Protein AF-A0A6P5SYA6-F1 (afdb_monomer_lite)

pLDDT: mean 75.01, std 18.64, range [24.44, 96.31]

Secondary structure (DSSP, 8-state):
-HHHHHHHHHHHSTTSS-HHHHHHHHHHHHHHHHHHHHHHHHHHHHTT-----TTSHHHHHHHHHHHHHHHHHHHHHHHHHHHHHHHHHHHHT--------------------------------------------S-TTSHHHHHHHHHHHHHHHHHHHHHHHHHHHHHHHHHHHHHHHHHHHHHHHHHHHHHHHHHHHHHHHHHHHHHHHHHHHHHHHHHHHHHHHHHHHHHHHHHHHHHHHHHHHHHHHHHHHHHHHHHHHHHHHHHHHHHHHHHHHHHHHHHHHHHHHHHHHHHHHHHHHHHHHHHHHHHTTGGGGGGTTGGGTHHHHHHHHHHHHHHHHHHHHHHHHHHHHHHHHHHHHHHHHHHHHHHHHHHHHHHHHHHHHHHHHHHHHHHHHHHHHHHHHHHHHHHHHHHHHHHHHHHHHHHHHHHHHHHHHHHHHHHHHHHHHHHHHHHHHHHHHHHHHHHHHHHHHHHHHHHHHHHHHHHHHHHHHHHHHHHHHHHHHHHHHHHHHHHHHHHHHHHHHHHHHHHHHHHHHHHHHHHHHHHHHHHHTTS-GGGGGSTTS-SSTT-------------------SSTTHHHHHHHHHHHHHHHHHHHHHHHHHHHHHHHHHHHHHHHHHHHHHHHHHHHHHHHHHHHHHHHHHHHHHHHHHHHHHHHHHHHHHHHHHHHHHHHHHHHHHHHHHHHHHHHHHHHHHHHHHHHHHHHHHHHHHHHHHHHHHHHHHHHHHHHHHHHHHHHHHHHHHHHHHHHHHHHHHHHHHHHHHHHHHHHHHHHHHHHHHHHHHHHHHHHHHHHHHHHHHHHHHTTSSS-------

Radius of gyration: 102.21 Å; chains: 1; bounding box: 250×135×345 Å

Organism: Prunus avium (NCBI:txid42229)

Structure (mmCIF, N/CA/C/O backbone):
data_AF-A0A6P5SYA6-F1
#
_entry.id   AF-A0A6P5SYA6-F1
#
loop_
_atom_site.group_PDB
_atom_site.id
_atom_site.type_symbol
_atom_site.label_atom_id
_atom_site.label_alt_id
_atom_site.label_comp_id
_atom_site.label_asym_id
_atom_site.label_entity_id
_atom_site.label_seq_id
_atom_site.pdbx_PDB_ins_code
_atom_site.Cartn_x
_atom_site.Cartn_y
_atom_site.Cartn_z
_atom_site.occupancy
_atom_site.B_iso_or_equiv
_atom_site.auth_seq_id
_atom_site.auth_comp_id
_atom_site.auth_asym_id
_atom_site.auth_atom_id
_atom_site.pdbx_PDB_model_num
ATOM 1 N N . MET A 1 1 ? -5.395 -45.776 7.027 1.00 46.47 1 MET A N 1
ATOM 2 C CA . MET A 1 1 ? -6.735 -45.411 7.553 1.00 46.47 1 MET A CA 1
ATOM 3 C C . MET A 1 1 ? -7.830 -45.205 6.495 1.00 46.47 1 MET A C 1
ATOM 5 O O . MET A 1 1 ? -8.948 -45.638 6.736 1.00 46.47 1 MET A O 1
ATOM 9 N N . ILE A 1 2 ? -7.568 -44.587 5.332 1.00 35.56 2 ILE A N 1
ATOM 10 C CA . ILE A 1 2 ? -8.625 -44.066 4.425 1.00 35.56 2 ILE A CA 1
ATOM 11 C C . ILE A 1 2 ? -9.674 -45.109 3.953 1.00 35.56 2 ILE A C 1
ATOM 13 O O . ILE A 1 2 ? -10.854 -44.779 3.867 1.00 35.56 2 ILE A O 1
ATOM 17 N N . LYS A 1 3 ? -9.296 -46.378 3.718 1.00 37.41 3 LYS A N 1
ATOM 18 C CA . LYS A 1 3 ? -10.208 -47.439 3.218 1.00 37.41 3 LYS A CA 1
ATOM 19 C C . LYS A 1 3 ? -11.358 -47.852 4.167 1.00 37.41 3 LYS A C 1
ATOM 21 O O . LYS A 1 3 ? -12.203 -48.639 3.741 1.00 37.41 3 LYS A O 1
ATOM 26 N N . HIS A 1 4 ? -11.405 -47.366 5.414 1.00 40.25 4 HIS A N 1
ATOM 27 C CA . HIS A 1 4 ? -12.515 -47.643 6.344 1.00 40.25 4 HIS A CA 1
ATOM 28 C C . HIS A 1 4 ? -13.635 -46.594 6.289 1.00 40.25 4 HIS A C 1
ATOM 30 O O . HIS A 1 4 ? -14.775 -46.973 6.040 1.00 40.25 4 HIS A O 1
ATOM 36 N N . ARG A 1 5 ? -13.328 -45.289 6.399 1.00 40.69 5 ARG A N 1
ATOM 37 C CA . ARG A 1 5 ? -14.351 -44.215 6.405 1.00 40.69 5 ARG A CA 1
ATOM 38 C C . ARG A 1 5 ? -15.279 -44.249 5.180 1.00 40.69 5 ARG A C 1
ATOM 40 O O . ARG A 1 5 ? -16.491 -44.117 5.318 1.00 40.69 5 ARG A O 1
ATOM 47 N N . TRP A 1 6 ? -14.736 -44.514 3.989 1.00 38.16 6 TRP A N 1
ATOM 48 C CA . TRP A 1 6 ? -15.538 -44.677 2.764 1.00 38.16 6 TRP A CA 1
ATOM 49 C C . TRP A 1 6 ? -16.498 -45.880 2.809 1.00 38.16 6 TRP A C 1
ATOM 51 O O . TRP A 1 6 ? -17.557 -45.842 2.191 1.00 38.16 6 TRP A O 1
ATOM 61 N N . ARG A 1 7 ? -16.161 -46.938 3.558 1.00 41.78 7 ARG A N 1
ATOM 62 C CA . ARG A 1 7 ? -16.991 -48.145 3.719 1.00 41.78 7 ARG A CA 1
ATOM 63 C C . ARG A 1 7 ? -18.123 -47.952 4.737 1.00 41.78 7 ARG A C 1
ATOM 65 O O . ARG A 1 7 ? -19.085 -48.713 4.717 1.00 41.78 7 ARG A O 1
ATOM 72 N N . GLU A 1 8 ? -18.016 -46.955 5.610 1.00 42.97 8 GLU A N 1
ATOM 73 C CA . GLU A 1 8 ? -19.062 -46.574 6.567 1.00 42.97 8 GLU A CA 1
ATOM 74 C C . GLU A 1 8 ? -20.035 -45.566 5.944 1.00 42.97 8 GLU A C 1
ATOM 76 O O . GLU A 1 8 ? -21.242 -45.789 5.994 1.00 42.97 8 GLU A O 1
ATOM 81 N N . LEU A 1 9 ? -19.532 -44.552 5.227 1.00 42.97 9 LEU A N 1
ATOM 82 C CA . LEU A 1 9 ? -20.373 -43.649 4.424 1.00 42.97 9 LEU A CA 1
ATOM 83 C C . LEU A 1 9 ? -21.197 -44.406 3.367 1.00 42.97 9 LEU A C 1
ATOM 85 O O . LEU A 1 9 ? -22.382 -44.136 3.196 1.00 42.97 9 LEU A O 1
ATOM 89 N N . ALA A 1 10 ? -20.619 -45.419 2.714 1.00 45.16 10 ALA A N 1
ATOM 90 C CA . ALA A 1 10 ? -21.357 -46.266 1.772 1.00 45.16 10 ALA A CA 1
ATOM 91 C C . ALA A 1 10 ? -22.511 -47.070 2.416 1.00 45.16 10 ALA A C 1
ATOM 93 O O . ALA A 1 10 ? -23.393 -47.532 1.696 1.00 45.16 10 ALA A O 1
ATOM 94 N N . LYS A 1 11 ? -22.533 -47.242 3.748 1.00 49.28 11 LYS A N 1
ATOM 95 C CA . LYS A 1 11 ? -23.630 -47.921 4.458 1.00 49.28 11 LYS A CA 1
ATOM 96 C C . LYS A 1 11 ? -24.780 -46.982 4.820 1.00 49.28 11 LYS A C 1
ATOM 98 O O . LYS A 1 11 ? -25.923 -47.416 4.762 1.00 49.28 11 LYS A O 1
ATOM 103 N N . SER A 1 12 ? -24.517 -45.718 5.162 1.00 46.47 12 SER A N 1
ATOM 104 C CA . SER A 1 12 ? -25.584 -44.784 5.564 1.00 46.47 12 SER A CA 1
ATOM 105 C C . SER A 1 12 ? -26.480 -44.352 4.398 1.00 46.47 12 SER A C 1
ATOM 107 O O . SER A 1 12 ? -27.665 -44.116 4.601 1.00 46.47 12 SER A O 1
ATOM 109 N N . PHE A 1 13 ? -25.949 -44.300 3.171 1.00 42.41 13 PHE A N 1
ATOM 110 C CA . PHE A 1 13 ? -26.742 -44.006 1.968 1.00 42.41 13 PHE A CA 1
ATOM 111 C C . PHE A 1 13 ? -27.493 -45.223 1.394 1.00 42.41 13 PHE A C 1
ATOM 113 O O . PHE A 1 13 ? -28.396 -45.049 0.580 1.00 42.41 13 PHE A O 1
ATOM 120 N N . GLY A 1 14 ? -27.167 -46.450 1.820 1.00 40.97 14 GLY A N 1
ATOM 121 C CA . GLY A 1 14 ? -27.685 -47.684 1.209 1.00 40.97 14 GLY A CA 1
ATOM 122 C C . GLY A 1 14 ? -29.197 -47.915 1.346 1.00 40.97 14 GLY A C 1
ATOM 123 O O . GLY A 1 14 ? -29.754 -48.689 0.576 1.00 40.97 14 GLY A O 1
ATOM 124 N N . ASN A 1 15 ? -29.866 -47.235 2.283 1.00 47.44 15 ASN A N 1
ATOM 125 C CA . ASN A 1 15 ? -31.276 -47.481 2.616 1.00 47.44 15 ASN A CA 1
ATOM 126 C C . ASN A 1 15 ? -32.270 -46.532 1.914 1.00 47.44 15 ASN A C 1
ATOM 128 O O . ASN A 1 15 ? -33.479 -46.675 2.097 1.00 47.44 15 ASN A O 1
ATOM 132 N N . HIS A 1 16 ? -31.787 -45.548 1.145 1.00 52.16 16 HIS A N 1
ATOM 133 C CA . HIS A 1 16 ? -32.624 -44.510 0.518 1.00 52.16 16 HIS A CA 1
ATOM 134 C C . HIS A 1 16 ? -32.343 -44.288 -0.975 1.00 52.16 16 HIS A C 1
ATOM 136 O O . HIS A 1 16 ? -32.843 -43.324 -1.552 1.00 52.16 16 HIS A O 1
ATOM 142 N N . VAL A 1 17 ? -31.585 -45.179 -1.621 1.00 52.25 17 VAL A N 1
ATOM 143 C CA . VAL A 1 17 ? -31.456 -45.187 -3.082 1.00 52.25 17 VAL A CA 1
ATOM 144 C C . VAL A 1 17 ? -32.225 -46.374 -3.647 1.00 52.25 17 VAL A C 1
ATOM 146 O O . VAL A 1 17 ? -32.058 -47.509 -3.211 1.00 52.25 17 VAL A O 1
ATOM 149 N N . ASP A 1 18 ? -33.066 -46.077 -4.629 1.00 57.78 18 ASP A N 1
ATOM 150 C CA . ASP A 1 18 ? -33.843 -47.035 -5.407 1.00 57.78 18 ASP A CA 1
ATOM 151 C C . ASP A 1 18 ? -32.939 -48.162 -5.981 1.00 57.78 18 ASP A C 1
ATOM 153 O O . ASP A 1 18 ? -31.927 -47.864 -6.641 1.00 57.78 18 ASP A O 1
ATOM 157 N N . PRO A 1 19 ? -33.255 -49.451 -5.724 1.00 60.22 19 PRO A N 1
ATOM 158 C CA . PRO A 1 19 ? -32.458 -50.581 -6.202 1.00 60.22 19 PRO A CA 1
ATOM 159 C C . PRO A 1 19 ? -32.419 -50.674 -7.735 1.00 60.22 19 PRO A C 1
ATOM 161 O O . PRO A 1 19 ? -31.420 -51.121 -8.298 1.00 60.22 19 PRO A O 1
ATOM 164 N N . GLU A 1 20 ? -33.460 -50.211 -8.432 1.00 61.94 20 GLU A N 1
ATOM 165 C CA . GLU A 1 20 ? -33.497 -50.222 -9.894 1.00 61.94 20 GLU A CA 1
ATOM 166 C C . GLU A 1 20 ? -32.592 -49.124 -10.472 1.00 61.94 20 GLU A C 1
ATOM 168 O O . GLU A 1 20 ? -31.774 -49.395 -11.358 1.00 61.94 20 GLU A O 1
ATOM 173 N N . LYS A 1 21 ? -32.618 -47.913 -9.894 1.00 64.19 21 LYS A N 1
ATOM 174 C CA . LYS A 1 21 ? -31.685 -46.829 -10.266 1.00 64.19 21 LYS A CA 1
ATOM 175 C C . LYS A 1 21 ? -30.225 -47.184 -9.974 1.00 64.19 21 LYS A C 1
ATOM 177 O O . LYS A 1 21 ? -29.345 -46.805 -10.745 1.00 64.19 21 LYS A O 1
ATOM 182 N N . THR A 1 22 ? -29.935 -47.922 -8.898 1.00 64.00 22 THR A N 1
ATOM 183 C CA . THR A 1 22 ? -28.553 -48.353 -8.601 1.00 64.00 22 THR A CA 1
ATOM 184 C C . THR A 1 22 ? -28.042 -49.447 -9.536 1.00 64.00 22 THR A C 1
ATOM 186 O O . THR A 1 22 ? -26.858 -49.430 -9.869 1.00 64.00 22 THR A O 1
ATOM 189 N N . GLU A 1 23 ? -28.894 -50.348 -10.033 1.00 67.50 23 GLU A N 1
ATOM 190 C CA . GLU A 1 23 ? -28.511 -51.271 -11.112 1.00 67.50 23 GLU A CA 1
ATOM 191 C C . GLU A 1 23 ? -28.353 -50.561 -12.466 1.00 67.50 23 GLU A C 1
ATOM 193 O O . GLU A 1 23 ? -27.401 -50.849 -13.193 1.00 67.50 23 GLU A O 1
ATOM 198 N N . GLN A 1 24 ? -29.200 -49.576 -12.791 1.00 64.25 24 GLN A N 1
ATOM 199 C CA . GLN A 1 24 ? -29.000 -48.727 -13.975 1.00 64.25 24 GLN A CA 1
ATOM 200 C C . GLN A 1 24 ? -27.646 -47.993 -13.920 1.00 64.25 24 GLN A C 1
ATOM 202 O O . GLN A 1 24 ? -26.887 -48.046 -14.885 1.00 64.25 24 GLN A O 1
ATOM 207 N N . LEU A 1 25 ? -27.292 -47.406 -12.769 1.00 66.44 25 LEU A N 1
ATOM 208 C CA . LEU A 1 25 ? -25.993 -46.759 -12.525 1.00 66.44 25 LEU A CA 1
ATOM 209 C C . LEU A 1 25 ? -24.789 -47.710 -12.644 1.00 66.44 25 LEU A C 1
ATOM 211 O O . LEU A 1 25 ? -23.719 -47.280 -13.071 1.00 66.44 25 LEU A O 1
ATOM 215 N N . LYS A 1 26 ? -24.930 -48.998 -12.296 1.00 69.06 26 LYS A N 1
ATOM 216 C CA . LYS A 1 26 ? -23.874 -49.998 -12.545 1.00 69.06 26 LYS A CA 1
ATOM 217 C C . LYS A 1 26 ? -23.719 -50.292 -14.035 1.00 69.06 26 LYS A C 1
ATOM 219 O O . LYS A 1 26 ? -22.591 -50.356 -14.516 1.00 69.06 26 LYS A O 1
ATOM 224 N N . ARG A 1 27 ? -24.832 -50.457 -14.761 1.00 70.94 27 ARG A N 1
ATOM 225 C CA . ARG A 1 27 ? -24.825 -50.761 -16.202 1.00 70.94 27 ARG A CA 1
ATOM 226 C C . ARG A 1 27 ? -24.194 -49.626 -17.003 1.00 70.94 27 ARG A C 1
ATOM 228 O O . ARG A 1 27 ? -23.216 -49.876 -17.701 1.00 70.94 27 ARG A O 1
ATOM 235 N N . THR A 1 28 ? -24.654 -48.388 -16.814 1.00 68.81 28 THR A N 1
ATOM 236 C CA . THR A 1 28 ? -24.072 -47.219 -17.496 1.00 68.81 28 THR A CA 1
ATOM 237 C C . THR A 1 28 ? -22.609 -47.015 -17.119 1.00 68.81 28 THR A C 1
ATOM 239 O O . THR A 1 28 ? -21.789 -46.747 -17.992 1.00 68.81 28 THR A O 1
ATOM 242 N N . LYS A 1 29 ? -22.227 -47.233 -15.851 1.00 74.56 29 LYS A N 1
ATOM 243 C CA . LYS A 1 29 ? -20.815 -47.211 -15.449 1.00 74.56 29 LYS A CA 1
ATOM 244 C C . LYS A 1 29 ? -19.976 -48.241 -16.222 1.00 74.56 29 LYS A C 1
ATOM 246 O O . LYS A 1 29 ? -18.910 -47.887 -16.718 1.00 74.56 29 LYS A O 1
ATOM 251 N N . SER A 1 30 ? -20.423 -49.493 -16.330 1.00 73.25 30 SER A N 1
ATOM 252 C CA . SER A 1 30 ? -19.673 -50.526 -17.058 1.00 73.25 30 SER A CA 1
ATOM 253 C C . SER A 1 30 ? -19.674 -50.316 -18.576 1.00 73.25 30 SER A C 1
ATOM 255 O O . SER A 1 30 ? -18.701 -50.685 -19.231 1.00 73.25 30 SER A O 1
ATOM 257 N N . GLU A 1 31 ? -20.700 -49.690 -19.154 1.00 71.69 31 GLU A N 1
ATOM 258 C CA . GLU A 1 31 ? -20.668 -49.227 -20.550 1.00 71.69 31 GLU A CA 1
ATOM 259 C C . GLU A 1 31 ? -19.629 -48.114 -20.743 1.00 71.69 31 GLU A C 1
ATOM 261 O O . GLU A 1 31 ? -18.792 -48.216 -21.638 1.00 71.69 31 GLU A O 1
ATOM 266 N N . ILE A 1 32 ? -19.598 -47.116 -19.853 1.00 71.06 32 ILE A N 1
ATOM 267 C CA . ILE A 1 32 ? -18.603 -46.033 -19.858 1.00 71.06 32 ILE A CA 1
ATOM 268 C C . ILE A 1 32 ? -17.176 -46.591 -19.716 1.00 71.06 32 ILE A C 1
ATOM 270 O O . ILE A 1 32 ? -16.298 -46.225 -20.495 1.00 71.06 32 ILE A O 1
ATOM 274 N N . GLU A 1 33 ? -16.924 -47.508 -18.775 1.00 70.31 33 GLU A N 1
ATOM 275 C CA . GLU A 1 33 ? -15.601 -48.130 -18.583 1.00 70.31 33 GLU A CA 1
ATOM 276 C C . GLU A 1 33 ? -15.160 -48.946 -19.819 1.00 70.31 33 GLU A C 1
ATOM 278 O O . GLU A 1 33 ? -13.987 -48.897 -20.210 1.00 70.31 33 GLU A O 1
ATOM 283 N N . ASN A 1 34 ? -16.088 -49.627 -20.504 1.00 73.88 34 ASN A N 1
ATOM 284 C CA . ASN A 1 34 ? -15.812 -50.308 -21.774 1.00 73.88 34 ASN A CA 1
ATOM 285 C C . ASN A 1 34 ? -15.555 -49.324 -22.931 1.00 73.88 34 ASN A C 1
ATOM 287 O O . ASN A 1 34 ? -14.602 -49.517 -23.690 1.00 73.88 34 ASN A O 1
ATOM 291 N N . ASN A 1 35 ? -16.345 -48.253 -23.049 1.00 72.81 35 ASN A N 1
ATOM 292 C CA . ASN A 1 35 ? -16.186 -47.225 -24.082 1.00 72.81 35 ASN A CA 1
ATOM 293 C C . ASN A 1 35 ? -14.859 -46.470 -23.922 1.00 72.81 35 ASN A C 1
ATOM 295 O O . ASN A 1 35 ? -14.110 -46.349 -24.889 1.00 72.81 35 ASN A O 1
ATOM 299 N N . VAL A 1 36 ? -14.490 -46.072 -22.700 1.00 69.75 36 VAL A N 1
ATOM 300 C CA . VAL A 1 36 ? -13.175 -45.478 -22.394 1.00 69.75 36 VAL A CA 1
ATOM 301 C C . VAL A 1 36 ? -12.040 -46.455 -22.719 1.00 69.75 36 VAL A C 1
ATOM 303 O O . VAL A 1 36 ? -11.028 -46.052 -23.291 1.00 69.75 36 VAL A O 1
ATOM 306 N N . THR A 1 37 ? -12.212 -47.753 -22.449 1.00 68.69 37 THR A N 1
ATOM 307 C CA . THR A 1 37 ? -11.227 -48.785 -22.829 1.00 68.69 37 THR A CA 1
ATOM 308 C C . THR A 1 37 ? -11.109 -48.956 -24.353 1.00 68.69 37 THR A C 1
ATOM 310 O O . THR A 1 37 ? -10.025 -49.260 -24.855 1.00 68.69 37 THR A O 1
ATOM 313 N N . ARG A 1 38 ? -12.194 -48.746 -25.112 1.00 71.44 38 ARG A N 1
ATOM 314 C CA . ARG A 1 38 ? -12.200 -48.759 -26.588 1.00 71.44 38 ARG A CA 1
ATOM 315 C C . ARG A 1 38 ? -11.524 -47.511 -27.164 1.00 71.44 38 ARG A C 1
ATOM 317 O O . ARG A 1 38 ? -10.657 -47.655 -28.020 1.00 71.44 38 ARG A O 1
ATOM 324 N N . ILE A 1 39 ? -11.827 -46.330 -26.622 1.00 72.44 39 ILE A N 1
ATOM 325 C CA . ILE A 1 39 ? -11.164 -45.051 -26.932 1.00 72.44 39 ILE A CA 1
ATOM 326 C C . ILE A 1 39 ? -9.647 -45.160 -26.701 1.00 72.44 39 ILE A C 1
ATOM 328 O O . ILE A 1 39 ? -8.866 -44.896 -27.613 1.00 72.44 39 ILE A O 1
ATOM 332 N N . PHE A 1 40 ? -9.214 -45.656 -25.534 1.00 63.84 40 PHE A N 1
ATOM 333 C CA . PHE A 1 40 ? -7.789 -45.860 -25.235 1.00 63.84 40 PHE A CA 1
ATOM 334 C C . PHE A 1 40 ? -7.095 -46.841 -26.190 1.00 63.84 40 PHE A C 1
ATOM 336 O O . PHE A 1 40 ? -5.902 -46.692 -26.444 1.00 63.84 40 PHE A O 1
ATOM 343 N N . LYS A 1 41 ? -7.807 -47.842 -26.726 1.00 69.38 41 LYS A N 1
ATOM 344 C CA . LYS A 1 41 ? -7.256 -48.756 -27.740 1.00 69.38 41 LYS A CA 1
ATOM 345 C C . LYS A 1 41 ? -7.128 -48.098 -29.113 1.00 69.38 41 LYS A C 1
ATOM 347 O O . LYS A 1 41 ? -6.145 -48.370 -29.789 1.00 69.38 41 LYS A O 1
ATOM 352 N N . LEU A 1 42 ? -8.077 -47.251 -29.516 1.00 69.69 42 LEU A N 1
ATOM 353 C CA . LEU A 1 42 ? -8.000 -46.515 -30.782 1.00 69.69 42 LEU A CA 1
ATOM 354 C C . LEU A 1 42 ? -6.802 -45.553 -30.772 1.00 69.69 42 LEU A C 1
ATOM 356 O O . LEU A 1 42 ? -5.896 -45.720 -31.584 1.00 69.69 42 LEU A O 1
ATOM 360 N N . ILE A 1 43 ? -6.727 -44.668 -29.771 1.00 65.69 43 ILE A N 1
ATOM 361 C CA . ILE A 1 43 ? -5.629 -43.694 -29.607 1.00 65.69 43 ILE A CA 1
ATOM 362 C C . ILE A 1 43 ? -4.262 -44.402 -29.535 1.00 65.69 43 ILE A C 1
ATOM 364 O O . ILE A 1 43 ? -3.302 -44.007 -30.188 1.00 65.69 43 ILE A O 1
ATOM 368 N N . LYS A 1 44 ? -4.157 -45.509 -28.787 1.00 58.94 44 LYS A N 1
ATOM 369 C CA . LYS A 1 44 ? -2.883 -46.230 -28.629 1.00 58.94 44 LYS A CA 1
ATOM 370 C C . LYS A 1 44 ? -2.442 -47.019 -29.872 1.00 58.94 44 LYS A C 1
ATOM 372 O O . LYS A 1 44 ? -1.261 -47.335 -29.997 1.00 58.94 44 LYS A O 1
ATOM 377 N N . ASN A 1 45 ? -3.361 -47.340 -30.784 1.00 61.34 45 ASN A N 1
ATOM 378 C CA . ASN A 1 45 ? -3.014 -47.918 -32.085 1.00 61.34 45 ASN A CA 1
ATOM 379 C C . ASN A 1 45 ? -2.505 -46.840 -33.061 1.00 61.34 45 ASN A C 1
ATOM 381 O O . ASN A 1 45 ? -1.660 -47.130 -33.906 1.00 61.34 45 ASN A O 1
ATOM 385 N N . GLU A 1 46 ? -2.995 -45.607 -32.923 1.00 59.91 46 GLU A N 1
ATOM 386 C CA . GLU A 1 46 ? -2.620 -44.440 -33.729 1.00 59.91 46 GLU A CA 1
ATOM 387 C C . GLU A 1 46 ? -1.144 -44.049 -33.511 1.00 59.91 46 GLU A C 1
ATOM 389 O O . GLU A 1 46 ? -0.400 -43.850 -34.470 1.00 59.91 46 GLU A O 1
ATOM 394 N N . GLU A 1 47 ? -0.665 -44.088 -32.260 1.00 53.28 47 GLU A N 1
ATOM 395 C CA . GLU A 1 47 ? 0.732 -43.784 -31.893 1.00 53.28 47 GLU A CA 1
ATOM 396 C C . GLU A 1 47 ? 1.795 -44.756 -32.464 1.00 53.28 47 GLU A C 1
ATOM 398 O O . GLU A 1 47 ? 2.993 -44.481 -32.353 1.00 53.28 47 GLU A O 1
ATOM 403 N N . GLN A 1 48 ? 1.411 -45.896 -33.059 1.00 49.12 48 GLN A N 1
ATOM 404 C CA . GLN A 1 48 ? 2.358 -46.926 -33.533 1.00 49.12 48 GLN A CA 1
ATOM 405 C C . GLN A 1 48 ? 2.401 -47.128 -35.063 1.00 49.12 48 GLN A C 1
ATOM 407 O O . GLN A 1 48 ? 3.207 -47.926 -35.548 1.00 49.12 48 GLN A O 1
ATOM 412 N N . GLY A 1 49 ? 1.601 -46.396 -35.846 1.00 48.53 49 GLY A N 1
ATOM 413 C CA . GLY A 1 49 ? 1.535 -46.541 -37.308 1.00 48.53 49 GLY A CA 1
ATOM 414 C C . GLY A 1 49 ? 2.502 -45.639 -38.091 1.00 48.53 49 GLY A C 1
ATOM 415 O O . GLY A 1 49 ? 2.218 -44.465 -38.311 1.00 48.53 49 GLY A O 1
ATOM 416 N N . LYS A 1 50 ? 3.615 -46.179 -38.613 1.00 48.97 50 LYS A N 1
ATOM 417 C CA . LYS A 1 50 ? 4.449 -45.490 -39.627 1.00 48.97 50 LYS A CA 1
ATOM 418 C C . LYS A 1 50 ? 4.202 -46.052 -41.032 1.00 48.97 50 LYS A C 1
ATOM 420 O O . LYS A 1 50 ? 4.839 -47.037 -41.399 1.00 48.97 50 LYS A O 1
ATOM 425 N N . LYS A 1 51 ? 3.401 -45.321 -41.829 1.00 48.00 51 LYS A N 1
ATOM 426 C CA . LYS A 1 51 ? 2.907 -45.672 -43.187 1.00 48.00 51 LYS A CA 1
ATOM 427 C C . LYS A 1 51 ? 1.887 -46.837 -43.126 1.00 48.00 51 LYS A C 1
ATOM 429 O O . LYS A 1 51 ? 2.030 -47.715 -42.288 1.00 48.00 51 LYS A O 1
ATOM 434 N N . GLU A 1 52 ? 0.818 -46.896 -43.922 1.00 38.09 52 GLU A N 1
ATOM 435 C CA . GLU A 1 52 ? 0.590 -46.367 -45.277 1.00 38.09 52 GLU A CA 1
ATOM 436 C C . GLU A 1 52 ? -0.928 -46.255 -45.604 1.00 38.09 52 GLU A C 1
ATOM 438 O O . GLU A 1 52 ? -1.741 -46.907 -44.955 1.00 38.09 52 GLU A O 1
ATOM 443 N N . ASP A 1 53 ? -1.265 -45.494 -46.656 1.00 40.38 53 ASP A N 1
ATOM 444 C CA . ASP A 1 53 ? -2.565 -45.381 -47.365 1.00 40.38 53 ASP A CA 1
ATOM 445 C C . ASP A 1 53 ? -3.771 -44.692 -46.661 1.00 40.38 53 ASP A C 1
ATOM 447 O O . ASP A 1 53 ? -4.495 -45.258 -45.839 1.00 40.38 53 ASP A O 1
ATOM 451 N N . SER A 1 54 ? -4.051 -43.452 -47.088 1.00 53.53 54 SER A N 1
ATOM 452 C CA . SER A 1 54 ? -4.908 -42.434 -46.446 1.00 53.53 54 SER A CA 1
ATOM 453 C C . SER A 1 54 ? -6.427 -42.626 -46.612 1.00 53.53 54 SER A C 1
ATOM 455 O O . SER A 1 54 ? -7.185 -41.663 -46.767 1.00 53.53 54 SER A O 1
ATOM 457 N N . ARG A 1 55 ? -6.902 -43.877 -46.605 1.00 53.69 55 ARG A N 1
ATOM 458 C CA . ARG A 1 55 ? -8.325 -44.216 -46.819 1.00 53.69 55 ARG A CA 1
ATOM 459 C C . ARG A 1 55 ? -8.963 -45.074 -45.724 1.00 53.69 55 ARG A C 1
ATOM 461 O O . ARG A 1 55 ? -10.133 -45.438 -45.847 1.00 53.69 55 ARG A O 1
ATOM 468 N N . LYS A 1 56 ? -8.219 -45.388 -44.658 1.00 51.16 56 LYS A N 1
ATOM 469 C CA . LYS A 1 56 ? -8.729 -46.067 -43.450 1.00 51.16 56 LYS A CA 1
ATOM 470 C C . LYS A 1 56 ? -8.964 -45.119 -42.277 1.00 51.16 56 LYS A C 1
ATOM 472 O O . LYS A 1 56 ? -9.897 -45.344 -41.507 1.00 51.16 56 LYS A O 1
ATOM 477 N N . ASP A 1 57 ? -8.140 -44.085 -42.156 1.00 55.91 57 ASP A N 1
ATOM 478 C CA . ASP A 1 57 ? -7.996 -43.314 -40.917 1.00 55.91 57 ASP A CA 1
ATOM 479 C C . ASP A 1 57 ? -9.277 -42.560 -40.559 1.00 55.91 57 ASP A C 1
ATOM 481 O O . ASP A 1 57 ? -9.779 -42.711 -39.449 1.00 55.91 57 ASP A O 1
ATOM 485 N N . SER A 1 58 ? -9.910 -41.905 -41.538 1.00 58.38 58 SER A N 1
ATOM 486 C CA . SER A 1 58 ? -11.175 -41.178 -41.349 1.00 58.38 58 SER A CA 1
ATOM 487 C C . SER A 1 58 ? -12.325 -42.041 -40.816 1.00 58.38 58 SER A C 1
ATOM 489 O O . SER A 1 58 ? -13.253 -41.519 -40.199 1.00 58.38 58 SER A O 1
ATOM 491 N N . LYS A 1 59 ? -12.281 -43.370 -41.002 1.00 62.16 59 LYS A N 1
ATOM 492 C CA . LYS A 1 59 ? -13.269 -44.273 -40.400 1.00 62.16 59 LYS A CA 1
ATOM 493 C C . LYS A 1 59 ? -12.985 -44.504 -38.915 1.00 62.16 59 LYS A C 1
ATOM 495 O O . LYS A 1 59 ? -13.919 -44.427 -38.120 1.00 62.16 59 LYS A O 1
ATOM 500 N N . ASN A 1 60 ? -11.726 -44.738 -38.544 1.00 63.06 60 ASN A N 1
ATOM 501 C CA . ASN A 1 60 ? -11.317 -44.870 -37.142 1.00 63.06 60 ASN A CA 1
ATOM 502 C C . ASN A 1 60 ? -11.542 -43.556 -36.381 1.00 63.06 60 ASN A C 1
ATOM 504 O O . ASN A 1 60 ? -12.072 -43.577 -35.276 1.00 63.06 60 ASN A O 1
ATOM 508 N N . GLU A 1 61 ? -11.214 -42.426 -37.008 1.00 62.31 61 GLU A N 1
ATOM 509 C CA . GLU A 1 61 ? -11.446 -41.073 -36.500 1.00 62.31 61 GLU A CA 1
ATOM 510 C C . GLU A 1 61 ? -12.949 -40.811 -36.293 1.00 62.31 61 GLU A C 1
ATOM 512 O O . GLU A 1 61 ? -13.352 -40.360 -35.224 1.00 62.31 61 GLU A O 1
ATOM 517 N N . SER A 1 62 ? -13.813 -41.208 -37.241 1.00 65.88 62 SER A N 1
ATOM 518 C CA . SER A 1 62 ? -15.272 -41.113 -37.063 1.00 65.88 62 SER A CA 1
ATOM 519 C C . SER A 1 62 ? -15.821 -42.020 -35.949 1.00 65.88 62 SER A C 1
ATOM 521 O O . SER A 1 62 ? -16.741 -41.623 -35.235 1.00 65.88 62 SER A O 1
ATOM 523 N N . GLU A 1 63 ? -15.249 -43.216 -35.749 1.00 69.50 63 GLU A N 1
ATOM 524 C CA . GLU A 1 63 ? -15.632 -44.109 -34.645 1.00 69.50 63 GLU A CA 1
ATOM 525 C C . GLU A 1 63 ? -15.149 -43.554 -33.293 1.00 69.50 63 GLU A C 1
ATOM 527 O O . GLU A 1 63 ? -15.874 -43.626 -32.302 1.00 69.50 63 GLU A O 1
ATOM 532 N N . LEU A 1 64 ? -13.966 -42.932 -33.258 1.00 73.94 64 LEU A N 1
ATOM 533 C CA . LEU A 1 64 ? -13.412 -42.257 -32.085 1.00 73.94 64 LEU A CA 1
ATOM 534 C C . LEU A 1 64 ? -14.246 -41.027 -31.691 1.00 73.94 64 LEU A C 1
ATOM 536 O O . LEU A 1 64 ? -14.633 -40.911 -30.529 1.00 73.94 64 LEU A O 1
ATOM 540 N N . VAL A 1 65 ? -14.583 -40.153 -32.646 1.00 71.69 65 VAL A N 1
ATOM 541 C CA . VAL A 1 65 ? -15.457 -38.987 -32.419 1.00 71.69 65 VAL A CA 1
ATOM 542 C C . VAL A 1 65 ? -16.840 -39.435 -31.944 1.00 71.69 65 VAL A C 1
ATOM 544 O O . VAL A 1 65 ? -17.309 -38.941 -30.922 1.00 71.69 65 VAL A O 1
ATOM 547 N N . GLY A 1 66 ? -17.453 -40.432 -32.591 1.00 72.75 66 GLY A N 1
ATOM 548 C CA . GLY A 1 66 ? -18.751 -40.969 -32.168 1.00 72.75 66 GLY A CA 1
ATOM 549 C C . GLY A 1 66 ? -18.737 -41.581 -30.759 1.00 72.75 66 GLY A C 1
ATOM 550 O O . GLY A 1 66 ? -19.699 -41.424 -30.007 1.00 72.75 66 GLY A O 1
ATOM 551 N N . LEU A 1 67 ? -17.637 -42.230 -30.354 1.00 76.50 67 LEU A N 1
ATOM 552 C CA . LEU A 1 67 ? -17.454 -42.723 -28.981 1.00 76.50 67 LEU A CA 1
ATOM 553 C C . LEU A 1 67 ? -17.257 -41.584 -27.966 1.00 76.50 67 LEU A C 1
ATOM 555 O O . LEU A 1 67 ? -17.735 -41.695 -26.836 1.00 76.50 67 LEU A O 1
ATOM 559 N N . ILE A 1 68 ? -16.598 -40.487 -28.352 1.00 74.25 68 ILE A N 1
ATOM 560 C CA . ILE A 1 68 ? -16.419 -39.292 -27.511 1.00 74.25 68 ILE A CA 1
ATOM 561 C C . ILE A 1 68 ? -17.746 -38.536 -27.340 1.00 74.25 68 ILE A C 1
ATOM 563 O O . ILE A 1 68 ? -18.091 -38.167 -26.217 1.00 74.25 68 ILE A O 1
ATOM 567 N N . GLU A 1 69 ? -18.533 -38.361 -28.405 1.00 73.88 69 GLU A N 1
ATOM 568 C CA . GLU A 1 69 ? -19.876 -37.769 -28.323 1.00 73.88 69 GLU A CA 1
ATOM 569 C C . GLU A 1 69 ? -20.826 -38.637 -27.488 1.00 73.88 69 GLU A C 1
ATOM 571 O O . GLU A 1 69 ? -21.549 -38.113 -26.639 1.00 73.88 69 GLU A O 1
ATOM 576 N N . ASN A 1 70 ? -20.781 -39.965 -27.649 1.00 76.62 70 ASN A N 1
ATOM 577 C CA . ASN A 1 70 ? -21.559 -40.892 -26.827 1.00 76.62 70 ASN A CA 1
ATOM 578 C C . ASN A 1 70 ? -21.176 -40.795 -25.339 1.00 76.62 70 ASN A C 1
ATOM 580 O O . ASN A 1 70 ? -22.056 -40.656 -24.489 1.00 76.62 70 ASN A O 1
ATOM 584 N N . PHE A 1 71 ? -19.876 -40.775 -25.024 1.00 77.62 71 PHE A N 1
ATOM 585 C CA . PHE A 1 71 ? -19.378 -40.549 -23.664 1.00 77.62 71 PHE A CA 1
ATOM 586 C C . PHE A 1 71 ? -19.848 -39.198 -23.100 1.00 77.62 71 PHE A C 1
ATOM 588 O O . PHE A 1 71 ? -20.262 -39.128 -21.944 1.00 77.62 71 PHE A O 1
ATOM 595 N N . TYR A 1 72 ? -19.848 -38.131 -23.906 1.00 70.31 72 TYR A N 1
ATOM 596 C CA . TYR A 1 72 ? -20.300 -36.805 -23.479 1.00 70.31 72 TYR A CA 1
ATOM 597 C C . TYR A 1 72 ? -21.818 -36.748 -23.222 1.00 70.31 72 TYR A C 1
ATOM 599 O O . TYR A 1 72 ? -22.252 -36.178 -22.220 1.00 70.31 72 TYR A O 1
ATOM 607 N N . GLN A 1 73 ? -22.630 -37.404 -24.058 1.00 75.19 73 GLN A N 1
ATOM 608 C CA . GLN A 1 73 ? -24.078 -37.542 -23.846 1.00 75.19 73 GLN A CA 1
ATOM 609 C C . GLN A 1 73 ? -24.400 -38.389 -22.603 1.00 75.19 73 GLN A C 1
ATOM 611 O O . GLN A 1 73 ? -25.269 -38.016 -21.809 1.00 75.19 73 GLN A O 1
ATOM 616 N N . GLN A 1 74 ? -23.673 -39.491 -22.381 1.00 71.12 74 GLN A N 1
ATOM 617 C CA . GLN A 1 74 ? -23.792 -40.296 -21.160 1.00 71.12 74 GLN A CA 1
ATOM 618 C C . GLN A 1 74 ? -23.364 -39.497 -19.916 1.00 71.12 74 GLN A C 1
ATOM 620 O O . GLN A 1 74 ? -24.048 -39.551 -18.894 1.00 71.12 74 GLN A O 1
ATOM 625 N N . TYR A 1 75 ? -22.298 -38.694 -20.009 1.00 72.06 75 TYR A N 1
ATOM 626 C CA . TYR A 1 75 ? -21.846 -37.807 -18.935 1.00 72.06 75 TYR A CA 1
ATOM 627 C C . TYR A 1 75 ? -22.884 -36.728 -18.590 1.00 72.06 75 TYR A C 1
ATOM 629 O O . TYR A 1 75 ? -23.214 -36.571 -17.416 1.00 72.06 75 TYR A O 1
ATOM 637 N N . GLN A 1 76 ? -23.459 -36.029 -19.579 1.00 72.56 76 GLN A N 1
ATOM 638 C CA . GLN A 1 76 ? -24.524 -35.052 -19.315 1.00 72.56 76 GLN A CA 1
ATOM 639 C C . GLN A 1 76 ? -25.784 -35.709 -18.730 1.00 72.56 76 GLN A C 1
ATOM 641 O O . GLN A 1 76 ? -26.381 -35.164 -17.803 1.00 72.56 76 GLN A O 1
ATOM 646 N N . SER A 1 77 ? -26.152 -36.906 -19.197 1.00 74.38 77 SER A N 1
ATOM 647 C CA . SER A 1 77 ? -27.285 -37.666 -18.645 1.00 74.38 77 SER A CA 1
ATOM 648 C C . SER A 1 77 ? -27.055 -38.050 -17.176 1.00 74.38 77 SER A C 1
ATOM 650 O O . SER A 1 77 ? -27.960 -37.943 -16.347 1.00 74.38 77 SER A O 1
ATOM 652 N N . LEU A 1 78 ? -25.826 -38.450 -16.831 1.00 73.62 78 LEU A N 1
ATOM 653 C CA . LEU A 1 78 ? -25.414 -38.752 -15.459 1.00 73.62 78 LEU A CA 1
ATOM 654 C C . LEU A 1 78 ? -25.392 -37.493 -14.573 1.00 73.62 78 LEU A C 1
ATOM 656 O O . LEU A 1 78 ? -25.787 -37.560 -13.410 1.00 73.62 78 LEU A O 1
ATOM 660 N N . TYR A 1 79 ? -24.981 -36.348 -15.124 1.00 68.12 79 TYR A N 1
ATOM 661 C CA . TYR A 1 79 ? -24.988 -35.058 -14.429 1.00 68.12 79 TYR A CA 1
ATOM 662 C C . TYR A 1 79 ? -26.421 -34.582 -14.133 1.00 68.12 79 TYR A C 1
ATOM 664 O O . TYR A 1 79 ? -26.724 -34.207 -13.005 1.00 68.12 79 TYR A O 1
ATOM 672 N N . ALA A 1 80 ? -27.340 -34.703 -15.096 1.00 70.62 80 ALA A N 1
ATOM 673 C CA . ALA A 1 80 ? -28.758 -34.397 -14.890 1.00 70.62 80 ALA A CA 1
ATOM 674 C C . ALA A 1 80 ? -29.415 -35.312 -13.833 1.00 70.62 80 ALA A C 1
ATOM 676 O O . ALA A 1 80 ? -30.242 -34.858 -13.040 1.00 70.62 80 ALA A O 1
ATOM 677 N N . LEU A 1 81 ? -29.021 -36.592 -13.772 1.00 68.44 81 LEU A N 1
ATOM 678 C CA . LEU A 1 81 ? -29.459 -37.514 -12.716 1.00 68.44 81 LEU A CA 1
ATOM 679 C C . LEU A 1 81 ? -28.914 -37.102 -11.335 1.00 68.44 81 LEU A C 1
ATOM 681 O O . LEU A 1 81 ? -29.630 -37.195 -10.336 1.00 68.44 81 LEU A O 1
ATOM 685 N N . TYR A 1 82 ? -27.664 -36.630 -11.276 1.00 66.19 82 TYR A N 1
ATOM 686 C CA . TYR A 1 82 ? -27.044 -36.109 -10.057 1.00 66.19 82 TYR A CA 1
ATOM 687 C C . TYR A 1 82 ? -27.758 -34.844 -9.558 1.00 66.19 82 TYR A C 1
ATOM 689 O O . TYR A 1 82 ? -28.151 -34.803 -8.393 1.00 66.19 82 TYR A O 1
ATOM 697 N N . ASP A 1 83 ? -28.032 -33.874 -10.434 1.00 68.50 83 ASP A N 1
ATOM 698 C CA . ASP A 1 83 ? -28.794 -32.666 -10.089 1.00 68.50 83 ASP A CA 1
ATOM 699 C C . ASP A 1 83 ? -30.221 -32.994 -9.611 1.00 68.50 83 ASP A C 1
ATOM 701 O O . ASP A 1 83 ? -30.717 -32.364 -8.672 1.00 68.50 83 ASP A O 1
ATOM 705 N N . HIS A 1 84 ? -30.873 -34.024 -10.169 1.00 62.06 84 HIS A N 1
ATOM 706 C CA . HIS A 1 84 ? -32.172 -34.497 -9.670 1.00 62.06 84 HIS A CA 1
ATOM 707 C C . HIS A 1 84 ? -32.074 -35.071 -8.247 1.00 62.06 84 HIS A C 1
ATOM 709 O O . HIS A 1 84 ? -32.893 -34.734 -7.392 1.00 62.06 84 HIS A O 1
ATOM 715 N N . LEU A 1 85 ? -31.058 -35.894 -7.965 1.00 60.12 85 LEU A N 1
ATOM 716 C CA . LEU A 1 85 ? -30.798 -36.462 -6.634 1.00 60.12 85 LEU A CA 1
ATOM 717 C C . LEU A 1 85 ? -30.436 -35.384 -5.599 1.00 60.12 85 LEU A C 1
ATOM 719 O O . LEU A 1 85 ? -30.935 -35.416 -4.471 1.00 60.12 85 LEU A O 1
ATOM 723 N N . VAL A 1 86 ? -29.628 -34.393 -5.983 1.00 60.78 86 VAL A N 1
ATOM 724 C CA . VAL A 1 86 ? -29.322 -33.221 -5.149 1.00 60.78 86 VAL A CA 1
ATOM 725 C C . VAL A 1 86 ? -30.603 -32.419 -4.884 1.00 60.78 86 VAL A C 1
ATOM 727 O O . VAL A 1 86 ? -30.909 -32.125 -3.725 1.00 60.78 86 VAL A O 1
ATOM 730 N N . GLY A 1 87 ? -31.412 -32.158 -5.914 1.00 57.34 87 GLY A N 1
ATOM 731 C CA . GLY A 1 87 ? -32.702 -31.473 -5.798 1.00 57.34 87 GLY A CA 1
ATOM 732 C C . GLY A 1 87 ? -33.728 -32.211 -4.927 1.00 57.34 87 GLY A C 1
ATOM 733 O O . GLY A 1 87 ? -34.455 -31.577 -4.161 1.00 57.34 87 GLY A O 1
ATOM 734 N N . GLU A 1 88 ? -33.768 -33.544 -4.977 1.00 53.19 88 GLU A N 1
ATOM 735 C CA . GLU A 1 88 ? -34.608 -34.370 -4.102 1.00 53.19 88 GLU A CA 1
ATOM 736 C C . GLU A 1 88 ? -34.133 -34.341 -2.648 1.00 53.19 88 GLU A C 1
ATOM 738 O O . GLU A 1 88 ? -34.950 -34.120 -1.751 1.00 53.19 88 GLU A O 1
ATOM 743 N N . SER A 1 89 ? -32.823 -34.453 -2.403 1.00 45.50 89 SER A N 1
ATOM 744 C CA . SER A 1 89 ? -32.266 -34.341 -1.047 1.00 45.50 89 SER A CA 1
ATOM 745 C C . SER A 1 89 ? -32.557 -32.970 -0.411 1.00 45.50 89 SER A C 1
ATOM 747 O O . SER A 1 89 ? -32.899 -32.889 0.771 1.00 45.50 89 SER A O 1
ATOM 749 N N . GLY A 1 90 ? -32.550 -31.897 -1.212 1.00 49.16 90 GLY A N 1
ATOM 750 C CA . GLY A 1 90 ? -32.910 -30.547 -0.777 1.00 49.16 90 GLY A CA 1
ATOM 751 C C . GLY A 1 90 ? -34.378 -30.384 -0.357 1.00 49.16 90 GLY A C 1
ATOM 752 O O . GLY A 1 90 ? -34.675 -29.539 0.491 1.00 49.16 90 GLY A O 1
ATOM 753 N N . ARG A 1 91 ? -35.303 -31.205 -0.882 1.00 51.31 91 ARG A N 1
ATOM 754 C CA . ARG A 1 91 ? -36.731 -31.158 -0.508 1.00 51.31 91 ARG A CA 1
ATOM 755 C C . ARG A 1 91 ? -37.009 -31.740 0.882 1.00 51.31 91 ARG A C 1
ATOM 757 O O . ARG A 1 91 ? -37.936 -31.284 1.544 1.00 51.31 91 ARG A O 1
ATOM 764 N N . ILE A 1 92 ? -36.190 -32.677 1.363 1.00 48.25 92 ILE A N 1
ATOM 765 C CA . ILE A 1 92 ? -36.368 -33.313 2.683 1.00 48.25 92 ILE A CA 1
ATOM 766 C C . ILE A 1 92 ? -36.017 -32.346 3.836 1.00 48.25 92 ILE A C 1
ATOM 768 O O . ILE A 1 92 ? -36.551 -32.465 4.936 1.00 48.25 92 ILE A O 1
ATOM 772 N N . VAL A 1 93 ? -35.177 -31.333 3.584 1.00 41.38 93 VAL A N 1
ATOM 773 C CA . VAL A 1 93 ? -34.641 -30.417 4.614 1.00 41.38 93 VAL A CA 1
ATOM 774 C C . VAL A 1 93 ? -35.476 -29.126 4.787 1.00 41.38 93 VAL A C 1
ATOM 776 O O . VAL A 1 93 ? -35.206 -28.323 5.679 1.00 41.38 93 VAL A O 1
ATOM 779 N N . ARG A 1 94 ? -36.539 -28.905 3.995 1.00 38.06 94 ARG A N 1
ATOM 780 C CA . ARG A 1 94 ? -37.434 -27.729 4.127 1.00 38.06 94 ARG A CA 1
ATOM 781 C C . ARG A 1 94 ? -38.909 -28.119 4.241 1.00 38.06 94 ARG A C 1
ATOM 783 O O . ARG A 1 94 ? -39.657 -28.039 3.274 1.00 38.06 94 ARG A O 1
ATOM 790 N N . GLY A 1 95 ? -39.336 -28.478 5.456 1.00 32.78 95 GLY A N 1
ATOM 791 C CA . GLY A 1 95 ? -40.671 -29.037 5.698 1.00 32.78 95 GLY A CA 1
ATOM 792 C C . GLY A 1 95 ? -41.386 -28.620 6.989 1.00 32.78 95 GLY A C 1
ATOM 793 O O . GLY A 1 95 ? -41.902 -29.511 7.655 1.00 32.78 95 GLY A O 1
ATOM 794 N N . LYS A 1 96 ? -41.427 -27.316 7.346 1.00 40.62 96 LYS A N 1
ATOM 795 C CA . LYS A 1 96 ? -42.526 -26.653 8.117 1.00 40.62 96 LYS A CA 1
ATOM 796 C C . LYS A 1 96 ? -42.216 -25.197 8.526 1.00 40.62 96 LYS A C 1
ATOM 798 O O . LYS A 1 96 ? -41.585 -24.961 9.553 1.00 40.62 96 LYS A O 1
ATOM 803 N N . LYS A 1 97 ? -42.780 -24.218 7.807 1.00 33.25 97 LYS A N 1
ATOM 804 C CA . LYS A 1 97 ? -43.302 -22.962 8.390 1.00 33.25 97 LYS A CA 1
ATOM 805 C C . LYS A 1 97 ? -44.262 -22.286 7.401 1.00 33.25 97 LYS A C 1
ATOM 807 O O . LYS A 1 97 ? -43.980 -22.303 6.213 1.00 33.25 97 LYS A O 1
ATOM 812 N N . GLU A 1 98 ? -45.319 -21.664 7.936 1.00 30.34 98 GLU A N 1
ATOM 813 C CA . GLU A 1 98 ? -46.302 -20.804 7.235 1.00 30.34 98 GLU A CA 1
ATOM 814 C C . GLU A 1 98 ? -47.287 -21.508 6.256 1.00 30.34 98 GLU A C 1
ATOM 816 O O . GLU A 1 98 ? -46.889 -22.388 5.507 1.00 30.34 98 GLU A O 1
ATOM 821 N N . ARG A 1 99 ? -48.596 -21.175 6.197 1.00 31.16 99 ARG A N 1
ATOM 822 C CA . ARG A 1 99 ? -49.490 -20.489 7.171 1.00 31.16 99 ARG A CA 1
ATOM 823 C C . ARG A 1 99 ? -50.979 -20.628 6.773 1.00 31.16 99 ARG A C 1
ATOM 825 O O . ARG A 1 99 ? -51.279 -20.507 5.594 1.00 31.16 99 ARG A O 1
ATOM 832 N N . LYS A 1 100 ? -51.879 -20.657 7.778 1.00 30.31 100 LYS A N 1
ATOM 833 C CA . LYS A 1 100 ? -53.367 -20.553 7.695 1.00 30.31 100 LYS A CA 1
ATOM 834 C C . LYS A 1 100 ? -54.071 -21.704 6.937 1.00 30.31 100 LYS A C 1
ATOM 836 O O . LYS A 1 100 ? -53.519 -22.260 6.004 1.00 30.31 100 LYS A O 1
ATOM 841 N N . GLY A 1 101 ? -55.297 -22.099 7.281 1.00 26.78 101 GLY A N 1
ATOM 842 C CA . GLY A 1 101 ? -56.185 -21.696 8.388 1.00 26.78 101 GLY A CA 1
ATOM 843 C C . GLY A 1 101 ? -57.636 -22.110 8.075 1.00 26.78 101 GLY A C 1
ATOM 844 O O . GLY A 1 101 ? -57.959 -22.314 6.912 1.00 26.78 101 GLY A O 1
ATOM 845 N N . PHE A 1 102 ? -58.563 -22.247 9.024 1.00 28.08 102 PHE A N 1
ATOM 846 C CA . PHE A 1 102 ? -58.511 -22.003 10.480 1.00 28.08 102 PHE A CA 1
ATOM 847 C C . PHE A 1 102 ? -58.475 -23.370 11.226 1.00 28.08 102 PHE A C 1
ATOM 849 O O . PHE A 1 102 ? -57.810 -24.255 10.698 1.00 28.08 102 PHE A O 1
ATOM 856 N N . ALA A 1 103 ? -59.027 -23.682 12.409 1.00 26.67 103 ALA A N 1
ATOM 857 C CA . ALA A 1 103 ? -59.822 -23.014 13.460 1.00 26.67 103 ALA A CA 1
ATOM 858 C C . ALA A 1 103 ? -59.587 -23.780 14.799 1.00 26.67 103 ALA A C 1
ATOM 860 O O . ALA A 1 103 ? -59.003 -24.859 14.758 1.00 26.67 103 ALA A O 1
ATOM 861 N N . LEU A 1 104 ? -59.987 -23.348 16.005 1.00 29.20 104 LEU A N 1
ATOM 862 C CA . LEU A 1 104 ? -60.686 -22.137 16.483 1.00 29.20 104 LEU A CA 1
ATOM 863 C C . LEU A 1 104 ? -60.024 -21.678 17.821 1.00 29.20 104 LEU A C 1
ATOM 865 O O . LEU A 1 104 ? -58.874 -22.032 18.078 1.00 29.20 104 LEU A O 1
ATOM 869 N N . SER A 1 105 ? -60.671 -20.845 18.646 1.00 24.44 105 SER A N 1
ATOM 870 C CA . SER A 1 105 ? -60.131 -20.213 19.884 1.00 24.44 105 SER A CA 1
ATOM 871 C C . SER A 1 105 ? -61.285 -19.625 20.741 1.00 24.44 105 SER A C 1
ATOM 873 O O . SER A 1 105 ? -62.411 -19.670 20.238 1.00 24.44 105 SER A O 1
ATOM 875 N N . PRO A 1 106 ? -61.085 -18.995 21.933 1.00 42.12 106 PRO A N 1
ATOM 876 C CA . PRO A 1 106 ? -59.889 -18.786 22.784 1.00 42.12 106 PRO A CA 1
ATOM 877 C C . PRO A 1 106 ? -60.064 -19.537 24.152 1.00 42.12 106 PRO A C 1
ATOM 879 O O . PRO A 1 106 ? -60.548 -20.659 24.080 1.00 42.12 106 PRO A O 1
ATOM 882 N N . SER A 1 107 ? -59.712 -19.126 25.393 1.00 26.91 107 SER A N 1
ATOM 883 C CA . SER A 1 107 ? -59.123 -17.904 26.003 1.00 26.91 107 SER A CA 1
ATOM 884 C C . SER A 1 107 ? -58.567 -18.158 27.432 1.00 26.91 107 SER A C 1
ATOM 886 O O . SER A 1 107 ? -58.809 -19.232 27.960 1.00 26.91 107 SER A O 1
ATOM 888 N N . SER A 1 108 ? -57.897 -17.140 28.015 1.00 33.44 108 SER A N 1
ATOM 889 C CA . SER A 1 108 ? -57.675 -16.755 29.449 1.00 33.44 108 SER A CA 1
ATOM 890 C C . SER A 1 108 ? -57.471 -17.830 30.550 1.00 33.44 108 SER A C 1
ATOM 892 O O . SER A 1 108 ? -58.259 -18.761 30.631 1.00 33.44 108 SER A O 1
ATOM 894 N N . SER A 1 109 ? -56.484 -17.814 31.466 1.00 33.25 109 SER A N 1
ATOM 895 C CA . SER A 1 109 ? -55.714 -16.781 32.224 1.00 33.25 109 SER A CA 1
ATOM 896 C C . SER A 1 109 ? -56.368 -16.276 33.535 1.00 33.25 109 SER A C 1
ATOM 898 O O . SER A 1 109 ? -57.366 -15.563 33.474 1.00 33.25 109 SER A O 1
ATOM 900 N N . ASP A 1 110 ? -55.712 -16.649 34.649 1.00 33.84 110 ASP A N 1
ATOM 901 C CA . ASP A 1 110 ? -55.506 -16.058 36.000 1.00 33.84 110 ASP A CA 1
ATOM 902 C C . ASP A 1 110 ? -56.604 -15.717 37.053 1.00 33.84 110 ASP A C 1
ATOM 904 O O . ASP A 1 110 ? -57.654 -15.148 36.780 1.00 33.84 110 ASP A O 1
ATOM 908 N N . SER A 1 111 ? -56.193 -15.988 38.312 1.00 35.22 111 SER A N 1
ATOM 909 C CA . SER A 1 111 ? -56.467 -15.348 39.630 1.00 35.22 111 SER A CA 1
ATOM 910 C C . SER A 1 111 ? -57.841 -15.381 40.354 1.00 35.22 111 SER A C 1
ATOM 912 O O . SER A 1 111 ? -58.769 -14.670 39.999 1.00 35.22 111 SER A O 1
ATOM 914 N N . GLU A 1 112 ? -57.834 -16.102 41.492 1.00 33.44 112 GLU A N 1
ATOM 915 C CA . GLU A 1 112 ? -58.253 -15.738 42.877 1.00 33.44 112 GLU A CA 1
ATOM 916 C C . GLU A 1 112 ? -59.693 -15.289 43.306 1.00 33.44 112 GLU A C 1
ATOM 918 O O . GLU A 1 112 ? -60.193 -14.236 42.932 1.00 33.44 112 GLU A O 1
ATOM 923 N N . TYR A 1 113 ? -60.191 -16.008 44.341 1.00 28.31 113 TYR A N 1
ATOM 924 C CA . TYR A 1 113 ? -60.795 -15.540 45.626 1.00 28.31 113 TYR A CA 1
ATOM 925 C C . TYR A 1 113 ? -62.329 -15.568 45.939 1.00 28.31 113 TYR A C 1
ATOM 927 O O . TYR A 1 113 ? -63.169 -15.104 45.182 1.00 28.31 113 TYR A O 1
ATOM 935 N N . TYR A 1 114 ? -62.602 -16.038 47.177 1.00 29.61 114 TYR A N 1
ATOM 936 C CA . TYR A 1 114 ? -63.793 -16.014 48.074 1.00 29.61 114 TYR A CA 1
ATOM 937 C C . TYR A 1 114 ? -65.128 -16.784 47.835 1.00 29.61 114 TYR A C 1
ATOM 939 O O . TYR A 1 114 ? -65.609 -16.990 46.728 1.00 29.61 114 TYR A O 1
ATOM 947 N N . SER A 1 115 ? -65.686 -17.196 48.992 1.00 30.67 115 SER A N 1
ATOM 948 C CA . SER A 1 115 ? -67.009 -17.792 49.339 1.00 30.67 115 SER A CA 1
ATOM 949 C C . SER A 1 115 ? -68.180 -16.774 49.202 1.00 30.67 115 SER A C 1
ATOM 951 O O . SER A 1 115 ? -67.903 -15.608 48.936 1.00 30.67 115 SER A O 1
ATOM 953 N N . SER A 1 116 ? -69.481 -17.064 49.411 1.00 31.23 116 SER A N 1
ATOM 954 C CA . SER A 1 116 ? -70.180 -18.178 50.101 1.00 31.23 116 SER A CA 1
ATOM 955 C C . SER A 1 116 ? -71.684 -18.275 49.713 1.00 31.23 116 SER A C 1
ATOM 957 O O . SER A 1 116 ? -72.168 -17.385 49.020 1.00 31.23 116 SER A O 1
ATOM 959 N N . GLU A 1 117 ? -72.399 -19.282 50.258 1.00 28.30 117 GLU A N 1
ATOM 960 C CA . GLU A 1 117 ? -73.885 -19.444 50.324 1.00 28.30 117 GLU A CA 1
ATOM 961 C C . GLU A 1 117 ? -74.677 -19.597 48.981 1.00 28.30 117 GLU A C 1
ATOM 963 O O . GLU A 1 117 ? -74.169 -19.274 47.912 1.00 28.30 117 GLU A O 1
ATOM 968 N N . ASP A 1 118 ? -75.885 -20.199 48.893 1.00 27.33 118 ASP A N 1
ATOM 969 C CA . ASP A 1 118 ? -76.938 -20.528 49.888 1.00 27.33 118 ASP A CA 1
ATOM 970 C C . ASP A 1 118 ? -77.567 -21.958 49.772 1.00 27.33 118 ASP A C 1
ATOM 972 O O . ASP A 1 118 ? -77.745 -22.504 48.685 1.00 27.33 118 ASP A O 1
ATOM 976 N N . VAL A 1 119 ? -77.925 -22.519 50.942 1.00 30.89 119 VAL A N 1
ATOM 977 C CA . VAL A 1 119 ? -79.154 -23.257 51.382 1.00 30.89 119 VAL A CA 1
ATOM 978 C C . VAL A 1 119 ? -80.077 -24.001 50.366 1.00 30.89 119 VAL A C 1
ATOM 980 O O . VAL A 1 119 ? -80.641 -23.382 49.475 1.00 30.89 119 VAL A O 1
ATOM 983 N N . GLU A 1 120 ? -80.388 -25.303 50.594 1.00 29.31 120 GLU A N 1
ATOM 984 C CA . GLU A 1 120 ? -81.649 -25.792 51.250 1.00 29.31 120 GLU A CA 1
ATOM 985 C C . GLU A 1 120 ? -81.874 -27.341 51.223 1.00 29.31 120 GLU A C 1
ATOM 987 O O . GLU A 1 120 ? -81.478 -28.024 50.282 1.00 29.31 120 GLU A O 1
ATOM 992 N N . GLY A 1 121 ? -82.614 -27.891 52.212 1.00 27.84 121 GLY A N 1
ATOM 993 C CA . GLY A 1 121 ? -83.631 -28.937 51.944 1.00 27.84 121 GLY A CA 1
ATOM 994 C C . GLY A 1 121 ? -83.508 -30.355 52.552 1.00 27.84 121 GLY A C 1
ATOM 995 O O . GLY A 1 121 ? -83.014 -31.261 51.881 1.00 27.84 121 GLY A O 1
ATOM 996 N N . ASN A 1 122 ? -84.126 -30.587 53.731 1.00 30.00 122 ASN A N 1
ATOM 997 C CA . ASN A 1 122 ? -85.176 -31.612 54.034 1.00 30.00 122 ASN A CA 1
ATOM 998 C C . ASN A 1 122 ? -85.178 -32.145 55.494 1.00 30.00 122 ASN A C 1
ATOM 1000 O O . ASN A 1 122 ? -84.153 -32.164 56.166 1.00 30.00 122 ASN A O 1
ATOM 1004 N N . ASN A 1 123 ? -86.356 -32.560 55.998 1.00 28.70 123 ASN A N 1
ATOM 1005 C CA . ASN A 1 123 ? -86.628 -32.870 57.419 1.00 28.70 123 ASN A CA 1
ATOM 1006 C C . ASN A 1 123 ? -87.862 -33.802 57.591 1.00 28.70 123 ASN A C 1
ATOM 1008 O O . ASN A 1 123 ? -88.787 -33.699 56.785 1.00 28.70 123 ASN A O 1
ATOM 1012 N N . ALA A 1 124 ? -87.933 -34.653 58.637 1.00 28.77 124 ALA A N 1
ATOM 1013 C CA . ALA A 1 124 ? -89.161 -35.381 59.022 1.00 28.77 124 ALA A CA 1
ATOM 1014 C C . ALA A 1 124 ? -89.199 -35.993 60.459 1.00 28.77 124 ALA A C 1
ATOM 1016 O O . ALA A 1 124 ? -88.561 -37.014 60.692 1.00 28.77 124 ALA A O 1
ATOM 1017 N N . LYS A 1 125 ? -90.138 -35.499 61.301 1.00 31.64 125 LYS A N 1
ATOM 1018 C CA . LYS A 1 125 ? -90.931 -36.227 62.349 1.00 31.64 125 LYS A CA 1
ATOM 1019 C C . LYS A 1 125 ? -90.218 -36.758 63.631 1.00 31.64 125 LYS A C 1
ATOM 1021 O O . LYS A 1 125 ? -89.051 -37.106 63.575 1.00 31.64 125 LYS A O 1
ATOM 1026 N N . LEU A 1 126 ? -90.854 -36.886 64.818 1.00 30.17 126 LEU A N 1
ATOM 1027 C CA . LEU A 1 126 ? -92.246 -36.653 65.310 1.00 30.17 126 LEU A CA 1
ATOM 1028 C C . LEU A 1 126 ? -92.274 -36.481 66.869 1.00 30.17 126 LEU A C 1
ATOM 1030 O O . LEU A 1 126 ? -91.499 -37.171 67.511 1.00 30.17 126 LEU A O 1
ATOM 1034 N N . GLU A 1 127 ? -93.187 -35.643 67.416 1.00 28.39 127 GLU A N 1
ATOM 1035 C CA . GLU A 1 127 ? -93.994 -35.733 68.692 1.00 28.39 127 GLU A CA 1
ATOM 1036 C C . GLU A 1 127 ? -93.421 -36.313 70.034 1.00 28.39 127 GLU A C 1
ATOM 1038 O O . GLU A 1 127 ? -92.594 -37.210 70.026 1.00 28.39 127 GLU A O 1
ATOM 1043 N N . ASN A 1 128 ? -93.847 -35.942 71.267 1.00 30.91 128 ASN A N 1
ATOM 1044 C CA . ASN A 1 128 ? -94.896 -35.037 71.811 1.00 30.91 128 ASN A CA 1
ATOM 1045 C C . ASN A 1 128 ? -94.581 -34.623 73.293 1.00 30.91 128 ASN A C 1
ATOM 1047 O O . ASN A 1 128 ? -93.684 -35.203 73.900 1.00 30.91 128 ASN A O 1
ATOM 1051 N N . GLU A 1 129 ? -95.352 -33.716 73.922 1.00 35.31 129 GLU A N 1
ATOM 1052 C CA . GLU A 1 129 ? -95.243 -33.317 75.358 1.00 35.31 129 GLU A CA 1
ATOM 1053 C C . GLU A 1 129 ? -96.541 -33.564 76.174 1.00 35.31 129 GLU A C 1
ATOM 1055 O O . GLU A 1 129 ? -97.609 -33.555 75.574 1.00 35.31 129 GLU A O 1
ATOM 1060 N N . HIS A 1 130 ? -96.480 -33.678 77.528 1.00 29.16 130 HIS A N 1
ATOM 1061 C CA . HIS A 1 130 ? -97.512 -33.162 78.483 1.00 29.16 130 HIS A CA 1
ATOM 1062 C C . HIS A 1 130 ? -97.205 -33.328 80.015 1.00 29.16 130 HIS A C 1
ATOM 1064 O O . HIS A 1 130 ? -97.540 -34.327 80.640 1.00 29.16 130 HIS A O 1
ATOM 1070 N N . GLN A 1 131 ? -96.665 -32.272 80.643 1.00 33.50 131 GLN A N 1
ATOM 1071 C CA . GLN A 1 131 ? -97.298 -31.451 81.713 1.00 33.50 131 GLN A CA 1
ATOM 1072 C C . GLN A 1 131 ? -97.801 -32.023 83.096 1.00 33.50 131 GLN A C 1
ATOM 1074 O O . GLN A 1 131 ? -98.933 -32.479 83.213 1.00 33.50 131 GLN A O 1
ATOM 1079 N N . LYS A 1 132 ? -97.055 -31.664 84.175 1.00 38.72 132 LYS A N 1
ATOM 1080 C CA . LYS A 1 132 ? -97.462 -31.154 85.539 1.00 38.72 132 LYS A CA 1
ATOM 1081 C C . LYS A 1 132 ? -97.741 -32.006 86.822 1.00 38.72 132 LYS A C 1
ATOM 1083 O O . LYS A 1 132 ? -98.768 -32.657 86.952 1.00 38.72 132 LYS A O 1
ATOM 1088 N N . LEU A 1 133 ? -96.990 -31.594 87.869 1.00 26.52 133 LEU A N 1
ATOM 1089 C CA . LEU A 1 133 ? -97.375 -31.193 89.258 1.00 26.52 133 LEU A CA 1
ATOM 1090 C C . LEU A 1 133 ? -97.131 -32.145 90.467 1.00 26.52 133 LEU A C 1
ATOM 1092 O O . LEU A 1 133 ? -97.115 -33.362 90.352 1.00 26.52 133 LEU A O 1
ATOM 1096 N N . ALA A 1 134 ? -96.884 -31.493 91.616 1.00 32.34 134 ALA A N 1
ATOM 1097 C CA . ALA A 1 134 ? -96.398 -31.936 92.936 1.00 32.34 134 ALA A CA 1
ATOM 1098 C C . ALA A 1 134 ? -97.407 -32.807 93.758 1.00 32.34 134 ALA A C 1
ATOM 1100 O O . ALA A 1 134 ? -98.539 -32.991 93.322 1.00 32.34 134 ALA A O 1
ATOM 1101 N N . ASP A 1 135 ? -97.104 -33.359 94.951 1.00 36.56 135 ASP A N 1
ATOM 1102 C CA . ASP A 1 135 ? -96.178 -32.857 95.989 1.00 36.56 135 ASP A CA 1
ATOM 1103 C C . ASP A 1 135 ? -95.685 -33.902 97.036 1.00 36.56 135 ASP A C 1
ATOM 1105 O O . ASP A 1 135 ? -96.310 -34.934 97.262 1.00 36.56 135 ASP A O 1
ATOM 1109 N N . SER A 1 136 ? -94.591 -33.544 97.724 1.00 35.25 136 SER A N 1
ATOM 1110 C CA . SER A 1 136 ? -94.178 -33.906 99.097 1.00 35.25 136 SER A CA 1
ATOM 1111 C C . SER A 1 136 ? -93.945 -35.372 99.536 1.00 35.25 136 SER A C 1
ATOM 1113 O O . SER A 1 136 ? -94.798 -36.038 100.114 1.00 35.25 136 SER A O 1
ATOM 1115 N N . ILE A 1 137 ? -92.668 -35.772 99.441 1.00 43.59 137 ILE A N 1
ATOM 1116 C CA . ILE A 1 137 ? -91.822 -36.292 100.546 1.00 43.59 137 ILE A CA 1
ATOM 1117 C C . ILE A 1 137 ? -92.453 -37.334 101.500 1.00 43.59 137 ILE A C 1
ATOM 1119 O O . ILE A 1 137 ? -93.020 -36.983 102.535 1.00 43.59 137 ILE A O 1
ATOM 1123 N N . LYS A 1 138 ? -92.164 -38.630 101.264 1.00 38.88 138 LYS A N 1
ATOM 1124 C CA . LYS A 1 138 ? -91.961 -39.616 102.353 1.00 38.88 138 LYS A CA 1
ATOM 1125 C C . LYS A 1 138 ? -91.153 -40.871 101.957 1.00 38.88 138 LYS A C 1
ATOM 1127 O O . LYS A 1 138 ? -91.698 -41.969 101.938 1.00 38.88 138 LYS A O 1
ATOM 1132 N N . HIS A 1 139 ? -89.850 -40.727 101.700 1.00 36.84 139 HIS A N 1
ATOM 1133 C CA . HIS A 1 139 ? -88.810 -41.473 102.441 1.00 36.84 139 HIS A CA 1
ATOM 1134 C C . HIS A 1 139 ? -87.392 -41.031 102.036 1.00 36.84 139 HIS A C 1
ATOM 1136 O O . HIS A 1 139 ? -86.777 -41.519 101.089 1.00 36.84 139 HIS A O 1
ATOM 1142 N N . GLU A 1 140 ? -86.894 -40.093 102.834 1.00 42.78 140 GLU A N 1
ATOM 1143 C CA . GLU A 1 140 ? -85.568 -39.472 102.847 1.00 42.78 140 GLU A CA 1
ATOM 1144 C C . GLU A 1 140 ? -84.486 -40.488 103.273 1.00 42.78 140 GLU A C 1
ATOM 1146 O O . GLU A 1 140 ? -83.974 -40.469 104.387 1.00 42.78 140 GLU A O 1
ATOM 1151 N N . ALA A 1 141 ? -84.245 -41.471 102.401 1.00 42.28 141 ALA A N 1
ATOM 1152 C CA . ALA A 1 141 ? -83.265 -42.556 102.569 1.00 42.28 141 ALA A CA 1
ATOM 1153 C C . ALA A 1 141 ? -82.855 -43.205 101.229 1.00 42.28 141 ALA A C 1
ATOM 1155 O O . ALA A 1 141 ? -81.770 -43.771 101.112 1.00 42.28 141 ALA A O 1
ATOM 1156 N N . ASN A 1 142 ? -83.712 -43.122 100.203 1.00 43.69 142 ASN A N 1
ATOM 1157 C CA . ASN A 1 142 ? -83.407 -43.643 98.866 1.00 43.69 142 ASN A CA 1
ATOM 1158 C C . ASN A 1 142 ? -82.732 -42.602 97.954 1.00 43.69 142 ASN A C 1
ATOM 1160 O O . ASN A 1 142 ? -82.078 -42.992 96.991 1.00 43.69 142 ASN A O 1
ATOM 1164 N N . THR A 1 143 ? -82.851 -41.305 98.265 1.00 46.41 143 THR A N 1
ATOM 1165 C CA . THR A 1 143 ? -82.354 -40.191 97.438 1.00 46.41 143 THR A CA 1
ATOM 1166 C C . THR A 1 143 ? -80.839 -40.244 97.239 1.00 46.41 143 THR A C 1
ATOM 1168 O O . THR A 1 143 ? -80.367 -40.200 96.106 1.00 46.41 143 THR A O 1
ATOM 1171 N N . GLU A 1 144 ? -80.078 -40.441 98.320 1.00 49.22 144 GLU A N 1
ATOM 1172 C CA . GLU A 1 144 ? -78.612 -40.545 98.263 1.00 49.22 144 GLU A CA 1
ATOM 1173 C C . GLU A 1 144 ? -78.159 -41.768 97.447 1.00 49.22 144 GLU A C 1
ATOM 1175 O O . GLU A 1 144 ? -77.194 -41.686 96.694 1.00 49.22 144 GLU A O 1
ATOM 1180 N N . ASN A 1 145 ? -78.887 -42.890 97.520 1.00 49.84 145 ASN A N 1
ATOM 1181 C CA . ASN A 1 145 ? -78.593 -44.068 96.699 1.00 49.84 145 ASN A CA 1
ATOM 1182 C C . ASN A 1 145 ? -78.920 -43.849 95.213 1.00 49.84 145 ASN A C 1
ATOM 1184 O O . ASN A 1 145 ? -78.191 -44.368 94.368 1.00 49.84 145 ASN A O 1
ATOM 1188 N N . SER A 1 146 ? -79.958 -43.072 94.874 1.00 58.78 146 SER A N 1
ATOM 1189 C CA . SER A 1 146 ? -80.196 -42.677 93.479 1.00 58.78 146 SER A CA 1
ATOM 1190 C C . SER A 1 146 ? -79.146 -41.690 92.972 1.00 58.78 146 SER A C 1
ATOM 1192 O O . SER A 1 146 ? -78.620 -41.909 91.892 1.00 58.78 146 SER A O 1
ATOM 1194 N N . GLU A 1 147 ? -78.755 -40.672 93.744 1.00 57.59 147 GLU A N 1
ATOM 1195 C CA . GLU A 1 147 ? -77.724 -39.710 93.317 1.00 57.59 147 GLU A CA 1
ATOM 1196 C C . GLU A 1 147 ? -76.337 -40.359 93.192 1.00 57.59 147 GLU A C 1
ATOM 1198 O O . GLU A 1 147 ? -75.602 -40.077 92.246 1.00 57.59 147 GLU A O 1
ATOM 1203 N N . VAL A 1 148 ? -75.991 -41.295 94.083 1.00 59.47 148 VAL A N 1
ATOM 1204 C CA . VAL A 1 148 ? -74.770 -42.106 93.956 1.00 59.47 148 VAL A CA 1
ATOM 1205 C C . VAL A 1 148 ? -74.844 -43.050 92.753 1.00 59.47 148 VAL A C 1
ATOM 1207 O O . VAL A 1 148 ? -73.816 -43.259 92.112 1.00 59.47 148 VAL A O 1
ATOM 1210 N N . ALA A 1 149 ? -76.012 -43.597 92.399 1.00 65.25 149 ALA A N 1
ATOM 1211 C CA . ALA A 1 149 ? -76.171 -44.369 91.164 1.00 65.25 149 ALA A CA 1
ATOM 1212 C C . ALA A 1 149 ? -75.984 -43.482 89.921 1.00 65.25 149 ALA A C 1
ATOM 1214 O O . ALA A 1 149 ? -75.171 -43.809 89.062 1.00 65.25 149 ALA A O 1
ATOM 1215 N N . ASP A 1 150 ? -76.635 -42.321 89.887 1.00 69.69 150 ASP A N 1
ATOM 1216 C CA . ASP A 1 150 ? -76.602 -41.343 88.794 1.00 69.69 150 ASP A CA 1
ATOM 1217 C C . ASP A 1 150 ? -75.176 -40.800 88.549 1.00 69.69 150 ASP A C 1
ATOM 1219 O O . ASP A 1 150 ? -74.696 -40.723 87.417 1.00 69.69 150 ASP A O 1
ATOM 1223 N N . LEU A 1 151 ? -74.436 -40.498 89.625 1.00 74.81 151 LEU A N 1
ATOM 1224 C CA . LEU A 1 151 ? -73.022 -40.105 89.569 1.00 74.81 151 LEU A CA 1
ATOM 1225 C C . LEU A 1 151 ? -72.091 -41.261 89.176 1.00 74.81 151 LEU A C 1
ATOM 1227 O O . LEU A 1 151 ? -71.034 -41.021 88.591 1.00 74.81 151 LEU A O 1
ATOM 1231 N N . LYS A 1 152 ? -72.462 -42.508 89.483 1.00 75.62 152 LYS A N 1
ATOM 1232 C CA . LYS A 1 152 ? -71.700 -43.710 89.122 1.00 75.62 152 LYS A CA 1
ATOM 1233 C C . LYS A 1 152 ? -71.915 -44.098 87.660 1.00 75.62 152 LYS A C 1
ATOM 1235 O O . LYS A 1 152 ? -70.950 -44.473 87.006 1.00 75.62 152 LYS A O 1
ATOM 1240 N N . GLU A 1 153 ? -73.124 -43.927 87.135 1.00 77.38 153 GLU A N 1
ATOM 1241 C CA . GLU A 1 153 ? -73.443 -44.051 85.710 1.00 77.38 153 GLU A CA 1
ATOM 1242 C C . GLU A 1 153 ? -72.720 -42.964 84.903 1.00 77.38 153 GLU A C 1
ATOM 1244 O O . GLU A 1 153 ? -71.960 -43.281 83.993 1.00 77.38 153 GLU A O 1
ATOM 1249 N N . LYS A 1 154 ? -72.777 -41.699 85.347 1.00 79.56 154 LYS A N 1
ATOM 1250 C CA . LYS A 1 154 ? -71.973 -40.600 84.774 1.00 79.56 154 LYS A CA 1
ATOM 1251 C C . LYS A 1 154 ? -70.460 -40.843 84.859 1.00 79.56 154 LYS A C 1
ATOM 1253 O O . LYS A 1 154 ? -69.727 -40.386 83.986 1.00 79.56 154 LYS A O 1
ATOM 1258 N N . LEU A 1 155 ? -69.969 -41.560 85.874 1.00 76.94 155 LEU A N 1
ATOM 1259 C CA . LEU A 1 155 ? -68.565 -41.990 85.957 1.00 76.94 155 LEU A CA 1
ATOM 1260 C C . LEU A 1 155 ? -68.224 -43.118 84.976 1.00 76.94 155 LEU A C 1
ATOM 1262 O O . LEU A 1 155 ? -67.115 -43.115 84.446 1.00 76.94 155 LEU A O 1
ATOM 1266 N N . VAL A 1 156 ? -69.148 -44.053 84.730 1.00 80.25 156 VAL A N 1
ATOM 1267 C CA . VAL A 1 156 ? -68.995 -45.105 83.715 1.00 80.25 156 VAL A CA 1
ATOM 1268 C C . VAL A 1 156 ? -68.979 -44.478 82.325 1.00 80.25 156 VAL A C 1
ATOM 1270 O O . VAL A 1 156 ? -67.960 -44.601 81.654 1.00 80.25 156 VAL A O 1
ATOM 1273 N N . SER A 1 157 ? -69.993 -43.693 81.947 1.00 78.56 157 SER A N 1
ATOM 1274 C CA . SER A 1 157 ? -70.033 -43.032 80.634 1.00 78.56 157 SER A CA 1
ATOM 1275 C C . SER A 1 157 ? -68.842 -42.099 80.417 1.00 78.56 157 SER A C 1
ATOM 1277 O O . SER A 1 157 ? -68.224 -42.138 79.361 1.00 78.56 157 SER A O 1
ATOM 1279 N N . ARG A 1 158 ? -68.410 -41.336 81.432 1.00 82.75 158 ARG A N 1
ATOM 1280 C CA . ARG A 1 158 ? -67.191 -40.513 81.332 1.00 82.75 158 ARG A CA 1
ATOM 1281 C C . ARG A 1 158 ? -65.907 -41.345 81.208 1.00 82.75 158 ARG A C 1
ATOM 1283 O O . ARG A 1 158 ? -64.913 -40.859 80.667 1.00 82.75 158 ARG A O 1
ATOM 1290 N N . ASN A 1 159 ? -65.877 -42.574 81.725 1.00 80.56 159 ASN A N 1
ATOM 1291 C CA . ASN A 1 159 ? -64.749 -43.479 81.515 1.00 80.56 159 ASN A CA 1
ATOM 1292 C C . ASN A 1 159 ? -64.803 -44.140 80.128 1.00 80.56 159 ASN A C 1
ATOM 1294 O O . ASN A 1 159 ? -63.761 -44.262 79.495 1.00 80.56 159 ASN A O 1
ATOM 1298 N N . GLU A 1 160 ? -65.989 -44.479 79.624 1.00 84.25 160 GLU A N 1
ATOM 1299 C CA . GLU A 1 160 ? -66.214 -44.970 78.258 1.00 84.25 160 GLU A CA 1
ATOM 1300 C C . GLU A 1 160 ? -65.852 -43.898 77.213 1.00 84.25 160 GLU A C 1
ATOM 1302 O O . GLU A 1 160 ? -65.082 -44.178 76.298 1.00 84.25 160 GLU A O 1
ATOM 1307 N N . GLU A 1 161 ? -66.282 -42.645 77.404 1.00 81.50 161 GLU A N 1
ATOM 1308 C CA . GLU A 1 161 ? -65.839 -41.474 76.628 1.00 81.50 161 GLU A CA 1
ATOM 1309 C C . GLU A 1 161 ? -64.313 -41.327 76.659 1.00 81.50 161 GLU A C 1
ATOM 1311 O O . GLU A 1 161 ? -63.673 -41.153 75.626 1.00 81.50 161 GLU A O 1
ATOM 1316 N N . LYS A 1 162 ? -63.700 -41.423 77.844 1.00 83.19 162 LYS A N 1
ATOM 1317 C CA . LYS A 1 162 ? -62.244 -41.328 78.011 1.00 83.19 162 LYS A CA 1
ATOM 1318 C C . LYS A 1 162 ? -61.506 -42.483 77.324 1.00 83.19 162 LYS A C 1
ATOM 1320 O O . LYS A 1 162 ? -60.415 -42.264 76.800 1.00 83.19 162 LYS A O 1
ATOM 1325 N N . GLU A 1 163 ? -62.057 -43.693 77.321 1.00 83.69 163 GLU A 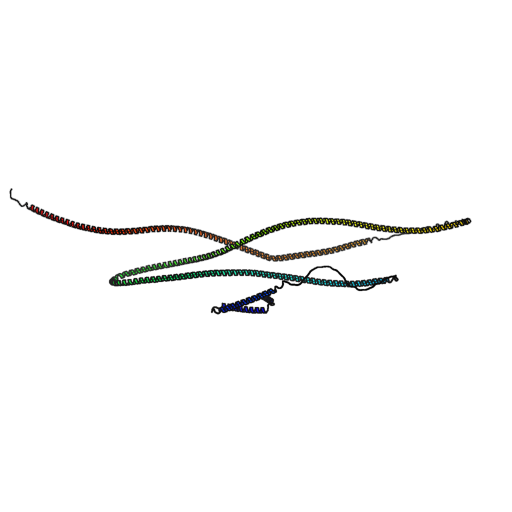N 1
ATOM 1326 C CA . GLU A 1 163 ? -61.479 -44.852 76.633 1.00 83.69 163 GLU A CA 1
ATOM 1327 C C . GLU A 1 163 ? -61.661 -44.761 75.111 1.00 83.69 163 GLU A C 1
ATOM 1329 O O . GLU A 1 163 ? -60.713 -45.058 74.380 1.00 83.69 163 GLU A O 1
ATOM 1334 N N . ALA A 1 164 ? -62.794 -44.238 74.632 1.00 86.12 164 ALA A N 1
ATOM 1335 C CA . ALA A 1 164 ? -63.011 -43.892 73.228 1.00 86.12 164 ALA A CA 1
ATOM 1336 C C . ALA A 1 164 ? -62.020 -42.812 72.759 1.00 86.12 164 ALA A C 1
ATOM 1338 O O . ALA A 1 164 ? -61.262 -43.051 71.820 1.00 86.12 164 ALA A O 1
ATOM 1339 N N . ILE A 1 165 ? -61.917 -41.688 73.479 1.00 87.50 165 ILE A N 1
ATOM 1340 C CA . ILE A 1 165 ? -60.950 -40.607 73.216 1.00 87.50 165 ILE A CA 1
ATOM 1341 C C . ILE A 1 165 ? -59.507 -41.132 73.259 1.00 87.50 165 ILE A C 1
ATOM 1343 O O . ILE A 1 165 ? -58.679 -40.735 72.444 1.00 87.50 165 ILE A O 1
ATOM 1347 N N . ASN A 1 166 ? -59.177 -42.051 74.172 1.00 88.62 166 ASN A N 1
ATOM 1348 C CA . ASN A 1 166 ? -57.853 -42.676 74.222 1.00 88.62 166 ASN A CA 1
ATOM 1349 C C . ASN A 1 166 ? -57.601 -43.615 73.024 1.00 88.62 166 ASN A C 1
ATOM 1351 O O . ASN A 1 166 ? -56.478 -43.679 72.523 1.00 88.62 166 ASN A O 1
ATOM 1355 N N . SER A 1 167 ? -58.628 -44.312 72.530 1.00 89.44 167 SER A N 1
ATOM 1356 C CA . SER A 1 167 ? -58.556 -45.115 71.304 1.00 89.44 167 SER A CA 1
ATOM 1357 C C . SER A 1 167 ? -58.341 -44.231 70.067 1.00 89.44 167 SER A C 1
ATOM 1359 O O . SER A 1 167 ? -57.404 -44.463 69.300 1.00 89.44 167 SER A O 1
ATOM 1361 N N . GLU A 1 168 ? -59.124 -43.157 69.929 1.00 90.25 168 GLU A N 1
ATOM 1362 C CA . GLU A 1 168 ? -58.985 -42.150 68.870 1.00 90.25 168 GLU A CA 1
ATOM 1363 C C . GLU A 1 168 ? -57.618 -41.457 68.912 1.00 90.25 168 GLU A C 1
ATOM 1365 O O . GLU A 1 168 ? -56.960 -41.330 67.882 1.00 90.25 168 GLU A O 1
ATOM 1370 N N . TYR A 1 169 ? -57.135 -41.081 70.099 1.00 86.94 169 TYR A N 1
ATOM 1371 C CA . TYR A 1 169 ? -55.799 -40.517 70.308 1.00 86.94 169 TYR A CA 1
ATOM 1372 C C . TYR A 1 169 ? -54.694 -41.484 69.863 1.00 86.94 169 TYR A C 1
ATOM 1374 O O . TYR A 1 169 ? -53.771 -41.097 69.142 1.00 86.94 169 TYR A O 1
ATOM 1382 N N . MET A 1 170 ? -54.803 -42.765 70.225 1.00 90.00 170 MET A N 1
ATOM 1383 C CA . MET A 1 170 ? -53.853 -43.795 69.799 1.00 90.00 170 MET A CA 1
ATOM 1384 C C . MET A 1 170 ? -53.934 -44.086 68.293 1.00 90.00 170 MET A C 1
ATOM 1386 O O . MET A 1 170 ? -52.915 -44.421 67.685 1.00 90.00 170 MET A O 1
ATOM 1390 N N . GLU A 1 171 ? -55.098 -43.927 67.660 1.00 91.19 171 GLU A N 1
ATOM 1391 C CA . GLU A 1 171 ? -55.231 -44.006 66.205 1.00 91.19 171 GLU A CA 1
ATOM 1392 C C . GLU A 1 171 ? -54.678 -42.759 65.497 1.00 91.19 171 GLU A C 1
ATOM 1394 O O . GLU A 1 171 ? -53.976 -42.894 64.494 1.00 91.19 171 GLU A O 1
ATOM 1399 N N . ALA A 1 172 ? -54.900 -41.562 66.040 1.00 88.00 172 ALA A N 1
ATOM 1400 C CA . ALA A 1 172 ? -54.316 -40.316 65.553 1.00 88.00 172 ALA A CA 1
ATOM 1401 C C . ALA A 1 172 ? -52.782 -40.364 65.620 1.00 88.00 172 ALA A C 1
ATOM 1403 O O . ALA A 1 172 ? -52.119 -40.078 64.626 1.00 88.00 172 ALA A O 1
ATOM 1404 N N . LEU A 1 173 ? -52.200 -40.841 66.728 1.00 86.88 173 LEU A N 1
ATOM 1405 C CA . LEU A 1 173 ? -50.759 -41.107 66.835 1.00 86.88 173 LEU A CA 1
ATOM 1406 C C . LEU A 1 173 ? -50.269 -42.131 65.797 1.00 86.88 173 LEU A C 1
ATOM 1408 O O . LEU A 1 173 ? -49.170 -41.983 65.254 1.00 86.88 173 LEU A O 1
ATOM 1412 N N . ARG A 1 174 ? -51.071 -43.161 65.496 1.00 91.31 174 ARG A N 1
ATOM 1413 C CA . ARG A 1 174 ? -50.752 -44.169 64.472 1.00 91.31 174 ARG A CA 1
ATOM 1414 C C . ARG A 1 174 ? -50.742 -43.545 63.069 1.00 91.31 174 ARG A C 1
ATOM 1416 O O . ARG A 1 174 ? -49.786 -43.766 62.328 1.00 91.31 174 ARG A O 1
ATOM 1423 N N . LYS A 1 175 ? -51.731 -42.701 62.752 1.00 92.06 175 LYS A N 1
ATOM 1424 C CA . LYS A 1 175 ? -51.833 -41.922 61.504 1.00 92.06 175 LYS A CA 1
ATOM 1425 C C . LYS A 1 175 ? -50.698 -40.900 61.361 1.00 92.06 175 LYS A C 1
ATOM 1427 O O . LYS A 1 175 ? -50.070 -40.854 60.310 1.00 92.06 175 LYS A O 1
ATOM 1432 N N . ILE A 1 176 ? -50.357 -40.159 62.420 1.00 86.69 176 ILE A N 1
ATOM 1433 C CA . ILE A 1 176 ? -49.229 -39.207 62.442 1.00 86.69 176 ILE A CA 1
ATOM 1434 C C . ILE A 1 176 ? -47.896 -39.931 62.204 1.00 86.69 176 ILE A C 1
ATOM 1436 O O . ILE A 1 176 ? -47.093 -39.485 61.387 1.00 86.69 176 ILE A O 1
ATOM 1440 N N . ARG A 1 177 ? -47.665 -41.085 62.849 1.00 90.44 177 ARG A N 1
ATOM 1441 C CA . ARG A 1 177 ? -46.472 -41.912 62.591 1.00 90.44 177 ARG A CA 1
ATOM 1442 C C . ARG A 1 177 ? -46.422 -42.406 61.142 1.00 90.44 177 ARG A C 1
ATOM 1444 O O . ARG A 1 177 ? -45.351 -42.429 60.546 1.00 90.44 177 ARG A O 1
ATOM 1451 N N . GLN A 1 178 ? -47.561 -42.805 60.581 1.00 88.00 178 GLN A N 1
ATOM 1452 C CA . GLN A 1 178 ? -47.645 -43.287 59.204 1.00 88.00 178 GLN A CA 1
ATOM 1453 C C . GLN A 1 178 ? -47.388 -42.161 58.189 1.00 88.00 178 GLN A C 1
ATOM 1455 O O . GLN A 1 178 ? -46.624 -42.367 57.250 1.00 88.00 178 GLN A O 1
ATOM 1460 N N . ALA A 1 179 ? -47.927 -40.962 58.426 1.00 84.50 179 ALA A N 1
ATOM 1461 C CA . ALA A 1 179 ? -47.622 -39.765 57.646 1.00 84.50 179 ALA A CA 1
ATOM 1462 C C . ALA A 1 179 ? -46.131 -39.394 57.725 1.00 84.50 179 ALA A C 1
ATOM 1464 O O . ALA A 1 179 ? -45.511 -39.180 56.692 1.00 84.50 179 ALA A O 1
ATOM 1465 N N . GLY A 1 180 ? -45.524 -39.412 58.918 1.00 86.94 180 GLY A N 1
ATOM 1466 C CA . GLY A 1 180 ? -44.091 -39.136 59.094 1.00 86.94 180 GLY A CA 1
ATOM 1467 C C . GLY A 1 180 ? -43.157 -40.157 58.426 1.00 86.94 180 GLY A C 1
ATOM 1468 O O . GLY A 1 180 ? -42.039 -39.808 58.054 1.00 86.94 180 GLY A O 1
ATOM 1469 N N . ASN A 1 181 ? -43.606 -41.402 58.223 1.00 88.12 181 ASN A N 1
ATOM 1470 C CA . ASN A 1 181 ? -42.883 -42.368 57.391 1.00 88.12 181 ASN A CA 1
ATOM 1471 C C . ASN A 1 181 ? -42.999 -42.015 55.898 1.00 88.12 181 ASN A C 1
ATOM 1473 O O . ASN A 1 181 ? -41.984 -41.978 55.214 1.00 88.12 181 ASN A O 1
ATOM 1477 N N . ILE A 1 182 ? -44.207 -41.704 55.411 1.00 91.56 182 ILE A N 1
ATOM 1478 C CA . ILE A 1 182 ? -44.440 -41.309 54.009 1.00 91.56 182 ILE A CA 1
ATOM 1479 C C . ILE A 1 182 ? -43.649 -40.040 53.662 1.00 91.56 182 ILE A C 1
ATOM 1481 O O . ILE A 1 182 ? -42.999 -39.992 52.625 1.00 91.56 182 ILE A O 1
ATOM 1485 N N . ASP A 1 183 ? -43.648 -39.042 54.546 1.00 87.44 183 ASP A N 1
ATOM 1486 C CA . ASP A 1 183 ? -42.906 -37.789 54.375 1.00 87.44 183 ASP A CA 1
ATOM 1487 C C . ASP A 1 183 ? -41.387 -38.035 54.309 1.00 87.44 183 ASP A C 1
ATOM 1489 O O . ASP A 1 183 ? -40.689 -37.471 53.467 1.00 87.44 183 ASP A O 1
ATOM 1493 N N . LYS A 1 184 ? -40.873 -38.977 55.115 1.00 89.50 184 LYS A N 1
ATOM 1494 C CA . LYS A 1 184 ? -39.480 -39.438 55.042 1.00 89.50 184 LYS A CA 1
ATOM 1495 C C . LYS A 1 184 ? -39.170 -40.177 53.734 1.00 89.50 184 LYS A C 1
ATOM 1497 O O . LYS A 1 184 ? -38.085 -39.996 53.187 1.00 89.50 184 LYS A O 1
ATOM 1502 N N . ASP A 1 185 ? -40.076 -41.006 53.230 1.00 90.25 185 ASP A N 1
ATOM 1503 C CA . ASP A 1 185 ? -39.848 -41.754 51.990 1.00 90.25 185 ASP A CA 1
ATOM 1504 C C . ASP A 1 185 ? -39.919 -40.833 50.757 1.00 90.25 185 ASP A C 1
ATOM 1506 O O . ASP A 1 185 ? -39.045 -40.906 49.893 1.00 90.25 185 ASP A O 1
ATOM 1510 N N . LEU A 1 186 ? -40.850 -39.871 50.739 1.00 90.75 186 LEU A N 1
ATOM 1511 C CA . LEU A 1 186 ? -40.890 -38.776 49.760 1.00 90.75 186 LEU A CA 1
ATOM 1512 C C . LEU A 1 186 ? -39.639 -37.890 49.836 1.00 90.75 186 LEU A C 1
ATOM 1514 O O . LEU A 1 186 ? -39.113 -37.476 48.803 1.00 90.75 186 LEU A O 1
ATOM 1518 N N . LYS A 1 187 ? -39.123 -37.630 51.044 1.00 90.19 187 LYS A N 1
ATOM 1519 C CA . LYS A 1 187 ? -37.856 -36.919 51.252 1.00 90.19 187 LYS A CA 1
ATOM 1520 C C . LYS A 1 187 ? -36.682 -37.673 50.619 1.00 90.19 187 LYS A C 1
ATOM 1522 O O . LYS A 1 187 ? -35.896 -37.057 49.904 1.00 90.19 187 LYS A O 1
ATOM 1527 N N . ASN A 1 188 ? -36.604 -38.992 50.818 1.00 89.19 188 ASN A N 1
ATOM 1528 C CA . ASN A 1 188 ? -35.575 -39.837 50.206 1.00 89.19 188 ASN A CA 1
ATOM 1529 C C . ASN A 1 188 ? -35.686 -39.852 48.671 1.00 89.19 188 ASN A C 1
ATOM 1531 O O . ASN A 1 188 ? -34.665 -39.702 48.004 1.00 89.19 188 ASN A O 1
ATOM 1535 N N . GLU A 1 189 ? -36.894 -39.997 48.101 1.00 91.44 189 GLU A N 1
ATOM 1536 C CA . GLU A 1 189 ? -37.068 -39.955 46.640 1.00 91.44 189 GLU A CA 1
ATOM 1537 C C . GLU A 1 189 ? -36.708 -38.572 46.081 1.00 91.44 189 GLU A C 1
ATOM 1539 O O . GLU A 1 189 ? -35.987 -38.497 45.091 1.00 91.44 189 GLU A O 1
ATOM 1544 N N . MET A 1 190 ? -37.106 -37.474 46.731 1.00 88.00 190 MET A N 1
ATOM 1545 C CA . MET A 1 190 ? -36.715 -36.124 46.310 1.00 88.00 190 MET A CA 1
ATOM 1546 C C . MET A 1 190 ? -35.191 -35.933 46.344 1.00 88.00 190 MET A C 1
ATOM 1548 O O . MET A 1 190 ? -34.611 -35.432 45.382 1.00 88.00 190 MET A O 1
ATOM 1552 N N . ASP A 1 191 ? -34.522 -36.378 47.410 1.00 88.00 191 ASP A N 1
ATOM 1553 C CA . ASP A 1 191 ? -33.065 -36.294 47.533 1.00 88.00 191 ASP A CA 1
ATOM 1554 C C . ASP A 1 191 ? -32.340 -37.257 46.545 1.00 88.00 191 ASP A C 1
ATOM 1556 O O . ASP A 1 191 ? -31.158 -37.062 46.252 1.00 88.00 191 ASP A O 1
ATOM 1560 N N . GLU A 1 192 ? -33.014 -38.280 45.993 1.00 89.69 192 GLU A N 1
ATOM 1561 C CA . GLU A 1 192 ? -32.550 -39.114 44.863 1.00 89.69 192 GLU A CA 1
ATOM 1562 C C . GLU A 1 192 ? -32.770 -38.407 43.511 1.00 89.69 192 GLU A C 1
ATOM 1564 O O . GLU A 1 192 ? -31.829 -38.289 42.729 1.00 89.69 192 GLU A O 1
ATOM 1569 N N . ARG A 1 193 ? -33.953 -37.819 43.266 1.00 88.88 193 ARG A N 1
ATOM 1570 C CA . ARG A 1 193 ? -34.249 -37.018 42.059 1.00 88.88 193 ARG A CA 1
ATOM 1571 C C . ARG A 1 193 ? -33.334 -35.808 41.915 1.00 88.88 193 ARG A C 1
ATOM 1573 O O . ARG A 1 193 ? -32.922 -35.485 40.806 1.00 88.88 193 ARG A O 1
ATOM 1580 N N . VAL A 1 194 ? -32.972 -35.155 43.019 1.00 89.69 194 VAL A N 1
ATOM 1581 C CA . VAL A 1 194 ? -31.980 -34.068 43.017 1.00 89.69 194 VAL A CA 1
ATOM 1582 C C . VAL A 1 194 ? -30.604 -34.579 42.571 1.00 89.69 194 VAL A C 1
ATOM 1584 O O . VAL A 1 194 ? -29.927 -33.895 41.806 1.00 89.69 194 VAL A O 1
ATOM 1587 N N . ARG A 1 195 ? -30.202 -35.796 42.966 1.00 89.38 195 ARG A N 1
ATOM 1588 C CA . ARG A 1 195 ? -28.950 -36.420 42.501 1.00 89.38 195 ARG A CA 1
ATOM 1589 C C . ARG A 1 195 ? -29.016 -36.838 41.028 1.00 89.38 195 ARG A C 1
ATOM 1591 O O . ARG A 1 195 ? -28.059 -36.573 40.303 1.00 89.38 195 ARG A O 1
ATOM 1598 N N . GLU A 1 196 ? -30.134 -37.405 40.567 1.00 88.38 196 GLU A N 1
ATOM 1599 C CA . GLU A 1 196 ? -30.370 -37.689 39.140 1.00 88.38 196 GLU A CA 1
ATOM 1600 C C . GLU A 1 196 ? -30.284 -36.411 38.287 1.00 88.38 196 GLU A C 1
ATOM 1602 O O . GLU A 1 196 ? -29.620 -36.403 37.250 1.00 88.38 196 GLU A O 1
ATOM 1607 N N . LEU A 1 197 ? -30.914 -35.318 38.732 1.00 85.50 197 LEU A N 1
ATOM 1608 C CA . LEU A 1 197 ? -30.910 -34.037 38.024 1.00 85.50 197 LEU A CA 1
ATOM 1609 C C . LEU A 1 197 ? -29.518 -33.395 37.986 1.00 85.50 197 LEU A C 1
ATOM 1611 O O . LEU A 1 197 ? -29.115 -32.938 36.919 1.00 85.50 197 LEU A O 1
ATOM 1615 N N . SER A 1 198 ? -28.758 -33.406 39.087 1.00 87.19 198 SER A N 1
ATOM 1616 C CA . SER A 1 198 ? -27.367 -32.923 39.078 1.00 87.19 198 SER A CA 1
ATOM 1617 C C . SER A 1 198 ? -26.496 -33.720 38.105 1.00 87.19 198 SER A C 1
ATOM 1619 O O . SER A 1 198 ? -25.819 -33.123 37.272 1.00 87.19 198 SER A O 1
ATOM 1621 N N . ALA A 1 199 ? -26.573 -35.055 38.126 1.00 86.75 199 ALA A N 1
ATOM 1622 C CA . ALA A 1 199 ? -25.821 -35.902 37.197 1.00 86.75 199 ALA A CA 1
ATOM 1623 C C . ALA A 1 199 ? -26.222 -35.670 35.725 1.00 86.75 199 ALA A C 1
ATOM 1625 O O . ALA A 1 199 ? -25.374 -35.702 34.832 1.00 86.75 199 ALA A O 1
ATOM 1626 N N . LEU A 1 200 ? -27.505 -35.396 35.457 1.00 86.38 200 LEU A N 1
ATOM 1627 C CA . LEU A 1 200 ? -27.994 -35.059 34.118 1.00 86.38 200 LEU A CA 1
ATOM 1628 C C . LEU A 1 200 ? -27.514 -33.673 33.650 1.00 86.38 200 LEU A C 1
ATOM 1630 O O . LEU A 1 200 ? -27.184 -33.514 32.475 1.00 86.38 200 LEU A O 1
ATOM 1634 N N . VAL A 1 201 ? -27.441 -32.689 34.553 1.00 86.62 201 VAL A N 1
ATOM 1635 C CA . VAL A 1 201 ? -26.879 -31.357 34.271 1.00 86.62 201 VAL A CA 1
ATOM 1636 C C . VAL A 1 201 ? -25.381 -31.456 33.982 1.00 86.62 201 VAL A C 1
ATOM 1638 O O . VAL A 1 201 ? -24.950 -30.974 32.937 1.00 86.62 201 VAL A O 1
ATOM 1641 N N . GLU A 1 202 ? -24.607 -32.152 34.819 1.00 86.19 202 GLU A N 1
ATOM 1642 C CA . GLU A 1 202 ? -23.172 -32.390 34.599 1.00 86.19 202 GLU A CA 1
ATOM 1643 C C . GLU A 1 202 ? -22.910 -33.093 33.254 1.00 86.19 202 GLU A C 1
ATOM 1645 O O . GLU A 1 202 ? -22.034 -32.680 32.489 1.00 86.19 202 GLU A O 1
ATOM 1650 N N . ALA A 1 203 ? -23.711 -34.106 32.904 1.00 83.25 203 ALA A N 1
ATOM 1651 C CA . ALA A 1 203 ? -23.622 -34.785 31.611 1.00 83.25 203 ALA A CA 1
ATOM 1652 C C . ALA A 1 203 ? -23.978 -33.865 30.424 1.00 83.25 203 ALA A C 1
ATOM 1654 O O . ALA A 1 203 ? -23.340 -33.934 29.369 1.00 83.25 203 ALA A O 1
ATOM 1655 N N . HIS A 1 204 ? -24.971 -32.983 30.582 1.00 78.69 204 HIS A N 1
ATOM 1656 C CA . HIS A 1 204 ? -25.358 -32.025 29.547 1.00 78.69 204 HIS A CA 1
ATOM 1657 C C . HIS A 1 204 ? -24.308 -30.915 29.364 1.00 78.69 204 HIS A C 1
ATOM 1659 O O . HIS A 1 204 ? -24.007 -30.541 28.229 1.00 78.69 204 HIS A O 1
ATOM 1665 N N . GLU A 1 205 ? -23.696 -30.422 30.445 1.00 83.62 205 GLU A N 1
ATOM 1666 C CA . GLU A 1 205 ? -22.561 -29.495 30.372 1.00 83.62 205 GLU A CA 1
ATOM 1667 C C . GLU A 1 205 ? -21.332 -30.155 29.738 1.00 83.62 205 GLU A C 1
ATOM 1669 O O . GLU A 1 205 ? -20.702 -29.558 28.864 1.00 83.62 205 GLU A O 1
ATOM 1674 N N . ALA A 1 206 ? -21.012 -31.403 30.095 1.00 83.19 206 ALA A N 1
ATOM 1675 C CA . ALA A 1 206 ? -19.925 -32.156 29.471 1.00 83.19 206 ALA A CA 1
ATOM 1676 C C . ALA A 1 206 ? -20.135 -32.309 27.952 1.00 83.19 206 ALA A C 1
ATOM 1678 O O . ALA A 1 206 ? -19.242 -31.979 27.170 1.00 83.19 206 ALA A O 1
ATOM 1679 N N . HIS A 1 207 ? -21.336 -32.708 27.516 1.00 83.75 207 HIS A N 1
ATOM 1680 C CA . HIS A 1 207 ? -21.679 -32.813 26.094 1.00 83.75 207 HIS A CA 1
ATOM 1681 C C . HIS A 1 207 ? -21.703 -31.444 25.383 1.00 83.75 207 HIS A C 1
ATOM 1683 O O . HIS A 1 207 ? -21.283 -31.327 24.227 1.00 83.75 207 HIS A O 1
ATOM 1689 N N . GLY A 1 208 ? -22.141 -30.379 26.062 1.00 83.69 208 GLY A N 1
ATOM 1690 C CA . GLY A 1 208 ? -22.056 -29.000 25.568 1.00 83.69 208 GLY A CA 1
ATOM 1691 C C . GLY A 1 208 ? -20.610 -28.542 25.349 1.00 83.69 208 GLY A C 1
ATOM 1692 O O . GLY A 1 208 ? -20.288 -27.949 24.319 1.00 83.69 208 GLY A O 1
ATOM 1693 N N . ASN A 1 209 ? -19.711 -28.886 26.272 1.00 83.06 209 ASN A N 1
ATOM 1694 C CA . ASN A 1 209 ? -18.284 -28.599 26.164 1.00 83.06 209 ASN A CA 1
ATOM 1695 C C . ASN A 1 209 ? -17.600 -29.433 25.064 1.00 83.06 209 ASN A C 1
ATOM 1697 O O . ASN A 1 209 ? -16.833 -28.877 24.278 1.00 83.06 209 ASN A O 1
ATOM 1701 N N . GLU A 1 210 ? -17.908 -30.729 24.943 1.00 86.38 210 GLU A N 1
ATOM 1702 C CA . GLU A 1 210 ? -17.354 -31.599 23.893 1.00 86.38 210 GLU A CA 1
ATOM 1703 C C . GLU A 1 210 ? -17.820 -31.172 22.490 1.00 86.38 210 GLU A C 1
ATOM 1705 O O . GLU A 1 210 ? -17.011 -31.048 21.567 1.00 86.38 210 GLU A O 1
ATOM 1710 N N . SER A 1 211 ? -19.112 -30.871 22.324 1.00 81.62 211 SER A N 1
ATOM 1711 C CA . SER A 1 211 ? -19.645 -30.365 21.053 1.00 81.62 211 SER A CA 1
ATOM 1712 C C . SER A 1 211 ? -19.080 -28.982 20.697 1.00 81.62 211 SER A C 1
ATOM 1714 O O . SER A 1 211 ? -18.697 -28.769 19.547 1.00 81.62 211 SER A O 1
ATOM 1716 N N . SER A 1 212 ? -18.915 -28.082 21.673 1.00 87.94 212 SER A N 1
ATOM 1717 C CA . SER A 1 212 ? -18.240 -26.782 21.502 1.00 87.94 212 SER A CA 1
ATOM 1718 C C . SER A 1 212 ? -16.767 -26.926 21.090 1.00 87.94 212 SER A C 1
ATOM 1720 O O . SER A 1 212 ? -16.313 -26.261 20.156 1.00 87.94 212 SER A O 1
ATOM 1722 N N . ALA A 1 213 ? -16.018 -27.839 21.718 1.00 83.50 213 ALA A N 1
ATOM 1723 C CA . ALA A 1 213 ? -14.638 -28.143 21.337 1.00 83.50 213 ALA A CA 1
ATOM 1724 C C . ALA A 1 213 ? -14.550 -28.692 19.902 1.00 83.50 213 ALA A C 1
ATOM 1726 O O . ALA A 1 213 ? -13.702 -28.266 19.118 1.00 83.50 213 ALA A O 1
ATOM 1727 N N . ARG A 1 214 ? -15.475 -29.581 19.527 1.00 88.69 214 ARG A N 1
ATOM 1728 C CA . ARG A 1 214 ? -15.540 -30.180 18.189 1.00 88.69 214 ARG A CA 1
ATOM 1729 C C . ARG A 1 214 ? -15.959 -29.190 17.099 1.00 88.69 214 ARG A C 1
ATOM 1731 O O . ARG A 1 214 ? -15.482 -29.309 15.973 1.00 88.69 214 ARG A O 1
ATOM 1738 N N . VAL A 1 215 ? 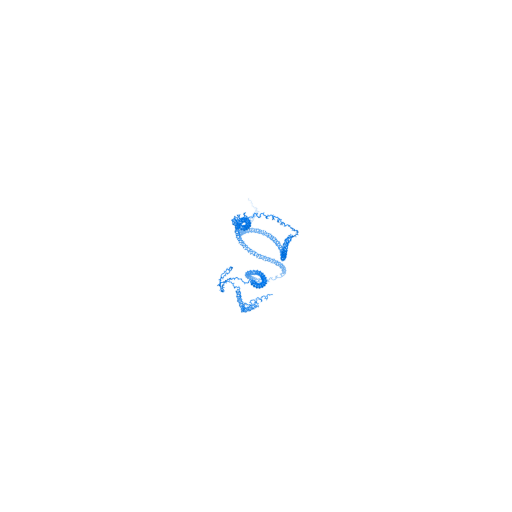-16.794 -28.197 17.418 1.00 84.19 215 VAL A N 1
ATOM 1739 C CA . VAL A 1 215 ? -17.066 -27.054 16.526 1.00 84.19 215 VAL A CA 1
ATOM 1740 C C . VAL A 1 215 ? -15.788 -26.243 16.307 1.00 84.19 215 VAL A C 1
ATOM 1742 O O . VAL A 1 215 ? -15.406 -26.045 15.157 1.00 84.19 215 VAL A O 1
ATOM 1745 N N . LYS A 1 216 ? -15.065 -25.876 17.373 1.00 86.94 216 LYS A N 1
ATOM 1746 C CA . LYS A 1 216 ? -13.801 -25.122 17.267 1.00 86.94 216 LYS A CA 1
ATOM 1747 C C . LYS A 1 216 ? -12.725 -25.855 16.461 1.00 86.94 216 LYS A C 1
ATOM 1749 O O . LYS A 1 216 ? -11.991 -25.219 15.709 1.00 86.94 216 LYS A O 1
ATOM 1754 N N . GLU A 1 217 ? -12.629 -27.182 16.568 1.00 86.44 217 GLU A N 1
ATOM 1755 C CA . GLU A 1 217 ? -11.694 -27.947 15.731 1.00 86.44 217 GLU A CA 1
ATOM 1756 C C . GLU A 1 217 ? -12.111 -27.939 14.250 1.00 86.44 217 GLU A C 1
ATOM 1758 O O . GLU A 1 217 ? -11.262 -27.773 13.375 1.00 86.44 217 GLU A O 1
ATOM 1763 N N . LEU A 1 218 ? -13.411 -28.039 13.946 1.00 88.12 218 LEU A N 1
ATOM 1764 C CA . LEU A 1 218 ? -13.917 -27.928 12.572 1.00 88.12 218 LEU A CA 1
ATOM 1765 C C . LEU A 1 218 ? -13.751 -26.510 11.995 1.00 88.12 218 LEU A C 1
ATOM 1767 O O . LEU A 1 218 ? -13.450 -26.374 10.810 1.00 88.12 218 LEU A O 1
ATOM 1771 N N . GLU A 1 219 ? -13.867 -25.462 12.812 1.00 84.38 219 GLU A N 1
ATOM 1772 C CA . GLU A 1 219 ? -13.523 -24.079 12.445 1.00 84.38 219 GLU A CA 1
ATOM 1773 C C . GLU A 1 219 ? -12.013 -23.923 12.176 1.00 84.38 219 GLU A C 1
ATOM 1775 O O . GLU A 1 219 ? -11.613 -23.269 11.208 1.00 84.38 219 GLU A O 1
ATOM 1780 N N . GLY A 1 220 ? -11.162 -24.588 12.966 1.00 87.56 220 GLY A N 1
ATOM 1781 C CA . GLY A 1 220 ? -9.720 -24.696 12.723 1.00 87.56 220 GLY A CA 1
ATOM 1782 C C . GLY A 1 220 ? -9.388 -25.403 11.402 1.00 87.56 220 GLY A C 1
ATOM 1783 O O . GLY A 1 220 ? -8.560 -24.928 10.626 1.00 87.56 220 GLY A O 1
ATOM 1784 N N . GLN A 1 221 ? -10.082 -26.499 11.090 1.00 88.25 221 GLN A N 1
ATOM 1785 C CA . GLN A 1 221 ? -9.927 -27.207 9.815 1.00 88.25 221 GLN A CA 1
ATOM 1786 C C . GLN A 1 221 ? -10.439 -26.365 8.631 1.00 88.25 221 GLN A C 1
ATOM 1788 O O . GLN A 1 221 ? -9.765 -26.284 7.607 1.00 88.25 221 GLN A O 1
ATOM 1793 N N . LEU A 1 222 ? -11.576 -25.670 8.770 1.00 84.19 222 LEU A N 1
ATOM 1794 C CA . LEU A 1 222 ? -12.107 -24.756 7.747 1.00 84.19 222 LEU A CA 1
ATOM 1795 C C . LEU A 1 222 ? -11.185 -23.562 7.478 1.00 84.19 222 LEU A C 1
ATOM 1797 O O . LEU A 1 222 ? -11.004 -23.183 6.322 1.00 84.19 222 LEU A O 1
ATOM 1801 N N . THR A 1 223 ? -10.587 -22.973 8.515 1.00 86.38 223 THR A N 1
ATOM 1802 C CA . THR A 1 223 ? -9.619 -21.875 8.350 1.00 86.38 223 THR A CA 1
ATOM 1803 C C . THR A 1 223 ? -8.308 -22.360 7.729 1.00 86.38 223 THR A C 1
ATOM 1805 O O . THR A 1 223 ? -7.798 -21.693 6.829 1.00 86.38 223 THR A O 1
ATOM 1808 N N . GLY A 1 224 ? -7.824 -23.551 8.101 1.00 87.94 224 GLY A N 1
ATOM 1809 C CA . GLY A 1 224 ? -6.700 -24.217 7.435 1.00 87.94 224 GLY A CA 1
ATOM 1810 C C . GLY A 1 224 ? -6.947 -24.446 5.939 1.00 87.94 224 GLY A C 1
ATOM 1811 O O . GLY A 1 224 ? -6.183 -23.952 5.109 1.00 87.94 224 GLY A O 1
ATOM 1812 N N . PHE A 1 225 ? -8.057 -25.103 5.580 1.00 90.12 225 PHE A N 1
ATOM 1813 C CA . PHE A 1 225 ? -8.429 -25.319 4.177 1.00 90.12 225 PHE A CA 1
ATOM 1814 C C . PHE A 1 225 ? -8.654 -24.008 3.415 1.00 90.12 225 PHE A C 1
ATOM 1816 O O . PHE A 1 225 ? -8.301 -23.928 2.242 1.00 90.12 225 PHE A O 1
ATOM 1823 N N . LYS A 1 226 ? -9.195 -22.959 4.053 1.00 89.62 226 LYS A N 1
ATOM 1824 C CA . LYS A 1 226 ? -9.339 -21.645 3.411 1.00 89.62 226 LYS A CA 1
ATOM 1825 C C . LYS A 1 226 ? -7.977 -21.064 3.014 1.00 89.62 226 LYS A C 1
ATOM 1827 O O . LYS A 1 226 ? -7.828 -20.620 1.879 1.00 89.62 226 LYS A O 1
ATOM 1832 N N . ILE A 1 227 ? -6.995 -21.098 3.918 1.00 91.44 227 ILE A N 1
ATOM 1833 C CA . ILE A 1 227 ? -5.633 -20.598 3.661 1.00 91.44 227 ILE A CA 1
ATOM 1834 C C . ILE A 1 227 ? -4.952 -21.423 2.559 1.00 91.44 227 ILE A C 1
ATOM 1836 O O . ILE A 1 227 ? -4.307 -20.862 1.673 1.00 91.44 227 ILE A O 1
ATOM 1840 N N . GLU A 1 228 ? -5.129 -22.746 2.564 1.00 92.56 228 GLU A N 1
ATOM 1841 C CA . GLU A 1 228 ? -4.611 -23.638 1.519 1.00 92.56 228 GLU A CA 1
ATOM 1842 C C . GLU A 1 228 ? -5.242 -23.343 0.143 1.00 92.56 228 GLU A C 1
ATOM 1844 O O . GLU A 1 228 ? -4.543 -23.292 -0.869 1.00 92.56 228 GLU A O 1
ATOM 1849 N N . LEU A 1 229 ? -6.545 -23.048 0.101 1.00 87.12 229 LEU A N 1
ATOM 1850 C CA . LEU A 1 229 ? -7.281 -22.714 -1.121 1.00 87.12 229 LEU A CA 1
ATOM 1851 C C . LEU A 1 229 ? -6.942 -21.299 -1.634 1.00 87.12 229 LEU A C 1
ATOM 1853 O O . LEU A 1 229 ? -6.808 -21.109 -2.843 1.00 87.12 229 LEU A O 1
ATOM 1857 N N . GLU A 1 230 ? -6.707 -20.324 -0.749 1.00 91.44 230 GLU A N 1
ATOM 1858 C CA . GLU A 1 230 ? -6.155 -19.008 -1.112 1.00 91.44 230 GLU A CA 1
ATOM 1859 C C . GLU A 1 230 ? -4.709 -19.130 -1.639 1.00 91.44 230 GLU A C 1
ATOM 1861 O O . GLU A 1 230 ? -4.382 -18.512 -2.654 1.00 91.44 230 GLU A O 1
ATOM 1866 N N . SER A 1 231 ? -3.876 -19.994 -1.044 1.00 92.81 231 SER A N 1
ATOM 1867 C CA . SER A 1 231 ? -2.512 -20.300 -1.513 1.00 92.81 231 SER A CA 1
ATOM 1868 C C . SER A 1 231 ? -2.503 -20.931 -2.912 1.00 92.81 231 SER A C 1
ATOM 1870 O O . SER A 1 231 ? -1.811 -20.447 -3.813 1.00 92.81 231 SER A O 1
ATOM 1872 N N . LEU A 1 232 ? -3.344 -21.944 -3.151 1.00 91.31 232 LEU A N 1
ATOM 1873 C CA . LEU A 1 232 ? -3.531 -22.547 -4.476 1.00 91.31 232 LEU A CA 1
ATOM 1874 C C . LEU A 1 232 ? -4.089 -21.536 -5.493 1.00 91.31 232 LEU A C 1
ATOM 1876 O O . LEU A 1 232 ? -3.670 -21.533 -6.651 1.00 91.31 232 LEU A O 1
ATOM 1880 N N . CYS A 1 233 ? -4.971 -20.621 -5.073 1.00 87.06 233 CYS A N 1
ATOM 1881 C CA . CYS A 1 233 ? -5.445 -19.514 -5.912 1.00 87.06 233 CYS A CA 1
ATOM 1882 C C . CYS A 1 233 ? -4.372 -18.451 -6.210 1.00 87.06 233 CYS A C 1
ATOM 1884 O O . CYS A 1 233 ? -4.534 -17.706 -7.179 1.00 87.06 233 CYS A O 1
ATOM 1886 N N . CYS A 1 234 ? -3.307 -18.331 -5.411 1.00 88.44 234 CYS A N 1
ATOM 1887 C CA . CYS A 1 234 ? -2.113 -17.551 -5.763 1.00 88.44 234 CYS A CA 1
ATOM 1888 C C . CYS A 1 234 ? -1.275 -18.303 -6.800 1.00 88.44 234 CYS A C 1
ATOM 1890 O O . CYS A 1 234 ? -1.151 -17.823 -7.923 1.00 88.44 234 CYS A O 1
ATOM 1892 N N . GLN A 1 235 ? -0.837 -19.527 -6.482 1.00 92.12 235 GLN A N 1
ATOM 1893 C CA . GLN A 1 235 ? -0.007 -20.348 -7.376 1.00 92.12 235 GLN A CA 1
ATOM 1894 C C . GLN A 1 235 ? -0.635 -20.534 -8.764 1.00 92.12 235 GLN A C 1
ATOM 1896 O O . GLN A 1 235 ? 0.064 -20.487 -9.775 1.00 92.12 235 GLN A O 1
ATOM 1901 N N . LYS A 1 236 ? -1.964 -20.695 -8.835 1.00 90.75 236 LYS A N 1
ATOM 1902 C CA . LYS A 1 236 ? -2.698 -20.750 -10.103 1.00 90.75 236 LYS A CA 1
ATOM 1903 C C . LYS A 1 236 ? -2.503 -19.474 -10.935 1.00 90.75 236 LYS A C 1
ATOM 1905 O O . LYS A 1 236 ? -2.175 -19.587 -12.112 1.00 90.75 236 LYS A O 1
ATOM 1910 N N . ARG A 1 237 ? -2.675 -18.286 -10.342 1.00 91.19 237 ARG A N 1
ATOM 1911 C CA . ARG A 1 237 ? -2.500 -16.999 -11.042 1.00 91.19 237 ARG A CA 1
ATOM 1912 C C . ARG A 1 237 ? -1.058 -16.788 -11.492 1.00 91.19 237 ARG A C 1
ATOM 1914 O O . ARG A 1 237 ? -0.846 -16.305 -12.598 1.00 91.19 237 ARG A O 1
ATOM 1921 N N . ASP A 1 238 ? -0.088 -17.197 -10.680 1.00 91.88 238 ASP A N 1
ATOM 1922 C CA . ASP A 1 238 ? 1.334 -17.091 -11.022 1.00 91.88 238 ASP A CA 1
ATOM 1923 C C . ASP A 1 238 ? 1.687 -17.990 -12.226 1.00 91.88 238 ASP A C 1
ATOM 1925 O O . ASP A 1 238 ? 2.396 -17.569 -13.142 1.00 91.88 238 ASP A O 1
ATOM 1929 N N . LEU A 1 239 ? 1.127 -19.207 -12.281 1.00 89.88 239 LEU A N 1
ATOM 1930 C CA . LEU A 1 239 ? 1.263 -20.125 -13.420 1.00 89.88 239 LEU A CA 1
ATOM 1931 C C . LEU A 1 239 ? 0.500 -19.654 -14.670 1.00 89.88 239 LEU A C 1
ATOM 1933 O O . LEU A 1 239 ? 0.992 -19.832 -15.786 1.00 89.88 239 LEU A O 1
ATOM 1937 N N . GLU A 1 240 ? -0.677 -19.046 -14.508 1.00 89.88 240 GLU A N 1
ATOM 1938 C CA . GLU A 1 240 ? -1.440 -18.445 -15.609 1.00 89.88 240 GLU A CA 1
ATOM 1939 C C . GLU A 1 240 ? -0.679 -17.254 -16.215 1.00 89.88 240 GLU A C 1
ATOM 1941 O O . GLU A 1 240 ? -0.466 -17.234 -17.428 1.00 89.88 240 GLU A O 1
ATOM 1946 N N . ALA A 1 241 ? -0.146 -16.347 -15.389 1.00 91.00 241 ALA A N 1
ATOM 1947 C CA . ALA A 1 241 ? 0.690 -15.230 -15.833 1.00 91.00 241 ALA A CA 1
ATOM 1948 C C . ALA A 1 241 ? 2.000 -15.696 -16.500 1.00 91.00 241 ALA A C 1
ATOM 1950 O O . ALA A 1 241 ? 2.406 -15.147 -17.526 1.00 91.00 241 ALA A O 1
ATOM 1951 N N . TRP A 1 242 ? 2.648 -16.746 -15.978 1.00 94.94 242 TRP A N 1
ATOM 1952 C CA . TRP A 1 242 ? 3.834 -17.344 -16.607 1.00 94.94 242 TRP A CA 1
ATOM 1953 C C . TRP A 1 242 ? 3.522 -17.931 -17.992 1.00 94.94 242 TRP A C 1
ATOM 1955 O O . TRP A 1 242 ? 4.266 -17.706 -18.951 1.00 94.94 242 TRP A O 1
ATOM 1965 N N . LYS A 1 243 ? 2.396 -18.647 -18.119 1.00 88.56 243 LYS A N 1
ATOM 1966 C CA . LYS A 1 243 ? 1.916 -19.204 -19.392 1.00 88.56 243 LYS A CA 1
ATOM 1967 C C . LYS A 1 243 ? 1.597 -18.098 -20.402 1.00 88.56 243 LYS A C 1
ATOM 1969 O O . LYS A 1 243 ? 1.947 -18.227 -21.573 1.00 88.56 243 LYS A O 1
ATOM 1974 N N . GLU A 1 244 ? 0.952 -17.024 -19.959 1.00 91.12 244 GLU A N 1
ATOM 1975 C CA . GLU A 1 244 ? 0.574 -15.885 -20.799 1.00 91.12 244 GLU A CA 1
ATOM 1976 C C . GLU A 1 244 ? 1.805 -15.096 -21.275 1.00 91.12 244 GLU A C 1
ATOM 1978 O O . GLU A 1 244 ? 1.939 -14.820 -22.469 1.00 91.12 244 GLU A O 1
ATOM 1983 N N . GLY A 1 245 ? 2.787 -14.871 -20.394 1.00 91.31 245 GLY A N 1
ATOM 1984 C CA . GLY A 1 245 ? 4.094 -14.319 -20.763 1.00 91.31 245 GLY A CA 1
ATOM 1985 C C . GLY A 1 245 ? 4.839 -15.179 -21.792 1.00 91.31 245 GLY A C 1
ATOM 1986 O O . GLY A 1 245 ? 5.372 -14.652 -22.770 1.00 91.31 245 GLY A O 1
ATOM 1987 N N . LYS A 1 246 ? 4.815 -16.512 -21.645 1.00 92.31 246 LYS A N 1
ATOM 1988 C CA . LYS A 1 246 ? 5.406 -17.435 -22.632 1.00 92.31 246 LYS A CA 1
ATOM 1989 C C . LYS A 1 246 ? 4.652 -17.461 -23.965 1.00 92.31 246 LYS A C 1
ATOM 1991 O O . LYS A 1 246 ? 5.288 -17.608 -25.008 1.00 92.31 246 LYS A O 1
ATOM 1996 N N . ALA A 1 247 ? 3.334 -17.262 -23.965 1.00 89.81 247 ALA A N 1
ATOM 1997 C CA . ALA A 1 247 ? 2.557 -17.096 -25.194 1.00 89.81 247 ALA A CA 1
ATOM 1998 C C . ALA A 1 247 ? 2.902 -15.780 -25.921 1.00 89.81 247 ALA A C 1
ATOM 2000 O O . ALA A 1 247 ? 3.054 -15.777 -27.144 1.00 89.81 247 ALA A O 1
ATOM 2001 N N . ALA A 1 248 ? 3.099 -14.681 -25.184 1.00 91.44 248 ALA A N 1
ATOM 2002 C CA . ALA A 1 248 ? 3.538 -13.402 -25.746 1.00 91.44 248 ALA A CA 1
ATOM 2003 C C . ALA A 1 248 ? 4.963 -13.475 -26.334 1.00 91.44 248 ALA A C 1
ATOM 2005 O O . ALA A 1 248 ? 5.203 -12.982 -27.437 1.00 91.44 248 ALA A O 1
ATOM 2006 N N . GLU A 1 249 ? 5.893 -14.148 -25.649 1.00 93.00 249 GLU A N 1
ATOM 2007 C CA . GLU A 1 249 ? 7.254 -14.407 -26.144 1.00 93.00 249 GLU A CA 1
ATOM 2008 C C . GLU A 1 249 ? 7.239 -15.235 -27.439 1.00 93.00 249 GLU A C 1
ATOM 2010 O O . GLU A 1 249 ? 7.884 -14.862 -28.421 1.00 93.00 249 GLU A O 1
ATOM 2015 N N . ALA A 1 250 ? 6.438 -16.307 -27.488 1.00 87.94 250 ALA A N 1
ATOM 2016 C CA . ALA A 1 250 ? 6.257 -17.118 -28.691 1.00 87.94 250 ALA A CA 1
ATOM 2017 C C . ALA A 1 250 ? 5.654 -16.313 -29.859 1.00 87.94 250 ALA A C 1
ATOM 2019 O O . ALA A 1 250 ? 6.100 -16.461 -30.998 1.00 87.94 250 ALA A O 1
ATOM 2020 N N . LYS A 1 251 ? 4.692 -15.416 -29.589 1.00 90.50 251 LYS A N 1
ATOM 2021 C CA . LYS A 1 251 ? 4.112 -14.516 -30.601 1.00 90.50 251 LYS A CA 1
ATOM 2022 C C . LYS A 1 251 ? 5.151 -13.541 -31.160 1.00 90.50 251 LYS A C 1
ATOM 2024 O O . LYS A 1 251 ? 5.283 -13.446 -32.377 1.00 90.50 251 LYS A O 1
ATOM 2029 N N . GLN A 1 252 ? 5.943 -12.892 -30.300 1.00 93.06 252 GLN A N 1
ATOM 2030 C CA . GLN A 1 252 ? 7.008 -11.982 -30.740 1.00 93.06 252 GLN A CA 1
ATOM 2031 C C . GLN A 1 252 ? 8.091 -12.715 -31.553 1.00 93.06 252 GLN A C 1
ATOM 2033 O O . GLN A 1 252 ? 8.618 -12.168 -32.523 1.00 93.06 252 GLN A O 1
ATOM 2038 N N . LEU A 1 253 ? 8.430 -13.957 -31.186 1.00 89.19 253 LEU A N 1
ATOM 2039 C CA . LEU A 1 253 ? 9.344 -14.792 -31.970 1.00 89.19 253 LEU A CA 1
ATOM 2040 C C . LEU A 1 253 ? 8.747 -15.165 -33.335 1.00 89.19 253 LEU A C 1
ATOM 2042 O O . LEU A 1 253 ? 9.460 -15.091 -34.332 1.00 89.19 253 LEU A O 1
ATOM 2046 N N . GLY A 1 254 ? 7.452 -15.488 -33.407 1.00 90.00 254 GLY A N 1
ATOM 2047 C CA . GLY A 1 254 ? 6.745 -15.723 -34.670 1.00 90.00 254 GLY A CA 1
ATOM 2048 C C . GLY A 1 254 ? 6.759 -14.501 -35.596 1.00 90.00 254 GLY A C 1
ATOM 2049 O O . GLY A 1 254 ? 7.142 -14.614 -36.758 1.00 90.00 254 GLY A O 1
ATOM 2050 N N . GLU A 1 255 ? 6.431 -13.321 -35.067 1.00 90.75 255 GLU A N 1
ATOM 2051 C CA . GLU A 1 255 ? 6.467 -12.043 -35.798 1.00 90.75 255 GLU A CA 1
ATOM 2052 C C . GLU A 1 255 ? 7.882 -11.716 -36.312 1.00 90.75 255 GLU A C 1
ATOM 2054 O O . GLU A 1 255 ? 8.056 -11.366 -37.482 1.00 90.75 255 GLU A O 1
ATOM 2059 N N . LYS A 1 256 ? 8.916 -11.924 -35.483 1.00 93.69 256 LYS A N 1
ATOM 2060 C CA . LYS A 1 256 ? 10.324 -11.803 -35.899 1.00 93.69 256 LYS A CA 1
ATOM 2061 C C . LYS A 1 256 ? 10.695 -12.797 -36.999 1.00 93.69 256 LYS A C 1
ATOM 2063 O O . LYS A 1 256 ? 11.396 -12.417 -37.932 1.00 93.69 256 LYS A O 1
ATOM 2068 N N . ASN A 1 257 ? 10.230 -14.043 -36.921 1.00 91.62 257 ASN A N 1
ATOM 2069 C CA . ASN A 1 257 ? 10.555 -15.069 -37.912 1.00 91.62 257 ASN A CA 1
ATOM 2070 C C . ASN A 1 257 ? 9.890 -14.783 -39.273 1.00 91.62 257 ASN A C 1
ATOM 2072 O O . ASN A 1 257 ? 10.521 -14.962 -40.311 1.00 91.62 257 ASN A O 1
ATOM 2076 N N . ILE A 1 258 ? 8.666 -14.237 -39.274 1.00 92.88 258 ILE A N 1
ATOM 2077 C CA . ILE A 1 258 ? 7.999 -13.719 -40.483 1.00 92.88 258 ILE A CA 1
ATOM 2078 C C . ILE A 1 258 ? 8.812 -12.566 -41.094 1.00 92.88 258 ILE A C 1
ATOM 2080 O O . ILE A 1 258 ? 9.083 -12.577 -42.295 1.00 92.88 258 ILE A O 1
ATOM 2084 N N . GLY A 1 259 ? 9.261 -11.604 -40.278 1.00 92.88 259 GLY A N 1
ATOM 2085 C CA . GLY A 1 259 ? 10.109 -10.497 -40.739 1.00 92.88 259 GLY A CA 1
ATOM 2086 C C . GLY A 1 259 ? 11.463 -10.953 -41.304 1.00 92.88 259 GLY A C 1
ATOM 2087 O O . GLY A 1 259 ? 11.929 -10.413 -42.307 1.00 92.88 259 GLY A O 1
ATOM 2088 N N . LEU A 1 260 ? 12.073 -11.983 -40.709 1.00 91.81 260 LEU A N 1
ATOM 2089 C CA . LEU A 1 260 ? 13.296 -12.601 -41.225 1.00 91.81 260 LEU A CA 1
ATOM 2090 C C . LEU A 1 260 ? 13.052 -13.331 -42.553 1.00 91.81 260 LEU A C 1
ATOM 2092 O O . LEU A 1 260 ? 13.825 -13.130 -43.484 1.00 91.81 260 LEU A O 1
ATOM 2096 N N . HIS A 1 261 ? 11.976 -14.113 -42.688 1.00 90.44 261 HIS A N 1
ATOM 2097 C CA . HIS A 1 261 ? 11.623 -14.763 -43.958 1.00 90.44 261 HIS A CA 1
ATOM 2098 C C . HIS A 1 261 ? 11.343 -13.755 -45.081 1.00 90.44 261 HIS A C 1
ATOM 2100 O O . HIS A 1 261 ? 11.822 -13.951 -46.196 1.00 90.44 261 HIS A O 1
ATOM 2106 N N . ALA A 1 262 ? 10.651 -12.647 -44.796 1.00 91.12 262 ALA A N 1
ATOM 2107 C CA . ALA A 1 262 ? 10.437 -11.580 -45.776 1.00 91.12 262 ALA A CA 1
ATOM 2108 C C . ALA A 1 262 ? 11.764 -10.981 -46.280 1.00 91.12 262 ALA A C 1
ATOM 2110 O O . ALA A 1 262 ? 11.936 -10.773 -47.480 1.00 91.12 262 ALA A O 1
ATOM 2111 N N . ARG A 1 263 ? 12.734 -10.767 -45.380 1.00 93.56 263 ARG A N 1
ATOM 2112 C CA . ARG A 1 263 ? 14.058 -10.239 -45.739 1.00 93.56 263 ARG A CA 1
ATOM 2113 C C . ARG A 1 263 ? 14.970 -11.270 -46.414 1.00 93.56 263 ARG A C 1
ATOM 2115 O O . ARG A 1 263 ? 15.825 -10.887 -47.206 1.00 93.56 263 ARG A O 1
ATOM 2122 N N . VAL A 1 264 ? 14.794 -12.563 -46.137 1.00 92.38 264 VAL A N 1
ATOM 2123 C CA . VAL A 1 264 ? 15.455 -13.641 -46.894 1.00 92.38 264 VAL A CA 1
ATOM 2124 C C . VAL A 1 264 ? 14.941 -13.658 -48.334 1.00 92.38 264 VAL A C 1
ATOM 2126 O O . VAL A 1 264 ? 15.760 -13.593 -49.241 1.00 92.38 264 VAL A O 1
ATOM 2129 N N . LEU A 1 265 ? 13.621 -13.611 -48.549 1.00 93.44 265 LEU A N 1
ATOM 2130 C CA . LEU A 1 265 ? 13.022 -13.521 -49.890 1.00 93.44 265 LEU A CA 1
ATOM 2131 C C . LEU A 1 265 ? 13.500 -12.287 -50.676 1.00 93.44 265 LEU A C 1
ATOM 2133 O O . LEU A 1 265 ? 13.814 -12.389 -51.860 1.00 93.44 265 LEU A O 1
ATOM 2137 N N . GLU A 1 266 ? 13.602 -11.124 -50.026 1.00 91.50 266 GLU A N 1
ATOM 2138 C CA . GLU A 1 266 ? 14.153 -9.903 -50.635 1.00 91.50 266 GLU A CA 1
ATOM 2139 C C . GLU A 1 266 ? 15.616 -10.092 -51.088 1.00 91.50 266 GLU A C 1
ATOM 2141 O O . GLU A 1 266 ? 15.987 -9.699 -52.198 1.00 91.50 266 GLU A O 1
ATOM 2146 N N . LEU A 1 267 ? 16.442 -10.748 -50.265 1.00 91.56 267 LEU A N 1
ATOM 2147 C CA . LEU A 1 267 ? 17.834 -11.065 -50.596 1.00 91.56 267 LEU A CA 1
ATOM 2148 C C . LEU A 1 267 ? 17.958 -12.149 -51.677 1.00 91.56 267 LEU A C 1
ATOM 2150 O O . LEU A 1 267 ? 18.842 -12.043 -52.522 1.00 91.56 267 LEU A O 1
ATOM 2154 N N . GLU A 1 268 ? 17.082 -13.155 -51.698 1.00 91.50 268 GLU A N 1
ATOM 2155 C CA . GLU A 1 268 ? 17.033 -14.189 -52.742 1.00 91.50 268 GLU A CA 1
ATOM 2156 C C . GLU A 1 268 ? 16.685 -13.584 -54.110 1.00 91.50 268 GLU A C 1
ATOM 2158 O O . GLU A 1 268 ? 17.370 -13.857 -55.097 1.00 91.50 268 GLU A O 1
ATOM 2163 N N . ILE A 1 269 ? 15.692 -12.688 -54.167 1.00 90.00 269 ILE A N 1
ATOM 2164 C CA . ILE A 1 269 ? 15.341 -11.932 -55.381 1.00 90.00 269 ILE A CA 1
ATOM 2165 C C . ILE A 1 269 ? 16.511 -11.035 -55.818 1.00 90.00 269 ILE A C 1
ATOM 2167 O O . ILE A 1 269 ? 16.863 -11.007 -56.999 1.00 90.00 269 ILE A O 1
ATOM 2171 N N . GLY A 1 270 ? 17.158 -10.342 -54.873 1.00 91.00 270 GLY A N 1
ATOM 2172 C CA . GLY A 1 270 ? 18.335 -9.515 -55.149 1.00 91.00 270 GLY A CA 1
ATOM 2173 C C . GLY A 1 270 ? 19.525 -10.315 -55.695 1.00 91.00 270 GLY A C 1
ATOM 2174 O O . GLY A 1 270 ? 20.164 -9.890 -56.658 1.00 91.00 270 GLY A O 1
ATOM 2175 N N . LEU A 1 271 ? 19.798 -11.494 -55.129 1.00 88.88 271 LEU A N 1
ATOM 2176 C CA . LEU A 1 271 ? 20.839 -12.412 -55.602 1.00 88.88 271 LEU A CA 1
ATOM 2177 C C . LEU A 1 271 ? 20.521 -12.960 -56.996 1.00 88.88 271 LEU A C 1
ATOM 2179 O O . LEU A 1 271 ? 21.407 -12.968 -57.847 1.00 88.88 271 LEU A O 1
ATOM 2183 N N . LYS A 1 272 ? 19.266 -13.344 -57.260 1.00 90.62 272 LYS A N 1
ATOM 2184 C CA . LYS A 1 272 ? 18.819 -13.817 -58.578 1.00 90.62 272 LYS A CA 1
ATOM 2185 C C . LYS A 1 272 ? 19.015 -12.741 -59.653 1.00 90.62 272 LYS A C 1
ATOM 2187 O O . LYS A 1 272 ? 19.612 -13.026 -60.687 1.00 90.62 272 LYS A O 1
ATOM 2192 N N . GLY A 1 273 ? 18.658 -11.486 -59.367 1.00 89.56 273 GLY A N 1
ATOM 2193 C CA . GLY A 1 273 ? 18.941 -10.356 -60.262 1.00 89.56 273 GLY A CA 1
ATOM 2194 C C . GLY A 1 273 ? 20.439 -10.129 -60.525 1.00 89.56 273 GLY A C 1
ATOM 2195 O O . GLY A 1 273 ? 20.822 -9.782 -61.641 1.00 89.56 273 GLY A O 1
ATOM 2196 N N . LYS A 1 274 ? 21.313 -10.378 -59.537 1.00 88.69 274 LYS A N 1
ATOM 2197 C CA . LYS A 1 274 ? 22.774 -10.306 -59.730 1.00 88.69 274 LYS A CA 1
ATOM 2198 C C . LYS A 1 274 ? 23.362 -11.505 -60.473 1.00 88.69 274 LYS A C 1
ATOM 2200 O O . LYS A 1 274 ? 24.320 -11.323 -61.217 1.00 88.69 274 LYS A O 1
ATOM 2205 N N . GLU A 1 275 ? 22.791 -12.696 -60.336 1.00 90.31 275 GLU A N 1
ATOM 2206 C CA . GLU A 1 275 ? 23.148 -13.861 -61.157 1.00 90.31 275 GLU A CA 1
ATOM 2207 C C . GLU A 1 275 ? 22.823 -13.618 -62.642 1.00 90.31 275 GLU A C 1
ATOM 2209 O O . GLU A 1 275 ? 23.625 -13.946 -63.522 1.00 90.31 275 GLU A O 1
ATOM 2214 N N . ASP A 1 276 ? 21.693 -12.964 -62.923 1.00 86.62 276 ASP A N 1
ATOM 2215 C CA . ASP A 1 276 ? 21.299 -12.591 -64.282 1.00 86.62 276 ASP A CA 1
ATOM 2216 C C . ASP A 1 276 ? 22.205 -11.476 -64.850 1.00 86.62 276 ASP A C 1
ATOM 2218 O O . ASP A 1 276 ? 22.708 -11.619 -65.964 1.00 86.62 276 ASP A O 1
ATOM 2222 N N . GLU A 1 277 ? 22.536 -10.430 -64.074 1.00 90.81 277 GLU A N 1
ATOM 2223 C CA . GLU A 1 277 ? 23.552 -9.425 -64.462 1.00 90.81 277 GLU A CA 1
ATOM 2224 C C . GLU A 1 277 ? 24.924 -10.054 -64.775 1.00 90.81 277 GLU A C 1
ATOM 2226 O O . GLU A 1 277 ? 25.578 -9.675 -65.750 1.00 90.81 277 GLU A O 1
ATOM 2231 N N . ILE A 1 278 ? 25.372 -11.023 -63.968 1.00 88.50 278 ILE A N 1
ATOM 2232 C CA . ILE A 1 278 ? 26.642 -11.735 -64.182 1.00 88.50 278 ILE A CA 1
ATOM 2233 C C . ILE A 1 278 ? 26.589 -12.564 -65.469 1.00 88.50 278 ILE A C 1
ATOM 2235 O O . ILE A 1 278 ? 27.553 -12.553 -66.236 1.00 88.50 278 ILE A O 1
ATOM 2239 N N . SER A 1 279 ? 25.469 -13.235 -65.741 1.00 92.19 279 SER A N 1
ATOM 2240 C CA . SER A 1 279 ? 25.260 -14.012 -66.971 1.00 92.19 279 SER A CA 1
ATOM 2241 C C . SER A 1 279 ? 25.339 -13.121 -68.219 1.00 92.19 279 SER A C 1
ATOM 2243 O O . SER A 1 279 ? 25.990 -13.462 -69.210 1.00 92.19 279 SER A O 1
ATOM 2245 N N . ASP A 1 280 ? 24.750 -11.930 -68.140 1.00 90.06 280 ASP A N 1
ATOM 2246 C CA . ASP A 1 280 ? 24.739 -10.929 -69.205 1.00 90.06 280 ASP A CA 1
ATOM 2247 C C . ASP A 1 280 ? 26.141 -10.327 -69.462 1.00 90.06 280 ASP A C 1
ATOM 2249 O O . ASP A 1 280 ? 26.528 -10.070 -70.607 1.00 90.06 280 ASP A O 1
ATOM 2253 N N . LEU A 1 281 ? 26.947 -10.153 -68.405 1.00 88.19 281 LEU A N 1
ATOM 2254 C CA . LEU A 1 281 ? 28.353 -9.736 -68.496 1.00 88.19 281 LEU A CA 1
ATOM 2255 C C . LEU A 1 281 ? 29.265 -10.842 -69.050 1.00 88.19 281 LEU A C 1
ATOM 2257 O O . LEU A 1 281 ? 30.129 -10.550 -69.878 1.00 88.19 281 LEU A O 1
ATOM 2261 N N . GLN A 1 282 ? 29.063 -12.104 -68.655 1.00 88.31 282 GLN A N 1
ATOM 2262 C CA . GLN A 1 282 ? 29.794 -13.250 -69.214 1.00 88.31 282 GLN A CA 1
ATOM 2263 C C . GLN A 1 282 ? 29.546 -13.399 -70.721 1.00 88.31 282 GLN A C 1
ATOM 2265 O O . GLN A 1 282 ? 30.489 -13.627 -71.481 1.00 88.31 282 GLN A O 1
ATOM 2270 N N . LYS A 1 283 ? 28.300 -13.200 -71.172 1.00 88.81 283 LYS A N 1
ATOM 2271 C CA . LYS A 1 283 ? 27.946 -13.204 -72.598 1.00 88.81 283 LYS A CA 1
ATOM 2272 C C . LYS A 1 283 ? 28.686 -12.107 -73.375 1.00 88.81 283 LYS A C 1
ATOM 2274 O O . LYS A 1 283 ? 29.336 -12.412 -74.372 1.00 88.81 283 LYS A O 1
ATOM 2279 N N . LYS A 1 284 ? 28.664 -10.863 -72.879 1.00 89.88 284 LYS A N 1
ATOM 2280 C CA . LYS A 1 284 ? 29.372 -9.718 -73.491 1.00 89.88 284 LYS A CA 1
ATOM 2281 C C . LYS A 1 284 ? 30.893 -9.905 -73.527 1.00 89.88 284 LYS A C 1
ATOM 2283 O O . LYS A 1 284 ? 31.534 -9.504 -74.496 1.00 89.88 284 LYS A O 1
ATOM 2288 N N . LEU A 1 285 ? 31.477 -10.521 -72.494 1.00 86.69 285 LEU A N 1
ATOM 2289 C CA . LEU A 1 285 ? 32.904 -10.855 -72.478 1.00 86.69 285 LEU A CA 1
ATOM 2290 C C . LEU A 1 285 ? 33.246 -11.842 -73.601 1.00 86.69 285 LEU A C 1
ATOM 2292 O O . LEU A 1 285 ? 34.187 -11.603 -74.353 1.00 86.69 285 LEU A O 1
ATOM 2296 N N . LYS A 1 286 ? 32.442 -12.898 -73.763 1.00 86.31 286 LYS A N 1
ATOM 2297 C CA . LYS A 1 286 ? 32.659 -13.907 -74.802 1.00 86.31 286 LYS A CA 1
ATOM 2298 C C . LYS A 1 286 ? 32.475 -13.363 -76.221 1.00 86.31 286 LYS A C 1
ATOM 2300 O O . LYS A 1 286 ? 33.320 -13.604 -77.075 1.00 86.31 286 LYS A O 1
ATOM 2305 N N . GLU A 1 287 ? 31.444 -12.550 -76.454 1.00 86.44 287 GLU A N 1
ATOM 2306 C CA . GLU A 1 287 ? 31.248 -11.841 -77.730 1.00 86.44 287 GLU A CA 1
ATOM 2307 C C . GLU A 1 287 ? 32.475 -10.976 -78.100 1.00 86.44 287 GLU A C 1
ATOM 2309 O O . GLU A 1 287 ? 32.855 -10.887 -79.270 1.00 86.44 287 GLU A O 1
ATOM 2314 N N . ASN A 1 288 ? 33.151 -10.387 -77.106 1.00 85.44 288 ASN A N 1
ATOM 2315 C CA . ASN A 1 288 ? 34.386 -9.628 -77.305 1.00 85.44 288 ASN A CA 1
ATOM 2316 C C . ASN A 1 288 ? 35.605 -10.531 -77.604 1.00 85.44 288 ASN A C 1
ATOM 2318 O O . ASN A 1 288 ? 36.375 -10.223 -78.519 1.00 85.44 288 ASN A O 1
ATOM 2322 N N . GLU A 1 289 ? 35.768 -11.653 -76.892 1.00 86.12 289 GLU A N 1
ATOM 2323 C CA . GLU A 1 289 ? 36.815 -12.660 -77.154 1.00 86.12 289 GLU A CA 1
ATOM 2324 C C . GLU A 1 289 ? 36.706 -13.245 -78.573 1.00 86.12 289 GLU A C 1
ATOM 2326 O O . GLU A 1 289 ? 37.695 -13.274 -79.314 1.00 86.12 289 GLU A O 1
ATOM 2331 N N . ASP A 1 290 ? 35.497 -13.626 -78.993 1.00 82.88 290 ASP A N 1
ATOM 2332 C CA . ASP A 1 290 ? 35.215 -14.144 -80.336 1.00 82.88 290 ASP A CA 1
ATOM 2333 C C . ASP A 1 290 ? 35.494 -13.067 -81.415 1.00 82.88 290 ASP A C 1
ATOM 2335 O O . ASP A 1 290 ? 36.125 -13.342 -82.441 1.00 82.88 290 ASP A O 1
ATOM 2339 N N . SER A 1 291 ? 35.141 -11.797 -81.163 1.00 79.81 291 SER A N 1
ATOM 2340 C CA . SER A 1 291 ? 35.461 -10.692 -82.088 1.00 79.81 291 SER A CA 1
ATOM 2341 C C . SER A 1 291 ? 36.968 -10.395 -82.190 1.00 79.81 291 SER A C 1
ATOM 2343 O O . SER A 1 291 ? 37.479 -10.065 -83.265 1.00 79.81 291 SER A O 1
ATOM 2345 N N . SER A 1 292 ? 37.698 -10.541 -81.081 1.00 77.31 292 SER A N 1
ATOM 2346 C CA . SER A 1 292 ? 39.135 -10.266 -80.999 1.00 77.31 292 SER A CA 1
ATOM 2347 C C . SER A 1 292 ? 39.959 -11.372 -81.656 1.00 77.31 292 SER A C 1
ATOM 2349 O O . SER A 1 292 ? 40.919 -11.088 -82.375 1.00 77.31 292 SER A O 1
ATOM 2351 N N . THR A 1 293 ? 39.563 -12.634 -81.470 1.00 77.06 293 THR A N 1
ATOM 2352 C CA . THR A 1 293 ? 40.212 -13.791 -82.107 1.00 77.06 293 THR A CA 1
ATOM 2353 C C . THR A 1 293 ? 40.016 -13.800 -83.624 1.00 77.06 293 THR A C 1
ATOM 2355 O O . THR A 1 293 ? 40.986 -14.054 -84.342 1.00 77.06 293 THR A O 1
ATOM 2358 N N . SER A 1 294 ? 38.839 -13.406 -84.134 1.00 78.31 294 SER A N 1
ATOM 2359 C CA . SER A 1 294 ? 38.636 -13.166 -85.576 1.00 78.31 294 SER A CA 1
ATOM 2360 C C . SER A 1 294 ? 39.656 -12.163 -86.128 1.00 78.31 294 SER A C 1
ATOM 2362 O O . SER A 1 294 ? 40.355 -12.450 -87.097 1.00 78.31 294 SER A O 1
ATOM 2364 N N . LYS A 1 295 ? 39.823 -11.021 -85.449 1.00 79.12 295 LYS A N 1
ATOM 2365 C CA . LYS A 1 295 ? 40.735 -9.940 -85.863 1.00 79.12 295 LYS A CA 1
ATOM 2366 C C . LYS A 1 295 ? 42.211 -10.354 -85.878 1.00 79.12 295 LYS A C 1
ATOM 2368 O O . LYS A 1 295 ? 42.981 -9.873 -86.706 1.00 79.12 295 LYS A O 1
ATOM 2373 N N . VAL A 1 296 ? 42.610 -11.255 -84.978 1.00 72.75 296 VAL A N 1
ATOM 2374 C CA . VAL A 1 296 ? 43.951 -11.866 -84.976 1.00 72.75 296 VAL A CA 1
ATOM 2375 C C . VAL A 1 296 ? 44.127 -12.820 -86.165 1.00 72.75 296 VAL A C 1
ATOM 2377 O O . VAL A 1 296 ? 45.204 -12.844 -86.762 1.00 72.75 296 VAL A O 1
ATOM 2380 N N . SER A 1 297 ? 43.079 -13.553 -86.554 1.00 74.75 297 SER A N 1
ATOM 2381 C CA . SER A 1 297 ? 43.088 -14.429 -87.735 1.00 74.75 297 SER A CA 1
ATOM 2382 C C . SER A 1 297 ? 43.285 -13.636 -89.038 1.00 74.75 297 SER A C 1
ATOM 2384 O O . SER A 1 297 ? 44.162 -13.967 -89.839 1.00 74.75 297 SER A O 1
ATOM 2386 N N . ASP A 1 298 ? 42.557 -12.525 -89.208 1.00 75.81 298 ASP A N 1
ATOM 2387 C CA . ASP A 1 298 ? 42.651 -11.655 -90.394 1.00 75.81 298 ASP A CA 1
ATOM 2388 C C . ASP A 1 298 ? 44.069 -11.090 -90.606 1.00 75.81 298 ASP A C 1
ATOM 2390 O O . ASP A 1 298 ? 44.573 -11.027 -91.732 1.00 75.81 298 ASP A O 1
ATOM 2394 N N . LEU A 1 299 ? 44.748 -10.707 -89.519 1.00 74.38 299 LEU A N 1
ATOM 2395 C CA . LEU A 1 299 ? 46.135 -10.231 -89.551 1.00 74.38 299 LEU A CA 1
ATOM 2396 C C . LEU A 1 299 ? 47.129 -11.359 -89.885 1.00 74.38 299 LEU A C 1
ATOM 2398 O O . LEU A 1 299 ? 48.118 -11.134 -90.586 1.00 74.38 299 LEU A O 1
ATOM 2402 N N . MET A 1 300 ? 46.856 -12.585 -89.432 1.00 71.44 300 MET A N 1
ATOM 2403 C CA . MET A 1 300 ? 47.684 -13.764 -89.711 1.00 71.44 300 MET A CA 1
ATOM 2404 C C . MET A 1 300 ? 47.599 -14.198 -91.186 1.00 71.44 300 MET A C 1
ATOM 2406 O O . MET A 1 300 ? 48.603 -14.606 -91.779 1.00 71.44 300 MET A O 1
ATOM 2410 N N . ALA A 1 301 ? 46.433 -14.027 -91.818 1.00 72.31 301 ALA A N 1
ATOM 2411 C CA . ALA A 1 301 ? 46.262 -14.204 -93.259 1.00 72.31 301 ALA A CA 1
ATOM 2412 C C . ALA A 1 301 ? 47.059 -13.159 -94.070 1.00 72.31 301 ALA A C 1
ATOM 2414 O O . ALA A 1 301 ? 47.763 -13.518 -95.016 1.00 72.31 301 ALA A O 1
ATOM 2415 N N . GLN A 1 302 ? 47.030 -11.881 -93.667 1.00 74.00 302 GLN A N 1
ATOM 2416 C CA . GLN A 1 302 ? 47.794 -10.812 -94.333 1.00 74.00 302 GLN A CA 1
ATOM 2417 C C . GLN A 1 302 ? 49.311 -11.064 -94.291 1.00 74.00 302 GLN A C 1
ATOM 2419 O O . GLN A 1 302 ? 49.984 -10.959 -95.319 1.00 74.00 302 GLN A O 1
ATOM 2424 N N . ALA A 1 303 ? 49.843 -11.476 -93.135 1.00 66.62 303 ALA A N 1
ATOM 2425 C CA . ALA A 1 303 ? 51.253 -11.846 -92.991 1.00 66.62 303 ALA A CA 1
ATOM 2426 C C . ALA A 1 303 ? 51.661 -13.022 -93.905 1.00 66.62 303 ALA A C 1
ATOM 2428 O O . ALA A 1 303 ? 52.781 -13.057 -94.419 1.00 66.62 303 ALA A O 1
ATOM 2429 N N . SER A 1 304 ? 50.744 -13.963 -94.149 1.00 69.56 304 SER A N 1
ATOM 2430 C CA . SER A 1 304 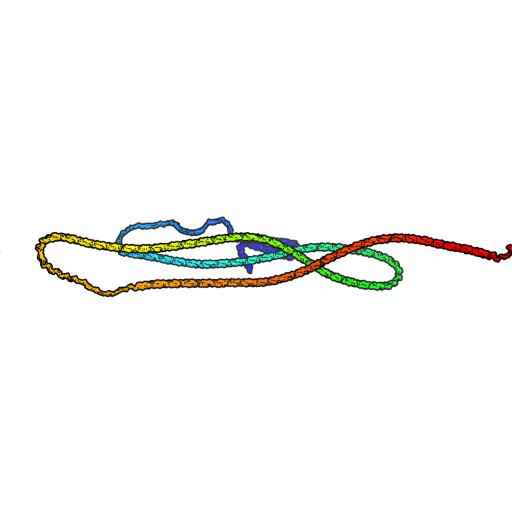? 50.993 -15.148 -94.979 1.00 69.56 304 SER A CA 1
ATOM 2431 C C . SER A 1 304 ? 51.132 -14.814 -96.470 1.00 69.56 304 SER A C 1
ATOM 2433 O O . SER A 1 304 ? 51.978 -15.398 -97.144 1.00 69.56 304 SER A O 1
ATOM 2435 N N . ASN A 1 305 ? 50.383 -13.830 -96.982 1.00 69.12 305 ASN A N 1
ATOM 2436 C CA . ASN A 1 305 ? 50.511 -13.384 -98.376 1.00 69.12 305 ASN A CA 1
ATOM 2437 C C . ASN A 1 305 ? 51.866 -12.703 -98.643 1.00 69.12 305 ASN A C 1
ATOM 2439 O O . ASN A 1 305 ? 52.549 -13.050 -99.607 1.00 69.12 305 ASN A O 1
ATOM 2443 N N . LEU A 1 306 ? 52.309 -11.810 -97.748 1.00 67.69 306 LEU A N 1
ATOM 2444 C CA . LEU A 1 306 ? 53.625 -11.154 -97.843 1.00 67.69 306 LEU A CA 1
ATOM 2445 C C . LEU A 1 306 ? 54.786 -12.169 -97.818 1.00 67.69 306 LEU A C 1
ATOM 2447 O O . LEU A 1 306 ? 55.817 -11.977 -98.464 1.00 67.69 306 LEU A O 1
ATOM 2451 N N . GLN A 1 307 ? 54.613 -13.296 -97.121 1.00 66.50 307 GLN A N 1
ATOM 2452 C CA . GLN A 1 307 ? 55.615 -14.359 -97.073 1.00 66.50 307 GLN A CA 1
ATOM 2453 C C . GLN A 1 307 ? 55.800 -15.082 -98.426 1.00 66.50 307 GLN A C 1
ATOM 2455 O O . GLN A 1 307 ? 56.886 -15.614 -98.679 1.00 66.50 307 GLN A O 1
ATOM 2460 N N . VAL A 1 308 ? 54.798 -15.082 -99.315 1.00 67.06 308 VAL A N 1
ATOM 2461 C CA . VAL A 1 308 ? 54.910 -15.644 -100.677 1.00 67.06 308 VAL A CA 1
ATOM 2462 C C . VAL A 1 308 ? 55.739 -14.725 -101.579 1.00 67.06 308 VAL A C 1
ATOM 2464 O O . VAL A 1 308 ? 56.627 -15.197 -102.288 1.00 67.06 308 VAL A O 1
ATOM 2467 N N . GLU A 1 309 ? 55.519 -13.414 -101.495 1.00 66.50 309 GLU A N 1
ATOM 2468 C CA . GLU A 1 309 ? 56.234 -12.397 -102.277 1.00 66.50 309 GLU A CA 1
ATOM 2469 C C . GLU A 1 309 ? 57.752 -12.422 -102.004 1.00 66.50 309 GLU A C 1
ATOM 2471 O O . GLU A 1 309 ? 58.569 -12.464 -102.930 1.00 66.50 309 GLU A O 1
ATOM 2476 N N . VAL A 1 310 ? 58.136 -12.559 -100.729 1.00 64.25 310 VAL A N 1
ATOM 2477 C CA . VAL A 1 310 ? 59.533 -12.743 -100.281 1.00 64.25 310 VAL A CA 1
ATOM 2478 C C . VAL A 1 310 ? 60.210 -13.975 -100.907 1.00 64.25 310 VAL A C 1
ATOM 2480 O O . VAL A 1 310 ? 61.426 -13.969 -101.121 1.00 64.25 310 VAL A O 1
ATOM 2483 N N . ASN A 1 311 ? 59.459 -15.034 -101.227 1.00 58.66 311 ASN A N 1
ATOM 2484 C CA . ASN A 1 311 ? 60.023 -16.245 -101.829 1.00 58.66 311 ASN A CA 1
ATOM 2485 C C . ASN A 1 311 ? 60.326 -16.090 -103.329 1.00 58.66 311 ASN A C 1
ATOM 2487 O O . ASN A 1 311 ? 61.231 -16.762 -103.819 1.00 58.66 311 ASN A O 1
ATOM 2491 N N . SER A 1 312 ? 59.658 -15.172 -104.036 1.00 64.75 312 SER A N 1
ATOM 2492 C CA . SER A 1 312 ? 59.974 -14.848 -105.437 1.00 64.75 312 SER A CA 1
ATOM 2493 C C . SER A 1 312 ? 61.360 -14.196 -105.553 1.00 64.75 312 SER A C 1
ATOM 2495 O O . SER A 1 312 ? 62.255 -14.703 -106.236 1.00 64.75 312 SER A O 1
ATOM 2497 N N . LEU A 1 313 ? 61.595 -13.145 -104.756 1.00 60.06 313 LEU A N 1
ATOM 2498 C CA . LEU A 1 313 ? 62.880 -12.433 -104.671 1.00 60.06 313 LEU A CA 1
ATOM 2499 C C . LEU A 1 313 ? 64.044 -13.340 -104.232 1.00 60.06 313 LEU A C 1
ATOM 2501 O O . LEU A 1 313 ? 65.204 -13.083 -104.556 1.00 60.06 313 LEU A O 1
ATOM 2505 N N . ARG A 1 314 ? 63.752 -14.433 -103.514 1.00 57.53 314 ARG A N 1
ATOM 2506 C CA . ARG A 1 314 ? 64.759 -15.404 -103.068 1.00 57.53 314 ARG A CA 1
ATOM 2507 C C . ARG A 1 314 ? 65.428 -16.141 -104.239 1.00 57.53 314 ARG A C 1
ATOM 2509 O O . ARG A 1 314 ? 66.594 -16.504 -104.104 1.00 57.53 314 ARG A O 1
ATOM 2516 N N . SER A 1 315 ? 64.754 -16.324 -105.380 1.00 59.25 315 SER A N 1
ATOM 2517 C CA . SER A 1 315 ? 65.314 -17.077 -106.517 1.00 59.25 315 SER A CA 1
ATOM 2518 C C . SER A 1 315 ? 66.452 -16.337 -107.231 1.00 59.25 315 SER A C 1
ATOM 2520 O O . SER A 1 315 ? 67.403 -16.972 -107.677 1.00 59.25 315 SER A O 1
ATOM 2522 N N . GLN A 1 316 ? 66.412 -15.001 -107.287 1.00 62.91 316 GLN A N 1
ATOM 2523 C CA . GLN A 1 316 ? 67.481 -14.177 -107.882 1.00 62.91 316 GLN A CA 1
ATOM 2524 C C . GLN A 1 316 ? 68.765 -14.137 -107.030 1.00 62.91 316 GLN A C 1
ATOM 2526 O O . GLN A 1 316 ? 69.796 -13.638 -107.469 1.00 62.91 316 GLN A O 1
ATOM 2531 N N . LYS A 1 317 ? 68.731 -14.665 -105.800 1.00 50.62 317 LYS A N 1
ATOM 2532 C CA . LYS A 1 317 ? 69.863 -14.623 -104.865 1.00 50.62 317 LYS A CA 1
ATOM 2533 C C . LYS A 1 317 ? 70.920 -15.710 -105.117 1.00 50.62 317 LYS A C 1
ATOM 2535 O O . LYS A 1 317 ? 72.040 -15.562 -104.632 1.00 50.62 317 LYS A O 1
ATOM 2540 N N . GLY A 1 318 ? 70.591 -16.777 -105.854 1.00 58.28 318 GLY A N 1
ATOM 2541 C CA . GLY A 1 318 ? 71.460 -17.957 -106.018 1.00 58.28 318 GLY A CA 1
ATOM 2542 C C . GLY A 1 318 ? 72.861 -17.647 -106.565 1.00 58.28 318 GLY A C 1
ATOM 2543 O O . GLY A 1 318 ? 73.844 -18.244 -106.136 1.00 58.28 318 GLY A O 1
ATOM 2544 N N . GLU A 1 319 ? 72.988 -16.642 -107.433 1.00 56.66 319 GLU A N 1
ATOM 2545 C CA . GLU A 1 319 ? 74.275 -16.239 -108.022 1.00 56.66 319 GLU A CA 1
ATOM 2546 C C . GLU A 1 319 ? 75.250 -15.612 -107.002 1.00 56.66 319 GLU A C 1
ATOM 2548 O O . GLU A 1 319 ? 76.463 -15.604 -107.212 1.00 56.66 319 GLU A O 1
ATOM 2553 N N . LEU A 1 320 ? 74.757 -15.126 -105.856 1.00 56.91 320 LEU A N 1
ATOM 2554 C CA . LEU A 1 320 ? 75.592 -14.532 -104.803 1.00 56.91 320 LEU A CA 1
ATOM 2555 C C . LEU A 1 320 ? 76.185 -15.564 -103.829 1.00 56.91 320 LEU A C 1
ATOM 2557 O O . LEU A 1 320 ? 77.016 -15.203 -102.987 1.00 56.91 320 LEU A O 1
ATOM 2561 N N . GLU A 1 321 ? 75.808 -16.841 -103.926 1.00 51.41 321 GLU A N 1
ATOM 2562 C CA . GLU A 1 321 ? 76.211 -17.863 -102.950 1.00 51.41 321 GLU A CA 1
ATOM 2563 C C . GLU A 1 321 ? 77.702 -18.239 -103.032 1.00 51.41 321 GLU A C 1
ATOM 2565 O O . GLU A 1 321 ? 78.272 -18.729 -102.056 1.00 51.41 321 GLU A O 1
ATOM 2570 N N . GLN A 1 322 ? 78.409 -17.868 -104.106 1.00 53.88 322 GLN A N 1
ATOM 2571 C CA . GLN A 1 322 ? 79.869 -18.022 -104.188 1.00 53.88 322 GLN A CA 1
ATOM 2572 C C . GLN A 1 322 ? 80.637 -17.163 -103.152 1.00 53.88 322 GLN A C 1
ATOM 2574 O O . GLN A 1 322 ? 81.804 -17.428 -102.869 1.00 53.88 322 GLN A O 1
ATOM 2579 N N . LYS A 1 323 ? 79.988 -16.171 -102.515 1.00 52.69 323 LYS A N 1
ATOM 2580 C CA . LYS A 1 323 ? 80.559 -15.368 -101.410 1.00 52.69 323 LYS A CA 1
ATOM 2581 C C . LYS A 1 323 ? 80.320 -15.960 -100.006 1.00 52.69 323 LYS A C 1
ATOM 2583 O O . LYS A 1 323 ? 80.686 -15.332 -99.014 1.00 52.69 323 LYS A O 1
ATOM 2588 N N . MET A 1 324 ? 79.738 -17.157 -99.883 1.00 46.72 324 MET A N 1
ATOM 2589 C CA . MET A 1 324 ? 79.297 -17.734 -98.596 1.00 46.72 324 MET A CA 1
ATOM 2590 C C . MET A 1 324 ? 80.414 -18.148 -97.617 1.00 46.72 324 MET A C 1
ATOM 2592 O O . MET A 1 324 ? 80.137 -18.355 -96.436 1.00 46.72 324 MET A O 1
ATOM 2596 N N . VAL A 1 325 ? 81.672 -18.265 -98.056 1.00 57.81 325 VAL A N 1
ATOM 2597 C CA . VAL A 1 325 ? 82.753 -18.855 -97.236 1.00 57.81 325 VAL A CA 1
ATOM 2598 C C . VAL A 1 325 ? 83.173 -17.971 -96.047 1.00 57.81 325 VAL A C 1
ATOM 2600 O O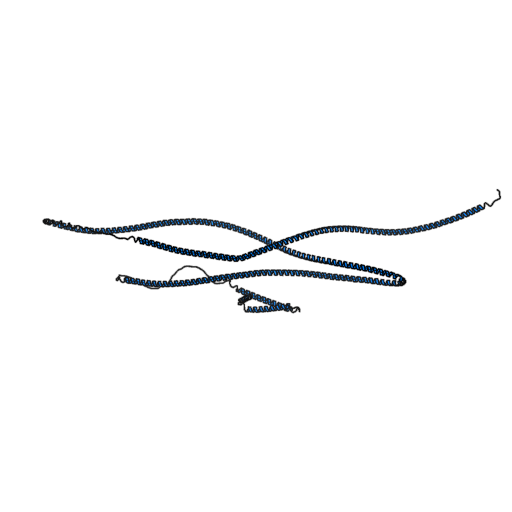 . VAL A 1 325 ? 83.499 -18.497 -94.983 1.00 57.81 325 VAL A O 1
ATOM 2603 N N . SER A 1 326 ? 83.129 -16.640 -96.170 1.00 56.44 326 SER A N 1
ATOM 2604 C CA . SER A 1 326 ? 83.637 -15.723 -95.131 1.00 56.44 326 SER A CA 1
ATOM 2605 C C . SER A 1 326 ? 82.729 -15.589 -93.897 1.00 56.44 326 SER A C 1
ATOM 2607 O O . SER A 1 326 ? 83.229 -15.422 -92.784 1.00 56.44 326 SER A O 1
ATOM 2609 N N . LYS A 1 327 ? 81.403 -15.727 -94.045 1.00 53.38 327 LYS A N 1
ATOM 2610 C CA . LYS A 1 327 ? 80.426 -15.540 -92.945 1.00 53.38 327 LYS A CA 1
ATOM 2611 C C . LYS A 1 327 ? 80.383 -16.667 -91.900 1.00 53.38 327 LYS A C 1
ATOM 2613 O O . LYS A 1 327 ? 79.700 -16.549 -90.879 1.00 53.38 327 LYS A O 1
ATOM 2618 N N . LYS A 1 328 ? 81.123 -17.760 -92.112 1.00 58.78 328 LYS A N 1
ATOM 2619 C CA . LYS A 1 328 ? 81.126 -18.925 -91.210 1.00 58.78 328 LYS A CA 1
ATOM 2620 C C . LYS A 1 328 ? 81.797 -18.656 -89.853 1.00 58.78 328 LYS A C 1
ATOM 2622 O O . LYS A 1 328 ? 81.435 -19.288 -88.867 1.00 58.78 328 LYS A O 1
ATOM 2627 N N . ASN A 1 329 ? 82.735 -17.709 -89.784 1.00 55.88 329 ASN A N 1
ATOM 2628 C CA . ASN A 1 329 ? 83.477 -17.418 -88.548 1.00 55.88 329 ASN A CA 1
ATOM 2629 C C . ASN A 1 329 ? 82.794 -16.347 -87.674 1.00 55.88 329 ASN A C 1
ATOM 2631 O O . ASN A 1 329 ? 82.931 -16.362 -86.455 1.00 55.88 329 ASN A O 1
ATOM 2635 N N . GLU A 1 330 ? 82.012 -15.453 -88.285 1.00 53.69 330 GLU A N 1
ATOM 2636 C CA . GLU A 1 330 ? 81.252 -14.389 -87.609 1.00 53.69 330 GLU A CA 1
ATOM 2637 C C . GLU A 1 330 ? 80.077 -14.950 -86.783 1.00 53.69 330 GLU A C 1
ATOM 2639 O O . GLU A 1 330 ? 79.824 -14.537 -85.649 1.00 53.69 330 GLU A O 1
ATOM 2644 N N . SER A 1 331 ? 79.395 -15.965 -87.319 1.00 57.47 331 SER A N 1
ATOM 2645 C CA . SER A 1 331 ? 78.229 -16.597 -86.689 1.00 57.47 331 SER A CA 1
ATOM 2646 C C . SER A 1 331 ? 78.561 -17.344 -85.384 1.00 57.47 331 SER A C 1
ATOM 2648 O O . SER A 1 331 ? 77.712 -17.427 -84.496 1.00 57.47 331 SER A O 1
ATOM 2650 N N . LEU A 1 332 ? 79.808 -17.796 -85.193 1.00 61.16 332 LEU A N 1
ATOM 2651 C CA . LEU A 1 332 ? 80.262 -18.400 -83.931 1.00 61.16 332 LEU A CA 1
ATOM 2652 C C . LEU A 1 332 ? 80.301 -17.385 -82.770 1.00 61.16 332 LEU A C 1
ATOM 2654 O O . LEU A 1 332 ? 80.031 -17.747 -81.623 1.00 61.16 332 LEU A O 1
ATOM 2658 N N . ALA A 1 333 ? 80.588 -16.109 -83.053 1.00 60.88 333 ALA A N 1
ATOM 2659 C CA . ALA A 1 333 ? 80.611 -15.051 -82.041 1.00 60.88 333 ALA A CA 1
ATOM 2660 C C . ALA A 1 333 ? 79.194 -14.657 -81.582 1.00 60.88 333 ALA A C 1
ATOM 2662 O O . ALA A 1 333 ? 78.959 -14.472 -80.385 1.00 60.88 333 ALA A O 1
ATOM 2663 N N . GLN A 1 334 ? 78.230 -14.603 -82.508 1.00 60.41 334 GLN A N 1
ATOM 2664 C CA . GLN A 1 334 ? 76.831 -14.271 -82.200 1.00 60.41 334 GLN A CA 1
ATOM 2665 C C . GLN A 1 334 ? 76.186 -15.287 -81.240 1.00 60.41 334 GLN A C 1
ATOM 2667 O O . GLN A 1 334 ? 75.507 -14.895 -80.291 1.00 60.41 334 GLN A O 1
ATOM 2672 N N . VAL A 1 335 ? 76.468 -16.585 -81.410 1.00 62.62 335 VAL A N 1
ATOM 2673 C CA . VAL A 1 335 ? 75.969 -17.651 -80.515 1.00 62.62 335 VAL A CA 1
ATOM 2674 C C . VAL A 1 335 ? 76.487 -17.499 -79.075 1.00 62.62 335 VAL A C 1
ATOM 2676 O O . VAL A 1 335 ? 75.788 -17.870 -78.129 1.00 62.62 335 VAL A O 1
ATOM 2679 N N . LYS A 1 336 ? 77.678 -16.914 -78.877 1.00 70.19 336 LYS A N 1
ATOM 2680 C CA . LYS A 1 336 ? 78.184 -16.583 -77.536 1.00 70.19 336 LYS A CA 1
ATOM 2681 C C . LYS A 1 336 ? 77.418 -15.403 -76.926 1.00 70.19 336 LYS A C 1
ATOM 2683 O O . LYS A 1 336 ? 76.933 -15.524 -75.806 1.00 70.19 336 LYS A O 1
ATOM 2688 N N . GLY A 1 337 ? 77.229 -14.315 -77.679 1.00 71.31 337 GLY A N 1
ATOM 2689 C CA . GLY A 1 337 ? 76.475 -13.142 -77.214 1.00 71.31 337 GLY A CA 1
ATOM 2690 C C . GLY A 1 337 ? 75.031 -13.467 -76.807 1.00 71.31 337 GLY A C 1
ATOM 2691 O O . GLY A 1 337 ? 74.578 -13.046 -75.745 1.00 71.31 337 GLY A O 1
ATOM 2692 N N . LEU A 1 338 ? 74.336 -14.298 -77.593 1.00 69.00 338 LEU A N 1
ATOM 2693 C CA . LEU A 1 338 ? 72.979 -14.763 -77.271 1.00 69.00 338 LEU A CA 1
ATOM 2694 C C . LEU A 1 338 ? 72.931 -15.603 -75.982 1.00 69.00 338 LEU A C 1
ATOM 2696 O O . LEU A 1 338 ? 71.982 -15.489 -75.209 1.00 69.00 338 LEU A O 1
ATOM 2700 N N . ARG A 1 339 ? 73.959 -16.418 -75.705 1.00 75.56 339 ARG A N 1
ATOM 2701 C CA . ARG A 1 339 ? 74.052 -17.191 -74.453 1.00 75.56 339 ARG A CA 1
ATOM 2702 C C . ARG A 1 339 ? 74.169 -16.278 -73.234 1.00 75.56 339 ARG A C 1
ATOM 2704 O O . ARG A 1 339 ? 73.510 -16.525 -72.227 1.00 75.56 339 ARG A O 1
ATOM 2711 N N . ASP A 1 340 ? 74.971 -15.223 -73.329 1.00 73.75 340 ASP A N 1
ATOM 2712 C CA . ASP A 1 340 ? 75.168 -14.286 -72.222 1.00 73.75 340 ASP A CA 1
ATOM 2713 C C . ASP A 1 340 ? 73.930 -13.394 -71.996 1.00 73.75 340 ASP A C 1
ATOM 2715 O O . ASP A 1 340 ? 73.571 -13.134 -70.847 1.00 73.75 340 ASP A O 1
ATOM 2719 N N . GLN A 1 341 ? 73.182 -13.055 -73.055 1.00 75.88 341 GLN A N 1
ATOM 2720 C CA . GLN A 1 341 ? 71.848 -12.443 -72.941 1.00 75.88 341 GLN A CA 1
ATOM 2721 C C . GLN A 1 341 ? 70.830 -13.374 -72.256 1.00 75.88 341 GLN A C 1
ATOM 2723 O O . GLN A 1 341 ? 70.146 -12.948 -71.327 1.00 75.88 341 GLN A O 1
ATOM 2728 N N . ILE A 1 342 ? 70.768 -14.658 -72.636 1.00 74.56 342 ILE A N 1
ATOM 2729 C CA . ILE A 1 342 ? 69.897 -15.656 -71.982 1.00 74.56 342 ILE A CA 1
ATOM 2730 C C . ILE A 1 342 ? 70.246 -15.801 -70.491 1.00 74.56 342 ILE A C 1
ATOM 2732 O O . ILE A 1 342 ? 69.347 -15.882 -69.653 1.00 74.56 342 ILE A O 1
ATOM 2736 N N . ASN A 1 343 ? 71.535 -15.774 -70.136 1.00 80.12 343 ASN A N 1
ATOM 2737 C CA . ASN A 1 343 ? 71.990 -15.786 -68.743 1.00 80.12 343 ASN A CA 1
ATOM 2738 C C . ASN A 1 343 ? 71.581 -14.515 -67.970 1.00 80.12 343 ASN A C 1
ATOM 2740 O O . ASN A 1 343 ? 71.291 -14.602 -66.774 1.00 80.12 343 ASN A O 1
ATOM 2744 N N . GLY A 1 344 ? 71.548 -13.350 -68.629 1.00 83.12 344 GLY A N 1
ATOM 2745 C CA . GLY A 1 344 ? 71.028 -12.095 -68.073 1.00 83.12 344 GLY A CA 1
ATOM 2746 C C . GLY A 1 344 ? 69.530 -12.180 -67.782 1.00 83.12 344 GLY A C 1
ATOM 2747 O O . GLY A 1 344 ? 69.121 -12.081 -66.625 1.00 83.12 344 GLY A O 1
ATOM 2748 N N . VAL A 1 345 ? 68.732 -12.510 -68.802 1.00 76.94 345 VAL A N 1
ATOM 2749 C CA . VAL A 1 345 ? 67.275 -12.679 -68.679 1.00 76.94 345 VAL A CA 1
ATOM 2750 C C . VAL A 1 345 ? 66.924 -13.743 -67.630 1.00 76.94 345 VAL A C 1
ATOM 2752 O O . VAL A 1 345 ? 66.004 -13.548 -66.845 1.00 76.94 345 VAL A O 1
ATOM 2755 N N . GLN A 1 346 ? 67.682 -14.843 -67.512 1.00 76.19 346 GLN A N 1
ATOM 2756 C CA . GLN A 1 346 ? 67.468 -15.830 -66.440 1.00 76.19 346 GLN A CA 1
ATOM 2757 C C . GLN A 1 346 ? 67.736 -15.301 -65.019 1.00 76.19 346 GLN A C 1
ATOM 2759 O O . GLN A 1 346 ? 67.176 -15.850 -64.067 1.00 76.19 346 GLN A O 1
ATOM 2764 N N . LYS A 1 347 ? 68.582 -14.279 -64.839 1.00 79.44 347 LYS A N 1
ATOM 2765 C CA . LYS A 1 347 ? 68.767 -13.614 -63.537 1.00 79.44 347 LYS A CA 1
ATOM 2766 C C . LYS A 1 347 ? 67.609 -12.662 -63.244 1.00 79.44 347 LYS A C 1
ATOM 2768 O O . LYS A 1 347 ? 67.072 -12.708 -62.141 1.00 79.44 347 LYS A O 1
ATOM 2773 N N . GLU A 1 348 ? 67.171 -11.890 -64.233 1.00 82.19 348 GLU A N 1
ATOM 2774 C CA . GLU A 1 348 ? 66.013 -10.990 -64.125 1.00 82.19 348 GLU A CA 1
ATOM 2775 C C . GLU A 1 348 ? 64.713 -11.762 -63.850 1.00 82.19 348 GLU A C 1
ATOM 2777 O O . GLU A 1 348 ? 63.940 -11.404 -62.966 1.00 82.19 348 GLU A O 1
ATOM 2782 N N . LEU A 1 349 ? 64.504 -12.905 -64.509 1.00 83.50 349 LEU A N 1
ATOM 2783 C CA . LEU A 1 349 ? 63.356 -13.785 -64.252 1.00 83.50 349 LEU A CA 1
ATOM 2784 C C . LEU A 1 349 ? 63.404 -14.404 -62.838 1.00 83.50 349 LEU A C 1
ATOM 2786 O O . LEU A 1 349 ? 62.366 -14.770 -62.289 1.00 83.50 349 LEU A O 1
ATOM 2790 N N . LYS A 1 350 ? 64.587 -14.506 -62.212 1.00 85.88 350 LYS A N 1
ATOM 2791 C CA . LYS A 1 350 ? 64.728 -14.929 -60.807 1.00 85.88 350 LYS A CA 1
ATOM 2792 C C . LYS A 1 350 ? 64.443 -13.786 -59.828 1.00 85.88 350 LYS A C 1
ATOM 2794 O O . LYS A 1 350 ? 63.712 -14.021 -58.871 1.00 85.88 350 LYS A O 1
ATOM 2799 N N . SER A 1 351 ? 64.933 -12.567 -60.070 1.00 87.44 351 SER A N 1
ATOM 2800 C CA . SER A 1 351 ? 64.611 -11.411 -59.213 1.00 87.44 351 SER A CA 1
ATOM 2801 C C . SER A 1 351 ? 63.138 -11.000 -59.316 1.00 87.44 351 SER A C 1
ATOM 2803 O O . SER A 1 351 ? 62.514 -10.731 -58.293 1.00 87.44 351 SER A O 1
ATOM 2805 N N . LEU A 1 352 ? 62.532 -11.061 -60.507 1.00 86.69 352 LEU A N 1
ATOM 2806 C CA . LEU A 1 352 ? 61.090 -10.856 -60.693 1.00 86.69 352 LEU A CA 1
ATOM 2807 C C . LEU A 1 352 ? 60.248 -11.905 -59.952 1.00 86.69 352 LEU A C 1
ATOM 2809 O O . LEU A 1 352 ? 59.222 -11.561 -59.371 1.00 86.69 352 LEU A O 1
ATOM 2813 N N . ARG A 1 353 ? 60.681 -13.175 -59.918 1.00 87.12 353 ARG A N 1
ATOM 2814 C CA . ARG A 1 353 ? 60.016 -14.214 -59.108 1.00 87.12 353 ARG A CA 1
ATOM 2815 C C . ARG A 1 353 ? 60.142 -13.941 -57.609 1.00 87.12 353 ARG A C 1
ATOM 2817 O O . ARG A 1 353 ? 59.146 -14.077 -56.911 1.00 87.12 353 ARG A O 1
ATOM 2824 N N . GLN A 1 354 ? 61.317 -13.516 -57.143 1.00 89.44 354 GLN A N 1
ATOM 2825 C CA . GLN A 1 354 ? 61.550 -13.144 -55.745 1.00 89.44 354 GLN A CA 1
ATOM 2826 C C . GLN A 1 354 ? 60.636 -11.982 -55.320 1.00 89.44 354 GLN A C 1
ATOM 2828 O O . GLN A 1 354 ? 59.854 -12.132 -54.380 1.00 89.44 354 GLN A O 1
ATOM 2833 N N . HIS A 1 355 ? 60.631 -10.875 -56.071 1.00 87.75 355 HIS A N 1
ATOM 2834 C CA . HIS A 1 355 ? 59.733 -9.744 -55.810 1.00 87.75 355 HIS A CA 1
ATOM 2835 C C . HIS A 1 355 ? 58.248 -10.123 -55.905 1.00 87.75 355 HIS A C 1
ATOM 2837 O O . HIS A 1 355 ? 57.438 -9.652 -55.101 1.00 87.75 355 HIS A O 1
ATOM 2843 N N . LYS A 1 356 ? 57.870 -11.011 -56.835 1.00 88.88 356 LYS A N 1
ATOM 2844 C CA . LYS A 1 356 ? 56.509 -11.558 -56.880 1.00 88.88 356 LYS A CA 1
ATOM 2845 C C . LYS A 1 356 ? 56.164 -12.272 -55.565 1.00 88.88 356 LYS A C 1
ATOM 2847 O O . LYS A 1 356 ? 55.181 -11.904 -54.936 1.00 88.88 356 LYS A O 1
ATOM 2852 N N . THR A 1 357 ? 56.990 -13.206 -55.095 1.00 85.62 357 THR A N 1
ATOM 2853 C CA . THR A 1 357 ? 56.720 -13.907 -53.826 1.00 85.62 357 THR A CA 1
ATOM 2854 C C . THR A 1 357 ? 56.720 -12.979 -52.602 1.00 85.62 357 THR A C 1
ATOM 2856 O O . THR A 1 357 ? 55.950 -13.192 -51.668 1.00 85.62 357 THR A O 1
ATOM 2859 N N . GLU A 1 358 ? 57.528 -11.915 -52.605 1.00 89.50 358 GLU A N 1
ATOM 2860 C CA . GLU A 1 358 ? 57.556 -10.906 -51.535 1.00 89.50 358 GLU A CA 1
ATOM 2861 C C . GLU A 1 358 ? 56.284 -10.044 -51.510 1.00 89.50 358 GLU A C 1
ATOM 2863 O O . GLU A 1 358 ? 55.731 -9.790 -50.440 1.00 89.50 358 GLU A O 1
ATOM 2868 N N . SER A 1 359 ? 55.789 -9.623 -52.679 1.00 83.69 359 SER A N 1
ATOM 2869 C CA . SER A 1 359 ? 54.526 -8.881 -52.809 1.00 83.69 359 SER A CA 1
ATOM 2870 C C . SER A 1 359 ? 53.300 -9.747 -52.507 1.00 83.69 359 SER A C 1
ATOM 2872 O O . SER A 1 359 ? 52.390 -9.283 -51.822 1.00 83.69 359 SER A O 1
ATOM 2874 N N . GLU A 1 360 ? 53.299 -11.021 -52.906 1.00 89.62 360 GLU A N 1
ATOM 2875 C CA . GLU A 1 360 ? 52.275 -11.998 -52.513 1.00 89.62 360 GLU A CA 1
ATOM 2876 C C . GLU A 1 360 ? 52.245 -12.190 -50.984 1.00 89.62 360 GLU A C 1
ATOM 2878 O O . GLU A 1 360 ? 51.172 -12.162 -50.379 1.00 89.62 360 GLU A O 1
ATOM 2883 N N . ALA A 1 361 ? 53.409 -12.275 -50.327 1.00 88.56 361 ALA A N 1
ATOM 2884 C CA . ALA A 1 361 ? 53.500 -12.346 -48.866 1.00 88.56 361 ALA A CA 1
ATOM 2885 C C . ALA A 1 361 ? 53.050 -11.046 -48.162 1.00 88.56 361 ALA A C 1
ATOM 2887 O O . ALA A 1 361 ? 52.435 -11.095 -47.092 1.00 88.56 361 ALA A O 1
ATOM 2888 N N . GLN A 1 362 ? 53.309 -9.872 -48.751 1.00 90.31 362 GLN A N 1
ATOM 2889 C CA . GLN A 1 362 ? 52.779 -8.601 -48.241 1.00 90.31 362 GLN A CA 1
ATOM 2890 C C . GLN A 1 362 ? 51.255 -8.504 -48.400 1.00 90.31 362 GLN A C 1
ATOM 2892 O O . GLN A 1 362 ? 50.586 -8.025 -47.481 1.00 90.31 362 GLN A O 1
ATOM 2897 N N . LEU A 1 363 ? 50.697 -8.990 -49.514 1.00 87.12 363 LEU A N 1
ATOM 2898 C CA . LEU A 1 363 ? 49.251 -9.056 -49.741 1.00 87.12 363 LEU A CA 1
ATOM 2899 C C . LEU A 1 363 ? 48.564 -10.012 -48.758 1.00 87.12 363 LEU A C 1
ATOM 2901 O O . LEU A 1 363 ? 47.561 -9.633 -48.164 1.00 87.12 363 LEU A O 1
ATOM 2905 N N . ASP A 1 364 ? 49.121 -11.198 -48.502 1.00 91.31 364 ASP A N 1
ATOM 2906 C CA . ASP A 1 364 ? 48.614 -12.119 -47.472 1.00 91.31 364 ASP A CA 1
ATOM 2907 C C . ASP A 1 364 ? 48.627 -11.480 -46.070 1.00 91.31 364 ASP A C 1
ATOM 2909 O O . ASP A 1 364 ? 47.622 -11.520 -45.352 1.00 91.31 364 ASP A O 1
ATOM 2913 N N . LYS A 1 365 ? 49.717 -10.792 -45.697 1.00 91.38 365 LYS A N 1
ATOM 2914 C CA . LYS A 1 365 ? 49.771 -10.028 -44.441 1.00 91.38 365 LYS A CA 1
ATOM 2915 C C . LYS A 1 365 ? 48.696 -8.935 -44.390 1.00 91.38 365 LYS A C 1
ATOM 2917 O O . LYS A 1 365 ? 48.029 -8.791 -43.365 1.00 91.38 365 LYS A O 1
ATOM 2922 N N . LYS A 1 366 ? 48.494 -8.185 -45.479 1.00 92.44 366 LYS A N 1
ATOM 2923 C CA . LYS A 1 366 ? 47.467 -7.134 -45.550 1.00 92.44 366 LYS A CA 1
ATOM 2924 C C . LYS A 1 366 ? 46.050 -7.696 -45.513 1.00 92.44 366 LYS A C 1
ATOM 2926 O O . LYS A 1 366 ? 45.222 -7.147 -44.797 1.00 92.44 366 LYS A O 1
ATOM 2931 N N . ASN A 1 367 ? 45.787 -8.828 -46.157 1.00 91.88 367 ASN A N 1
ATOM 2932 C CA . ASN A 1 367 ? 44.508 -9.530 -46.062 1.00 91.88 367 ASN A CA 1
ATOM 2933 C C . ASN A 1 367 ? 44.228 -9.998 -44.625 1.00 91.88 367 ASN A C 1
ATOM 2935 O O . ASN A 1 367 ? 43.110 -9.851 -44.143 1.00 91.88 367 ASN A O 1
ATOM 2939 N N . LYS A 1 368 ? 45.242 -10.471 -43.888 1.00 91.81 368 LYS A N 1
ATOM 2940 C CA . LYS A 1 368 ? 45.111 -10.821 -42.460 1.00 91.81 368 LYS A CA 1
ATOM 2941 C C . LYS A 1 368 ? 44.833 -9.602 -41.569 1.00 91.81 368 LYS A C 1
ATOM 2943 O O . LYS A 1 368 ? 44.032 -9.701 -40.640 1.00 91.81 368 LYS A O 1
ATOM 2948 N N . GLU A 1 369 ? 45.434 -8.450 -41.866 1.00 92.94 369 GLU A N 1
ATOM 2949 C CA . GLU A 1 369 ? 45.112 -7.173 -41.207 1.00 92.94 369 GLU A CA 1
ATOM 2950 C C . GLU A 1 369 ? 43.672 -6.714 -41.530 1.00 92.94 369 GLU A C 1
ATOM 2952 O O . GLU A 1 369 ? 42.926 -6.363 -40.616 1.00 92.94 369 GLU A O 1
ATOM 2957 N N . ILE A 1 370 ? 43.235 -6.808 -42.793 1.00 92.81 370 ILE A N 1
ATOM 2958 C CA . ILE A 1 370 ? 41.863 -6.488 -43.230 1.00 92.81 370 ILE A CA 1
ATOM 2959 C C . ILE A 1 370 ? 40.836 -7.395 -42.538 1.00 92.81 370 ILE A C 1
ATOM 2961 O O . ILE A 1 370 ? 39.882 -6.886 -41.956 1.00 92.81 370 ILE A O 1
ATOM 2965 N N . SER A 1 371 ? 41.045 -8.715 -42.513 1.00 93.44 371 SER A N 1
ATOM 2966 C CA . SER A 1 371 ? 40.152 -9.663 -41.828 1.00 93.44 371 SER A CA 1
ATOM 2967 C C . SER A 1 371 ? 40.017 -9.369 -40.331 1.00 93.44 371 SER A C 1
ATOM 2969 O O . SER A 1 371 ? 38.925 -9.480 -39.774 1.00 93.44 371 SER A O 1
ATOM 2971 N N . LYS A 1 372 ? 41.100 -8.931 -39.673 1.00 93.50 372 LYS A N 1
ATOM 2972 C CA . LYS A 1 372 ? 41.052 -8.490 -38.272 1.00 93.50 372 LYS A CA 1
ATOM 2973 C C . LYS A 1 372 ? 40.199 -7.229 -38.101 1.00 93.50 372 LYS A C 1
ATOM 2975 O O . LYS A 1 372 ? 39.434 -7.151 -37.143 1.00 93.50 372 LYS A O 1
ATOM 2980 N N . HIS A 1 373 ? 40.304 -6.264 -39.012 1.00 91.88 373 HIS A N 1
ATOM 2981 C CA . HIS A 1 373 ? 39.487 -5.050 -38.972 1.00 91.88 373 HIS A CA 1
ATOM 2982 C C . HIS A 1 373 ? 38.012 -5.312 -39.303 1.00 91.88 373 HIS A C 1
ATOM 2984 O O . HIS A 1 373 ? 37.147 -4.749 -38.638 1.00 91.88 373 HIS A O 1
ATOM 2990 N N . LEU A 1 374 ? 37.705 -6.218 -40.237 1.00 92.00 374 LEU A N 1
ATOM 2991 C CA . LEU A 1 374 ? 36.331 -6.662 -40.505 1.00 92.00 374 LEU A CA 1
ATOM 2992 C C . LEU A 1 374 ? 35.692 -7.296 -39.260 1.00 92.00 374 LEU A C 1
ATOM 2994 O O . LEU A 1 374 ? 34.586 -6.917 -38.891 1.00 92.00 374 LEU A O 1
ATOM 2998 N N . LEU A 1 375 ? 36.415 -8.169 -38.547 1.00 93.06 375 LEU A N 1
ATOM 2999 C CA . LEU A 1 375 ? 35.940 -8.751 -37.284 1.00 93.06 375 LEU A CA 1
ATOM 3000 C C . LEU A 1 375 ? 35.692 -7.682 -36.199 1.00 93.06 375 LEU A C 1
ATOM 3002 O O . LEU A 1 375 ? 34.731 -7.771 -35.439 1.00 93.06 375 LEU A O 1
ATOM 3006 N N . GLN A 1 376 ? 36.537 -6.647 -36.131 1.00 92.19 376 GLN A N 1
ATOM 3007 C CA . GLN A 1 376 ? 36.330 -5.514 -35.219 1.00 92.19 376 GLN A CA 1
ATOM 3008 C C . GLN A 1 376 ? 35.088 -4.689 -35.590 1.00 92.19 376 GLN A C 1
ATOM 3010 O O . GLN A 1 376 ? 34.355 -4.276 -34.695 1.00 92.19 376 GLN A O 1
ATOM 3015 N N . ILE A 1 377 ? 34.837 -4.469 -36.883 1.00 91.44 377 ILE A N 1
ATOM 3016 C CA . ILE A 1 377 ? 33.654 -3.754 -37.382 1.00 91.44 377 ILE A CA 1
ATOM 3017 C C . ILE A 1 377 ? 32.376 -4.546 -37.079 1.00 91.44 377 ILE A C 1
ATOM 3019 O O . ILE A 1 377 ? 31.414 -3.963 -36.584 1.00 91.44 377 ILE A O 1
ATOM 3023 N N . GLU A 1 378 ? 32.373 -5.861 -37.307 1.00 93.12 378 GLU A N 1
ATOM 3024 C CA . GLU A 1 378 ? 31.219 -6.723 -37.021 1.00 93.12 378 GLU A CA 1
ATOM 3025 C C . GLU A 1 378 ? 30.903 -6.749 -35.513 1.00 93.12 378 GLU A C 1
ATOM 3027 O O . GLU A 1 378 ? 29.768 -6.487 -35.122 1.00 93.12 378 GLU A O 1
ATOM 3032 N N . ASN A 1 379 ? 31.913 -6.906 -34.647 1.00 92.31 379 ASN A N 1
ATOM 3033 C CA . ASN A 1 379 ? 31.725 -6.826 -33.193 1.00 92.31 379 ASN A CA 1
ATOM 3034 C C . ASN A 1 379 ? 31.181 -5.456 -32.735 1.00 92.31 379 ASN A C 1
ATOM 3036 O O . ASN A 1 379 ? 30.311 -5.399 -31.868 1.00 92.31 379 ASN A O 1
ATOM 3040 N N . LEU A 1 380 ? 31.670 -4.343 -33.299 1.00 91.44 380 LEU A N 1
ATOM 3041 C CA . LEU A 1 380 ? 31.178 -2.998 -32.960 1.00 91.44 380 LEU A CA 1
ATOM 3042 C C . LEU A 1 380 ? 29.738 -2.761 -33.444 1.00 91.44 380 LEU A C 1
ATOM 3044 O O . LEU A 1 380 ? 28.974 -2.065 -32.779 1.00 91.44 380 LEU A O 1
ATOM 3048 N N . LYS A 1 381 ? 29.361 -3.363 -34.573 1.00 93.44 381 LYS A N 1
ATOM 3049 C CA . LYS A 1 381 ? 28.004 -3.357 -35.134 1.00 93.44 381 LYS A CA 1
ATOM 3050 C C . LYS A 1 381 ? 27.041 -4.207 -34.296 1.00 93.44 381 LYS A C 1
ATOM 3052 O O . LYS A 1 381 ? 25.921 -3.769 -34.048 1.00 93.44 381 LYS A O 1
ATOM 3057 N N . GLU A 1 382 ? 27.472 -5.361 -33.782 1.00 91.31 382 GLU A N 1
ATOM 3058 C CA . GLU A 1 382 ? 26.706 -6.110 -32.775 1.00 91.31 382 GLU A CA 1
ATOM 3059 C C . GLU A 1 382 ? 26.517 -5.309 -31.478 1.00 91.31 382 GLU A C 1
ATOM 3061 O O . GLU A 1 382 ? 25.404 -5.241 -30.959 1.00 91.31 382 GLU A O 1
ATOM 3066 N N . GLU A 1 383 ? 27.577 -4.679 -30.963 1.00 91.56 383 GLU A N 1
ATOM 3067 C CA . GLU A 1 383 ? 27.518 -3.830 -29.764 1.00 91.56 383 GLU A CA 1
ATOM 3068 C C . GLU A 1 383 ? 26.587 -2.622 -29.933 1.00 91.56 383 GLU A C 1
ATOM 3070 O O . GLU A 1 383 ? 25.906 -2.238 -28.980 1.00 91.56 383 GLU A O 1
ATOM 3075 N N . LEU A 1 384 ? 26.524 -2.038 -31.134 1.00 92.19 384 LEU A N 1
ATOM 3076 C CA . LEU A 1 384 ? 25.571 -0.979 -31.464 1.00 92.19 384 LEU A CA 1
ATOM 3077 C C . LEU A 1 384 ? 24.133 -1.518 -31.447 1.00 92.19 384 LEU A C 1
ATOM 3079 O O . LEU A 1 384 ? 23.325 -1.046 -30.656 1.00 92.19 384 LEU A O 1
ATOM 3083 N N . ASN A 1 385 ? 23.851 -2.599 -32.184 1.00 92.44 385 ASN A N 1
ATOM 3084 C CA . ASN A 1 385 ? 22.526 -3.234 -32.204 1.00 92.44 385 ASN A CA 1
ATOM 3085 C C . ASN A 1 385 ? 22.042 -3.650 -30.794 1.00 92.44 385 ASN A C 1
ATOM 3087 O O . ASN A 1 385 ? 20.849 -3.566 -30.486 1.00 92.44 385 ASN A O 1
ATOM 3091 N N . ARG A 1 386 ? 22.957 -4.095 -29.916 1.00 93.31 386 ARG A N 1
ATOM 3092 C CA . ARG A 1 386 ? 22.666 -4.384 -28.498 1.00 93.31 386 ARG A CA 1
ATOM 3093 C C . ARG A 1 386 ? 22.244 -3.126 -27.739 1.00 93.31 386 ARG A C 1
ATOM 3095 O O . ARG A 1 386 ? 21.272 -3.189 -26.991 1.00 93.31 386 ARG A O 1
ATOM 3102 N N . LYS A 1 387 ? 22.940 -2.001 -27.934 1.00 92.50 387 LYS A N 1
ATOM 3103 C CA . LYS A 1 387 ? 22.612 -0.712 -27.303 1.00 92.50 387 LYS A CA 1
ATOM 3104 C C . LYS A 1 387 ? 21.282 -0.166 -27.799 1.00 92.50 387 LYS A C 1
ATOM 3106 O O . LYS A 1 387 ? 20.444 0.134 -26.959 1.00 92.50 387 LYS A O 1
ATOM 3111 N N . ASP A 1 388 ? 21.036 -0.171 -29.105 1.00 90.94 388 ASP A N 1
ATOM 3112 C CA . ASP A 1 388 ? 19.764 0.267 -29.695 1.00 90.94 388 ASP A CA 1
ATOM 3113 C C . ASP A 1 388 ? 18.581 -0.555 -29.136 1.00 90.94 388 ASP A C 1
ATOM 3115 O O . ASP A 1 388 ? 17.529 -0.020 -28.786 1.00 90.94 388 ASP A O 1
ATOM 3119 N N . THR A 1 389 ? 18.777 -1.869 -28.954 1.00 90.19 389 THR A N 1
ATOM 3120 C CA . THR A 1 389 ? 17.785 -2.771 -28.335 1.00 90.19 389 THR A CA 1
ATOM 3121 C C . THR A 1 389 ? 17.549 -2.476 -26.846 1.00 90.19 389 THR A C 1
ATOM 3123 O O . THR A 1 389 ? 16.453 -2.719 -26.337 1.00 90.19 389 THR A O 1
ATOM 3126 N N . ILE A 1 390 ? 18.559 -1.981 -26.124 1.00 92.12 390 ILE A N 1
ATOM 3127 C CA . ILE A 1 390 ? 18.437 -1.563 -24.719 1.00 92.12 390 ILE A CA 1
ATOM 3128 C C . ILE A 1 390 ? 17.765 -0.188 -24.632 1.00 92.12 390 ILE A C 1
ATOM 3130 O O . ILE A 1 390 ? 16.864 -0.017 -23.817 1.00 92.12 390 ILE A O 1
ATOM 3134 N N . GLU A 1 391 ? 18.137 0.764 -25.489 1.00 89.44 391 GLU A N 1
ATOM 3135 C CA . GLU A 1 391 ? 17.552 2.108 -25.528 1.00 89.44 391 GLU A CA 1
ATOM 3136 C C . GLU A 1 391 ? 16.060 2.069 -25.886 1.00 89.44 391 GLU A C 1
ATOM 3138 O O . GLU A 1 391 ? 15.264 2.731 -25.221 1.00 89.44 391 GLU A O 1
ATOM 3143 N N . MET A 1 392 ? 15.656 1.209 -26.832 1.00 89.94 392 MET A N 1
ATOM 3144 C CA . MET A 1 392 ? 14.243 0.947 -27.136 1.00 89.94 392 MET A CA 1
ATOM 3145 C C . MET A 1 392 ? 13.467 0.511 -25.880 1.00 89.94 392 MET A C 1
ATOM 3147 O O . MET A 1 392 ? 12.468 1.129 -25.523 1.00 89.94 392 MET A O 1
ATOM 3151 N N . LYS A 1 393 ? 13.977 -0.489 -25.143 1.00 92.56 393 LYS A N 1
ATOM 3152 C CA . LYS A 1 393 ? 13.356 -0.960 -23.892 1.00 92.56 393 LYS A CA 1
ATOM 3153 C C . LYS A 1 393 ? 13.318 0.123 -22.817 1.00 92.56 393 LYS A C 1
ATOM 3155 O O . LYS A 1 393 ? 12.313 0.265 -22.136 1.00 92.56 393 LYS A O 1
ATOM 3160 N N . MET A 1 394 ? 14.382 0.916 -22.688 1.00 90.81 394 MET A N 1
ATOM 3161 C CA . MET A 1 394 ? 14.420 2.036 -21.745 1.00 90.81 394 MET A CA 1
ATOM 3162 C C . MET A 1 394 ? 13.427 3.150 -22.115 1.00 90.81 394 MET A C 1
ATOM 3164 O O . MET A 1 394 ? 12.966 3.858 -21.218 1.00 90.81 394 MET A O 1
ATOM 3168 N N . MET A 1 395 ? 13.066 3.310 -23.394 1.00 88.75 395 MET A N 1
ATOM 3169 C CA . MET A 1 395 ? 11.960 4.181 -23.804 1.00 88.75 395 MET A CA 1
ATOM 3170 C C . MET A 1 395 ? 10.589 3.574 -23.486 1.00 88.75 395 MET A C 1
ATOM 3172 O O . MET A 1 395 ? 9.749 4.292 -22.945 1.00 88.75 395 MET A O 1
ATOM 3176 N N . ASP A 1 396 ? 10.380 2.279 -23.737 1.00 91.44 396 ASP A N 1
ATOM 3177 C CA . ASP A 1 396 ? 9.136 1.574 -23.386 1.00 91.44 396 ASP A CA 1
ATOM 3178 C C . ASP A 1 396 ? 8.884 1.605 -21.863 1.00 91.44 396 ASP A C 1
ATOM 3180 O O . ASP A 1 396 ? 7.812 2.017 -21.412 1.00 91.44 396 ASP A O 1
ATOM 3184 N N . ASP A 1 397 ? 9.899 1.275 -21.054 1.00 91.06 397 ASP A N 1
ATOM 3185 C CA . ASP A 1 397 ? 9.864 1.366 -19.588 1.00 91.06 397 ASP A CA 1
ATOM 3186 C C . ASP A 1 397 ? 9.557 2.801 -19.129 1.00 91.06 397 ASP A C 1
ATOM 3188 O O . ASP A 1 397 ? 8.719 3.029 -18.250 1.00 91.06 397 ASP A O 1
ATOM 3192 N N . ARG A 1 398 ? 10.199 3.803 -19.750 1.00 91.38 398 ARG A N 1
ATOM 3193 C CA . ARG A 1 398 ? 9.962 5.223 -19.454 1.00 91.38 398 ARG A CA 1
ATOM 3194 C C . ARG A 1 398 ? 8.536 5.651 -19.797 1.00 91.38 398 ARG A C 1
ATOM 3196 O O . ARG A 1 398 ? 7.958 6.424 -19.033 1.00 91.38 398 ARG A O 1
ATOM 3203 N N . GLN A 1 399 ? 7.965 5.168 -20.899 1.00 91.56 399 GLN A N 1
ATOM 3204 C CA . GLN A 1 399 ? 6.579 5.443 -21.278 1.00 91.56 399 GLN A CA 1
ATOM 3205 C C . GLN A 1 399 ? 5.605 4.818 -20.269 1.00 91.56 399 GLN A C 1
ATOM 3207 O O . GLN A 1 399 ? 4.731 5.519 -19.755 1.00 91.56 399 GLN A O 1
ATOM 3212 N N . CYS A 1 400 ? 5.816 3.551 -19.894 1.00 91.69 400 CYS A N 1
ATOM 3213 C CA . CYS A 1 400 ? 5.016 2.857 -18.880 1.00 91.69 400 CYS A CA 1
ATOM 3214 C C . CYS A 1 400 ? 5.060 3.574 -17.517 1.00 91.69 400 CYS A C 1
ATOM 3216 O O . CYS A 1 400 ? 4.032 3.747 -16.857 1.00 91.69 400 CYS A O 1
ATOM 3218 N N . LEU A 1 401 ? 6.238 4.052 -17.098 1.00 91.69 401 LEU A N 1
ATOM 3219 C CA . LEU A 1 401 ? 6.397 4.847 -15.877 1.00 91.69 401 LEU A CA 1
ATOM 3220 C C . LEU A 1 401 ? 5.680 6.204 -15.964 1.00 91.69 401 LEU A C 1
ATOM 3222 O O . LEU A 1 401 ? 5.062 6.628 -14.988 1.00 91.69 401 LEU A O 1
ATOM 3226 N N . LEU A 1 402 ? 5.713 6.873 -17.119 1.00 93.81 402 LEU A N 1
ATOM 3227 C CA . LEU A 1 402 ? 5.059 8.169 -17.336 1.00 93.81 402 LEU A CA 1
ATOM 3228 C C . LEU A 1 402 ? 3.525 8.032 -17.329 1.00 93.81 402 LEU A C 1
ATOM 3230 O O . LEU A 1 402 ? 2.825 8.860 -16.744 1.00 93.81 402 LEU A O 1
ATOM 3234 N N . GLU A 1 403 ? 2.988 6.952 -17.896 1.00 92.44 403 GLU A N 1
ATOM 3235 C CA . GLU A 1 403 ? 1.571 6.589 -17.776 1.00 92.44 403 GLU A CA 1
ATOM 3236 C C . GLU A 1 403 ? 1.190 6.252 -16.330 1.00 92.44 403 GLU A C 1
ATOM 3238 O O . GLU A 1 403 ? 0.182 6.752 -15.822 1.00 92.44 403 GLU A O 1
ATOM 3243 N N . ARG A 1 404 ? 2.040 5.509 -15.608 1.00 94.75 404 ARG A N 1
ATOM 3244 C CA . ARG A 1 404 ? 1.820 5.225 -14.184 1.00 94.75 404 ARG A CA 1
ATOM 3245 C C . ARG A 1 404 ? 1.854 6.487 -13.316 1.00 94.75 404 ARG A C 1
ATOM 3247 O O . ARG A 1 404 ? 1.090 6.565 -12.354 1.00 94.75 404 ARG A O 1
ATOM 3254 N N . MET A 1 405 ? 2.679 7.480 -13.654 1.00 91.56 405 MET A N 1
ATOM 3255 C CA . MET A 1 405 ? 2.682 8.789 -12.991 1.00 91.56 405 MET A CA 1
ATOM 3256 C C . MET A 1 405 ? 1.371 9.551 -13.215 1.00 91.56 405 MET A C 1
ATOM 3258 O O . MET A 1 405 ? 0.801 10.034 -12.240 1.00 91.56 405 MET A O 1
ATOM 3262 N N . LYS A 1 406 ? 0.849 9.599 -14.451 1.00 94.31 406 LYS A N 1
ATOM 3263 C CA . LYS A 1 406 ? -0.456 10.224 -14.756 1.00 94.31 406 LYS A CA 1
ATOM 3264 C C . LYS A 1 406 ? -1.598 9.577 -13.968 1.00 94.31 406 LYS A C 1
ATOM 3266 O O . LYS A 1 406 ? -2.431 10.276 -13.401 1.00 94.31 406 LYS A O 1
ATOM 3271 N N . GLU A 1 407 ? -1.614 8.247 -13.889 1.00 93.69 407 GLU A N 1
ATOM 3272 C CA . GLU A 1 407 ? -2.600 7.508 -13.091 1.00 93.69 407 GLU A CA 1
ATOM 3273 C C . GLU A 1 407 ? -2.504 7.863 -11.597 1.00 93.69 407 GLU A C 1
ATOM 3275 O O . GLU A 1 407 ? -3.511 8.162 -10.958 1.00 93.69 407 GLU A O 1
ATOM 3280 N N . LEU A 1 408 ? -1.292 7.905 -11.032 1.00 92.56 408 LEU A N 1
ATOM 3281 C CA . LEU A 1 408 ? -1.088 8.305 -9.635 1.00 92.56 408 LEU A CA 1
ATOM 3282 C C . LEU A 1 408 ? -1.468 9.773 -9.374 1.00 92.56 408 LEU A C 1
ATOM 3284 O O . LEU A 1 408 ? -1.979 10.081 -8.299 1.00 92.56 408 LEU A O 1
ATOM 3288 N N . GLU A 1 409 ? -1.276 10.669 -10.342 1.00 93.94 409 GLU A N 1
ATOM 3289 C CA . GLU A 1 409 ? -1.693 12.072 -10.260 1.00 93.94 409 GLU A CA 1
ATOM 3290 C C . GLU A 1 409 ? -3.227 12.208 -10.241 1.00 93.94 409 GLU A C 1
ATOM 3292 O O . GLU A 1 409 ? -3.776 12.848 -9.340 1.00 93.94 409 GLU A O 1
ATOM 3297 N N . MET A 1 410 ? -3.936 11.502 -11.132 1.00 93.12 410 MET A N 1
ATOM 3298 C CA . MET A 1 410 ? -5.405 11.426 -11.118 1.00 93.12 410 MET A CA 1
ATOM 3299 C C . MET A 1 410 ? -5.940 10.818 -9.810 1.00 93.12 410 MET A C 1
ATOM 3301 O O . MET A 1 410 ? -6.901 11.335 -9.227 1.00 93.12 410 MET A O 1
ATOM 3305 N N . GLN A 1 411 ? -5.295 9.769 -9.287 1.00 95.75 411 GLN A N 1
ATOM 3306 C CA . GLN A 1 411 ? -5.631 9.212 -7.974 1.00 95.75 411 GLN A CA 1
ATOM 3307 C C . GLN A 1 411 ? -5.376 10.216 -6.839 1.00 95.75 411 GLN A C 1
ATOM 3309 O O . GLN A 1 411 ? -6.206 10.327 -5.932 1.00 95.75 411 GLN A O 1
ATOM 3314 N N . MET A 1 412 ? -4.280 10.982 -6.879 1.00 91.12 412 MET A N 1
ATOM 3315 C CA . MET A 1 412 ? -4.004 12.021 -5.884 1.00 91.12 412 MET A CA 1
ATOM 3316 C C . MET A 1 412 ? -5.055 13.129 -5.899 1.00 91.12 412 MET A C 1
ATOM 3318 O O . MET A 1 412 ? -5.503 13.521 -4.822 1.00 91.12 412 MET A O 1
ATOM 3322 N N . ASP A 1 413 ? -5.490 13.617 -7.063 1.00 94.38 413 ASP A N 1
ATOM 3323 C CA . ASP A 1 413 ? -6.521 14.660 -7.124 1.00 94.38 413 ASP A CA 1
ATOM 3324 C C . ASP A 1 413 ? -7.915 14.145 -6.737 1.00 94.38 413 ASP A C 1
ATOM 3326 O O . ASP A 1 413 ? -8.645 14.817 -6.000 1.00 94.38 413 ASP A O 1
ATOM 3330 N N . SER A 1 414 ? -8.244 12.898 -7.090 1.00 95.62 414 SER A N 1
ATOM 3331 C CA . SER A 1 414 ? -9.428 12.206 -6.566 1.00 95.62 414 SER A CA 1
ATOM 3332 C C . SER A 1 414 ? -9.404 12.144 -5.030 1.00 95.62 414 SER A C 1
ATOM 3334 O O . SER A 1 414 ? -10.327 12.636 -4.370 1.00 95.62 414 SER A O 1
ATOM 3336 N N . ARG A 1 415 ? -8.300 11.674 -4.427 1.00 92.69 415 ARG A N 1
ATOM 3337 C CA . ARG A 1 415 ? -8.113 11.650 -2.962 1.00 92.69 415 ARG A CA 1
ATOM 3338 C C . ARG A 1 415 ? -8.117 13.048 -2.339 1.00 92.69 415 ARG A C 1
ATOM 3340 O O . ARG A 1 415 ? -8.679 13.224 -1.260 1.00 92.69 415 ARG A O 1
ATOM 3347 N N . ARG A 1 416 ? -7.556 14.057 -3.011 1.00 94.81 416 ARG A N 1
ATOM 3348 C CA . ARG A 1 416 ? -7.567 15.472 -2.594 1.00 94.81 416 ARG A CA 1
ATOM 3349 C C . ARG A 1 416 ? -8.994 16.030 -2.558 1.00 94.81 416 ARG A C 1
ATOM 3351 O O . ARG A 1 416 ? -9.334 16.751 -1.620 1.00 94.81 416 ARG A O 1
ATOM 3358 N N . SER A 1 417 ? -9.846 15.663 -3.519 1.00 93.44 417 SER A N 1
ATOM 3359 C CA . SER A 1 417 ? -11.274 16.016 -3.519 1.00 93.44 417 SER A CA 1
ATOM 3360 C C . SER A 1 417 ? -12.047 15.300 -2.399 1.00 93.44 417 SER A C 1
ATOM 3362 O O . SER A 1 417 ? -12.788 15.945 -1.653 1.00 93.44 417 SER A O 1
ATOM 3364 N N . GLN A 1 418 ? -11.788 14.000 -2.192 1.00 94.81 418 GLN A N 1
ATOM 3365 C CA . GLN A 1 418 ? -12.370 13.208 -1.105 1.00 94.81 418 GLN A CA 1
ATOM 3366 C C . GLN A 1 418 ? -12.011 13.808 0.263 1.00 94.81 418 GLN A C 1
ATOM 3368 O O . GLN A 1 418 ? -12.886 13.973 1.114 1.00 94.81 418 GLN A O 1
ATOM 3373 N N . ARG A 1 419 ? -10.745 14.203 0.457 1.00 95.06 419 ARG A N 1
ATOM 3374 C CA . ARG A 1 419 ? -10.261 14.823 1.697 1.00 95.06 419 ARG A CA 1
ATOM 3375 C C . ARG A 1 419 ? -10.970 16.148 1.985 1.00 95.06 419 ARG A C 1
ATOM 3377 O O . ARG A 1 419 ? -11.465 16.313 3.091 1.00 95.06 419 ARG A O 1
ATOM 3384 N N . LYS A 1 420 ? -11.127 17.034 0.990 1.00 94.50 420 LYS A N 1
ATOM 3385 C CA . LYS A 1 420 ? -11.901 18.289 1.126 1.00 94.50 420 LYS A CA 1
ATOM 3386 C C . LYS A 1 420 ? -13.363 18.046 1.534 1.00 94.50 420 LYS A C 1
ATOM 3388 O O . LYS A 1 420 ? -13.922 18.817 2.312 1.00 94.50 420 LYS A O 1
ATOM 3393 N N . ASN A 1 421 ? -13.993 16.980 1.031 1.00 95.00 421 ASN A N 1
ATOM 3394 C CA . ASN A 1 421 ? -15.356 16.612 1.429 1.00 95.00 421 ASN A CA 1
ATOM 3395 C C . ASN A 1 421 ? -15.410 16.121 2.889 1.00 95.00 421 ASN A C 1
ATOM 3397 O O . ASN A 1 421 ? -16.259 16.568 3.658 1.00 95.00 421 ASN A O 1
ATOM 3401 N N . LEU A 1 422 ? -14.467 15.266 3.301 1.00 92.88 422 LEU A N 1
ATOM 3402 C CA . LEU A 1 422 ? -14.359 14.787 4.685 1.00 92.88 422 LEU A CA 1
ATOM 3403 C C . LEU A 1 422 ? -14.025 15.922 5.670 1.00 92.88 422 LEU A C 1
ATOM 3405 O O . LEU A 1 422 ? -14.663 16.022 6.713 1.00 92.88 422 LEU A O 1
ATOM 3409 N N . GLU A 1 423 ? -13.113 16.834 5.317 1.00 94.12 423 GLU A N 1
ATOM 3410 C CA . GLU A 1 423 ? -12.820 18.064 6.074 1.00 94.12 423 GLU A CA 1
ATOM 3411 C C . GLU A 1 423 ? -14.098 18.896 6.308 1.00 94.12 423 GLU A C 1
ATOM 3413 O O . GLU A 1 423 ? -14.349 19.361 7.424 1.00 94.12 423 GLU A O 1
ATOM 3418 N N . LYS A 1 424 ? -14.953 19.039 5.283 1.00 94.56 424 LYS A N 1
ATOM 3419 C CA . LYS A 1 424 ? -16.247 19.733 5.390 1.00 94.56 424 LYS A CA 1
ATOM 3420 C C . LYS A 1 424 ? -17.238 18.987 6.294 1.00 94.56 424 LYS A C 1
ATOM 3422 O O . LYS A 1 424 ? -17.901 19.625 7.109 1.00 94.56 424 LYS A O 1
ATOM 3427 N N . GLN A 1 425 ? -17.322 17.660 6.193 1.00 94.19 425 GLN A N 1
ATOM 3428 C CA . GLN A 1 425 ? -18.177 16.842 7.065 1.00 94.19 425 GLN A CA 1
ATOM 3429 C C . GLN A 1 425 ? -17.743 16.931 8.534 1.00 94.19 425 GLN A C 1
ATOM 3431 O O . GLN A 1 425 ? -18.582 17.180 9.397 1.00 94.19 425 GLN A O 1
ATOM 3436 N N . ILE A 1 426 ? -16.439 16.827 8.816 1.00 94.12 426 ILE A N 1
ATOM 3437 C CA . ILE A 1 426 ? -15.868 16.991 10.162 1.00 94.12 426 ILE A CA 1
ATOM 3438 C C . ILE A 1 426 ? -16.172 18.392 10.707 1.00 94.12 426 ILE A C 1
ATOM 3440 O O . ILE A 1 426 ? -16.614 18.525 11.847 1.00 94.12 426 ILE A O 1
ATOM 3444 N N . LYS A 1 427 ? -16.009 19.447 9.894 1.00 96.31 427 LYS A N 1
ATOM 3445 C CA . LYS A 1 427 ? -16.335 20.821 10.306 1.00 96.31 427 LYS A CA 1
ATOM 3446 C C . LYS A 1 427 ? -17.812 20.977 10.683 1.00 96.31 427 LYS A C 1
ATOM 3448 O O . LYS A 1 427 ? -18.101 21.562 11.725 1.00 96.31 427 LYS A O 1
ATOM 3453 N N . ASN A 1 428 ? -18.726 20.419 9.888 1.00 95.31 428 ASN A N 1
ATOM 3454 C CA . ASN A 1 428 ? -20.159 20.431 10.189 1.00 95.31 428 ASN A CA 1
ATOM 3455 C C . ASN A 1 428 ? -20.474 19.639 11.474 1.00 95.31 428 ASN A C 1
ATOM 3457 O O . ASN A 1 428 ? -21.171 20.147 12.350 1.00 95.31 428 ASN A O 1
ATOM 3461 N N . ARG A 1 429 ? -19.916 18.429 11.627 1.00 95.81 429 ARG A N 1
ATOM 3462 C CA . ARG A 1 429 ? -20.137 17.564 12.800 1.00 95.81 429 ARG A CA 1
ATOM 3463 C C . ARG A 1 429 ? -19.587 18.180 14.091 1.00 95.81 429 ARG A C 1
ATOM 3465 O O . ARG A 1 429 ? -20.197 18.045 15.145 1.00 95.81 429 ARG A O 1
ATOM 3472 N N . ASN A 1 430 ? -18.487 18.928 14.010 1.00 94.50 430 ASN A N 1
ATOM 3473 C CA . ASN A 1 430 ? -17.951 19.689 15.141 1.00 94.50 430 ASN A CA 1
ATOM 3474 C C . ASN A 1 430 ? -18.835 20.896 15.505 1.00 94.50 430 ASN A C 1
ATOM 3476 O O . ASN A 1 430 ? -18.984 21.201 16.684 1.00 94.50 430 ASN A O 1
ATOM 3480 N N . GLN A 1 431 ? -19.456 21.566 14.527 1.00 95.00 431 GLN A N 1
ATOM 3481 C CA . GLN A 1 431 ? -20.445 22.620 14.801 1.00 95.00 431 GLN A CA 1
ATOM 3482 C C . GLN A 1 431 ? -21.715 22.062 15.463 1.00 95.00 431 GLN A C 1
ATOM 3484 O O . GLN A 1 431 ? -22.274 22.712 16.341 1.00 95.00 431 GLN A O 1
ATOM 3489 N N . GLU A 1 432 ? -22.146 20.861 15.075 1.00 95.50 432 GLU A N 1
ATOM 3490 C CA . GLU A 1 432 ? -23.256 20.129 15.697 1.00 95.50 432 GLU A CA 1
ATOM 3491 C C . GLU A 1 432 ? -22.921 19.712 17.140 1.00 95.50 432 GLU A C 1
ATOM 3493 O O . GLU A 1 432 ? -23.639 20.088 18.064 1.00 95.50 432 GLU A O 1
ATOM 3498 N N . ASN A 1 433 ? -21.775 19.054 17.361 1.00 94.56 433 ASN A N 1
ATOM 3499 C CA . ASN A 1 433 ? -21.295 18.690 18.699 1.00 94.56 433 ASN A CA 1
ATOM 3500 C C . ASN A 1 433 ? -21.153 19.906 19.629 1.00 94.56 433 ASN A C 1
ATOM 3502 O O . ASN A 1 433 ? -21.478 19.807 20.807 1.00 94.56 433 ASN A O 1
ATOM 3506 N N . ASN A 1 434 ? -20.698 21.059 19.123 1.00 94.56 434 ASN A N 1
ATOM 3507 C CA . ASN A 1 434 ? -20.585 22.273 19.935 1.00 94.56 434 ASN A CA 1
ATOM 3508 C C . ASN A 1 434 ? -21.951 22.798 20.412 1.00 94.56 434 ASN A C 1
ATOM 3510 O O . ASN A 1 434 ? -22.033 23.270 21.543 1.00 94.56 434 ASN A O 1
ATOM 3514 N N . LYS A 1 435 ? -23.015 22.677 19.603 1.00 95.50 435 LYS A N 1
ATOM 3515 C CA . LYS A 1 435 ? -24.386 23.013 20.030 1.00 95.50 435 LYS A CA 1
ATOM 3516 C C . LYS A 1 435 ? -24.880 22.047 21.103 1.00 95.50 435 LYS A C 1
ATOM 3518 O O . LYS A 1 435 ? -25.269 22.489 22.175 1.00 95.50 435 LYS A O 1
ATOM 3523 N N . LEU A 1 436 ? -24.748 20.740 20.860 1.00 93.81 436 LEU A N 1
ATOM 3524 C CA . LEU A 1 436 ? -25.119 19.702 21.829 1.00 93.81 436 LEU A CA 1
ATOM 3525 C C . LEU A 1 436 ? -24.360 19.856 23.161 1.00 93.81 436 LEU A C 1
ATOM 3527 O O . LEU A 1 436 ? -24.910 19.588 24.226 1.00 93.81 436 LEU A O 1
ATOM 3531 N N . ARG A 1 437 ? -23.107 20.337 23.132 1.00 95.25 437 ARG A N 1
ATOM 3532 C CA . ARG A 1 437 ? -22.342 20.648 24.349 1.00 95.25 437 ARG A CA 1
ATOM 3533 C C . ARG A 1 437 ? -22.927 21.838 25.116 1.00 95.25 437 ARG A C 1
ATOM 3535 O O . ARG A 1 437 ? -23.038 21.753 26.331 1.00 95.25 437 ARG A O 1
ATOM 3542 N N . GLN A 1 438 ? -23.330 22.904 24.421 1.00 93.06 438 GLN A N 1
ATOM 3543 C CA . GLN A 1 438 ? -23.990 24.071 25.026 1.00 93.06 438 GLN A CA 1
ATOM 3544 C C . GLN A 1 438 ? -25.379 23.720 25.584 1.00 93.06 438 GLN A C 1
ATOM 3546 O O . GLN A 1 438 ? -25.744 24.175 26.665 1.00 93.06 438 GLN A O 1
ATOM 3551 N N . GLU A 1 439 ? -26.133 22.871 24.885 1.00 93.56 439 GLU A N 1
ATOM 3552 C CA . GLU A 1 439 ? -27.416 22.334 25.355 1.00 93.56 439 GLU A CA 1
ATOM 3553 C C . GLU A 1 439 ? -27.222 21.493 26.629 1.00 93.56 439 GLU A C 1
ATOM 3555 O O . GLU A 1 439 ? -27.920 21.712 27.619 1.00 93.56 439 GLU A O 1
ATOM 3560 N N . ASN A 1 440 ? -26.210 20.618 26.668 1.00 92.06 440 ASN A N 1
ATOM 3561 C CA . ASN A 1 440 ? -25.851 19.861 27.873 1.00 92.06 440 ASN A CA 1
ATOM 3562 C C . ASN A 1 440 ? -25.373 20.754 29.032 1.00 92.06 440 ASN A C 1
ATOM 3564 O O . ASN A 1 440 ? -25.736 20.498 30.176 1.00 92.06 440 ASN A O 1
ATOM 3568 N N . GLU A 1 441 ? -24.597 21.808 28.767 1.00 93.81 441 GLU A N 1
ATOM 3569 C CA . GLU A 1 441 ? -24.188 22.792 29.785 1.00 93.81 441 GLU A CA 1
ATOM 3570 C C . GLU A 1 441 ? -25.404 23.532 30.379 1.00 93.81 441 GLU A C 1
ATOM 3572 O O . GLU A 1 441 ? -25.486 23.723 31.597 1.00 93.81 441 GLU A O 1
ATOM 3577 N N . GLY A 1 442 ? -26.396 23.870 29.548 1.00 94.00 442 GLY A N 1
ATOM 3578 C CA . GLY A 1 442 ? -27.678 24.421 29.994 1.00 94.00 442 GLY A CA 1
ATOM 3579 C C . GLY A 1 442 ? -28.512 23.430 30.814 1.00 94.00 442 GLY A C 1
ATOM 3580 O O . GLY A 1 442 ? -29.047 23.795 31.861 1.00 94.00 442 GLY A O 1
ATOM 3581 N N . LEU A 1 443 ? -28.584 22.164 30.391 1.00 94.12 443 LEU A N 1
ATOM 3582 C CA . LEU A 1 443 ? -29.297 21.109 31.121 1.00 94.12 443 LEU A CA 1
ATOM 3583 C C . LEU A 1 443 ? -28.645 20.802 32.477 1.00 94.12 443 LEU A C 1
ATOM 3585 O O . LEU A 1 443 ? -29.359 20.696 33.469 1.00 94.12 443 LEU A O 1
ATOM 3589 N N . LEU A 1 444 ? -27.313 20.733 32.552 1.00 93.25 444 LEU A N 1
ATOM 3590 C CA . LEU A 1 444 ? -26.581 20.581 33.816 1.00 93.25 444 LEU A CA 1
ATOM 3591 C C . LEU A 1 444 ? -26.834 21.760 34.764 1.00 93.25 444 LEU A C 1
ATOM 3593 O O . LEU A 1 444 ? -27.077 21.548 35.949 1.00 93.25 444 LEU A O 1
ATOM 3597 N N . SER A 1 445 ? -26.867 22.989 34.239 1.00 93.12 445 SER A N 1
ATOM 3598 C CA . SER A 1 445 ? -27.230 24.179 35.024 1.00 93.12 445 SER A CA 1
ATOM 3599 C C . SER A 1 445 ? -28.665 24.081 35.567 1.00 93.12 445 SER A C 1
ATOM 3601 O O . SER A 1 445 ? -28.915 24.393 36.730 1.00 93.12 445 SER A O 1
ATOM 3603 N N . LYS A 1 446 ? -29.606 23.576 34.758 1.00 95.69 446 LYS A N 1
ATOM 3604 C CA . LYS A 1 446 ? -31.005 23.359 35.161 1.00 95.69 446 LYS A CA 1
ATOM 3605 C C . LYS A 1 446 ? -31.164 22.228 36.186 1.00 95.69 446 LYS A C 1
ATOM 3607 O O . LYS A 1 446 ? -32.019 22.345 37.061 1.00 95.69 446 LYS A O 1
ATOM 3612 N N . ILE A 1 447 ? -30.356 21.169 36.102 1.00 93.56 447 ILE A N 1
ATOM 3613 C CA . ILE A 1 447 ? -30.293 20.094 37.107 1.00 93.56 447 ILE A CA 1
ATOM 3614 C C . ILE A 1 447 ? -29.779 20.656 38.434 1.00 93.56 447 ILE A C 1
ATOM 3616 O O . ILE A 1 447 ? -30.461 20.501 39.439 1.00 93.56 447 ILE A O 1
ATOM 3620 N N . PHE A 1 448 ? -28.673 21.404 38.428 1.00 94.38 448 PHE A N 1
ATOM 3621 C CA . PHE A 1 448 ? -28.115 22.025 39.634 1.00 94.38 448 PHE A CA 1
ATOM 3622 C C . PHE A 1 448 ? -29.098 22.998 40.316 1.00 94.38 448 PHE A C 1
ATOM 3624 O O . PHE A 1 448 ? -29.226 23.014 41.541 1.00 94.38 448 PHE A O 1
ATOM 3631 N N . GLU A 1 449 ? -29.862 23.777 39.538 1.00 93.50 449 GLU A N 1
ATOM 3632 C CA . GLU A 1 449 ? -30.963 24.589 40.077 1.00 93.50 449 GLU A CA 1
ATOM 3633 C C . GLU A 1 449 ? -32.048 23.741 40.759 1.00 93.50 449 GLU A C 1
ATOM 3635 O O . GLU A 1 449 ? -32.543 24.133 41.817 1.00 93.50 449 GLU A O 1
ATOM 3640 N N . LEU A 1 450 ? -32.428 22.606 40.161 1.00 92.62 450 LEU A N 1
ATOM 3641 C CA . LEU A 1 450 ? -33.446 21.705 40.705 1.00 92.62 450 LEU A CA 1
ATOM 3642 C C . LEU A 1 450 ? -32.951 20.988 41.966 1.00 92.62 450 LEU A C 1
ATOM 3644 O O . LEU A 1 450 ? -33.683 20.955 42.951 1.00 92.62 450 LEU A O 1
ATOM 3648 N N . GLU A 1 451 ? -31.714 20.488 41.966 1.00 93.94 451 GLU A N 1
ATOM 3649 C CA . GLU A 1 451 ? -31.044 19.879 43.123 1.00 93.94 451 GLU A CA 1
ATOM 3650 C C . GLU A 1 451 ? -30.991 20.849 44.307 1.00 93.94 451 GLU A C 1
ATOM 3652 O O . GLU A 1 451 ? -31.388 20.481 45.412 1.00 93.94 451 GLU A O 1
ATOM 3657 N N . ARG A 1 452 ? -30.618 22.117 44.071 1.00 94.31 452 ARG A N 1
ATOM 3658 C CA . ARG A 1 452 ? -30.671 23.170 45.096 1.00 94.31 452 ARG A CA 1
ATOM 3659 C C . ARG A 1 452 ? -32.084 23.330 45.666 1.00 94.31 452 ARG A C 1
ATOM 3661 O O . ARG A 1 452 ? -32.244 23.282 46.881 1.00 94.31 452 ARG A O 1
ATOM 3668 N N . THR A 1 453 ? -33.112 23.455 44.819 1.00 91.75 453 THR A N 1
ATOM 3669 C CA . THR A 1 453 ? -34.503 23.578 45.309 1.00 91.75 453 THR A CA 1
ATOM 3670 C C . THR A 1 453 ? -35.025 22.313 45.997 1.00 91.75 453 THR A C 1
ATOM 3672 O O . THR A 1 453 ? -35.903 22.400 46.850 1.00 91.75 453 THR A O 1
ATOM 3675 N N . LEU A 1 454 ? -34.492 21.134 45.661 1.00 91.50 454 LEU A N 1
ATOM 3676 C CA . LEU A 1 454 ? -34.795 19.880 46.351 1.00 91.50 454 LEU A CA 1
ATOM 3677 C C . LEU A 1 454 ? -34.147 19.823 47.735 1.00 91.50 454 LEU A C 1
ATOM 3679 O O . LEU A 1 454 ? -34.799 19.363 48.667 1.00 91.50 454 LEU A O 1
ATOM 3683 N N . ASN A 1 455 ? -32.914 20.320 47.885 1.00 89.88 455 ASN A N 1
ATOM 3684 C CA . ASN A 1 455 ? -32.269 20.434 49.192 1.00 89.88 455 ASN A CA 1
ATOM 3685 C C . ASN A 1 455 ? -33.001 21.452 50.071 1.00 89.88 455 ASN A C 1
ATOM 3687 O O . ASN A 1 455 ? -33.376 21.113 51.184 1.00 89.88 455 ASN A O 1
ATOM 3691 N N . GLU A 1 456 ? -33.302 22.642 49.539 1.00 92.69 456 GLU A N 1
ATOM 3692 C CA . GLU A 1 456 ? -34.059 23.691 50.240 1.00 92.69 456 GLU A CA 1
ATOM 3693 C C . GLU A 1 456 ? -35.411 23.160 50.750 1.00 92.69 456 GLU A C 1
ATOM 3695 O O . GLU A 1 456 ? -35.726 23.297 51.930 1.00 92.69 456 GLU A O 1
ATOM 3700 N N . ARG A 1 457 ? -36.170 22.441 49.909 1.00 91.38 457 ARG A N 1
ATOM 3701 C CA . ARG A 1 457 ? -37.421 21.783 50.329 1.00 91.38 457 ARG A CA 1
ATOM 3702 C C . ARG A 1 457 ? -37.223 20.581 51.260 1.00 91.38 457 ARG A C 1
ATOM 3704 O O . ARG A 1 457 ? -38.143 20.223 51.995 1.00 91.38 457 ARG A O 1
ATOM 3711 N N . GLY A 1 458 ? -36.058 19.940 51.227 1.00 90.62 458 GLY A N 1
ATOM 3712 C CA . GLY A 1 458 ? -35.664 18.908 52.185 1.00 90.62 458 GLY A CA 1
ATOM 3713 C C . GLY A 1 458 ? -35.420 19.501 53.571 1.00 90.62 458 GLY A C 1
ATOM 3714 O O . GLY A 1 458 ? -35.950 18.991 54.556 1.00 90.62 458 GLY A O 1
ATOM 3715 N N . ASP A 1 459 ? -34.701 20.621 53.639 1.00 89.50 459 ASP A N 1
ATOM 3716 C CA . ASP A 1 459 ? -34.440 21.373 54.867 1.00 89.50 459 ASP A CA 1
ATOM 3717 C C . ASP A 1 459 ? -35.745 21.942 55.464 1.00 89.50 459 ASP A C 1
ATOM 3719 O O . ASP A 1 459 ? -35.981 21.804 56.666 1.00 89.50 459 ASP A O 1
ATOM 3723 N N . GLU A 1 460 ? -36.647 22.480 54.628 1.00 91.19 460 GLU A N 1
ATOM 3724 C CA . GLU A 1 460 ? -38.023 22.847 55.016 1.00 91.19 460 GLU A CA 1
ATOM 3725 C C . GLU A 1 460 ? -38.787 21.654 55.620 1.00 91.19 460 GLU A C 1
ATOM 3727 O O . GLU A 1 460 ? -39.421 21.779 56.669 1.00 91.19 460 GLU A O 1
ATOM 3732 N N . PHE A 1 461 ? -38.719 20.477 54.986 1.00 89.94 461 PHE A N 1
ATOM 3733 C CA . PHE A 1 461 ? -39.390 19.273 55.479 1.00 89.94 461 PHE A CA 1
ATOM 3734 C C . PHE A 1 461 ? -38.796 18.779 56.807 1.00 89.94 461 PHE A C 1
ATOM 3736 O O . PHE A 1 461 ? -39.547 18.386 57.700 1.00 89.94 461 PHE A O 1
ATOM 3743 N N . TYR A 1 462 ? -37.473 18.849 56.989 1.00 87.50 462 TYR A N 1
ATOM 3744 C CA . TYR A 1 462 ? -36.822 18.540 58.267 1.00 87.50 462 TYR A CA 1
ATOM 3745 C C . TYR A 1 462 ? -37.186 19.537 59.377 1.00 87.50 462 TYR A C 1
ATOM 3747 O O . TYR A 1 462 ? -37.282 19.134 60.539 1.00 87.50 462 TYR A O 1
ATOM 3755 N N . ALA A 1 463 ? -37.411 20.814 59.052 1.00 87.50 463 ALA A N 1
ATOM 3756 C CA . ALA A 1 463 ? -37.915 21.800 60.006 1.00 87.50 463 ALA A CA 1
ATOM 3757 C C . ALA A 1 463 ? -39.356 21.469 60.435 1.00 87.50 463 ALA A C 1
ATOM 3759 O O . ALA A 1 463 ? -39.602 21.255 61.621 1.00 87.50 463 ALA A O 1
ATOM 3760 N N . LEU A 1 464 ? -40.272 21.306 59.473 1.00 87.62 464 LEU A N 1
ATOM 3761 C CA . LEU A 1 464 ? -41.681 20.979 59.730 1.00 87.62 464 LEU A CA 1
ATOM 3762 C C . LEU A 1 464 ? -41.860 19.632 60.449 1.00 87.62 464 LEU A C 1
ATOM 3764 O O . LEU A 1 464 ? -42.710 19.511 61.331 1.00 87.62 464 LEU A O 1
ATOM 3768 N N . HIS A 1 465 ? -41.048 18.619 60.124 1.00 87.19 465 HIS A N 1
ATOM 3769 C CA . HIS A 1 465 ? -41.052 17.353 60.860 1.00 87.19 465 HIS A CA 1
ATOM 3770 C C . HIS A 1 465 ? -40.649 17.569 62.321 1.00 87.19 465 HIS A C 1
ATOM 3772 O O . HIS A 1 465 ? -41.246 16.957 63.205 1.00 87.19 465 HIS A O 1
ATOM 3778 N N . ARG A 1 466 ? -39.653 18.419 62.600 1.00 86.88 466 ARG A N 1
ATOM 3779 C CA . ARG A 1 466 ? -39.221 18.694 63.975 1.00 86.88 466 ARG A CA 1
ATOM 3780 C C . ARG A 1 466 ? -40.309 19.412 64.766 1.00 86.88 466 ARG A C 1
ATOM 3782 O O . ARG A 1 466 ? -40.641 18.950 65.845 1.00 86.88 466 ARG A O 1
ATOM 3789 N N . GLU A 1 467 ? -40.932 20.441 64.192 1.00 87.81 467 GLU A N 1
ATOM 3790 C CA . GLU A 1 467 ? -42.075 21.136 64.807 1.00 87.81 467 GLU A CA 1
ATOM 3791 C C . GLU A 1 467 ? -43.240 20.175 65.102 1.00 87.81 467 GLU A C 1
ATOM 3793 O O . GLU A 1 467 ? -43.837 20.224 66.177 1.00 87.81 467 GLU A O 1
ATOM 3798 N N . CYS A 1 468 ? -43.525 19.236 64.192 1.00 81.19 468 CYS A N 1
ATOM 3799 C CA . CYS A 1 468 ? -44.518 18.186 64.426 1.00 81.19 468 CYS A CA 1
ATOM 3800 C C . CYS A 1 468 ? -44.096 17.191 65.519 1.00 81.19 468 CYS A C 1
ATOM 3802 O O . CYS A 1 468 ? -44.954 16.687 66.239 1.00 81.19 468 CYS A O 1
ATOM 3804 N N . GLU A 1 469 ? -42.808 16.867 65.641 1.00 84.06 469 GLU A N 1
ATOM 3805 C CA . GLU A 1 469 ? -42.296 15.953 66.668 1.00 84.06 469 GLU A CA 1
ATOM 3806 C C . GLU A 1 469 ? -42.307 16.615 68.052 1.00 84.06 469 GLU A C 1
ATOM 3808 O O . GLU A 1 469 ? -42.806 16.032 69.011 1.00 84.06 469 GLU A O 1
ATOM 3813 N N . ASP A 1 470 ? -41.857 17.865 68.142 1.00 82.88 470 ASP A N 1
ATOM 3814 C CA . ASP A 1 470 ? -41.881 18.671 69.362 1.00 82.88 470 ASP A CA 1
ATOM 3815 C C . ASP A 1 470 ? -43.330 18.925 69.821 1.00 82.88 470 ASP A C 1
ATOM 3817 O O . ASP A 1 470 ? -43.645 18.726 70.995 1.00 82.88 470 ASP A O 1
ATOM 3821 N N . GLY A 1 471 ? -44.253 19.218 68.896 1.00 82.88 471 GLY A N 1
ATOM 3822 C CA . GLY A 1 471 ? -45.687 19.340 69.187 1.00 82.88 471 GLY A CA 1
ATOM 3823 C C . GLY A 1 471 ? -46.356 18.029 69.635 1.00 82.88 471 GLY A C 1
ATOM 3824 O O . GLY A 1 471 ? -47.224 18.051 70.513 1.00 82.88 471 GLY A O 1
ATOM 3825 N N . LYS A 1 472 ? -45.937 16.864 69.109 1.00 78.38 472 LYS A N 1
ATOM 3826 C CA . LYS A 1 472 ? -46.343 15.549 69.656 1.00 78.38 472 LYS A CA 1
ATOM 3827 C C . LYS A 1 472 ? -45.796 15.350 71.067 1.00 78.38 472 LYS A C 1
ATOM 3829 O O . LYS A 1 472 ? -46.524 14.855 71.922 1.00 78.38 472 LYS A O 1
ATOM 3834 N N . ASN A 1 473 ? -44.536 15.713 71.308 1.00 81.44 473 ASN A N 1
ATOM 3835 C CA . ASN A 1 473 ? -43.889 15.560 72.609 1.00 81.44 473 ASN A CA 1
ATOM 3836 C C . ASN A 1 473 ? -44.572 16.432 73.673 1.00 81.44 473 ASN A C 1
ATOM 3838 O O . ASN A 1 473 ? -44.867 15.933 74.756 1.00 81.44 473 ASN A O 1
ATOM 3842 N N . GLU A 1 474 ? -44.920 17.680 73.346 1.00 84.56 474 GLU A N 1
ATOM 3843 C CA . GLU A 1 474 ? -45.702 18.564 74.220 1.00 84.56 474 GLU A CA 1
ATOM 3844 C C . GLU A 1 474 ? -47.136 18.046 74.440 1.00 84.56 474 GLU A C 1
ATOM 3846 O O . GLU A 1 474 ? -47.624 18.004 75.569 1.00 84.56 474 GLU A O 1
ATOM 3851 N N . SER A 1 475 ? -47.802 17.557 73.389 1.00 79.56 475 SER A N 1
ATOM 3852 C CA . SER A 1 475 ? -49.119 16.910 73.527 1.00 79.56 475 SER A CA 1
ATOM 3853 C C . SER A 1 475 ? -49.054 15.658 74.417 1.00 79.56 475 SER A C 1
ATOM 3855 O O . SER A 1 475 ? -49.988 15.364 75.161 1.00 79.56 475 SER A O 1
ATOM 3857 N N . SER A 1 476 ? -47.940 14.921 74.363 1.00 83.62 476 SER A N 1
ATOM 3858 C CA . SER A 1 476 ? -47.686 13.723 75.165 1.00 83.62 476 SER A CA 1
ATOM 3859 C C . SER A 1 476 ? -47.433 14.060 76.638 1.00 83.62 476 SER A C 1
ATOM 3861 O O . SER A 1 476 ? -48.012 13.411 77.510 1.00 83.62 476 SER A O 1
ATOM 3863 N N . THR A 1 477 ? -46.658 15.110 76.944 1.00 80.06 477 THR A N 1
ATOM 3864 C CA . THR A 1 477 ? -46.457 15.553 78.336 1.00 80.06 477 THR A CA 1
ATOM 3865 C C . THR A 1 477 ? -47.749 16.094 78.949 1.00 80.06 477 THR A C 1
ATOM 3867 O O . THR A 1 477 ? -48.097 15.705 80.066 1.00 80.06 477 THR A O 1
ATOM 3870 N N . GLN A 1 478 ? -48.533 16.876 78.197 1.00 83.12 478 GLN A N 1
ATOM 3871 C CA . GLN A 1 478 ? -49.880 17.290 78.613 1.00 83.12 478 GLN A CA 1
ATOM 3872 C C . GLN A 1 478 ? -50.794 16.079 78.881 1.00 83.12 478 GLN A C 1
ATOM 3874 O O . GLN A 1 478 ? -51.534 16.062 79.866 1.00 83.12 478 GLN A O 1
ATOM 3879 N N . LEU A 1 479 ? -50.713 15.024 78.060 1.00 81.94 479 LEU A N 1
ATOM 3880 C CA . LEU A 1 479 ? -51.466 13.785 78.271 1.00 81.94 479 LEU A CA 1
ATOM 3881 C C . LEU A 1 479 ? -50.994 13.021 79.521 1.00 81.94 479 LEU A C 1
ATOM 3883 O O . LEU A 1 479 ? -51.837 12.481 80.243 1.00 81.94 479 LEU A O 1
ATOM 3887 N N . THR A 1 480 ? -49.696 13.007 79.846 1.00 79.81 480 THR A N 1
ATOM 3888 C CA . THR A 1 480 ? -49.204 12.419 81.109 1.00 79.81 480 THR A CA 1
ATOM 3889 C C . THR A 1 480 ? -49.610 13.227 82.345 1.00 79.81 480 THR A C 1
ATOM 3891 O O . THR A 1 480 ? -49.968 12.632 83.365 1.00 79.81 480 THR A O 1
ATOM 3894 N N . ASP A 1 481 ? -49.664 14.557 82.254 1.00 83.06 481 ASP A N 1
ATOM 3895 C CA . ASP A 1 481 ? -50.132 15.424 83.344 1.00 83.06 481 ASP A CA 1
ATOM 3896 C C . ASP A 1 481 ? -51.643 15.277 83.579 1.00 83.06 481 ASP A C 1
ATOM 3898 O O . ASP A 1 481 ? -52.097 15.192 84.721 1.00 83.06 481 ASP A O 1
ATOM 3902 N N . LEU A 1 482 ? -52.442 15.153 82.515 1.00 82.62 482 LEU A N 1
ATOM 3903 C CA . LEU A 1 482 ? -53.864 14.817 82.632 1.00 82.62 482 LEU A CA 1
ATOM 3904 C C . LEU A 1 482 ? -54.070 13.391 83.171 1.00 82.62 482 LEU A C 1
ATOM 3906 O O . LEU A 1 482 ? -54.955 13.164 83.995 1.00 82.62 482 LEU A O 1
ATOM 3910 N N . THR A 1 483 ? -53.227 12.433 82.778 1.00 82.88 483 THR A N 1
ATOM 3911 C CA . THR A 1 483 ? -53.284 11.048 83.282 1.00 82.88 483 THR A CA 1
ATOM 3912 C C . THR A 1 483 ? -52.965 10.972 84.778 1.00 82.88 483 THR A C 1
ATOM 3914 O O . THR A 1 483 ? -53.654 10.270 85.521 1.00 82.88 483 THR A O 1
ATOM 3917 N N . THR A 1 484 ? -51.969 11.723 85.257 1.00 82.19 484 THR A N 1
ATOM 3918 C CA . THR A 1 484 ? -51.649 11.790 86.693 1.00 82.19 484 THR A CA 1
ATOM 3919 C C . THR A 1 484 ? -52.718 12.544 87.487 1.00 82.19 484 THR A C 1
ATOM 3921 O O . THR A 1 484 ? -53.093 12.079 88.562 1.00 82.19 484 THR A O 1
ATOM 3924 N N . GLN A 1 485 ? -53.315 13.613 86.945 1.00 87.00 485 GLN A N 1
ATOM 3925 C CA . GLN A 1 485 ? -54.495 14.258 87.544 1.00 87.00 485 GLN A CA 1
ATOM 3926 C C . GLN A 1 485 ? -55.681 13.290 87.683 1.00 87.00 485 GLN A C 1
ATOM 3928 O O . GLN A 1 485 ? -56.273 13.199 88.759 1.00 87.00 485 GLN A O 1
ATOM 3933 N N . VAL A 1 486 ? -55.996 12.509 86.643 1.00 83.25 486 VAL A N 1
ATOM 3934 C CA . VAL A 1 486 ? -57.044 11.472 86.691 1.00 83.25 486 VAL A CA 1
ATOM 3935 C C . VAL A 1 486 ? -56.713 10.384 87.720 1.00 83.25 486 VAL A C 1
ATOM 3937 O O . VAL A 1 486 ? -57.603 9.945 88.449 1.00 83.25 486 VAL A O 1
ATOM 3940 N N . SER A 1 487 ? -55.444 9.979 87.838 1.00 81.50 487 SER A N 1
ATOM 3941 C CA . SER A 1 487 ? -54.997 9.031 88.869 1.00 81.50 487 SER A CA 1
ATOM 3942 C C . SER A 1 487 ? -55.204 9.582 90.286 1.00 81.50 487 SER A C 1
ATOM 3944 O O . SER A 1 487 ? -55.731 8.877 91.147 1.00 81.50 487 SER A O 1
ATOM 3946 N N . ASN A 1 488 ? -54.853 10.850 90.520 1.00 85.69 488 ASN A N 1
ATOM 3947 C CA . ASN A 1 488 ? -55.011 11.511 91.817 1.00 85.69 488 ASN A CA 1
ATOM 3948 C C . ASN A 1 488 ? -56.494 11.653 92.198 1.00 85.69 488 ASN A C 1
ATOM 3950 O O . ASN A 1 488 ? -56.890 11.241 93.286 1.00 85.69 488 ASN A O 1
ATOM 3954 N N . LEU A 1 489 ? -57.337 12.138 91.278 1.00 84.56 489 LEU A N 1
ATOM 3955 C CA . LEU A 1 489 ? -58.788 12.251 91.488 1.00 84.56 489 LEU A CA 1
ATOM 3956 C C . LEU A 1 489 ? -59.448 10.889 91.752 1.00 84.56 489 LEU A C 1
ATOM 3958 O O . LEU A 1 489 ? -60.386 10.795 92.544 1.00 84.56 489 LEU A O 1
ATOM 3962 N N . LYS A 1 490 ? -58.948 9.813 91.133 1.00 85.69 490 LYS A N 1
ATOM 3963 C CA . LYS A 1 490 ? -59.424 8.451 91.405 1.00 85.69 490 LYS A CA 1
ATOM 3964 C C . LYS A 1 490 ? -59.028 7.973 92.806 1.00 85.69 490 LYS A C 1
ATOM 3966 O O . LYS A 1 490 ? -59.865 7.414 93.510 1.00 85.69 490 LYS A O 1
ATOM 3971 N N . GLN A 1 491 ? -57.806 8.266 93.250 1.00 82.69 491 GLN A N 1
ATOM 3972 C CA . GLN A 1 491 ? -57.360 7.977 94.616 1.00 82.69 491 GLN A CA 1
ATOM 3973 C C . GLN A 1 491 ? -58.149 8.781 95.671 1.00 82.69 491 GLN A C 1
ATOM 3975 O O . GLN A 1 491 ? -58.473 8.253 96.738 1.00 82.69 491 GLN A O 1
ATOM 3980 N N . GLU A 1 492 ? -58.519 10.031 95.375 1.00 84.88 492 GLU A N 1
ATOM 3981 C CA . GLU A 1 492 ? -59.430 10.817 96.218 1.00 84.88 492 GLU A CA 1
ATOM 3982 C C . GLU A 1 492 ? -60.846 10.227 96.251 1.00 84.88 492 GLU A C 1
ATOM 3984 O O . GLU A 1 492 ? -61.440 10.129 97.327 1.00 84.88 492 GLU A O 1
ATOM 3989 N N . LEU A 1 493 ? -61.375 9.767 95.112 1.00 83.94 493 LEU A N 1
ATOM 3990 C CA . LEU A 1 493 ? -62.681 9.109 95.037 1.00 83.94 493 LEU A CA 1
ATOM 3991 C C . LEU A 1 493 ? -62.725 7.826 95.884 1.00 83.94 493 LEU A C 1
ATOM 3993 O O . LEU A 1 493 ? -63.671 7.641 96.650 1.00 83.94 493 LEU A O 1
ATOM 3997 N N . ASP A 1 494 ? -61.691 6.985 95.822 1.00 83.12 494 ASP A N 1
ATOM 3998 C CA . ASP A 1 494 ? -61.588 5.763 96.635 1.00 83.12 494 ASP A CA 1
ATOM 3999 C C . ASP A 1 494 ? -61.433 6.082 98.143 1.00 83.12 494 ASP A C 1
ATOM 4001 O O . ASP A 1 494 ? -62.001 5.401 99.007 1.00 83.12 494 ASP A O 1
ATOM 4005 N N . SER A 1 495 ? -60.743 7.180 98.482 1.00 85.38 495 SER A N 1
ATOM 4006 C CA . SER A 1 495 ? -60.638 7.728 99.849 1.00 85.38 495 SER A CA 1
ATOM 4007 C C . SER A 1 495 ? -61.981 8.262 100.379 1.00 85.38 495 SER A C 1
ATOM 4009 O O . SER A 1 495 ? -62.337 8.059 101.544 1.00 85.38 495 SER A O 1
ATOM 4011 N N . LEU A 1 496 ? -62.783 8.905 99.527 1.00 81.44 496 LEU A N 1
ATOM 4012 C CA . LEU A 1 496 ? -64.137 9.349 99.867 1.00 81.44 496 LEU A CA 1
ATOM 4013 C C . LEU A 1 496 ? -65.115 8.171 99.975 1.00 81.44 496 LEU A C 1
ATOM 4015 O O . LEU A 1 496 ? -65.936 8.148 100.892 1.00 81.44 496 LEU A O 1
ATOM 4019 N N . GLN A 1 497 ? -65.002 7.171 99.099 1.00 80.31 497 GLN A N 1
ATOM 4020 C CA . GLN A 1 497 ? -65.823 5.960 99.130 1.00 80.31 497 GLN A CA 1
ATOM 4021 C C . GLN A 1 497 ? -65.566 5.149 100.410 1.00 80.31 497 GLN A C 1
ATOM 4023 O O . GLN A 1 497 ? -66.517 4.752 101.080 1.00 80.31 497 GLN A O 1
ATOM 4028 N N . THR A 1 498 ? -64.305 4.978 100.822 1.00 78.94 498 THR A N 1
ATOM 4029 C CA . THR A 1 498 ? -63.967 4.314 102.097 1.00 78.94 498 THR A CA 1
ATOM 4030 C C . THR A 1 498 ? -64.451 5.102 103.318 1.00 78.94 498 THR A C 1
ATOM 4032 O O . THR A 1 498 ? -65.067 4.511 104.208 1.00 78.94 498 THR A O 1
ATOM 4035 N N . LYS A 1 499 ? -64.293 6.436 103.346 1.00 82.25 499 LYS A N 1
ATOM 4036 C CA . LYS A 1 499 ? -64.883 7.294 104.397 1.00 82.25 499 LYS A CA 1
ATOM 4037 C C . LYS A 1 499 ? -66.410 7.172 104.468 1.00 82.25 499 LYS A C 1
ATOM 4039 O O . LYS A 1 499 ? -66.957 7.067 105.564 1.00 82.25 499 LYS A O 1
ATOM 4044 N N . LYS A 1 500 ? -67.094 7.144 103.319 1.00 80.44 500 LYS A N 1
ATOM 4045 C CA . LYS A 1 500 ? -68.550 6.951 103.205 1.00 80.44 500 LYS A CA 1
ATOM 4046 C C . LYS A 1 500 ? -68.991 5.580 103.727 1.00 80.44 500 LYS A C 1
ATOM 4048 O O . LYS A 1 500 ? -69.983 5.495 104.445 1.00 80.44 500 LYS A O 1
ATOM 4053 N N . SER A 1 501 ? -68.253 4.514 103.415 1.00 77.81 501 SER A N 1
ATOM 4054 C CA . SER A 1 501 ? -68.510 3.178 103.968 1.00 77.81 501 SER A CA 1
ATOM 4055 C C . SER A 1 501 ? -68.339 3.151 105.490 1.00 77.81 501 SER A C 1
ATOM 4057 O O . SER A 1 501 ? -69.174 2.584 106.194 1.00 77.81 501 SER A O 1
ATOM 4059 N N . GLN A 1 502 ? -67.298 3.807 106.012 1.00 82.94 502 GLN A N 1
ATOM 4060 C CA . GLN A 1 502 ? -67.025 3.880 107.448 1.00 82.94 502 GLN A CA 1
ATOM 4061 C C . GLN A 1 502 ? -68.098 4.672 108.216 1.00 82.94 502 GLN A C 1
ATOM 4063 O O . GLN A 1 502 ? -68.518 4.236 109.289 1.00 82.94 502 GLN A O 1
ATOM 4068 N N . SER A 1 503 ? -68.575 5.800 107.679 1.00 77.06 503 SER A N 1
ATOM 4069 C CA . SER A 1 503 ? -69.640 6.590 108.311 1.00 77.06 503 SER A CA 1
ATOM 4070 C C . SER A 1 503 ? -71.017 5.929 108.199 1.00 77.06 503 SER A C 1
ATOM 4072 O O . SER A 1 503 ? -71.795 6.001 109.147 1.00 77.06 503 SER A O 1
ATOM 4074 N N . HIS A 1 504 ? -71.305 5.198 107.117 1.00 78.69 504 HIS A N 1
ATOM 4075 C CA . HIS A 1 504 ? -72.528 4.393 107.021 1.00 78.69 504 HIS A CA 1
ATOM 4076 C C . HIS A 1 504 ? -72.564 3.282 108.087 1.00 78.69 504 HIS A C 1
ATOM 4078 O O . HIS A 1 504 ? -73.558 3.146 108.799 1.00 78.69 504 HIS A O 1
ATOM 4084 N N . LEU A 1 505 ? -71.445 2.573 108.287 1.00 79.50 505 LEU A N 1
ATOM 4085 C CA . LEU A 1 505 ? -71.293 1.561 109.342 1.00 79.50 505 LEU A CA 1
ATOM 4086 C C . LEU A 1 505 ? -71.419 2.152 110.764 1.00 79.50 505 LEU A C 1
ATOM 4088 O O . LEU A 1 505 ? -71.802 1.454 111.702 1.00 79.50 505 LEU A O 1
ATOM 4092 N N . GLN A 1 506 ? -71.080 3.432 110.944 1.00 77.56 506 GLN A N 1
ATOM 4093 C CA . GLN A 1 506 ? -71.257 4.143 112.212 1.00 77.56 506 GLN A CA 1
ATOM 4094 C C . GLN A 1 506 ? -72.736 4.481 112.464 1.00 77.56 506 GLN A C 1
ATOM 4096 O O . GLN A 1 506 ? -73.247 4.185 113.543 1.00 77.56 506 GLN A O 1
ATOM 4101 N N . ILE A 1 507 ? -73.445 4.995 111.451 1.00 77.69 507 ILE A N 1
ATOM 4102 C CA . ILE A 1 507 ? -74.892 5.266 111.513 1.00 77.69 507 ILE A CA 1
ATOM 4103 C C . ILE A 1 507 ? -75.683 3.981 111.806 1.00 77.69 507 ILE A C 1
ATOM 4105 O O . ILE A 1 507 ? -76.631 4.010 112.591 1.00 77.69 507 ILE A O 1
ATOM 4109 N N . GLU A 1 508 ? -75.289 2.837 111.236 1.00 72.06 508 GLU A N 1
ATOM 4110 C CA . GLU A 1 508 ? -75.937 1.544 111.506 1.00 72.06 508 GLU A CA 1
ATOM 4111 C C . GLU A 1 508 ? -75.781 1.114 112.980 1.00 72.06 508 GLU A C 1
ATOM 4113 O O . GLU A 1 508 ? -76.750 0.689 113.617 1.00 72.06 508 GLU A O 1
ATOM 4118 N N . LYS A 1 509 ? -74.581 1.280 113.559 1.00 77.25 509 LYS A N 1
ATOM 4119 C CA . LYS A 1 509 ? -74.319 0.995 114.983 1.00 77.25 509 LYS A CA 1
ATOM 4120 C C . LYS A 1 509 ? -75.122 1.904 115.907 1.00 77.25 509 LYS A C 1
ATOM 4122 O O . LYS A 1 509 ? -75.721 1.419 116.863 1.00 77.25 509 LYS A O 1
ATOM 4127 N N . GLU A 1 510 ? -75.144 3.203 115.622 1.00 75.75 510 GLU A N 1
ATOM 4128 C CA . GLU A 1 510 ? -75.900 4.182 116.409 1.00 75.75 510 GLU A CA 1
ATOM 4129 C C . GLU A 1 510 ? -77.406 3.898 116.328 1.00 75.75 510 GLU A C 1
ATOM 4131 O O . GLU A 1 510 ? -78.079 3.859 117.356 1.00 75.75 510 GLU A O 1
ATOM 4136 N N . SER A 1 511 ? -77.921 3.568 115.139 1.00 77.00 511 SER A N 1
ATOM 4137 C CA . SER A 1 511 ? -79.318 3.151 114.946 1.00 77.00 511 SER A CA 1
ATOM 4138 C C . SER A 1 511 ? -79.671 1.914 115.781 1.00 77.00 511 SER A C 1
ATOM 4140 O O . SER A 1 511 ? -80.717 1.888 116.429 1.00 77.00 511 SER A O 1
ATOM 4142 N N . ARG A 1 512 ? -78.785 0.907 115.834 1.00 78.94 512 ARG A N 1
ATOM 4143 C CA . ARG A 1 512 ? -78.977 -0.291 116.670 1.00 78.94 512 ARG A CA 1
ATOM 4144 C C . ARG A 1 512 ? -79.046 0.055 118.162 1.00 78.94 512 ARG A C 1
ATOM 4146 O O . ARG A 1 512 ? -79.967 -0.388 118.841 1.00 78.94 512 ARG A O 1
ATOM 4153 N N . GLN A 1 513 ? -78.150 0.919 118.643 1.00 76.31 513 GLN A N 1
ATOM 4154 C CA . GLN A 1 513 ? -78.146 1.391 120.036 1.00 76.31 513 GLN A CA 1
ATOM 4155 C C . GLN A 1 513 ? -79.386 2.234 120.392 1.00 76.31 513 GLN A C 1
ATOM 4157 O O . GLN A 1 513 ? -79.870 2.174 121.524 1.00 76.31 513 GLN A O 1
ATOM 4162 N N . TYR A 1 514 ? -79.936 2.997 119.440 1.00 75.69 514 TYR A N 1
ATOM 4163 C CA . TYR A 1 514 ? -81.213 3.697 119.620 1.00 75.69 514 TYR A CA 1
ATOM 4164 C C . TYR A 1 514 ? -82.391 2.723 119.784 1.00 75.69 514 TYR A C 1
ATOM 4166 O O . TYR A 1 514 ? -83.223 2.932 120.669 1.00 75.69 514 TYR A O 1
ATOM 4174 N N . PHE A 1 515 ? -82.445 1.642 118.996 1.00 77.38 515 PHE A N 1
ATOM 4175 C CA . PHE A 1 515 ? -83.465 0.595 119.150 1.00 77.38 515 PHE A CA 1
ATOM 4176 C C . PHE A 1 515 ? -83.332 -0.178 120.471 1.00 77.38 515 PHE A C 1
ATOM 4178 O O . PHE A 1 515 ? -84.339 -0.418 121.137 1.00 77.38 515 PHE A O 1
ATOM 4185 N N . GLU A 1 516 ? -82.110 -0.509 120.897 1.00 76.62 516 GLU A N 1
ATOM 4186 C CA . GLU A 1 516 ? -81.854 -1.164 122.190 1.00 76.62 516 GLU A CA 1
ATOM 4187 C C . GLU A 1 516 ? -82.369 -0.305 123.363 1.00 76.62 516 GLU A C 1
ATOM 4189 O O . GLU A 1 516 ? -83.143 -0.787 124.194 1.00 76.62 516 GLU A O 1
ATOM 4194 N N . ARG A 1 517 ? -82.060 1.002 123.376 1.00 81.75 517 ARG A N 1
ATOM 4195 C CA . ARG A 1 517 ? -82.578 1.950 124.384 1.00 81.75 517 ARG A CA 1
ATOM 4196 C C . ARG A 1 517 ? -84.100 2.114 124.353 1.00 81.75 517 ARG A C 1
ATOM 4198 O O . ARG A 1 517 ? -84.708 2.317 125.403 1.00 81.75 517 ARG A O 1
ATOM 4205 N N . LEU A 1 518 ? -84.727 2.031 123.178 1.00 73.75 518 LEU A N 1
ATOM 4206 C CA . LEU A 1 518 ? -86.189 2.043 123.053 1.00 73.75 518 LEU A CA 1
ATOM 4207 C C . LEU A 1 518 ? -86.816 0.820 123.739 1.00 73.75 518 LEU A C 1
ATOM 4209 O O . LEU A 1 518 ? -87.740 0.984 124.536 1.00 73.75 518 LEU A O 1
ATOM 4213 N N . GLY A 1 519 ? -86.258 -0.375 123.523 1.00 76.38 519 GLY A N 1
ATOM 4214 C CA . GLY A 1 519 ? -86.693 -1.602 124.200 1.00 76.38 519 GLY A CA 1
ATOM 4215 C C . GLY A 1 519 ? -86.470 -1.582 125.721 1.00 76.38 519 GLY A C 1
ATOM 4216 O O . GLY A 1 519 ? -87.289 -2.112 126.477 1.00 76.38 519 GLY A O 1
ATOM 4217 N N . GLU A 1 520 ? -85.408 -0.928 126.205 1.00 76.06 520 GLU A N 1
ATOM 4218 C CA . GLU A 1 520 ? -85.208 -0.684 127.641 1.00 76.06 520 GLU A CA 1
ATOM 4219 C C . GLU A 1 520 ? -86.270 0.265 128.221 1.00 76.06 520 GLU A C 1
ATOM 4221 O O . GLU A 1 520 ? -86.844 -0.024 129.274 1.00 76.06 520 GLU A O 1
ATOM 4226 N N . MET A 1 521 ? -86.572 1.370 127.530 1.00 68.94 521 MET A N 1
ATOM 4227 C CA . MET A 1 521 ? -87.603 2.336 127.933 1.00 68.94 521 MET A CA 1
ATOM 4228 C C . MET A 1 521 ? -89.007 1.719 127.947 1.00 68.94 521 MET A C 1
ATOM 4230 O O . MET A 1 521 ? -89.771 1.940 128.887 1.00 68.94 521 MET A O 1
ATOM 4234 N N . GLU A 1 522 ? -89.340 0.888 126.961 1.00 69.62 522 GLU A N 1
ATOM 4235 C CA . GLU A 1 522 ? -90.612 0.163 126.903 1.00 69.62 522 GLU A CA 1
ATOM 4236 C C . GLU A 1 522 ? -90.747 -0.847 128.063 1.00 69.62 522 GLU A C 1
ATOM 4238 O O . GLU A 1 522 ? -91.787 -0.918 128.728 1.00 69.62 522 GLU A O 1
ATOM 4243 N N . ASN A 1 523 ? -89.651 -1.527 128.420 1.00 72.06 523 ASN A N 1
ATOM 4244 C CA . ASN A 1 523 ? -89.565 -2.363 129.623 1.00 72.06 523 ASN A CA 1
ATOM 4245 C C . ASN A 1 523 ? -89.634 -1.574 130.945 1.00 72.06 523 ASN A C 1
ATOM 4247 O O . ASN A 1 523 ? -90.019 -2.140 131.973 1.00 72.06 523 ASN A O 1
ATOM 4251 N N . GLN A 1 524 ? -89.257 -0.292 130.969 1.00 77.25 524 GLN A N 1
ATOM 4252 C CA . GLN A 1 524 ? -89.498 0.570 132.132 1.00 77.25 524 GLN A CA 1
ATOM 4253 C C . GLN A 1 524 ? -90.961 1.020 132.203 1.00 77.25 524 GLN A C 1
ATOM 4255 O O . GLN A 1 524 ? -91.546 0.972 133.287 1.00 77.25 524 GLN A O 1
ATOM 4260 N N . ASN A 1 525 ? -91.580 1.359 131.070 1.00 72.88 525 ASN A N 1
ATOM 4261 C CA . ASN A 1 525 ? -92.999 1.711 131.005 1.00 72.88 525 ASN A CA 1
ATOM 4262 C C . ASN A 1 525 ? -93.893 0.568 131.504 1.00 72.88 525 ASN A C 1
ATOM 4264 O O . ASN A 1 525 ? -94.721 0.805 132.381 1.00 72.88 525 ASN A O 1
ATOM 4268 N N . SER A 1 526 ? -93.679 -0.680 131.071 1.00 70.69 526 SER A N 1
ATOM 4269 C CA . SER A 1 526 ? -94.471 -1.823 131.567 1.00 70.69 526 SER A CA 1
ATOM 4270 C C . SER A 1 526 ? -94.353 -2.011 133.092 1.00 70.69 526 SER A C 1
ATOM 4272 O O . SER A 1 526 ? -95.350 -2.257 133.781 1.00 70.69 526 SER A O 1
ATOM 4274 N N . LYS A 1 527 ? -93.155 -1.794 133.658 1.00 75.94 527 LYS A N 1
ATOM 4275 C CA . LYS A 1 527 ? -92.906 -1.801 135.113 1.00 75.94 527 LYS A CA 1
ATOM 4276 C C . LYS A 1 527 ? -93.558 -0.621 135.842 1.00 75.94 527 LYS A C 1
ATOM 4278 O O . LYS A 1 527 ? -93.919 -0.772 137.009 1.00 75.94 527 LYS A O 1
ATOM 4283 N N . LEU A 1 528 ? -93.719 0.536 135.198 1.00 72.31 528 LEU A N 1
ATOM 4284 C CA . LEU A 1 528 ? -94.439 1.687 135.753 1.00 72.31 528 LEU A CA 1
ATOM 4285 C C . LEU A 1 528 ? -95.958 1.468 135.712 1.00 72.31 528 LEU A C 1
ATOM 4287 O O . LEU A 1 528 ? -96.605 1.638 136.744 1.00 72.31 528 LEU A O 1
ATOM 4291 N N . THR A 1 529 ? -96.516 0.970 134.606 1.00 72.69 529 THR A N 1
ATOM 4292 C CA . THR A 1 529 ? -97.930 0.560 134.510 1.00 72.69 529 THR A CA 1
ATOM 4293 C C . THR A 1 529 ? -98.284 -0.472 135.585 1.00 72.69 529 THR A C 1
ATOM 4295 O O . THR A 1 529 ? -99.286 -0.321 136.285 1.00 72.69 529 THR A O 1
ATOM 4298 N N . GLY A 1 530 ? -97.418 -1.469 135.812 1.00 71.69 530 GLY A N 1
ATOM 4299 C CA . GLY A 1 530 ? -97.587 -2.454 136.887 1.00 71.69 530 GLY A CA 1
ATOM 4300 C C . GLY A 1 530 ? -97.551 -1.870 138.309 1.00 71.69 530 GLY A C 1
ATOM 4301 O O . GLY A 1 530 ? -98.192 -2.417 139.210 1.00 71.69 530 GLY A O 1
ATOM 4302 N N . LYS A 1 531 ? -96.849 -0.746 138.527 1.00 74.81 531 LYS A N 1
ATOM 4303 C CA . LYS A 1 531 ? -96.853 -0.001 139.801 1.00 74.81 531 LYS A CA 1
ATOM 4304 C C . LYS A 1 531 ? -98.112 0.857 139.957 1.00 74.81 531 LYS A C 1
ATOM 4306 O O . LYS A 1 531 ? -98.718 0.825 141.024 1.00 74.81 531 LYS A O 1
ATOM 4311 N N . ILE A 1 532 ? -98.540 1.561 138.908 1.00 70.44 532 ILE A N 1
ATOM 4312 C CA . ILE A 1 532 ? -99.769 2.376 138.906 1.00 70.44 532 ILE A CA 1
ATOM 4313 C C . ILE A 1 532 ? -100.980 1.492 139.227 1.00 70.44 532 ILE A C 1
ATOM 4315 O O . ILE A 1 532 ? -101.653 1.705 140.235 1.00 70.44 532 ILE A O 1
ATOM 4319 N N . ALA A 1 533 ? -101.144 0.391 138.487 1.00 70.56 533 ALA A N 1
ATOM 4320 C CA . ALA A 1 533 ? -102.211 -0.583 138.707 1.00 70.56 533 ALA A CA 1
ATOM 4321 C C . ALA A 1 533 ? -102.135 -1.294 140.075 1.00 70.56 533 ALA A C 1
ATOM 4323 O O . ALA A 1 533 ? -103.050 -2.037 140.438 1.00 70.56 533 ALA A O 1
ATOM 4324 N N . ARG A 1 534 ? -101.044 -1.147 140.841 1.00 73.31 534 ARG A N 1
ATOM 4325 C CA . ARG A 1 534 ? -100.937 -1.604 142.236 1.00 73.31 534 ARG A CA 1
ATOM 4326 C C . ARG A 1 534 ? -101.404 -0.520 143.210 1.00 73.31 534 ARG A C 1
ATOM 4328 O O . ARG A 1 534 ? -102.249 -0.819 144.050 1.00 73.31 534 ARG A O 1
ATOM 4335 N N . ILE A 1 535 ? -100.939 0.717 143.035 1.00 74.50 535 ILE A N 1
ATOM 4336 C CA . ILE A 1 535 ? -101.338 1.884 143.840 1.00 74.50 535 ILE A CA 1
ATOM 4337 C C . ILE A 1 535 ? -102.856 2.104 143.772 1.00 74.50 535 ILE A C 1
ATOM 4339 O O . ILE A 1 535 ? -103.490 2.321 144.798 1.00 74.50 535 ILE A O 1
ATOM 4343 N N . GLU A 1 536 ? -103.483 1.951 142.603 1.00 69.12 536 GLU A N 1
ATOM 4344 C CA . GLU A 1 536 ? -104.943 2.084 142.452 1.00 69.12 536 GLU A CA 1
ATOM 4345 C C . GLU A 1 536 ? -105.735 1.031 143.251 1.00 69.12 536 GLU A C 1
ATOM 4347 O O . GLU A 1 536 ? -106.781 1.337 143.831 1.00 69.12 536 GLU A O 1
ATOM 4352 N N . ARG A 1 537 ? -105.221 -0.206 143.333 1.00 71.62 537 ARG A N 1
ATOM 4353 C CA . ARG A 1 537 ? -105.795 -1.290 144.155 1.00 71.62 537 ARG A CA 1
ATOM 4354 C C . ARG A 1 537 ? -105.525 -1.116 145.646 1.00 71.62 537 ARG A C 1
ATOM 4356 O O . ARG A 1 537 ? -106.271 -1.669 146.450 1.00 71.62 537 ARG A O 1
ATOM 4363 N N . GLU A 1 538 ? -104.471 -0.401 146.020 1.00 70.81 538 GLU A N 1
ATOM 4364 C CA . GLU A 1 538 ? -104.156 -0.081 147.412 1.00 70.81 538 GLU A CA 1
ATOM 4365 C C . GLU A 1 538 ? -105.013 1.115 147.878 1.00 70.81 538 GLU A C 1
ATOM 4367 O O . GLU A 1 538 ? -105.724 0.986 148.873 1.00 70.81 538 GLU A O 1
ATOM 4372 N N . ASN A 1 539 ? -105.114 2.196 147.094 1.00 67.81 539 ASN A N 1
ATOM 4373 C CA . ASN A 1 539 ? -105.985 3.350 147.369 1.00 67.81 539 ASN A CA 1
ATOM 4374 C C . ASN A 1 539 ? -107.468 2.975 147.516 1.00 67.81 539 ASN A C 1
ATOM 4376 O O . ASN A 1 539 ? -108.128 3.460 148.434 1.00 67.81 539 ASN A O 1
ATOM 4380 N N . ARG A 1 540 ? -107.999 2.079 146.669 1.00 71.88 540 ARG A N 1
ATOM 4381 C CA . ARG A 1 540 ? -109.402 1.637 146.790 1.00 71.88 540 ARG A CA 1
ATOM 4382 C C . ARG A 1 540 ? -109.665 0.918 148.121 1.00 71.88 540 ARG A C 1
ATOM 4384 O O . ARG A 1 540 ? -110.651 1.208 148.783 1.00 71.88 540 ARG A O 1
ATOM 4391 N N . LYS A 1 541 ? -108.712 0.097 148.581 1.00 66.94 541 LYS A N 1
ATOM 4392 C CA . LYS A 1 541 ? -108.772 -0.581 149.890 1.00 66.94 541 LYS A CA 1
ATOM 4393 C C . LYS A 1 541 ? -108.601 0.362 151.084 1.00 66.94 541 LYS A C 1
ATOM 4395 O O . LYS A 1 541 ? -109.050 0.017 152.173 1.00 66.94 541 LYS A O 1
ATOM 4400 N N . TYR A 1 542 ? -107.940 1.509 150.917 1.00 68.31 542 TYR A N 1
ATOM 4401 C CA . TYR A 1 542 ? -107.878 2.536 151.963 1.00 68.31 542 TYR A CA 1
ATOM 4402 C C . TYR A 1 542 ? -109.218 3.258 152.136 1.00 68.31 542 TYR A C 1
ATOM 4404 O O . TYR A 1 542 ? -109.589 3.542 153.272 1.00 68.31 542 TYR A O 1
ATOM 4412 N N . LEU A 1 543 ? -109.956 3.498 151.046 1.00 66.62 543 LEU A N 1
ATOM 4413 C CA . LEU A 1 543 ? -111.277 4.129 151.096 1.00 66.62 543 LEU A CA 1
ATOM 4414 C C . LEU A 1 543 ? -112.290 3.249 151.848 1.00 66.62 543 LEU A C 1
ATOM 4416 O O . LEU A 1 543 ? -112.864 3.698 152.838 1.00 66.62 543 LEU A O 1
ATOM 4420 N N . ASP A 1 544 ? -112.419 1.980 151.449 1.00 64.19 544 ASP A N 1
ATOM 4421 C CA . ASP A 1 544 ? -113.334 1.020 152.087 1.00 64.19 544 ASP A CA 1
ATOM 4422 C C . ASP A 1 544 ? -113.017 0.860 153.593 1.00 64.19 544 ASP A C 1
ATOM 4424 O O . ASP A 1 544 ? -113.898 0.898 154.457 1.00 64.19 544 ASP A O 1
ATOM 4428 N N . ARG A 1 545 ? -111.723 0.770 153.941 1.00 70.25 545 ARG A N 1
ATOM 4429 C CA . ARG A 1 545 ? -111.268 0.651 155.338 1.00 70.25 545 ARG A CA 1
ATOM 4430 C C . ARG A 1 545 ? -111.501 1.897 156.185 1.00 70.25 545 ARG A C 1
ATOM 4432 O O . ARG A 1 545 ? -111.649 1.748 157.393 1.00 70.25 545 ARG A O 1
ATOM 4439 N N . LEU A 1 546 ? -111.541 3.095 155.605 1.00 64.25 546 LEU A N 1
ATOM 4440 C CA . LEU A 1 546 ? -111.855 4.320 156.350 1.00 64.25 546 LEU A CA 1
ATOM 4441 C C . LEU A 1 546 ? -113.301 4.281 156.861 1.00 64.25 546 LEU A C 1
ATOM 4443 O O . LEU A 1 546 ? -113.528 4.470 158.055 1.00 64.25 546 LEU A O 1
ATOM 4447 N N . THR A 1 547 ? -114.249 3.909 155.994 1.00 61.44 547 THR A N 1
ATOM 4448 C CA . THR A 1 547 ? -115.666 3.760 156.368 1.00 61.44 547 THR A CA 1
ATOM 4449 C C . THR A 1 547 ? -115.927 2.644 157.387 1.00 61.44 547 THR A C 1
ATOM 4451 O O . THR A 1 547 ? -116.869 2.732 158.174 1.00 61.44 547 THR A O 1
ATOM 4454 N N . GLU A 1 548 ? -115.081 1.612 157.441 1.00 64.19 548 GLU A N 1
ATOM 4455 C CA . GLU A 1 548 ? -115.188 0.552 158.451 1.00 64.19 548 GLU A CA 1
ATOM 4456 C C . GLU A 1 548 ? -114.495 0.918 159.782 1.00 64.19 548 GLU A C 1
ATOM 4458 O O . GLU A 1 548 ? -115.053 0.681 160.855 1.00 64.19 548 GLU A O 1
ATOM 4463 N N . MET A 1 549 ? -113.330 1.577 159.742 1.00 59.28 549 MET A N 1
ATOM 4464 C CA . MET A 1 549 ? -112.613 2.046 160.940 1.00 59.28 549 MET A CA 1
ATOM 4465 C C . MET A 1 549 ? -113.401 3.089 161.742 1.00 59.28 549 MET A C 1
ATOM 4467 O O . MET A 1 549 ? -113.365 3.070 162.972 1.00 59.28 549 MET A O 1
ATOM 4471 N N . GLU A 1 550 ? -114.142 3.976 161.075 1.00 61.56 550 GLU A N 1
ATOM 4472 C CA . GLU A 1 550 ? -114.969 4.992 161.740 1.00 61.56 550 GLU A CA 1
ATOM 4473 C C . GLU A 1 550 ? -116.093 4.357 162.581 1.00 61.56 550 GLU A C 1
ATOM 4475 O O . GLU A 1 550 ? -116.339 4.761 163.720 1.00 61.56 550 GLU A O 1
ATOM 4480 N N . ASN A 1 551 ? -116.683 3.263 162.088 1.00 57.28 551 ASN A N 1
ATOM 4481 C CA . ASN A 1 551 ? -117.661 2.464 162.829 1.00 57.28 551 ASN A CA 1
ATOM 4482 C C . ASN A 1 551 ? -117.027 1.627 163.961 1.00 57.28 551 ASN A C 1
ATOM 4484 O O . ASN A 1 551 ? -117.680 1.360 164.972 1.00 57.28 551 ASN A O 1
ATOM 4488 N N . GLN A 1 552 ? -115.749 1.245 163.844 1.00 60.06 552 GLN A N 1
ATOM 4489 C CA . GLN A 1 552 ? -115.031 0.508 164.892 1.00 60.06 552 GLN A CA 1
ATOM 4490 C C . GLN A 1 552 ? -114.492 1.410 166.019 1.00 60.06 552 GLN A C 1
ATOM 4492 O O . GLN A 1 552 ? -114.472 0.973 167.171 1.00 60.06 552 GLN A O 1
ATOM 4497 N N . ASN A 1 553 ? -114.137 2.673 165.752 1.00 60.62 553 ASN A N 1
ATOM 4498 C CA . ASN A 1 553 ? -113.657 3.622 166.775 1.00 60.62 553 ASN A CA 1
ATOM 4499 C C . ASN A 1 553 ? -114.666 3.831 167.924 1.00 60.62 553 ASN A C 1
ATOM 4501 O O . ASN A 1 553 ? -114.287 3.830 169.101 1.00 60.62 553 ASN A O 1
ATOM 4505 N N . ASN A 1 554 ? -115.960 3.909 167.599 1.00 55.69 554 ASN A N 1
ATOM 4506 C CA . ASN A 1 554 ? -117.047 4.008 168.584 1.00 55.69 554 ASN A CA 1
ATOM 4507 C C . ASN A 1 554 ? -117.211 2.747 169.466 1.00 55.69 554 ASN A C 1
ATOM 4509 O O . ASN A 1 554 ? -117.863 2.805 170.505 1.00 55.69 554 ASN A O 1
ATOM 4513 N N . ASN A 1 555 ? -116.614 1.612 169.084 1.00 55.06 555 ASN A N 1
ATOM 4514 C CA . ASN A 1 555 ? -116.680 0.332 169.807 1.00 55.06 555 ASN A CA 1
ATOM 4515 C C . ASN A 1 555 ? -115.361 0.023 170.548 1.00 55.06 555 ASN A C 1
ATOM 4517 O O . ASN A 1 555 ? -115.362 -0.582 171.619 1.00 55.06 555 ASN A O 1
ATOM 4521 N N . LEU A 1 556 ? -114.224 0.477 170.008 1.00 56.06 556 LEU A N 1
ATOM 4522 C CA . LEU A 1 556 ? -112.896 0.243 170.580 1.00 56.06 556 LEU A CA 1
ATOM 4523 C C . LEU A 1 556 ? -112.525 1.211 171.711 1.00 56.06 556 LEU A C 1
ATOM 4525 O O . LEU A 1 556 ? -111.748 0.830 172.575 1.00 56.06 556 LEU A O 1
ATOM 4529 N N . THR A 1 557 ? -113.150 2.388 171.818 1.00 62.62 557 THR A N 1
ATOM 4530 C CA . THR A 1 557 ? -112.986 3.257 173.009 1.00 62.62 557 THR A CA 1
ATOM 4531 C C . THR A 1 557 ? -113.465 2.568 174.303 1.00 62.62 557 THR A C 1
ATOM 4533 O O . THR A 1 557 ? -112.955 2.836 175.387 1.00 62.62 557 THR A O 1
ATOM 4536 N N . VAL A 1 558 ? -114.405 1.620 174.190 1.00 57.66 558 VAL A N 1
ATOM 4537 C CA . VAL A 1 558 ? -114.904 0.775 175.296 1.00 57.66 558 VAL A CA 1
ATOM 4538 C C . VAL A 1 558 ? -113.974 -0.420 175.575 1.00 57.66 558 VAL A C 1
ATOM 4540 O O . VAL A 1 558 ? -114.135 -1.118 176.576 1.00 57.66 558 VAL A O 1
ATOM 4543 N N . LYS A 1 559 ? -112.986 -0.686 174.711 1.00 56.12 559 LYS A N 1
ATOM 4544 C CA . LYS A 1 559 ? -112.129 -1.871 174.786 1.00 56.12 559 LYS A CA 1
ATOM 4545 C C . LYS A 1 559 ? -110.649 -1.533 174.928 1.00 56.12 559 LYS A C 1
ATOM 4547 O O . LYS A 1 559 ? -109.982 -1.086 174.006 1.00 56.12 559 LYS A O 1
ATOM 4552 N N . ILE A 1 560 ? -110.107 -2.062 176.022 1.00 49.56 560 ILE A N 1
ATOM 4553 C CA . ILE A 1 560 ? -108.788 -2.705 176.005 1.00 49.56 560 ILE A CA 1
ATOM 4554 C C . ILE A 1 560 ? -107.596 -1.726 176.112 1.00 49.56 560 ILE A C 1
ATOM 4556 O O . ILE A 1 560 ? -106.469 -1.983 175.696 1.00 49.56 560 ILE A O 1
ATOM 4560 N N . SER A 1 561 ? -107.791 -0.756 177.012 1.00 59.44 561 SER A N 1
ATOM 4561 C CA . SER A 1 561 ? -106.791 -0.352 178.028 1.00 59.44 561 SER A CA 1
ATOM 4562 C C . SER A 1 561 ? -106.067 -1.544 178.710 1.00 59.44 561 SER A C 1
ATOM 4564 O O . SER A 1 561 ? -104.990 -1.390 179.270 1.00 59.44 561 SER A O 1
ATOM 4566 N N . GLU A 1 562 ? -106.629 -2.752 178.612 1.00 51.91 562 GLU A N 1
ATOM 4567 C CA . GLU A 1 562 ? -106.057 -4.067 178.945 1.00 51.91 562 GLU A CA 1
ATOM 4568 C C . GLU A 1 562 ? -104.764 -4.421 178.164 1.00 51.91 562 GLU A C 1
ATOM 4570 O O . GLU A 1 562 ? -103.902 -5.133 178.680 1.00 51.91 562 GLU A O 1
ATOM 4575 N N . GLN A 1 563 ? -104.583 -3.938 176.922 1.00 50.72 563 GLN A N 1
ATOM 4576 C CA . GLN A 1 563 ? -103.445 -4.332 176.066 1.00 50.72 563 GLN A CA 1
ATOM 4577 C C . GLN A 1 563 ? -102.130 -3.595 176.361 1.00 50.72 563 GLN A C 1
ATOM 4579 O O . GLN A 1 563 ? -101.072 -4.037 175.911 1.00 50.72 563 GLN A O 1
ATOM 4584 N N . GLN A 1 564 ? -102.146 -2.542 177.186 1.00 53.38 564 GLN A N 1
ATOM 4585 C CA . GLN A 1 564 ? -100.946 -1.779 177.578 1.00 53.38 564 GLN A CA 1
ATOM 4586 C C . GLN A 1 564 ? -99.963 -2.573 178.474 1.00 53.38 564 GLN A C 1
ATOM 4588 O O . GLN A 1 564 ? -98.967 -2.031 178.945 1.00 53.38 564 GLN A O 1
ATOM 4593 N N . ARG A 1 565 ? -100.228 -3.866 178.710 1.00 58.28 565 ARG A N 1
ATOM 4594 C CA . ARG A 1 565 ? -99.535 -4.734 179.673 1.00 58.28 565 ARG A CA 1
ATOM 4595 C C . ARG A 1 565 ? -98.432 -5.634 179.087 1.00 58.28 565 ARG A C 1
ATOM 4597 O O . ARG A 1 565 ? -97.644 -6.161 179.865 1.00 58.28 565 ARG A O 1
ATOM 4604 N N . ILE A 1 566 ? -98.383 -5.863 177.766 1.00 53.47 566 ILE A N 1
ATOM 4605 C CA . ILE A 1 566 ? -97.657 -7.026 177.188 1.00 53.47 566 ILE A CA 1
ATOM 4606 C C . ILE A 1 566 ? -96.424 -6.678 176.325 1.00 53.47 566 ILE A C 1
ATOM 4608 O O . ILE A 1 566 ? -95.464 -7.443 176.307 1.00 53.47 566 ILE A O 1
ATOM 4612 N N . LEU A 1 567 ? -96.383 -5.541 175.622 1.00 47.28 567 LEU A N 1
ATOM 4613 C CA . LEU A 1 567 ? -95.343 -5.257 174.609 1.00 47.28 567 LEU A CA 1
ATOM 4614 C C . LEU A 1 567 ? -94.007 -4.727 175.181 1.00 47.28 567 LEU A C 1
ATOM 4616 O O . LEU A 1 567 ? -93.484 -3.720 174.713 1.00 47.28 567 LEU A O 1
ATOM 4620 N N . LYS A 1 568 ? -93.443 -5.401 176.194 1.00 49.84 568 LYS A N 1
ATOM 4621 C CA . LYS A 1 568 ? -92.188 -5.001 176.873 1.00 49.84 568 LYS A CA 1
ATOM 4622 C C . LYS A 1 568 ? -90.977 -5.911 176.574 1.00 49.84 568 LYS A C 1
ATOM 4624 O O . LYS A 1 568 ? -89.887 -5.643 177.064 1.00 49.84 568 LYS A O 1
ATOM 4629 N N . GLU A 1 569 ? -91.143 -6.989 175.800 1.00 38.28 569 GLU A N 1
ATOM 4630 C CA . GLU A 1 569 ? -90.227 -8.151 175.866 1.00 38.28 569 GLU A CA 1
ATOM 4631 C C . GLU A 1 569 ? -89.519 -8.568 174.554 1.00 38.28 569 GLU A C 1
ATOM 4633 O O . GLU A 1 569 ? -88.837 -9.589 174.546 1.00 38.28 569 GLU A O 1
ATOM 4638 N N . GLN A 1 570 ? -89.650 -7.837 173.435 1.00 38.09 570 GLN A N 1
ATOM 4639 C CA . GLN A 1 570 ? -89.241 -8.342 172.099 1.00 38.09 570 GLN A CA 1
ATOM 4640 C C . GLN A 1 570 ? -88.147 -7.545 171.351 1.00 38.09 570 GLN A C 1
ATOM 4642 O O . GLN A 1 570 ? -87.993 -7.705 170.143 1.00 38.09 570 GLN A O 1
ATOM 4647 N N . GLU A 1 571 ? -87.368 -6.696 172.027 1.00 38.44 571 GLU A N 1
ATOM 4648 C CA . GLU A 1 571 ? -86.531 -5.689 171.340 1.00 38.44 571 GLU A CA 1
ATOM 4649 C C . GLU A 1 571 ? -85.115 -6.153 170.904 1.00 38.44 571 GLU A C 1
ATOM 4651 O O . GLU A 1 571 ? -84.532 -5.558 169.998 1.00 38.44 571 GLU A O 1
ATOM 4656 N N . ASP A 1 572 ? -84.539 -7.215 171.489 1.00 36.06 572 ASP A N 1
ATOM 4657 C CA . ASP A 1 572 ? -83.066 -7.394 171.480 1.00 36.06 572 ASP A CA 1
ATOM 4658 C C . ASP A 1 572 ? -82.471 -8.549 170.636 1.00 36.06 572 ASP A C 1
ATOM 4660 O O . ASP A 1 572 ? -81.252 -8.641 170.469 1.00 36.06 572 ASP A O 1
ATOM 4664 N N . THR A 1 573 ? -83.276 -9.475 170.105 1.00 39.44 573 THR A N 1
ATOM 4665 C CA . THR A 1 573 ? -82.782 -10.846 169.838 1.00 39.44 573 THR A CA 1
ATOM 4666 C C . THR A 1 573 ? -81.773 -11.009 168.682 1.00 39.44 573 THR A C 1
ATOM 4668 O O . THR A 1 573 ? -80.910 -11.885 168.769 1.00 39.44 573 THR A O 1
ATOM 4671 N N . ILE A 1 574 ? -81.850 -10.239 167.581 1.00 39.34 574 ILE A N 1
ATOM 4672 C CA . ILE A 1 574 ? -81.153 -10.595 166.315 1.00 39.34 574 ILE A CA 1
ATOM 4673 C C . ILE A 1 574 ? -80.259 -9.476 165.742 1.00 39.34 574 ILE A C 1
ATOM 4675 O O . ILE A 1 574 ? -80.374 -9.077 164.587 1.00 39.34 574 ILE A O 1
ATOM 4679 N N . ARG A 1 575 ? -79.244 -9.050 166.506 1.00 33.97 575 ARG A N 1
ATOM 4680 C CA . ARG A 1 575 ? -78.086 -8.276 165.985 1.00 33.97 575 ARG A CA 1
ATOM 4681 C C . ARG A 1 575 ? -76.977 -9.175 165.382 1.00 33.97 575 ARG A C 1
ATOM 4683 O O . ARG A 1 575 ? -75.801 -8.816 165.412 1.00 33.97 575 ARG A O 1
ATOM 4690 N N . LYS A 1 576 ? -77.310 -10.394 164.920 1.00 34.28 576 LYS A N 1
ATOM 4691 C CA . LYS A 1 576 ? -76.389 -11.558 164.961 1.00 34.28 576 LYS A CA 1
ATOM 4692 C C . LYS A 1 576 ? -76.128 -12.316 163.637 1.00 34.28 576 LYS A C 1
ATOM 4694 O O . LYS A 1 576 ? -75.823 -13.502 163.694 1.00 34.28 576 LYS A O 1
ATOM 4699 N N . PHE A 1 577 ? -76.197 -11.678 162.463 1.00 31.88 577 PHE A N 1
ATOM 4700 C CA . PHE A 1 577 ? -75.755 -12.314 161.199 1.00 31.88 577 PHE A CA 1
ATOM 4701 C C . PHE A 1 577 ? -74.756 -11.457 160.403 1.00 31.88 577 PHE A C 1
ATOM 4703 O O . PHE A 1 577 ? -75.003 -10.965 159.307 1.00 31.88 577 PHE A O 1
ATOM 4710 N N . ASN A 1 578 ? -73.612 -11.244 161.046 1.00 29.05 578 ASN A N 1
ATOM 4711 C CA . ASN A 1 578 ? -72.432 -10.557 160.528 1.00 29.05 578 ASN A CA 1
ATOM 4712 C C . ASN A 1 578 ? -71.554 -11.523 159.700 1.00 29.05 578 ASN A C 1
ATOM 4714 O O . ASN A 1 578 ? -71.451 -12.678 160.095 1.00 29.05 578 ASN A O 1
ATOM 4718 N N . LYS A 1 579 ? -70.805 -10.987 158.718 1.00 34.88 579 LYS A N 1
ATOM 4719 C CA . LYS A 1 579 ? -69.570 -11.541 158.093 1.00 34.88 579 LYS A CA 1
ATOM 4720 C C . LYS A 1 579 ? -69.643 -12.847 157.271 1.00 34.88 579 LYS A C 1
ATOM 4722 O O . LYS A 1 579 ? -70.167 -13.852 157.718 1.00 34.88 579 LYS A O 1
ATOM 4727 N N . ASP A 1 580 ? -69.008 -12.818 156.092 1.00 28.11 580 ASP A N 1
ATOM 4728 C CA . ASP A 1 580 ? -67.714 -13.475 155.765 1.00 28.11 580 ASP A CA 1
ATOM 4729 C C . ASP A 1 580 ? -67.298 -13.065 154.326 1.00 28.11 580 ASP A C 1
ATOM 4731 O O . ASP A 1 580 ? -68.164 -12.951 153.466 1.00 28.11 580 ASP A O 1
ATOM 4735 N N . HIS A 1 581 ? -66.073 -12.701 153.906 1.00 27.33 581 HIS A N 1
ATOM 4736 C CA . HIS A 1 581 ? -64.721 -12.513 154.485 1.00 27.33 581 HIS A CA 1
ATOM 4737 C C . HIS A 1 581 ? -63.569 -13.514 154.163 1.00 27.33 581 HIS A C 1
ATOM 4739 O O . HIS A 1 581 ? -62.882 -13.968 155.071 1.00 27.33 581 HIS A O 1
ATOM 4745 N N . LYS A 1 582 ? -63.220 -13.626 152.859 1.00 39.47 582 LYS A N 1
ATOM 4746 C CA . LYS A 1 582 ? -61.877 -13.941 152.260 1.00 39.47 582 LYS A CA 1
ATOM 4747 C C . LYS A 1 582 ? -61.285 -15.370 152.376 1.00 39.47 582 LYS A C 1
ATOM 4749 O O . LYS A 1 582 ? -61.270 -15.925 153.464 1.00 39.47 582 LYS A O 1
ATOM 4754 N N . GLN A 1 583 ? -60.565 -15.831 151.324 1.00 33.75 583 GLN A N 1
ATOM 4755 C CA . GLN A 1 583 ? -59.080 -16.046 151.308 1.00 33.75 583 GLN A CA 1
ATOM 4756 C C . GLN A 1 583 ? -58.485 -16.715 150.019 1.00 33.75 583 GLN A C 1
ATOM 4758 O O . GLN A 1 583 ? -59.194 -17.408 149.305 1.00 33.75 583 GLN A O 1
ATOM 4763 N N . ALA A 1 584 ? -57.151 -16.555 149.831 1.00 26.97 584 ALA A N 1
ATOM 4764 C CA . ALA A 1 584 ? -56.147 -17.412 149.122 1.00 26.97 584 ALA A CA 1
ATOM 4765 C C . ALA A 1 584 ? -56.032 -17.496 147.554 1.00 26.97 584 ALA A C 1
ATOM 4767 O O . ALA A 1 584 ? -56.995 -17.169 146.877 1.00 26.97 584 ALA A O 1
ATOM 4768 N N . LYS A 1 585 ? -54.929 -17.971 146.885 1.00 25.55 585 LYS A N 1
ATOM 4769 C CA . LYS A 1 585 ? -53.427 -17.875 147.075 1.00 25.55 585 LYS A CA 1
ATOM 4770 C C . LYS A 1 585 ? -52.555 -18.558 145.933 1.00 25.55 585 LYS A C 1
ATOM 4772 O O . LYS A 1 585 ? -52.540 -19.778 145.884 1.00 25.55 585 LYS A O 1
ATOM 4777 N N . ILE A 1 586 ? -51.694 -17.804 145.192 1.00 33.59 586 ILE A N 1
ATOM 4778 C CA . ILE A 1 586 ? -50.340 -18.158 144.583 1.00 33.59 586 ILE A CA 1
ATOM 4779 C C . ILE A 1 586 ? -50.103 -18.873 143.181 1.00 33.59 586 ILE A C 1
ATOM 4781 O O . ILE A 1 586 ? -50.770 -19.839 142.842 1.00 33.59 586 ILE A O 1
ATOM 4785 N N . TRP A 1 587 ? -49.007 -18.432 142.486 1.00 26.64 587 TRP A N 1
ATOM 4786 C CA . TRP A 1 587 ? -48.102 -18.984 141.395 1.00 26.64 587 TRP A CA 1
ATOM 4787 C C . TRP A 1 587 ? -48.298 -18.750 139.845 1.00 26.64 587 TRP A C 1
ATOM 4789 O O . TRP A 1 587 ? -49.401 -18.690 139.320 1.00 26.64 587 TRP A O 1
ATOM 4799 N N . PHE A 1 588 ? -47.142 -18.601 139.150 1.00 39.12 588 PHE A N 1
ATOM 4800 C CA . PHE A 1 588 ? -46.757 -18.370 137.708 1.00 39.12 588 PHE A CA 1
ATOM 4801 C C . PHE A 1 588 ? -46.403 -19.685 136.916 1.00 39.12 588 PHE A C 1
ATOM 4803 O O . PHE A 1 588 ? -46.433 -20.727 137.571 1.00 39.12 588 PHE A O 1
ATOM 4810 N N . PRO A 1 589 ? -45.842 -19.723 135.655 1.00 57.78 589 PRO A N 1
ATOM 4811 C CA . PRO A 1 589 ? -45.900 -18.883 134.410 1.00 57.78 589 PRO A CA 1
ATOM 4812 C C . PRO A 1 589 ? -46.097 -19.697 133.070 1.00 57.78 589 PRO A C 1
ATOM 4814 O O . PRO A 1 589 ? -45.987 -20.921 133.100 1.00 57.78 589 PRO A O 1
ATOM 4817 N N . SER A 1 590 ? -46.248 -19.076 131.865 1.00 27.78 590 SER A N 1
ATOM 4818 C CA . SER A 1 590 ? -45.880 -19.711 130.546 1.00 27.78 590 SER A CA 1
ATOM 4819 C C . SER A 1 590 ? -45.996 -18.877 129.235 1.00 27.78 590 SER A C 1
ATOM 4821 O O . SER A 1 590 ? -46.651 -17.842 129.199 1.00 27.78 590 SER A O 1
ATOM 4823 N N . SER A 1 591 ? -45.424 -19.430 128.138 1.00 38.91 591 SER A N 1
ATOM 4824 C CA . SER A 1 591 ? -45.407 -19.005 126.702 1.00 38.91 591 SER A CA 1
ATOM 4825 C C . SER A 1 591 ? -44.579 -17.744 126.360 1.00 38.91 591 SER A C 1
ATOM 4827 O O . SER A 1 591 ? -44.757 -16.707 126.982 1.00 38.91 591 SER A O 1
ATOM 4829 N N . LYS A 1 592 ? -43.603 -17.706 125.429 1.00 44.25 592 LYS A N 1
ATOM 4830 C CA . LYS A 1 592 ? -43.040 -18.642 124.414 1.00 44.25 592 LYS A CA 1
ATOM 4831 C C . LYS A 1 592 ? -43.898 -18.924 123.163 1.00 44.25 592 LYS A C 1
ATOM 4833 O O . LYS A 1 592 ? -44.461 -20.006 123.053 1.00 44.25 592 LYS A O 1
ATOM 4838 N N . LEU A 1 593 ? -43.915 -17.991 122.194 1.00 47.78 593 LEU A N 1
ATOM 4839 C CA . LEU A 1 593 ? -44.460 -18.233 120.835 1.00 47.78 593 LEU A CA 1
ATOM 4840 C C . LEU A 1 593 ? -43.861 -17.396 119.666 1.00 47.78 593 LEU A C 1
ATOM 4842 O O . LEU A 1 593 ? -44.256 -17.602 118.525 1.00 47.78 593 LEU A O 1
ATOM 4846 N N . ASN A 1 594 ? -42.887 -16.499 119.891 1.00 54.53 594 ASN A N 1
ATOM 4847 C CA . ASN A 1 594 ? -42.359 -15.587 118.852 1.00 54.53 594 ASN A CA 1
ATOM 4848 C C . ASN A 1 594 ? -40.846 -15.760 118.591 1.00 54.53 594 ASN A C 1
ATOM 4850 O O . ASN A 1 594 ? -40.052 -14.891 118.938 1.00 54.53 594 ASN A O 1
ATOM 4854 N N . LEU A 1 595 ? -40.447 -16.882 117.975 1.00 47.66 595 LEU A N 1
ATOM 4855 C CA . LEU A 1 595 ? -39.093 -17.054 117.405 1.00 47.66 595 LEU A CA 1
ATOM 4856 C C . LEU A 1 595 ? -39.125 -17.870 116.095 1.00 47.66 595 LEU A C 1
ATOM 4858 O O . LEU A 1 595 ? -38.772 -17.352 115.039 1.00 47.66 595 LEU A O 1
ATOM 4862 N N . GLN A 1 596 ? -39.731 -19.064 116.125 1.00 55.69 596 GLN A N 1
ATOM 4863 C CA . GLN A 1 596 ? -39.871 -20.013 114.994 1.00 55.69 596 GLN A CA 1
ATOM 4864 C C . GLN A 1 596 ? -40.738 -19.531 113.803 1.00 55.69 596 GLN A C 1
ATOM 4866 O O . GLN A 1 596 ? -41.024 -20.287 112.868 1.00 55.69 596 GLN A O 1
ATOM 4871 N N . VAL A 1 597 ? -41.228 -18.291 113.848 1.00 58.56 597 VAL A N 1
ATOM 4872 C CA . VAL A 1 597 ? -41.946 -17.622 112.746 1.00 58.56 597 VAL A CA 1
ATOM 4873 C C . VAL A 1 597 ? -41.027 -16.636 112.011 1.00 58.56 597 VAL A C 1
ATOM 4875 O O . VAL A 1 597 ? -41.242 -16.379 110.829 1.00 58.56 597 VAL A O 1
ATOM 4878 N N . ALA A 1 598 ? -39.982 -16.130 112.675 1.00 56.47 598 ALA A N 1
ATOM 4879 C CA . ALA A 1 598 ? -38.944 -15.320 112.045 1.00 56.47 598 ALA A CA 1
ATOM 4880 C C . ALA A 1 598 ? -37.951 -16.200 111.267 1.00 56.47 598 ALA A C 1
ATOM 4882 O O . ALA A 1 598 ? -37.679 -15.903 110.109 1.00 56.47 598 ALA A O 1
ATOM 4883 N N . GLU A 1 599 ? -37.491 -17.314 111.860 1.00 57.47 599 GLU A N 1
ATOM 4884 C CA . GLU A 1 599 ? -36.570 -18.278 111.222 1.00 57.47 599 GLU A CA 1
ATOM 4885 C C . GLU A 1 599 ? -37.059 -18.717 109.834 1.00 57.47 599 GLU A C 1
ATOM 4887 O O . GLU A 1 599 ? -36.401 -18.439 108.835 1.00 57.47 599 GLU A O 1
ATOM 4892 N N . ARG A 1 600 ? -38.269 -19.290 109.741 1.00 67.88 600 ARG A N 1
ATOM 4893 C CA . ARG A 1 600 ? -38.820 -19.793 108.467 1.00 67.88 600 ARG A CA 1
ATOM 4894 C C . ARG A 1 600 ? -38.911 -18.736 107.362 1.00 67.88 600 ARG A C 1
ATOM 4896 O O . ARG A 1 600 ? -38.699 -19.065 106.203 1.00 67.88 600 ARG A O 1
ATOM 4903 N N . LYS A 1 601 ? -39.172 -17.470 107.706 1.00 68.94 601 LYS A N 1
ATOM 4904 C CA . LYS A 1 601 ? -39.219 -16.374 106.721 1.00 68.94 601 LYS A CA 1
ATOM 4905 C C . LYS A 1 601 ? -37.839 -15.924 106.240 1.00 68.94 601 LYS A C 1
ATOM 4907 O O . LYS A 1 601 ? -37.751 -15.329 105.172 1.00 68.94 601 LYS A O 1
ATOM 4912 N N . MET A 1 602 ? -36.778 -16.189 107.003 1.00 63.31 602 MET A N 1
ATOM 4913 C CA . MET A 1 602 ? -35.399 -15.984 106.547 1.00 63.31 602 MET A CA 1
ATOM 4914 C C . MET A 1 602 ? -34.944 -17.156 105.664 1.00 63.31 602 MET A C 1
ATOM 4916 O O . MET A 1 602 ? -34.348 -16.917 104.616 1.00 63.31 602 MET A O 1
ATOM 4920 N N . GLU A 1 603 ? -35.321 -18.388 106.025 1.00 69.25 603 GLU A N 1
ATOM 4921 C CA . GLU A 1 603 ? -35.092 -19.611 105.238 1.00 69.25 603 GLU A CA 1
ATOM 4922 C C . GLU A 1 603 ? -35.702 -19.509 103.823 1.00 69.25 603 GLU A C 1
ATOM 4924 O O . GLU A 1 603 ? -34.999 -19.643 102.820 1.00 69.25 603 GLU A O 1
ATOM 4929 N N . GLU A 1 604 ? -36.997 -19.173 103.729 1.00 74.50 604 GLU A N 1
ATOM 4930 C CA . GLU A 1 604 ? -37.726 -19.003 102.459 1.00 74.50 604 GLU A CA 1
ATOM 4931 C C . GLU A 1 604 ? -37.116 -17.912 101.562 1.00 74.50 604 GLU A C 1
ATOM 4933 O O . GLU A 1 604 ? -37.146 -1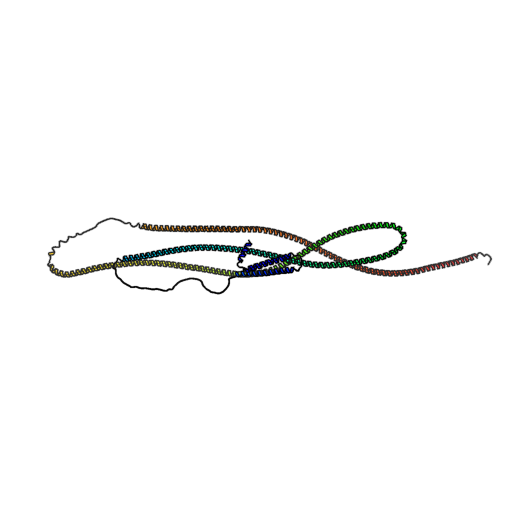8.020 100.333 1.00 74.50 604 GLU A O 1
ATOM 4938 N N . LEU A 1 605 ? -36.553 -16.855 102.160 1.00 74.06 605 LEU A N 1
ATOM 4939 C CA . LEU A 1 605 ? -35.909 -15.778 101.413 1.00 74.06 605 LEU A CA 1
ATOM 4940 C C . LEU A 1 605 ? -34.547 -16.225 100.863 1.00 74.06 605 LEU A C 1
ATOM 4942 O O . LEU A 1 605 ? -34.253 -15.985 99.691 1.00 74.06 605 LEU A O 1
ATOM 4946 N N . ALA A 1 606 ? -33.736 -16.892 101.690 1.00 64.69 606 ALA A N 1
ATOM 4947 C CA . ALA A 1 606 ? -32.414 -17.390 101.317 1.00 64.69 606 ALA A CA 1
ATOM 4948 C C . ALA A 1 606 ? -32.491 -18.427 100.185 1.00 64.69 606 ALA A C 1
ATOM 4950 O O . ALA A 1 606 ? -31.768 -18.309 99.194 1.00 64.69 606 ALA A O 1
ATOM 4951 N N . GLU A 1 607 ? -33.421 -19.381 100.276 1.00 76.00 607 GLU A N 1
ATOM 4952 C CA . GLU A 1 607 ? -33.626 -20.407 99.247 1.00 76.00 607 GLU A CA 1
ATOM 4953 C C . GLU A 1 607 ? -34.044 -19.794 97.900 1.00 76.00 607 GLU A C 1
ATOM 4955 O O . GLU A 1 607 ? -33.556 -20.188 96.838 1.00 76.00 607 GLU A O 1
ATOM 4960 N N . LYS A 1 608 ? -34.878 -18.746 97.924 1.00 79.00 608 LYS A N 1
ATOM 4961 C CA . LYS A 1 608 ? -35.298 -18.034 96.709 1.00 79.00 608 LYS A CA 1
ATOM 4962 C C . LYS A 1 608 ? -34.149 -17.269 96.039 1.00 79.00 608 LYS A C 1
ATOM 4964 O O . LYS A 1 608 ? -34.106 -17.196 94.810 1.00 79.00 608 LYS A O 1
ATOM 4969 N N . TYR A 1 609 ? -33.194 -16.744 96.814 1.00 76.56 609 TYR A N 1
ATOM 4970 C CA . TYR A 1 609 ? -31.945 -16.200 96.267 1.00 76.56 609 TYR A CA 1
ATOM 4971 C C . TYR A 1 609 ? -31.021 -17.300 95.727 1.00 76.56 609 TYR A C 1
ATOM 4973 O O . TYR A 1 609 ? -30.431 -17.106 94.664 1.00 76.56 609 TYR A O 1
ATOM 4981 N N . ARG A 1 610 ? -30.932 -18.459 96.396 1.00 83.50 610 ARG A N 1
ATOM 4982 C CA . ARG A 1 610 ? -30.120 -19.603 95.945 1.00 83.50 610 ARG A CA 1
ATOM 4983 C C . ARG A 1 610 ? -30.564 -20.103 94.569 1.00 83.50 610 ARG A C 1
ATOM 4985 O O . ARG A 1 610 ? -29.742 -20.150 93.657 1.00 83.50 610 ARG A O 1
ATOM 4992 N N . ILE A 1 611 ? -31.862 -20.362 94.390 1.00 81.00 611 ILE A N 1
ATOM 4993 C CA . ILE A 1 611 ? -32.439 -20.803 93.108 1.00 81.00 611 ILE A CA 1
ATOM 4994 C C . ILE A 1 611 ? -32.172 -19.773 91.998 1.00 81.00 611 ILE A C 1
ATOM 4996 O O . ILE A 1 611 ? -31.733 -20.138 90.912 1.00 81.00 611 ILE A O 1
ATOM 5000 N N . ASN A 1 612 ? -32.356 -18.476 92.274 1.00 83.50 612 ASN A N 1
ATOM 5001 C CA . ASN A 1 612 ? -32.074 -17.414 91.301 1.00 83.50 612 ASN A CA 1
ATOM 5002 C C . ASN A 1 612 ? -30.589 -17.383 90.877 1.00 83.50 612 ASN A C 1
ATOM 5004 O O . ASN A 1 612 ? -30.281 -17.174 89.704 1.00 83.50 612 ASN A O 1
ATOM 5008 N N . ILE A 1 613 ? -29.653 -17.613 91.803 1.00 79.56 613 ILE A N 1
ATOM 5009 C CA . ILE A 1 613 ? -28.217 -17.674 91.489 1.00 79.56 613 ILE A CA 1
ATOM 5010 C C . ILE A 1 613 ? -27.889 -18.932 90.670 1.00 79.56 613 ILE A C 1
ATOM 5012 O O . ILE A 1 613 ? -27.198 -18.825 89.658 1.00 79.56 613 ILE A O 1
ATOM 5016 N N . GLU A 1 614 ? -28.412 -20.100 91.047 1.00 83.88 614 GLU A N 1
ATOM 5017 C CA . GLU A 1 614 ? -28.213 -21.362 90.315 1.00 83.88 614 GLU A CA 1
ATOM 5018 C C . GLU A 1 614 ? -28.777 -21.295 88.882 1.00 83.88 614 GLU A C 1
ATOM 5020 O O . GLU A 1 614 ? -28.121 -21.734 87.932 1.00 83.88 614 GLU A O 1
ATOM 5025 N N . ASP A 1 615 ? -29.936 -20.658 88.696 1.00 84.31 615 ASP A N 1
ATOM 5026 C CA . ASP A 1 615 ? -30.537 -20.397 87.385 1.00 84.31 615 ASP A CA 1
ATOM 5027 C C . ASP A 1 615 ? -29.690 -19.444 86.526 1.00 84.31 615 ASP A C 1
ATOM 5029 O O . ASP A 1 615 ? -29.451 -19.725 85.348 1.00 84.31 615 ASP A O 1
ATOM 5033 N N . ASN A 1 616 ? -29.168 -18.356 87.104 1.00 83.56 616 ASN A N 1
ATOM 5034 C CA . ASN A 1 616 ? -28.273 -17.436 86.394 1.00 83.56 616 ASN A CA 1
ATOM 5035 C C . ASN A 1 616 ? -26.937 -18.100 86.017 1.00 83.56 616 ASN A C 1
ATOM 5037 O O . ASN A 1 616 ? -26.453 -17.907 84.901 1.00 83.56 616 ASN A O 1
ATOM 5041 N N . VAL A 1 617 ? -26.359 -18.927 86.896 1.00 85.44 617 VAL A N 1
ATOM 5042 C CA . VAL A 1 617 ? -25.142 -19.708 86.605 1.00 85.44 617 VAL A CA 1
ATOM 5043 C C . VAL A 1 617 ? -25.392 -20.716 85.479 1.00 85.44 617 VAL A C 1
ATOM 5045 O O . VAL A 1 617 ? -24.570 -20.822 84.565 1.00 85.44 617 VAL A O 1
ATOM 5048 N N . ARG A 1 618 ? -26.544 -21.404 85.476 1.00 89.31 618 ARG A N 1
ATOM 5049 C CA . ARG A 1 618 ? -26.950 -22.310 84.388 1.00 89.31 618 ARG A CA 1
ATOM 5050 C C . ARG A 1 618 ? -27.087 -21.568 83.054 1.00 89.31 618 ARG A C 1
ATOM 5052 O O . ARG A 1 618 ? -26.554 -22.031 82.043 1.00 89.31 618 ARG A O 1
ATOM 5059 N N . LEU A 1 619 ? -27.730 -20.398 83.058 1.00 85.75 619 LEU A N 1
ATOM 5060 C CA . LEU A 1 619 ? -27.906 -19.566 81.865 1.00 85.75 619 LEU A CA 1
ATOM 5061 C C . LEU A 1 619 ? -26.566 -19.032 81.325 1.00 85.75 619 LEU A C 1
ATOM 5063 O O . LEU A 1 619 ? -26.353 -19.002 80.112 1.00 85.75 619 LEU A O 1
ATOM 5067 N N . LEU A 1 620 ? -25.641 -18.647 82.212 1.00 85.94 620 LEU A N 1
ATOM 5068 C CA . LEU A 1 620 ? -24.282 -18.237 81.845 1.00 85.94 620 LEU A CA 1
ATOM 5069 C C . LEU A 1 620 ? -23.489 -19.394 81.225 1.00 85.94 620 LEU A C 1
ATOM 5071 O O . LEU A 1 620 ? -22.892 -19.203 80.169 1.00 85.94 620 LEU A O 1
ATOM 5075 N N . TYR A 1 621 ? -23.543 -20.601 81.796 1.00 87.31 621 TYR A N 1
ATOM 5076 C CA . TYR A 1 621 ? -22.896 -21.786 81.216 1.00 87.31 621 TYR A CA 1
ATOM 5077 C C . TYR A 1 621 ? -23.419 -22.123 79.811 1.00 87.31 621 TYR A C 1
ATOM 5079 O O . TYR A 1 621 ? -22.639 -22.472 78.924 1.00 87.31 621 TYR A O 1
ATOM 5087 N N . GLN A 1 622 ? -24.728 -21.984 79.580 1.00 85.75 622 GLN A N 1
ATOM 5088 C CA . GLN A 1 622 ? -25.323 -22.175 78.254 1.00 85.75 622 GLN A CA 1
ATOM 5089 C C . GLN A 1 622 ? -24.873 -21.088 77.263 1.00 85.75 622 GLN A C 1
ATOM 5091 O O . GLN A 1 622 ? -24.506 -21.413 76.134 1.00 85.75 622 GLN A O 1
ATOM 5096 N N . ARG A 1 623 ? -24.819 -19.817 77.687 1.00 88.81 623 ARG A N 1
ATOM 5097 C CA . ARG A 1 623 ? -24.293 -18.707 76.868 1.00 88.81 623 ARG A CA 1
ATOM 5098 C C . ARG A 1 623 ? -22.815 -18.892 76.512 1.00 88.81 623 ARG A C 1
ATOM 5100 O O . ARG A 1 623 ? -22.453 -18.653 75.364 1.00 88.81 623 ARG A O 1
ATOM 5107 N N . ILE A 1 624 ? -21.989 -19.356 77.454 1.00 86.50 624 ILE A N 1
ATOM 5108 C CA . ILE A 1 624 ? -20.569 -19.662 77.220 1.00 86.50 624 ILE A CA 1
ATOM 5109 C C . ILE A 1 624 ? -20.435 -20.757 76.158 1.00 86.50 624 ILE A C 1
ATOM 5111 O O . ILE A 1 624 ? -19.772 -20.522 75.155 1.00 86.50 624 ILE A O 1
ATOM 5115 N N . ARG A 1 625 ? -21.145 -21.888 76.291 1.00 90.12 625 ARG A N 1
ATOM 5116 C CA . ARG A 1 625 ? -21.122 -22.970 75.285 1.00 90.12 625 ARG A CA 1
ATOM 5117 C C . ARG A 1 625 ? -21.499 -22.500 73.877 1.00 90.12 625 ARG A C 1
ATOM 5119 O O . ARG A 1 625 ? -20.864 -22.906 72.909 1.00 90.12 625 ARG A O 1
ATOM 5126 N N . VAL A 1 626 ? -22.526 -21.656 73.754 1.00 90.38 626 VAL A N 1
ATOM 5127 C CA . VAL A 1 626 ? -22.950 -21.104 72.455 1.00 90.38 626 VAL A CA 1
ATOM 5128 C C . VAL A 1 626 ? -21.888 -20.155 71.889 1.00 90.38 626 VAL A C 1
ATOM 5130 O O . VAL A 1 626 ? -21.568 -20.240 70.706 1.00 90.38 626 VAL A O 1
ATOM 5133 N N . ALA A 1 627 ? -21.283 -19.303 72.722 1.00 85.75 627 ALA A N 1
ATOM 5134 C CA . ALA A 1 627 ? -20.191 -18.425 72.303 1.00 85.75 627 ALA A CA 1
ATOM 5135 C C . ALA A 1 627 ? -18.932 -19.210 71.883 1.00 85.75 627 ALA A C 1
ATOM 5137 O O . ALA A 1 627 ? -18.330 -18.893 70.860 1.00 85.75 627 ALA A O 1
ATOM 5138 N N . GLU A 1 628 ? -18.561 -20.262 72.617 1.00 88.31 628 GLU A N 1
ATOM 5139 C CA . GLU A 1 628 ? -17.463 -21.175 72.271 1.00 88.31 628 GLU A CA 1
ATOM 5140 C C . GLU A 1 628 ? -17.721 -21.906 70.949 1.00 88.31 628 GLU A C 1
ATOM 5142 O O . GLU A 1 628 ? -16.808 -22.040 70.132 1.00 88.31 628 GLU A O 1
ATOM 5147 N N . GLN A 1 629 ? -18.954 -22.360 70.705 1.00 88.94 629 GLN A N 1
ATOM 5148 C CA . GLN A 1 629 ? -19.310 -23.011 69.447 1.00 88.94 629 GLN A CA 1
ATOM 5149 C C . GLN A 1 629 ? -19.235 -22.030 68.268 1.00 88.94 629 GLN A C 1
ATOM 5151 O O . GLN A 1 629 ? -18.511 -22.309 67.315 1.00 88.94 629 GLN A O 1
ATOM 5156 N N . ILE A 1 630 ? -19.851 -20.846 68.373 1.00 85.75 630 ILE A N 1
ATOM 5157 C CA . ILE A 1 630 ? -19.763 -19.790 67.345 1.00 85.75 630 ILE A CA 1
ATOM 5158 C C . ILE A 1 630 ? -18.301 -19.380 67.099 1.00 85.75 630 ILE A C 1
ATOM 5160 O O . ILE A 1 630 ? -17.889 -19.172 65.957 1.00 85.75 630 ILE A O 1
ATOM 5164 N N . HIS A 1 631 ? -17.472 -19.295 68.144 1.00 86.56 631 HIS A N 1
ATOM 5165 C CA . HIS A 1 631 ? -16.055 -18.962 67.994 1.00 86.56 631 HIS A CA 1
ATOM 5166 C C . HIS A 1 631 ? -15.267 -20.076 67.279 1.00 86.56 631 HIS A C 1
ATOM 5168 O O . HIS A 1 631 ? -14.373 -19.772 66.482 1.00 86.56 631 HIS A O 1
ATOM 5174 N N . ASN A 1 632 ? -15.587 -21.351 67.514 1.00 87.81 632 ASN A N 1
ATOM 5175 C CA . ASN A 1 632 ? -14.972 -22.471 66.798 1.00 87.81 632 ASN A CA 1
ATOM 5176 C C . ASN A 1 632 ? -15.453 -22.569 65.341 1.00 87.81 632 ASN A C 1
ATOM 5178 O O . ASN A 1 632 ? -14.633 -22.786 64.451 1.00 87.81 632 ASN A O 1
ATOM 5182 N N . GLU A 1 633 ? -16.739 -22.337 65.078 1.00 89.62 633 GLU A N 1
ATOM 5183 C CA . GLU A 1 633 ? -17.312 -22.291 63.727 1.00 89.62 633 GLU A CA 1
ATOM 5184 C C . GLU A 1 633 ? -16.700 -21.147 62.903 1.00 89.62 633 GLU A C 1
ATOM 5186 O O . GLU A 1 633 ? -16.210 -21.382 61.797 1.00 89.62 633 GLU A O 1
ATOM 5191 N N . ASN A 1 634 ? -16.589 -19.943 63.477 1.00 88.75 634 ASN A N 1
ATOM 5192 C CA . ASN A 1 634 ? -15.883 -18.816 62.858 1.00 88.75 634 ASN A CA 1
ATOM 5193 C C . ASN A 1 634 ? -14.399 -19.127 62.606 1.00 88.75 634 ASN A C 1
ATOM 5195 O O . ASN A 1 634 ? -13.881 -18.842 61.528 1.00 88.75 634 ASN A O 1
ATOM 5199 N N . LYS A 1 635 ? -13.700 -19.738 63.572 1.00 91.00 635 LYS A N 1
ATOM 5200 C CA . LYS A 1 635 ? -12.281 -20.121 63.447 1.00 91.00 635 LYS A CA 1
ATOM 5201 C C . LYS A 1 635 ? -12.053 -21.126 62.313 1.00 91.00 635 LYS A C 1
ATOM 5203 O O . LYS A 1 635 ? -11.104 -20.975 61.545 1.00 91.00 635 LYS A O 1
ATOM 5208 N N . GLU A 1 636 ? -12.923 -22.123 62.184 1.00 90.00 636 GLU A N 1
ATOM 5209 C CA . GLU A 1 636 ? -12.858 -23.107 61.101 1.00 90.00 636 GLU A CA 1
ATOM 5210 C C . GLU A 1 636 ? -13.292 -22.496 59.751 1.00 90.00 636 GLU A C 1
ATOM 5212 O O . GLU A 1 636 ? -12.745 -22.861 58.712 1.00 90.00 636 GLU A O 1
ATOM 5217 N N . GLY A 1 637 ? -14.191 -21.504 59.756 1.00 88.81 637 GLY A N 1
ATOM 5218 C CA . GLY A 1 637 ? -14.525 -20.675 58.592 1.00 88.81 637 GLY A CA 1
ATOM 5219 C C . GLY A 1 637 ? -13.332 -19.862 58.074 1.00 88.81 637 GLY A C 1
ATOM 5220 O O . GLY A 1 637 ? -12.982 -19.970 56.899 1.00 88.81 637 GLY A O 1
ATOM 5221 N N . TYR A 1 638 ? -12.642 -19.122 58.951 1.00 85.00 638 TYR A N 1
ATOM 5222 C CA . TYR A 1 638 ? -11.411 -18.395 58.603 1.00 85.00 638 TYR A CA 1
ATOM 5223 C C . TYR A 1 638 ? -10.313 -19.325 58.077 1.00 85.00 638 TYR A C 1
ATOM 5225 O O . TYR A 1 638 ? -9.629 -18.983 57.113 1.00 85.00 638 TYR A O 1
ATOM 5233 N N . LYS A 1 639 ? -10.164 -20.517 58.670 1.00 91.94 639 LYS A N 1
ATOM 5234 C CA . LYS A 1 639 ? -9.230 -21.547 58.199 1.00 91.94 639 LYS A CA 1
ATOM 5235 C C . LYS A 1 639 ? -9.575 -22.020 56.784 1.00 91.94 639 LYS A C 1
ATOM 5237 O O . LYS A 1 639 ? -8.735 -21.896 55.902 1.00 91.94 639 LYS A O 1
ATOM 5242 N N . LYS A 1 640 ? -10.821 -22.434 56.528 1.00 91.62 640 LYS A N 1
ATOM 5243 C CA . LYS A 1 640 ? -11.284 -22.831 55.183 1.00 91.62 640 LYS A CA 1
ATOM 5244 C C . LYS A 1 640 ? -11.097 -21.724 54.142 1.00 91.62 640 LYS A C 1
ATOM 5246 O O . LYS A 1 640 ? -10.691 -22.008 53.021 1.00 91.62 640 LYS A O 1
ATOM 5251 N N . MET A 1 641 ? -11.354 -20.467 54.508 1.00 89.56 641 MET A N 1
ATOM 5252 C CA . MET A 1 641 ? -11.153 -19.323 53.615 1.00 89.56 641 MET A CA 1
ATOM 5253 C C . MET A 1 641 ? -9.666 -19.055 53.327 1.00 89.56 641 MET A C 1
ATOM 5255 O O . MET A 1 641 ? -9.308 -18.793 52.180 1.00 89.56 641 MET A O 1
ATOM 5259 N N . LYS A 1 642 ? -8.781 -19.181 54.326 1.00 90.31 642 LYS A N 1
ATOM 5260 C CA . LYS A 1 642 ? -7.324 -19.122 54.125 1.00 90.31 642 LYS A CA 1
ATOM 5261 C C . LYS A 1 642 ? -6.843 -20.250 53.208 1.00 90.31 642 LYS A C 1
ATOM 5263 O O . LYS A 1 642 ? -6.117 -19.981 52.254 1.00 90.31 642 LYS A O 1
ATOM 5268 N N . ASP A 1 643 ? -7.273 -21.481 53.470 1.00 91.12 643 ASP A N 1
ATOM 5269 C CA . ASP A 1 643 ? -6.898 -22.657 52.684 1.00 91.12 643 ASP A CA 1
ATOM 5270 C C . ASP A 1 643 ? -7.380 -22.515 51.223 1.00 91.12 643 ASP A C 1
ATOM 5272 O O . ASP A 1 643 ? -6.640 -22.855 50.298 1.00 91.12 643 ASP A O 1
ATOM 5276 N N . TRP A 1 644 ? -8.560 -21.911 51.002 1.00 91.31 644 TRP A N 1
ATOM 5277 C CA . TRP A 1 644 ? -9.077 -21.561 49.672 1.00 91.31 644 TRP A CA 1
ATOM 5278 C C . TRP A 1 644 ? -8.191 -20.537 48.943 1.00 91.31 644 TRP A C 1
ATOM 5280 O O . TRP A 1 644 ? -7.787 -20.778 47.801 1.00 91.31 644 TRP A O 1
ATOM 5290 N N . TYR A 1 645 ? -7.812 -19.434 49.603 1.00 88.62 645 TYR A N 1
ATOM 5291 C CA . TYR A 1 645 ? -6.878 -18.461 49.025 1.00 88.62 645 TYR A CA 1
ATOM 5292 C C . TYR A 1 645 ? -5.504 -19.088 48.723 1.00 88.62 645 TYR A C 1
ATOM 5294 O O . TYR A 1 645 ? -4.913 -18.789 47.687 1.00 88.62 645 TYR A O 1
ATOM 5302 N N . GLU A 1 646 ? -5.004 -20.001 49.560 1.00 90.12 646 GLU A N 1
ATOM 5303 C CA . GLU A 1 646 ? -3.739 -20.717 49.323 1.00 90.12 646 GLU A CA 1
ATOM 5304 C C . GLU A 1 646 ? -3.831 -21.776 48.207 1.00 90.12 646 GLU A C 1
ATOM 5306 O O . GLU A 1 646 ? -2.822 -22.078 47.559 1.00 90.12 646 GLU A O 1
ATOM 5311 N N . THR A 1 647 ? -5.019 -22.316 47.912 1.00 90.25 647 THR A N 1
ATOM 5312 C CA . THR A 1 647 ? -5.254 -23.086 46.678 1.00 90.25 647 THR A CA 1
ATOM 5313 C C . THR A 1 647 ? -5.340 -22.199 45.436 1.00 90.25 647 THR A C 1
ATOM 5315 O O . THR A 1 647 ? -4.672 -22.515 44.453 1.00 90.25 647 THR A O 1
ATOM 5318 N N . GLU A 1 648 ? -6.054 -21.068 45.464 1.00 89.31 648 GLU A N 1
ATOM 5319 C CA . GLU A 1 648 ? -6.172 -20.205 44.277 1.00 89.31 648 GLU A CA 1
ATOM 5320 C C . GLU A 1 648 ? -4.842 -19.509 43.944 1.00 89.31 648 GLU A C 1
ATOM 5322 O O . GLU A 1 648 ? -4.427 -19.508 42.791 1.00 89.31 648 GLU A O 1
ATOM 5327 N N . ILE A 1 649 ? -4.085 -19.017 44.936 1.00 85.69 649 ILE A N 1
ATOM 5328 C CA . ILE A 1 649 ? -2.740 -18.439 44.722 1.00 85.69 649 ILE A CA 1
ATOM 5329 C C . ILE A 1 649 ? -1.776 -19.465 44.100 1.00 85.69 649 ILE A C 1
ATOM 5331 O O . ILE A 1 649 ? -0.926 -19.108 43.279 1.00 85.69 649 ILE A O 1
ATOM 5335 N N . ARG A 1 650 ? -1.910 -20.748 44.457 1.00 91.44 650 ARG A N 1
ATOM 5336 C CA . ARG A 1 650 ? -1.146 -21.854 43.862 1.00 91.44 650 ARG A CA 1
ATOM 5337 C C . ARG A 1 650 ? -1.590 -22.142 42.427 1.00 91.44 650 ARG A C 1
ATOM 5339 O O . ARG A 1 650 ? -0.738 -22.145 41.544 1.00 91.44 650 ARG A O 1
ATOM 5346 N N . GLY A 1 651 ? -2.893 -22.260 42.172 1.00 87.56 651 GLY A N 1
ATOM 5347 C CA . GLY A 1 651 ? -3.429 -22.425 40.817 1.00 87.56 651 GLY A CA 1
ATOM 5348 C C . GLY A 1 651 ? -3.091 -21.246 39.894 1.00 87.56 651 GLY A C 1
ATOM 5349 O O . GLY A 1 651 ? -2.791 -21.442 38.719 1.00 87.56 651 GLY A O 1
ATOM 5350 N N . LEU A 1 652 ? -3.058 -20.017 40.418 1.00 86.69 652 LEU A N 1
ATOM 5351 C CA . LEU A 1 652 ? -2.596 -18.826 39.702 1.00 86.69 652 LEU A CA 1
ATOM 5352 C C . LEU A 1 652 ? -1.091 -18.871 39.407 1.00 86.69 652 LEU A C 1
ATOM 5354 O O . LEU A 1 652 ? -0.702 -18.518 38.296 1.00 86.69 652 LEU A O 1
ATOM 5358 N N . LYS A 1 653 ? -0.250 -19.349 40.337 1.00 84.94 653 LYS A N 1
ATOM 5359 C CA . LYS A 1 653 ? 1.185 -19.588 40.082 1.00 84.94 653 LYS A CA 1
ATOM 5360 C C . LYS A 1 653 ? 1.424 -20.657 39.017 1.00 84.94 653 LYS A C 1
ATOM 5362 O O . LYS A 1 653 ? 2.274 -20.461 38.155 1.00 84.94 653 LYS A O 1
ATOM 5367 N N . GLU A 1 654 ? 0.678 -21.757 39.055 1.00 83.75 654 GLU A N 1
ATOM 5368 C CA . GLU A 1 654 ? 0.771 -22.839 38.067 1.00 83.75 654 GLU A CA 1
ATOM 5369 C C . GLU A 1 654 ? 0.347 -22.345 36.674 1.00 83.75 654 GLU A C 1
ATOM 5371 O O . GLU A 1 654 ? 1.089 -22.529 35.709 1.00 83.75 654 GLU A O 1
ATOM 5376 N N . LYS A 1 655 ? -0.762 -21.593 36.576 1.00 84.31 655 LYS A N 1
ATOM 5377 C CA . LYS A 1 655 ? -1.150 -20.871 35.349 1.00 84.31 655 LYS A CA 1
ATOM 5378 C C . LYS A 1 655 ? -0.020 -19.936 34.878 1.00 84.31 655 LYS A C 1
ATOM 5380 O O . LYS A 1 655 ? 0.356 -19.993 33.711 1.00 84.31 655 LYS A O 1
ATOM 5385 N N . LEU A 1 656 ? 0.574 -19.132 35.766 1.00 78.19 656 LEU A N 1
ATOM 5386 C CA . LEU A 1 656 ? 1.697 -18.232 35.443 1.00 78.19 656 LEU A CA 1
ATOM 5387 C C . LEU A 1 656 ? 2.908 -18.977 34.860 1.00 78.19 656 LEU A C 1
ATOM 5389 O O . LEU A 1 656 ? 3.446 -18.548 33.841 1.00 78.19 656 LEU A O 1
ATOM 5393 N N . ALA A 1 657 ? 3.282 -20.122 35.437 1.00 79.94 657 ALA A N 1
ATOM 5394 C CA . ALA A 1 657 ? 4.365 -20.962 34.926 1.00 79.94 657 ALA A CA 1
ATOM 5395 C C . ALA A 1 657 ? 4.081 -21.486 33.502 1.00 79.94 657 ALA A C 1
ATOM 5397 O O . ALA A 1 657 ? 4.994 -21.550 32.681 1.00 79.94 657 ALA A O 1
ATOM 5398 N N . THR A 1 658 ? 2.819 -21.783 33.152 1.00 79.12 658 THR A N 1
ATOM 5399 C CA . THR A 1 658 ? 2.469 -22.167 31.766 1.00 79.12 658 THR A CA 1
ATOM 5400 C C . THR A 1 658 ? 2.605 -21.024 30.751 1.00 79.12 658 THR A C 1
ATOM 5402 O O . THR A 1 658 ? 2.829 -21.296 29.574 1.00 79.12 658 THR A O 1
ATOM 5405 N N . TYR A 1 659 ? 2.543 -19.757 31.183 1.00 74.69 659 TYR A N 1
ATOM 5406 C CA . TYR A 1 659 ? 2.801 -18.589 30.325 1.00 74.69 659 TYR A CA 1
ATOM 5407 C C . TYR A 1 659 ? 4.290 -18.206 30.241 1.00 74.69 659 TYR A C 1
ATOM 5409 O O . TYR A 1 659 ? 4.693 -17.501 29.313 1.00 74.69 659 TYR A O 1
ATOM 5417 N N . GLU A 1 660 ? 5.123 -18.696 31.161 1.00 77.88 660 GLU A N 1
ATOM 5418 C CA . GLU A 1 660 ? 6.556 -18.382 31.225 1.00 77.88 660 GLU A CA 1
ATOM 5419 C C . GLU A 1 660 ? 7.356 -18.998 30.059 1.00 77.88 660 GLU A C 1
ATOM 5421 O O . GLU A 1 660 ? 8.305 -18.392 29.559 1.00 77.88 660 GLU A O 1
ATOM 5426 N N . ASP A 1 661 ? 6.946 -20.168 29.561 1.00 76.44 661 ASP A N 1
ATOM 5427 C CA . ASP A 1 661 ? 7.588 -20.838 28.422 1.00 76.44 661 ASP A CA 1
ATOM 5428 C C . ASP A 1 661 ? 7.245 -20.195 27.050 1.00 76.44 661 ASP A C 1
ATOM 5430 O O . ASP A 1 661 ? 8.166 -19.929 26.271 1.00 76.44 661 ASP A O 1
ATOM 5434 N N . PRO A 1 662 ? 5.984 -19.801 26.758 1.00 79.94 662 PRO A N 1
ATOM 5435 C CA . PRO A 1 662 ? 5.668 -18.873 25.668 1.00 79.94 662 PRO A CA 1
ATOM 5436 C C . PRO A 1 662 ? 6.438 -17.547 25.743 1.00 79.94 662 PRO A C 1
ATOM 5438 O O . PRO A 1 662 ? 6.941 -17.079 24.721 1.00 79.94 662 PRO A O 1
ATOM 5441 N N . ALA A 1 663 ? 6.582 -16.953 26.934 1.00 75.25 663 ALA A N 1
ATOM 5442 C CA . ALA A 1 663 ? 7.346 -15.716 27.114 1.00 75.25 663 ALA A CA 1
ATOM 5443 C C . ALA A 1 663 ? 8.847 -15.908 26.814 1.00 75.25 663 ALA A C 1
ATOM 5445 O O . ALA A 1 663 ? 9.466 -15.053 26.175 1.00 75.25 663 ALA A O 1
ATOM 5446 N N . ARG A 1 664 ? 9.424 -17.055 27.199 1.00 81.75 664 ARG A N 1
ATOM 5447 C CA . ARG A 1 664 ? 10.808 -17.438 26.868 1.00 81.75 664 ARG A CA 1
ATOM 5448 C C . ARG A 1 664 ? 11.016 -17.570 25.358 1.00 81.75 664 ARG A C 1
ATOM 5450 O O . ARG A 1 664 ? 11.916 -16.934 24.816 1.00 81.75 664 ARG A O 1
ATOM 5457 N N . LYS A 1 665 ? 10.124 -18.283 24.665 1.00 83.69 665 LYS A N 1
ATOM 5458 C CA . LYS A 1 665 ? 10.140 -18.414 23.195 1.00 83.69 665 LYS A CA 1
ATOM 5459 C C . LYS A 1 665 ? 9.989 -17.063 22.490 1.00 83.69 665 LYS A C 1
ATOM 5461 O O . LYS A 1 665 ? 10.677 -16.790 21.512 1.00 83.69 665 LYS A O 1
ATOM 5466 N N . MET A 1 666 ? 9.143 -16.173 23.012 1.00 84.25 666 MET A N 1
ATOM 5467 C CA . MET A 1 666 ? 8.987 -14.814 22.483 1.00 84.25 666 MET A CA 1
ATOM 5468 C C . MET A 1 666 ? 10.258 -13.964 22.659 1.00 84.25 666 MET A C 1
ATOM 5470 O O . MET A 1 666 ? 10.598 -13.174 21.776 1.00 84.25 666 MET A O 1
ATOM 5474 N N . LYS A 1 667 ? 11.003 -14.162 23.755 1.00 85.44 667 LYS A N 1
ATOM 5475 C CA . LYS A 1 667 ? 12.322 -13.549 23.959 1.00 85.44 667 LYS A CA 1
ATOM 5476 C C . LYS A 1 667 ? 13.364 -14.090 22.969 1.00 85.44 667 LYS A C 1
ATOM 5478 O O . LYS A 1 667 ? 14.048 -13.289 22.341 1.00 85.44 667 LYS A O 1
ATOM 5483 N N . GLU A 1 668 ? 13.437 -15.405 22.771 1.00 85.50 668 GLU A N 1
ATOM 5484 C CA . GLU A 1 668 ? 14.343 -16.041 21.796 1.00 85.50 668 GLU A CA 1
ATOM 5485 C C . GLU A 1 668 ? 14.065 -15.567 20.356 1.00 85.50 668 GLU A C 1
ATOM 5487 O O . GLU A 1 668 ? 14.994 -15.265 19.604 1.00 85.50 668 GLU A O 1
ATOM 5492 N N . ILE A 1 669 ? 12.788 -15.407 19.984 1.00 85.69 669 ILE A N 1
ATOM 5493 C CA . ILE A 1 669 ? 12.370 -14.811 18.703 1.00 85.69 669 ILE A CA 1
ATOM 5494 C C . ILE A 1 669 ? 12.828 -13.347 18.597 1.00 85.69 669 ILE A C 1
ATOM 5496 O O . ILE A 1 669 ? 13.336 -12.946 17.552 1.00 85.69 669 ILE A O 1
ATOM 5500 N N . SER A 1 670 ? 12.698 -12.554 19.665 1.00 86.38 670 SER A N 1
ATOM 5501 C CA . SER A 1 670 ? 13.146 -11.151 19.702 1.00 86.38 670 SER A CA 1
ATOM 5502 C C . SER A 1 670 ? 14.669 -11.017 19.553 1.00 86.38 670 SER A C 1
ATOM 5504 O O . SER A 1 670 ? 15.158 -10.191 18.779 1.00 86.38 670 SER A O 1
ATOM 5506 N N . GLU A 1 671 ? 15.436 -11.874 20.229 1.00 88.81 671 GLU A N 1
ATOM 5507 C CA . GLU A 1 671 ? 16.901 -11.910 20.139 1.00 88.81 671 GLU A CA 1
ATOM 5508 C C . GLU A 1 671 ? 17.371 -12.400 18.755 1.00 88.81 671 GLU A C 1
ATOM 5510 O O . GLU A 1 671 ? 18.281 -11.808 18.169 1.00 88.81 671 GLU A O 1
ATOM 5515 N N . THR A 1 672 ? 16.677 -13.382 18.168 1.00 86.19 672 THR A N 1
ATOM 5516 C CA . THR A 1 672 ? 16.896 -13.832 16.781 1.00 86.19 672 THR A CA 1
ATOM 5517 C C . THR A 1 672 ? 16.604 -12.713 15.776 1.00 86.19 672 THR A C 1
ATOM 5519 O O . THR A 1 672 ? 17.438 -12.418 14.918 1.00 86.19 672 THR A O 1
ATOM 5522 N N . ALA A 1 673 ? 15.459 -12.032 15.906 1.00 85.81 673 ALA A N 1
ATOM 5523 C CA . ALA A 1 673 ? 15.081 -10.914 15.044 1.00 85.81 673 ALA A CA 1
ATOM 5524 C C . ALA A 1 673 ? 16.119 -9.783 15.114 1.00 85.81 673 ALA A C 1
ATOM 5526 O O . ALA A 1 673 ? 16.567 -9.287 14.079 1.00 85.81 673 ALA A O 1
ATOM 5527 N N . LYS A 1 674 ? 16.587 -9.436 16.320 1.00 86.81 674 LYS A N 1
ATOM 5528 C CA . LYS A 1 674 ? 17.653 -8.447 16.535 1.00 86.81 674 LYS A CA 1
ATOM 5529 C C . LYS A 1 674 ? 18.952 -8.820 15.808 1.00 86.81 674 LYS A C 1
ATOM 5531 O O . LYS A 1 674 ? 19.558 -7.949 15.187 1.00 86.81 674 LYS A O 1
ATOM 5536 N N . GLY A 1 675 ? 19.334 -10.099 15.814 1.00 87.25 675 GLY A N 1
ATOM 5537 C CA . GLY A 1 675 ? 20.451 -10.606 15.011 1.00 87.25 675 GLY A CA 1
ATOM 5538 C C . GLY A 1 675 ? 20.223 -10.455 13.501 1.00 87.25 675 GLY A C 1
ATOM 5539 O O . GLY A 1 675 ? 21.122 -10.015 12.784 1.00 87.25 675 GLY A O 1
ATOM 5540 N N . THR A 1 676 ? 19.012 -10.739 13.004 1.00 88.19 676 THR A N 1
ATOM 5541 C CA . THR A 1 676 ? 18.693 -10.553 11.573 1.00 88.19 676 THR A CA 1
ATOM 5542 C C . THR A 1 676 ? 18.688 -9.085 11.138 1.00 88.19 676 THR A C 1
ATOM 5544 O O . THR A 1 676 ? 19.161 -8.792 10.042 1.00 88.19 676 THR A O 1
ATOM 5547 N N . PHE A 1 677 ? 18.251 -8.152 11.995 1.00 85.88 677 PHE A N 1
ATOM 5548 C CA . PHE A 1 677 ? 18.335 -6.715 11.710 1.00 85.88 677 PHE A CA 1
ATOM 5549 C C . PHE A 1 677 ? 19.789 -6.236 11.621 1.00 85.88 677 PHE A C 1
ATOM 5551 O O . PHE A 1 677 ? 20.142 -5.579 10.651 1.00 85.88 677 PHE A O 1
ATOM 5558 N N . GLN A 1 678 ? 20.668 -6.667 12.532 1.00 88.44 678 GLN A N 1
ATOM 5559 C CA . GLN A 1 678 ? 22.105 -6.361 12.443 1.00 88.44 678 GLN A CA 1
ATOM 5560 C C . GLN A 1 678 ? 22.756 -6.938 11.169 1.00 88.44 678 GLN A C 1
ATOM 5562 O O . GLN A 1 678 ? 23.651 -6.323 10.587 1.00 88.44 678 GLN A O 1
ATOM 5567 N N . GLY A 1 679 ? 22.286 -8.100 10.700 1.00 85.31 679 GLY A N 1
ATOM 5568 C CA . GLY A 1 679 ? 22.675 -8.660 9.403 1.00 85.31 679 GLY A CA 1
ATOM 5569 C C . GLY A 1 679 ? 22.199 -7.816 8.212 1.00 85.31 679 GLY A C 1
ATOM 5570 O O . GLY A 1 679 ? 22.961 -7.614 7.267 1.00 85.31 679 GLY A O 1
ATOM 5571 N N . LEU A 1 680 ? 20.971 -7.289 8.269 1.00 86.62 680 LEU A N 1
ATOM 5572 C CA . LEU A 1 680 ? 20.415 -6.375 7.265 1.00 86.62 680 LEU A CA 1
ATOM 5573 C C . LEU A 1 680 ? 21.159 -5.033 7.236 1.00 86.62 680 LEU A C 1
ATOM 5575 O O . LEU A 1 680 ? 21.547 -4.599 6.155 1.00 86.62 680 LEU A O 1
ATOM 5579 N N . ASP A 1 681 ? 21.446 -4.427 8.390 1.00 87.81 681 ASP A N 1
ATOM 5580 C CA . ASP A 1 681 ? 22.217 -3.178 8.490 1.00 87.81 681 ASP A CA 1
ATOM 5581 C C . ASP A 1 681 ? 23.609 -3.325 7.844 1.00 87.81 681 ASP A C 1
ATOM 5583 O O . ASP A 1 681 ? 24.062 -2.458 7.093 1.00 87.81 681 ASP A O 1
ATOM 5587 N N . LEU A 1 682 ? 24.272 -4.471 8.048 1.00 89.88 682 LEU A N 1
ATOM 5588 C CA . LEU A 1 682 ? 25.555 -4.783 7.409 1.00 89.88 682 LEU A CA 1
ATOM 5589 C C . LEU A 1 682 ? 25.444 -4.964 5.881 1.00 89.88 682 LEU A C 1
ATOM 5591 O O . LEU A 1 682 ? 26.407 -4.695 5.159 1.00 89.88 682 LEU A O 1
ATOM 5595 N N . VAL A 1 683 ? 24.292 -5.407 5.367 1.00 87.19 683 VAL A N 1
ATOM 5596 C CA . VAL A 1 683 ? 24.013 -5.455 3.920 1.00 87.19 683 VAL A CA 1
ATOM 5597 C C . VAL A 1 683 ? 23.729 -4.054 3.370 1.00 87.19 683 VAL A C 1
ATOM 5599 O O . VAL A 1 683 ? 24.241 -3.723 2.301 1.00 87.19 683 VAL A O 1
ATOM 5602 N N . VAL A 1 684 ? 23.004 -3.205 4.107 1.00 88.94 684 VAL A N 1
ATOM 5603 C CA . VAL A 1 684 ? 22.759 -1.797 3.739 1.00 88.94 684 VAL A CA 1
ATOM 5604 C C . VAL A 1 684 ? 24.077 -1.025 3.633 1.00 88.94 684 VAL A C 1
ATOM 5606 O O . VAL A 1 684 ? 24.321 -0.388 2.611 1.00 88.94 684 VAL A O 1
ATOM 5609 N N . LEU A 1 685 ? 24.980 -1.157 4.611 1.00 87.56 685 LEU A N 1
ATOM 5610 C CA . LEU A 1 685 ? 26.303 -0.516 4.575 1.00 87.56 685 LEU A CA 1
ATOM 5611 C C . LEU A 1 685 ? 27.133 -0.935 3.346 1.00 87.56 685 LEU A C 1
ATOM 5613 O O . LEU A 1 685 ? 27.770 -0.091 2.713 1.00 87.56 685 LEU A O 1
ATOM 5617 N N . LYS A 1 686 ? 27.078 -2.215 2.951 1.00 87.81 686 LYS A N 1
ATOM 5618 C CA . LYS A 1 686 ? 27.726 -2.709 1.721 1.00 87.81 686 LYS A CA 1
ATOM 5619 C C . LYS A 1 686 ? 27.073 -2.160 0.450 1.00 87.81 686 LYS A C 1
ATOM 5621 O O . LYS A 1 686 ? 27.777 -1.881 -0.519 1.00 87.81 686 LYS A O 1
ATOM 5626 N N . PHE A 1 687 ? 25.753 -1.969 0.447 1.00 87.25 687 PHE A N 1
ATOM 5627 C CA . PHE A 1 687 ? 25.051 -1.296 -0.648 1.00 87.25 687 PHE A CA 1
ATOM 5628 C C . PHE A 1 687 ? 25.454 0.179 -0.760 1.00 87.25 687 PHE A C 1
ATOM 5630 O O . PHE A 1 687 ? 25.737 0.641 -1.863 1.00 87.25 687 PHE A O 1
ATOM 5637 N N . GLU A 1 688 ? 25.561 0.910 0.353 1.00 86.62 688 GLU A N 1
ATOM 5638 C CA . GLU A 1 688 ? 26.045 2.295 0.338 1.00 86.62 688 GLU A CA 1
ATOM 5639 C C . GLU A 1 688 ? 27.481 2.418 -0.183 1.00 86.62 688 GLU A C 1
ATOM 5641 O O . GLU A 1 688 ? 27.787 3.338 -0.943 1.00 86.62 688 GLU A O 1
ATOM 5646 N N . GLU A 1 689 ? 28.374 1.514 0.223 1.00 88.62 689 GLU A N 1
ATOM 5647 C CA . GLU A 1 689 ? 29.752 1.465 -0.272 1.00 88.62 689 GLU A CA 1
ATOM 5648 C C . GLU A 1 689 ? 29.795 1.140 -1.774 1.00 88.62 689 GLU A C 1
ATOM 5650 O O . GLU A 1 689 ? 30.490 1.815 -2.537 1.00 88.62 689 GLU A O 1
ATOM 5655 N N . GLY A 1 690 ? 28.972 0.191 -2.232 1.00 87.12 690 GLY A N 1
ATOM 5656 C CA . GLY A 1 690 ? 28.751 -0.075 -3.655 1.00 87.12 690 GLY A CA 1
ATOM 5657 C C . GLY A 1 690 ? 28.279 1.167 -4.419 1.00 87.12 690 GLY A C 1
ATOM 5658 O O . GLY A 1 690 ? 28.875 1.531 -5.431 1.00 87.12 690 GLY A O 1
ATOM 5659 N N . HIS A 1 691 ? 27.270 1.878 -3.907 1.00 86.94 691 HIS A N 1
ATOM 5660 C CA . HIS A 1 691 ? 26.759 3.117 -4.504 1.00 86.94 691 HIS A CA 1
ATOM 5661 C C . HIS A 1 691 ? 27.820 4.228 -4.558 1.00 86.94 691 HIS A C 1
ATOM 5663 O O . HIS A 1 691 ? 27.947 4.889 -5.589 1.00 86.94 691 HIS A O 1
ATOM 5669 N N . LYS A 1 692 ? 28.627 4.408 -3.503 1.00 88.44 692 LYS A N 1
ATOM 5670 C CA . LYS A 1 692 ? 29.765 5.351 -3.495 1.00 88.44 692 LYS A CA 1
ATOM 5671 C C . LYS A 1 692 ? 30.787 4.985 -4.581 1.00 88.44 692 LYS A C 1
ATOM 5673 O O . LYS A 1 692 ? 31.234 5.859 -5.322 1.00 88.44 692 LYS A O 1
ATOM 5678 N N . ASN A 1 693 ? 31.091 3.698 -4.753 1.00 91.94 693 ASN A N 1
ATOM 5679 C CA . ASN A 1 693 ? 31.994 3.221 -5.803 1.00 91.94 693 ASN A CA 1
ATOM 5680 C C . ASN A 1 693 ? 31.431 3.427 -7.222 1.00 91.94 693 ASN A C 1
ATOM 5682 O O . ASN A 1 693 ? 32.165 3.890 -8.097 1.00 91.94 693 ASN A O 1
ATOM 5686 N N . PHE A 1 694 ? 30.136 3.183 -7.452 1.00 88.19 694 PHE A N 1
ATOM 5687 C CA . PHE A 1 694 ? 29.489 3.497 -8.733 1.00 88.19 694 PHE A CA 1
ATOM 5688 C C . PHE A 1 694 ? 29.477 5.005 -9.022 1.00 88.19 694 PHE A C 1
ATOM 5690 O O . PHE A 1 694 ? 29.822 5.410 -10.130 1.00 88.19 694 PHE A O 1
ATOM 5697 N N . LEU A 1 695 ? 29.168 5.856 -8.037 1.00 87.94 695 LEU A N 1
ATOM 5698 C CA . LEU A 1 695 ? 29.219 7.317 -8.188 1.00 87.94 695 LEU A CA 1
ATOM 5699 C C . LEU A 1 695 ? 30.632 7.821 -8.524 1.00 87.94 695 LEU A C 1
ATOM 5701 O O . LEU A 1 695 ? 30.781 8.703 -9.372 1.00 87.94 695 LEU A O 1
ATOM 5705 N N . ASN A 1 696 ? 31.673 7.225 -7.936 1.00 92.00 696 ASN A N 1
ATOM 5706 C CA . ASN A 1 696 ? 33.067 7.523 -8.274 1.00 92.00 696 ASN A CA 1
ATOM 5707 C C . ASN A 1 696 ? 33.415 7.104 -9.717 1.00 92.00 696 ASN A C 1
ATOM 5709 O O . ASN A 1 696 ? 34.058 7.868 -10.440 1.00 92.00 696 ASN A O 1
ATOM 5713 N N . GLN A 1 697 ? 32.955 5.931 -10.172 1.00 92.19 697 GLN A N 1
ATOM 5714 C CA . GLN A 1 697 ? 33.140 5.480 -11.560 1.00 92.19 697 GLN A CA 1
ATOM 5715 C C . GLN A 1 697 ? 32.402 6.375 -12.567 1.00 92.19 697 GLN A C 1
ATOM 5717 O O . GLN A 1 697 ? 32.993 6.775 -13.569 1.00 92.19 697 GLN A O 1
ATOM 5722 N N . ILE A 1 698 ? 31.151 6.747 -12.278 1.00 88.38 698 ILE A N 1
ATOM 5723 C CA . ILE A 1 698 ? 30.353 7.681 -13.087 1.00 88.38 698 ILE A CA 1
ATOM 5724 C C . ILE A 1 698 ? 31.041 9.049 -13.159 1.00 88.38 698 ILE A C 1
ATOM 5726 O O . ILE A 1 698 ? 31.167 9.611 -14.244 1.00 88.38 698 ILE A O 1
ATOM 5730 N N . SER A 1 699 ? 31.553 9.558 -12.035 1.00 91.81 699 SER A N 1
ATOM 5731 C CA . SER A 1 699 ? 32.277 10.836 -11.987 1.00 91.81 699 SER A CA 1
ATOM 5732 C C . SER A 1 699 ? 33.547 10.807 -12.841 1.00 91.81 699 SER A C 1
ATOM 5734 O O . SER A 1 699 ? 33.799 11.742 -13.599 1.00 91.81 699 SER A O 1
ATOM 5736 N N . LYS A 1 700 ? 34.319 9.711 -12.789 1.00 92.06 700 LYS A N 1
ATOM 5737 C CA . LYS A 1 700 ? 35.489 9.531 -13.659 1.00 92.06 700 LYS A CA 1
ATOM 5738 C C . LYS A 1 700 ? 35.088 9.489 -15.138 1.00 92.06 700 LYS A C 1
ATOM 5740 O O . LYS A 1 700 ? 35.630 10.251 -15.929 1.00 92.06 700 LYS A O 1
ATOM 5745 N N . MET A 1 701 ? 34.105 8.660 -15.492 1.00 90.38 701 MET A N 1
ATOM 5746 C CA . MET A 1 701 ? 33.610 8.528 -16.865 1.00 90.38 701 MET A CA 1
ATOM 5747 C C . MET A 1 701 ? 33.053 9.852 -17.418 1.00 90.38 701 MET A C 1
ATOM 5749 O O . MET A 1 701 ? 33.232 10.143 -18.596 1.00 90.38 701 MET A O 1
ATOM 5753 N N . SER A 1 702 ? 32.436 10.680 -16.570 1.00 92.12 702 SER A N 1
ATOM 5754 C CA . SER A 1 702 ? 31.978 12.030 -16.922 1.00 92.12 702 SER A CA 1
ATOM 5755 C C . SER A 1 702 ? 33.148 12.973 -17.245 1.00 92.12 702 SER A C 1
ATOM 5757 O O . SER A 1 702 ? 33.119 13.671 -18.257 1.00 92.12 702 SER A O 1
ATOM 5759 N N . ASN A 1 703 ? 34.223 12.940 -16.448 1.00 92.25 703 ASN A N 1
ATOM 5760 C CA . ASN A 1 703 ? 35.436 13.726 -16.706 1.00 92.25 703 ASN A CA 1
ATOM 5761 C C . ASN A 1 703 ? 36.164 13.267 -17.985 1.00 92.25 703 ASN A C 1
ATOM 5763 O O . ASN A 1 703 ? 36.631 14.100 -18.767 1.00 92.25 703 ASN A O 1
ATOM 5767 N N . ASP A 1 704 ? 36.229 11.954 -18.223 1.00 92.81 704 ASP A N 1
ATOM 5768 C CA . ASP A 1 704 ? 36.801 11.370 -19.442 1.00 92.81 704 ASP A CA 1
ATOM 5769 C C . ASP A 1 704 ? 35.961 11.764 -20.683 1.00 92.81 704 ASP A C 1
ATOM 5771 O O . ASP A 1 704 ? 36.512 12.142 -21.722 1.00 92.81 704 ASP A O 1
ATOM 5775 N N . LEU A 1 705 ? 34.625 11.775 -20.563 1.00 91.19 705 LEU A N 1
ATOM 5776 C CA . LEU A 1 705 ? 33.694 12.214 -21.611 1.00 91.19 705 LEU A CA 1
ATOM 5777 C C . LEU A 1 705 ? 33.803 13.718 -21.909 1.00 91.19 705 LEU A C 1
ATOM 5779 O O . LEU A 1 705 ? 33.836 14.104 -23.078 1.00 91.19 705 LEU A O 1
ATOM 5783 N N . GLU A 1 706 ? 33.895 14.573 -20.888 1.00 90.81 706 GLU A N 1
ATOM 5784 C CA . GLU A 1 706 ? 34.085 16.017 -21.081 1.00 90.81 706 GLU A CA 1
ATOM 5785 C C . GLU A 1 706 ? 35.454 16.317 -21.716 1.00 90.81 706 GLU A C 1
ATOM 5787 O O . GLU A 1 706 ? 35.560 17.167 -22.601 1.00 90.81 706 GLU A O 1
ATOM 5792 N N . SER A 1 707 ? 36.490 15.548 -21.364 1.00 93.56 707 SER A N 1
ATOM 5793 C CA . SER A 1 707 ? 37.809 15.620 -22.006 1.00 93.56 707 SER A CA 1
ATOM 5794 C C . SER A 1 707 ? 37.742 15.246 -23.494 1.00 93.56 707 SER A C 1
ATOM 5796 O O . SER A 1 707 ? 38.276 15.965 -24.343 1.00 93.56 707 SER A O 1
ATOM 5798 N N . ALA A 1 708 ? 37.022 14.172 -23.839 1.00 91.31 708 ALA A N 1
ATOM 5799 C CA . ALA A 1 708 ? 36.778 13.780 -25.228 1.00 91.31 708 ALA A CA 1
ATOM 5800 C C . ALA A 1 708 ? 35.957 14.837 -25.995 1.00 91.31 708 ALA A C 1
ATOM 5802 O O . ALA A 1 708 ? 36.299 15.193 -27.122 1.00 91.31 708 ALA A O 1
ATOM 5803 N N . LYS A 1 709 ? 34.922 15.412 -25.371 1.00 92.44 709 LYS A N 1
ATOM 5804 C CA . LYS A 1 709 ? 34.114 16.520 -25.910 1.00 92.44 709 LYS A CA 1
ATOM 5805 C C . LYS A 1 709 ? 34.960 17.770 -26.172 1.00 92.44 709 LYS A C 1
ATOM 5807 O O . LYS A 1 709 ? 34.855 18.368 -27.246 1.00 92.44 709 LYS A O 1
ATOM 5812 N N . MET A 1 710 ? 35.861 18.133 -25.262 1.00 92.44 710 MET A N 1
ATOM 5813 C CA . MET A 1 710 ? 36.806 19.234 -25.468 1.00 92.44 710 MET A CA 1
ATOM 5814 C C . MET A 1 710 ? 37.774 18.960 -26.627 1.00 92.44 710 MET A C 1
ATOM 5816 O O . MET A 1 710 ? 37.992 19.855 -27.449 1.00 92.44 710 MET A O 1
ATOM 5820 N N . TRP A 1 711 ? 38.274 17.727 -26.769 1.00 95.31 711 TRP A N 1
ATOM 5821 C CA . TRP A 1 711 ? 39.083 17.316 -27.923 1.00 95.31 711 TRP A CA 1
ATOM 5822 C C . TRP A 1 711 ? 38.301 17.406 -29.245 1.00 95.31 711 TRP A C 1
ATOM 5824 O O . TRP A 1 711 ? 38.789 18.019 -30.194 1.00 95.31 711 TRP A O 1
ATOM 5834 N N . VAL A 1 712 ? 37.060 16.901 -29.293 1.00 91.62 712 VAL A N 1
ATOM 5835 C CA . VAL A 1 712 ? 36.185 16.965 -30.482 1.00 91.62 712 VAL A CA 1
ATOM 5836 C C . VAL A 1 712 ? 35.858 18.409 -30.872 1.00 91.62 712 VAL A C 1
ATOM 5838 O O . VAL A 1 712 ? 35.925 18.750 -32.051 1.00 91.62 712 VAL A O 1
ATOM 5841 N N . THR A 1 713 ? 35.556 19.306 -29.924 1.00 91.25 713 THR A N 1
ATOM 5842 C CA . THR A 1 713 ? 35.354 20.724 -30.287 1.00 91.25 713 THR A CA 1
ATOM 5843 C C . THR A 1 713 ? 36.648 21.392 -30.756 1.00 91.25 713 THR A C 1
ATOM 5845 O O . THR A 1 713 ? 36.581 22.336 -31.544 1.00 91.25 713 THR A O 1
ATOM 5848 N N . GLY A 1 714 ? 37.813 20.936 -30.281 1.00 91.44 714 GLY A N 1
ATOM 5849 C CA . GLY A 1 714 ? 39.131 21.391 -30.725 1.00 91.44 714 GLY A CA 1
ATOM 5850 C C . GLY A 1 714 ? 39.412 20.996 -32.172 1.00 91.44 714 GLY A C 1
ATOM 5851 O O . GLY A 1 714 ? 39.654 21.865 -33.009 1.00 91.44 714 GLY A O 1
ATOM 5852 N N . THR A 1 715 ? 39.290 19.708 -32.494 1.00 88.12 715 THR A N 1
ATOM 5853 C CA . THR A 1 715 ? 39.476 19.204 -33.862 1.00 88.12 715 THR A CA 1
ATOM 5854 C C . THR A 1 715 ? 38.416 19.744 -34.821 1.00 88.12 715 THR A C 1
ATOM 5856 O O . THR A 1 715 ? 38.756 20.117 -35.939 1.00 88.12 715 THR A O 1
ATOM 5859 N N . ALA A 1 716 ? 37.162 19.922 -34.392 1.00 90.69 716 ALA A N 1
ATOM 5860 C CA . ALA A 1 716 ? 36.127 20.566 -35.207 1.00 90.69 716 ALA A CA 1
ATOM 5861 C C . ALA A 1 716 ? 36.428 22.049 -35.518 1.00 90.69 716 ALA A C 1
ATOM 5863 O O . ALA A 1 716 ? 36.109 22.522 -36.611 1.00 90.69 716 ALA A O 1
ATOM 5864 N N . ARG A 1 717 ? 37.058 22.790 -34.592 1.00 92.50 717 ARG A N 1
ATOM 5865 C CA . ARG A 1 717 ? 37.555 24.156 -34.850 1.00 92.50 717 ARG A CA 1
ATOM 5866 C C . ARG A 1 717 ? 38.715 24.148 -35.846 1.00 92.50 717 ARG A C 1
ATOM 5868 O O . ARG A 1 717 ? 38.712 24.956 -36.771 1.00 92.50 717 ARG A O 1
ATOM 5875 N N . GLU A 1 718 ? 39.643 23.204 -35.715 1.00 92.56 718 GLU A N 1
ATOM 5876 C CA . GLU A 1 718 ? 40.764 23.067 -36.651 1.00 92.56 718 GLU A CA 1
ATOM 5877 C C . GLU A 1 718 ? 40.299 22.673 -38.061 1.00 92.56 718 GLU A C 1
ATOM 5879 O O . GLU A 1 718 ? 40.707 23.290 -39.039 1.00 92.56 718 GLU A O 1
ATOM 5884 N N . ILE A 1 719 ? 39.360 21.729 -38.183 1.00 90.88 719 ILE A N 1
ATOM 5885 C CA . ILE A 1 719 ? 38.760 21.326 -39.466 1.00 90.88 719 ILE A CA 1
ATOM 5886 C C . ILE A 1 719 ? 38.057 22.509 -40.150 1.00 90.88 719 ILE A C 1
ATOM 5888 O O . ILE A 1 719 ? 38.130 22.630 -41.371 1.00 90.88 719 ILE A O 1
ATOM 5892 N N . LYS A 1 720 ? 37.412 23.413 -39.395 1.00 92.25 720 LYS A N 1
ATOM 5893 C CA . LYS A 1 720 ? 36.852 24.657 -39.956 1.00 92.25 720 LYS A CA 1
ATOM 5894 C C . LYS A 1 720 ? 37.944 25.598 -40.477 1.00 92.25 720 LYS A C 1
ATOM 5896 O O . LYS A 1 720 ? 37.791 26.127 -41.573 1.00 92.25 720 LYS A O 1
ATOM 5901 N N . ARG A 1 721 ? 39.049 25.767 -39.739 1.00 93.06 721 ARG A N 1
ATOM 5902 C CA . ARG A 1 721 ? 40.203 26.577 -40.173 1.00 93.06 721 ARG A CA 1
ATOM 5903 C C . ARG A 1 721 ? 40.850 26.010 -41.439 1.00 93.06 721 ARG A C 1
ATOM 5905 O O . ARG A 1 721 ? 41.059 26.744 -42.397 1.00 93.06 721 ARG A O 1
ATOM 5912 N N . LEU A 1 722 ? 41.117 24.706 -41.466 1.00 92.69 722 LEU A N 1
ATOM 5913 C CA . LEU A 1 722 ? 41.713 24.030 -42.619 1.00 92.69 722 LEU A CA 1
ATOM 5914 C C . LEU A 1 722 ? 40.791 24.059 -43.845 1.00 92.69 722 LEU A C 1
ATOM 5916 O O . LEU A 1 722 ? 41.278 24.293 -44.946 1.00 92.69 722 LEU A O 1
ATOM 5920 N N . ARG A 1 723 ? 39.472 23.903 -43.667 1.00 92.56 723 ARG A N 1
ATOM 5921 C CA . ARG A 1 723 ? 38.488 24.064 -44.751 1.00 92.56 723 ARG A CA 1
ATOM 5922 C C . ARG A 1 723 ? 38.547 25.463 -45.362 1.00 92.56 723 ARG A C 1
ATOM 5924 O O . ARG A 1 723 ? 38.684 25.567 -46.573 1.00 92.56 723 ARG A O 1
ATOM 5931 N N . HIS A 1 724 ? 38.524 26.506 -44.533 1.00 93.19 724 HIS A N 1
ATOM 5932 C CA . HIS A 1 724 ? 38.615 27.886 -45.009 1.00 93.19 724 HIS A CA 1
ATOM 5933 C C . HIS A 1 724 ? 39.943 28.165 -45.735 1.00 93.19 724 HIS A C 1
ATOM 5935 O O . HIS A 1 724 ? 39.951 28.789 -46.791 1.00 93.19 724 HIS A O 1
ATOM 5941 N N . ASN A 1 725 ? 41.063 27.634 -45.232 1.00 93.69 725 ASN A N 1
ATOM 5942 C CA . ASN A 1 725 ? 42.353 27.731 -45.920 1.00 93.69 725 ASN A CA 1
ATOM 5943 C C . ASN A 1 725 ? 42.330 27.036 -47.296 1.00 93.69 725 ASN A C 1
ATOM 5945 O O . ASN A 1 725 ? 42.885 27.570 -48.250 1.00 93.69 725 ASN A O 1
ATOM 5949 N N . VAL A 1 726 ? 41.689 25.866 -47.411 1.00 92.00 726 VAL A N 1
ATOM 5950 C CA . VAL A 1 726 ? 41.525 25.150 -48.690 1.00 92.00 726 VAL A CA 1
ATOM 5951 C C . VAL A 1 726 ? 40.604 25.914 -49.646 1.00 92.00 726 VAL A C 1
ATOM 5953 O O . VAL A 1 726 ? 40.919 26.000 -50.826 1.00 92.00 726 VAL A O 1
ATOM 5956 N N . GLU A 1 727 ? 39.522 26.519 -49.154 1.00 92.69 727 GLU A N 1
ATOM 5957 C CA . GLU A 1 727 ? 38.634 27.379 -49.951 1.00 92.69 727 GLU A CA 1
ATOM 5958 C C . GLU A 1 727 ? 39.388 28.606 -50.499 1.00 92.69 727 GLU A C 1
ATOM 5960 O O . GLU A 1 727 ? 39.338 28.860 -51.699 1.00 92.69 727 GLU A O 1
ATOM 5965 N N . CYS A 1 728 ? 40.175 29.301 -49.670 1.00 90.88 728 CYS A N 1
ATOM 5966 C CA . CYS A 1 728 ? 41.003 30.436 -50.102 1.00 90.88 728 CYS A CA 1
ATOM 5967 C C . CYS A 1 728 ? 42.136 30.042 -51.069 1.00 90.88 728 CYS A C 1
ATOM 5969 O O . CYS A 1 728 ? 42.507 30.831 -51.937 1.00 90.88 728 CYS A O 1
ATOM 5971 N N . LEU A 1 729 ? 42.699 28.835 -50.943 1.00 92.25 729 LEU A N 1
ATOM 5972 C CA . LEU A 1 729 ? 43.671 28.314 -51.912 1.00 92.25 729 LEU A CA 1
ATOM 5973 C C . LEU A 1 729 ? 42.998 27.895 -53.226 1.00 92.25 729 LEU A C 1
ATOM 5975 O O . LEU A 1 729 ? 43.594 28.063 -54.285 1.00 92.25 729 LEU A O 1
ATOM 5979 N N . ALA A 1 730 ? 41.758 27.399 -53.181 1.00 91.88 730 ALA A N 1
ATOM 5980 C CA . ALA A 1 730 ? 40.980 27.078 -54.373 1.00 91.88 730 ALA A CA 1
ATOM 5981 C C . ALA A 1 730 ? 40.573 28.342 -55.148 1.00 91.88 730 ALA A C 1
ATOM 5983 O O . ALA A 1 730 ? 40.711 28.362 -56.367 1.00 91.88 730 ALA A O 1
ATOM 5984 N N . THR A 1 731 ? 40.160 29.428 -54.479 1.00 90.25 731 THR A N 1
ATOM 5985 C CA . THR A 1 731 ? 39.896 30.701 -55.178 1.00 90.25 731 THR A CA 1
ATOM 5986 C C . THR A 1 731 ? 41.167 31.270 -55.806 1.00 90.25 731 THR A C 1
ATOM 5988 O O . THR A 1 731 ? 41.142 31.641 -56.974 1.00 90.25 731 THR A O 1
ATOM 5991 N N . GLN A 1 732 ? 42.303 31.239 -55.097 1.00 90.12 732 GLN A N 1
ATOM 5992 C CA . GLN A 1 732 ? 43.599 31.645 -55.659 1.00 90.12 732 GLN A CA 1
ATOM 5993 C C . GLN A 1 732 ? 44.041 30.768 -56.840 1.00 90.12 732 GLN A C 1
ATOM 5995 O O . GLN A 1 732 ? 44.670 31.273 -57.768 1.00 90.12 732 GLN A O 1
ATOM 6000 N N . LEU A 1 733 ? 43.729 29.467 -56.830 1.00 90.56 733 LEU A N 1
ATOM 6001 C CA . LEU A 1 733 ? 44.016 28.577 -57.955 1.00 90.56 733 LEU A CA 1
ATOM 6002 C C . LEU A 1 733 ? 43.145 28.923 -59.169 1.00 90.56 733 LEU A C 1
ATOM 6004 O O . LEU A 1 733 ? 43.686 29.063 -60.262 1.00 90.56 733 LEU A O 1
ATOM 6008 N N . ASN A 1 734 ? 41.844 29.151 -58.974 1.00 89.62 734 ASN A N 1
ATOM 6009 C CA . ASN A 1 734 ? 40.931 29.568 -60.041 1.00 89.62 734 ASN A CA 1
ATOM 6010 C C . ASN A 1 734 ? 41.350 30.925 -60.640 1.00 89.62 734 ASN A C 1
ATOM 6012 O O . ASN A 1 734 ? 41.463 31.048 -61.855 1.00 89.62 734 ASN A O 1
ATOM 6016 N N . GLU A 1 735 ? 41.690 31.918 -59.807 1.00 89.69 735 GLU A N 1
ATOM 6017 C CA . GLU A 1 735 ? 42.245 33.209 -60.255 1.00 89.69 735 GLU A CA 1
ATOM 6018 C C . GLU A 1 735 ? 43.520 33.034 -61.103 1.00 89.69 735 GLU A C 1
ATOM 6020 O O . GLU A 1 735 ? 43.790 33.830 -62.007 1.00 89.69 735 GLU A O 1
ATOM 6025 N N . LYS A 1 736 ? 44.329 32.003 -60.819 1.00 91.00 736 LYS A N 1
ATOM 6026 C CA . LYS A 1 736 ? 45.534 31.675 -61.595 1.00 91.00 736 LYS A CA 1
ATOM 6027 C C . LYS A 1 736 ? 45.221 30.912 -62.877 1.00 91.00 736 LYS A C 1
ATOM 6029 O O . LYS A 1 736 ? 45.876 31.183 -63.879 1.00 91.00 736 LYS A O 1
ATOM 6034 N N . GLU A 1 737 ? 44.226 30.034 -62.877 1.00 90.25 737 GLU A N 1
ATOM 6035 C CA . GLU A 1 737 ? 43.744 29.331 -64.070 1.00 90.25 737 GLU A CA 1
ATOM 6036 C C . GLU A 1 737 ? 43.082 30.300 -65.067 1.00 90.25 737 GLU A C 1
ATOM 6038 O O . GLU A 1 737 ? 43.354 30.223 -66.266 1.00 90.25 737 GLU A O 1
ATOM 6043 N N . GLU A 1 738 ? 42.322 31.288 -64.583 1.00 88.94 738 GLU A N 1
ATOM 6044 C CA . GLU A 1 738 ? 41.792 32.401 -65.384 1.00 88.94 738 GLU A CA 1
ATOM 6045 C C . GLU A 1 738 ? 42.917 33.270 -65.971 1.00 88.94 738 GLU A C 1
ATOM 6047 O O . GLU A 1 738 ? 42.918 33.570 -67.168 1.00 88.94 738 GLU A O 1
ATOM 6052 N N . GLN A 1 739 ? 43.925 33.633 -65.165 1.00 87.88 739 GLN A N 1
ATOM 6053 C CA . GLN A 1 739 ? 45.109 34.363 -65.647 1.00 87.88 739 GLN A CA 1
ATOM 6054 C C . GLN A 1 739 ? 45.898 33.555 -66.689 1.00 87.88 739 GLN A C 1
ATOM 6056 O O . GLN A 1 739 ? 46.371 34.122 -67.675 1.00 87.88 739 GLN A O 1
ATOM 6061 N N . GLU A 1 740 ? 46.019 32.239 -66.512 1.00 88.56 740 GLU A N 1
ATOM 6062 C CA . GLU A 1 740 ? 46.646 31.343 -67.483 1.00 88.56 740 GLU A CA 1
ATOM 6063 C C . GLU A 1 740 ? 45.795 31.201 -68.759 1.00 88.56 740 GLU A C 1
ATOM 6065 O O . GLU A 1 740 ? 46.349 31.156 -69.854 1.00 88.56 740 GLU A O 1
ATOM 6070 N N . GLY A 1 741 ? 44.461 31.211 -68.652 1.00 87.56 741 GLY A N 1
ATOM 6071 C CA . GLY A 1 741 ? 43.530 31.296 -69.783 1.00 87.56 741 GLY A CA 1
ATOM 6072 C C . GLY A 1 741 ? 43.750 32.555 -70.623 1.00 87.56 741 GLY A C 1
ATOM 6073 O O . GLY A 1 741 ? 44.061 32.459 -71.807 1.00 87.56 741 GLY A O 1
ATOM 6074 N N . VAL A 1 742 ? 43.739 33.732 -69.990 1.00 89.31 742 VAL A N 1
ATOM 6075 C CA . VAL A 1 742 ? 44.009 35.022 -70.659 1.00 89.31 742 VAL A CA 1
ATOM 6076 C C . VAL A 1 742 ? 45.408 35.068 -71.299 1.00 89.31 742 VAL A C 1
ATOM 6078 O O . VAL A 1 742 ? 45.610 35.747 -72.308 1.00 89.31 742 VAL A O 1
ATOM 6081 N N . LEU A 1 743 ? 46.391 34.353 -70.742 1.00 87.62 743 LEU A N 1
ATOM 6082 C CA . LEU A 1 743 ? 47.714 34.200 -71.355 1.00 87.62 743 LEU A CA 1
ATOM 6083 C C . LEU A 1 743 ? 47.712 33.198 -72.523 1.00 87.62 743 LEU A C 1
ATOM 6085 O O . LEU A 1 743 ? 48.345 33.480 -73.540 1.00 87.62 743 LEU A O 1
ATOM 6089 N N . ARG A 1 744 ? 46.983 32.078 -72.427 1.00 90.00 744 ARG A N 1
ATOM 6090 C CA . ARG A 1 744 ? 46.778 31.120 -73.530 1.00 90.00 744 ARG A CA 1
ATOM 6091 C C . ARG A 1 744 ? 46.121 31.790 -74.736 1.00 90.00 744 ARG A C 1
ATOM 6093 O O . ARG A 1 744 ? 46.609 31.609 -75.851 1.00 90.00 744 ARG A O 1
ATOM 6100 N N . ASP A 1 745 ? 45.092 32.603 -74.515 1.00 89.44 745 ASP A N 1
ATOM 6101 C CA . ASP A 1 745 ? 44.387 33.319 -75.582 1.00 89.44 745 ASP A CA 1
ATOM 6102 C C . ASP A 1 745 ? 45.316 34.313 -76.290 1.00 89.44 745 ASP A C 1
ATOM 6104 O O . ASP A 1 745 ? 45.457 34.258 -77.510 1.00 89.44 745 ASP A O 1
ATOM 6108 N N . LYS A 1 746 ? 46.070 35.125 -75.535 1.00 89.69 746 LYS A N 1
ATOM 6109 C CA . LYS A 1 746 ? 47.089 36.039 -76.093 1.00 89.69 746 LYS A CA 1
ATOM 6110 C C . LYS A 1 746 ? 48.199 35.309 -76.850 1.00 89.69 746 LYS A C 1
ATOM 6112 O O . LYS A 1 746 ? 48.662 35.791 -77.880 1.00 89.69 746 LYS A O 1
ATOM 6117 N N . VAL A 1 747 ? 48.634 34.141 -76.375 1.00 85.81 747 VAL A N 1
ATOM 6118 C CA . VAL A 1 747 ? 49.589 33.287 -77.106 1.00 85.81 747 VAL A CA 1
ATOM 6119 C C . VAL A 1 747 ? 48.969 32.753 -78.402 1.00 85.81 747 VAL A C 1
ATOM 6121 O O . VAL A 1 747 ? 49.673 32.622 -79.403 1.00 85.81 747 VAL A O 1
ATOM 6124 N N . CYS A 1 748 ? 47.660 32.496 -78.428 1.00 83.06 748 CYS A N 1
ATOM 6125 C CA . CYS A 1 748 ? 46.940 32.101 -79.636 1.00 83.06 748 CYS A CA 1
ATOM 6126 C C . CYS A 1 748 ? 46.819 33.266 -80.638 1.00 83.06 748 CYS A C 1
ATOM 6128 O O . CYS A 1 748 ? 47.156 33.092 -81.809 1.00 83.06 748 CYS A O 1
ATOM 6130 N N . GLU A 1 749 ? 46.459 34.470 -80.181 1.00 82.38 749 GLU A N 1
ATOM 6131 C CA . GLU A 1 749 ? 46.456 35.697 -80.995 1.00 82.38 749 GLU A CA 1
ATOM 6132 C C . GLU A 1 749 ? 47.837 35.978 -81.606 1.00 82.38 749 GLU A C 1
ATOM 6134 O O . GLU A 1 749 ? 47.951 36.153 -82.821 1.00 82.38 749 GLU A O 1
ATOM 6139 N N . LEU A 1 750 ? 48.899 35.934 -80.792 1.00 84.44 750 LEU A N 1
ATOM 6140 C CA . LEU A 1 750 ? 50.282 36.125 -81.243 1.00 84.44 750 LEU A CA 1
ATOM 6141 C C . LEU A 1 750 ? 50.737 35.040 -82.229 1.00 84.44 750 LEU A C 1
ATOM 6143 O O . LEU A 1 750 ? 51.506 35.319 -83.149 1.00 84.44 750 LEU A O 1
ATOM 6147 N N . LYS A 1 751 ? 50.247 33.804 -82.086 1.00 81.19 751 LYS A N 1
ATOM 6148 C CA . LYS A 1 751 ? 50.505 32.722 -83.046 1.00 81.19 751 LYS A CA 1
ATOM 6149 C C . LYS A 1 751 ? 49.798 32.968 -84.382 1.00 81.19 751 LYS A C 1
ATOM 6151 O O . LYS A 1 751 ? 50.375 32.681 -85.430 1.00 81.19 751 LYS A O 1
ATOM 6156 N N . VAL A 1 752 ? 48.589 33.536 -84.369 1.00 83.50 752 VAL A N 1
ATOM 6157 C CA . VAL A 1 752 ? 47.871 33.946 -85.588 1.00 83.50 752 VAL A CA 1
ATOM 6158 C C . VAL A 1 752 ? 48.557 35.138 -86.260 1.00 83.50 752 VAL A C 1
ATOM 6160 O O . VAL A 1 752 ? 48.736 35.110 -87.478 1.00 83.50 752 VAL A O 1
ATOM 6163 N N . SER A 1 753 ? 49.001 36.155 -85.511 1.00 80.75 753 SER A N 1
ATOM 6164 C CA . SER A 1 753 ? 49.735 37.287 -86.098 1.00 80.75 753 SER A CA 1
ATOM 6165 C C . SER A 1 753 ? 51.094 36.860 -86.656 1.00 80.75 753 SER A C 1
ATOM 6167 O O . SER A 1 753 ? 51.419 37.235 -87.777 1.00 80.75 753 SER A O 1
ATOM 6169 N N . ALA A 1 754 ? 51.844 36.006 -85.950 1.00 78.25 754 ALA A N 1
ATOM 6170 C CA . ALA A 1 754 ? 53.106 35.455 -86.449 1.00 78.25 754 ALA A CA 1
ATOM 6171 C C . ALA A 1 754 ? 52.915 34.578 -87.701 1.00 78.25 754 ALA A C 1
ATOM 6173 O O . ALA A 1 754 ? 53.764 34.585 -88.588 1.00 78.25 754 ALA A O 1
ATOM 6174 N N . SER A 1 755 ? 51.791 33.856 -87.814 1.00 79.69 755 SER A N 1
ATOM 6175 C CA . SER A 1 755 ? 51.455 33.104 -89.031 1.00 79.69 755 SER A CA 1
ATOM 6176 C C . SER A 1 755 ? 51.184 34.027 -90.224 1.00 79.69 755 SER A C 1
ATOM 6178 O O . SER A 1 755 ? 51.629 33.722 -91.327 1.00 79.69 755 SER A O 1
ATOM 6180 N N . LYS A 1 756 ? 50.500 35.160 -90.010 1.00 81.00 756 LYS A N 1
ATOM 6181 C CA . LYS A 1 756 ? 50.287 36.182 -91.051 1.00 81.00 756 LYS A CA 1
ATOM 6182 C C . LYS A 1 756 ? 51.592 36.871 -91.440 1.00 81.00 756 LYS A C 1
ATOM 6184 O O . LYS A 1 756 ? 51.890 36.967 -92.621 1.00 81.00 756 LYS A O 1
ATOM 6189 N N . GLU A 1 757 ? 52.414 37.259 -90.468 1.00 78.00 757 GLU A N 1
ATOM 6190 C CA . GLU A 1 757 ? 53.728 37.865 -90.721 1.00 78.00 757 GLU A CA 1
ATOM 6191 C C . GLU A 1 757 ? 54.663 36.898 -91.475 1.00 78.00 757 GLU A C 1
ATOM 6193 O O . GLU A 1 757 ? 55.452 37.320 -92.317 1.00 78.00 757 GLU A O 1
ATOM 6198 N N . ALA A 1 758 ? 54.565 35.586 -91.225 1.00 74.62 758 ALA A N 1
ATOM 6199 C CA . ALA A 1 758 ? 55.287 34.566 -91.985 1.00 74.62 758 ALA A CA 1
ATOM 6200 C C . ALA A 1 758 ? 54.771 34.422 -93.431 1.00 74.62 758 ALA A C 1
ATOM 6202 O O . ALA A 1 758 ? 55.573 34.236 -94.345 1.00 74.62 758 ALA A O 1
ATOM 6203 N N . GLU A 1 759 ? 53.461 34.541 -93.659 1.00 77.44 759 GLU A N 1
ATOM 6204 C CA . GLU A 1 759 ? 52.847 34.523 -94.994 1.00 77.44 759 GLU A CA 1
ATOM 6205 C C . GLU A 1 759 ? 53.166 35.801 -95.794 1.00 77.44 759 GLU A C 1
ATOM 6207 O O . GLU A 1 759 ? 53.532 35.733 -96.970 1.00 77.44 759 GLU A O 1
ATOM 6212 N N . GLU A 1 760 ? 53.141 36.965 -95.142 1.00 76.94 760 GLU A N 1
ATOM 6213 C CA . GLU A 1 760 ? 53.598 38.245 -95.692 1.00 76.94 760 GLU A CA 1
ATOM 6214 C C . GLU A 1 760 ? 55.094 38.200 -96.030 1.00 76.94 760 GLU A C 1
ATOM 6216 O O . GLU A 1 760 ? 55.476 38.552 -97.148 1.00 76.94 760 GLU A O 1
ATOM 6221 N N . LYS A 1 761 ? 55.945 37.675 -95.134 1.00 75.69 761 LYS A N 1
ATOM 6222 C CA . LYS A 1 761 ? 57.372 37.442 -95.417 1.00 75.69 761 LYS A CA 1
ATOM 6223 C C . LYS A 1 761 ? 57.578 36.480 -96.580 1.00 75.69 761 LYS A C 1
ATOM 6225 O O . LYS A 1 761 ? 58.390 36.779 -97.444 1.00 75.69 761 LYS A O 1
ATOM 6230 N N . LEU A 1 762 ? 56.825 35.382 -96.664 1.00 77.44 762 LEU A N 1
ATOM 6231 C CA . LEU A 1 762 ? 56.899 34.448 -97.792 1.00 77.44 762 LEU A CA 1
ATOM 6232 C C . LEU A 1 762 ? 56.559 35.140 -99.124 1.00 77.44 762 LEU A C 1
ATOM 6234 O O . LEU A 1 762 ? 57.196 34.871 -100.142 1.00 77.44 762 LEU A O 1
ATOM 6238 N N . ASN A 1 763 ? 55.580 36.045 -99.129 1.00 79.12 763 ASN A N 1
ATOM 6239 C CA . ASN A 1 763 ? 55.219 36.818 -100.316 1.00 79.12 763 ASN A CA 1
ATOM 6240 C C . ASN A 1 763 ? 56.265 37.900 -100.649 1.00 79.12 763 ASN A C 1
ATOM 6242 O O . ASN A 1 763 ? 56.612 38.059 -101.820 1.00 79.12 763 ASN A O 1
ATOM 6246 N N . MET A 1 764 ? 56.860 38.550 -99.644 1.00 75.06 764 MET A N 1
ATOM 6247 C CA . MET A 1 764 ? 58.020 39.437 -99.816 1.00 75.06 764 MET A CA 1
ATOM 6248 C C . MET A 1 764 ? 59.250 38.685 -100.352 1.00 75.06 764 MET A C 1
ATOM 6250 O O . MET A 1 764 ? 59.944 39.206 -101.219 1.00 75.06 764 MET A O 1
ATOM 6254 N N . THR A 1 765 ? 59.502 37.446 -99.915 1.00 76.00 765 THR A N 1
ATOM 6255 C CA . THR A 1 765 ? 60.590 36.600 -100.438 1.00 76.00 765 THR A CA 1
ATOM 6256 C C . THR A 1 765 ? 60.357 36.216 -101.900 1.00 76.00 765 THR A C 1
ATOM 6258 O O . THR A 1 765 ? 61.293 36.291 -102.686 1.00 76.00 765 THR A O 1
ATOM 6261 N N . LYS A 1 766 ? 59.120 35.892 -102.311 1.00 76.81 766 LYS A N 1
ATOM 6262 C CA . LYS A 1 766 ? 58.792 35.685 -103.739 1.00 76.81 766 LYS A CA 1
ATOM 6263 C C . LYS A 1 766 ? 59.063 36.945 -104.570 1.00 76.81 766 LYS A C 1
ATOM 6265 O O . LYS A 1 766 ? 59.625 36.842 -105.656 1.00 76.81 766 LYS A O 1
ATOM 6270 N N . GLY A 1 767 ? 58.699 38.122 -104.050 1.00 77.56 767 GLY A N 1
ATOM 6271 C CA . GLY A 1 767 ? 58.998 39.410 -104.686 1.00 77.56 767 GLY A CA 1
ATOM 6272 C C . GLY A 1 767 ? 60.501 39.699 -104.775 1.00 77.56 767 GLY A C 1
ATOM 6273 O O . GLY A 1 767 ? 60.970 40.171 -105.807 1.00 77.56 767 GLY A O 1
ATOM 6274 N N . LEU A 1 768 ? 61.270 39.349 -103.737 1.00 74.06 768 LEU A N 1
ATOM 6275 C CA . LEU A 1 768 ? 62.733 39.424 -103.758 1.00 74.06 768 LEU A CA 1
ATOM 6276 C C . LEU A 1 768 ? 63.335 38.500 -104.818 1.00 74.06 768 LEU A C 1
ATOM 6278 O O . LEU A 1 768 ? 64.162 38.973 -105.582 1.00 74.06 768 LEU A O 1
ATOM 6282 N N . SER A 1 769 ? 62.890 37.246 -104.944 1.00 75.19 769 SER A N 1
ATOM 6283 C CA . SER A 1 769 ? 63.390 36.346 -105.997 1.00 75.19 769 SER A CA 1
ATOM 6284 C C . SER A 1 769 ? 63.036 36.820 -107.414 1.00 75.19 769 SER A C 1
ATOM 6286 O O . SER A 1 769 ? 63.825 36.625 -108.332 1.00 75.19 769 SER A O 1
ATOM 6288 N N . GLN A 1 770 ? 61.895 37.492 -107.610 1.00 79.94 770 GLN A N 1
ATOM 6289 C CA . GLN A 1 770 ? 61.562 38.132 -108.893 1.00 79.94 770 GLN A CA 1
ATOM 6290 C C . GLN A 1 770 ? 62.451 39.352 -109.187 1.00 79.94 770 GLN A C 1
ATOM 6292 O O . GLN A 1 770 ? 62.851 39.559 -110.331 1.00 79.94 770 GLN A O 1
ATOM 6297 N N . LEU A 1 771 ? 62.792 40.146 -108.167 1.00 76.19 771 LEU A N 1
ATOM 6298 C CA . LEU A 1 771 ? 63.768 41.235 -108.286 1.00 76.19 771 LEU A CA 1
ATOM 6299 C C . LEU A 1 771 ? 65.190 40.710 -108.528 1.00 76.19 771 LEU A C 1
ATOM 6301 O O . LEU A 1 771 ? 65.917 41.288 -109.324 1.00 76.19 771 LEU A O 1
ATOM 6305 N N . GLU A 1 772 ? 65.574 39.609 -107.889 1.00 77.38 772 GLU A N 1
ATOM 6306 C CA . GLU A 1 772 ? 66.861 38.928 -108.057 1.00 77.38 772 GLU A CA 1
ATOM 6307 C C . GLU A 1 772 ? 67.000 38.344 -109.474 1.00 77.38 772 GLU A C 1
ATOM 6309 O O . GLU A 1 772 ? 68.037 38.515 -110.110 1.00 77.38 772 GLU A O 1
ATOM 6314 N N . GLU A 1 773 ? 65.927 37.772 -110.034 1.00 82.06 773 GLU A N 1
ATOM 6315 C CA . GLU A 1 773 ? 65.865 37.373 -111.446 1.00 82.06 773 GLU A CA 1
ATOM 6316 C C . GLU A 1 773 ? 65.957 38.586 -112.393 1.00 82.06 773 GLU A C 1
ATOM 6318 O O . GLU A 1 773 ? 66.684 38.538 -113.385 1.00 82.06 773 GLU A O 1
ATOM 6323 N N . GLN A 1 774 ? 65.293 39.708 -112.085 1.00 83.31 774 GLN A N 1
ATOM 6324 C CA . GLN A 1 774 ? 65.435 40.948 -112.862 1.00 83.31 774 GLN A CA 1
ATOM 6325 C C . GLN A 1 774 ? 66.854 41.533 -112.792 1.00 83.31 774 GLN A C 1
ATOM 6327 O O . GLN A 1 774 ? 67.377 41.965 -113.820 1.00 83.31 774 GLN A O 1
ATOM 6332 N N . VAL A 1 775 ? 67.505 41.503 -111.627 1.00 78.31 775 VAL A N 1
ATOM 6333 C CA . VAL A 1 775 ? 68.911 41.905 -111.468 1.00 78.31 775 VAL A CA 1
ATOM 6334 C C . VAL A 1 775 ? 69.820 40.970 -112.264 1.00 78.31 775 VAL A C 1
ATOM 6336 O O . VAL A 1 775 ? 70.586 41.460 -113.082 1.00 78.31 775 VAL A O 1
ATOM 6339 N N . GLY A 1 776 ? 69.664 39.647 -112.162 1.00 81.69 776 GLY A N 1
ATOM 6340 C CA . GLY A 1 776 ? 70.428 38.672 -112.956 1.00 81.69 776 GLY A CA 1
ATOM 6341 C C . GLY A 1 776 ? 70.157 38.714 -114.473 1.00 81.69 776 GLY A C 1
ATOM 6342 O O . GLY A 1 776 ? 70.928 38.168 -115.268 1.00 81.69 776 GLY A O 1
ATOM 6343 N N . ASN A 1 777 ? 69.079 39.372 -114.909 1.00 81.06 777 ASN A N 1
ATOM 6344 C CA . ASN A 1 777 ? 68.845 39.710 -116.315 1.00 81.06 777 ASN A CA 1
ATOM 6345 C C . ASN A 1 777 ? 69.615 40.978 -116.714 1.00 81.06 777 ASN A C 1
ATOM 6347 O O . ASN A 1 777 ? 70.313 40.967 -117.727 1.00 81.06 777 ASN A O 1
ATOM 6351 N N . LEU A 1 778 ? 69.552 42.033 -115.896 1.00 78.69 778 LEU A N 1
ATOM 6352 C CA . LEU A 1 778 ? 70.283 43.286 -116.118 1.00 78.69 778 LEU A CA 1
ATOM 6353 C C . LEU A 1 778 ? 71.806 43.108 -116.018 1.00 78.69 778 LEU A C 1
ATOM 6355 O O . LEU A 1 778 ? 72.533 43.699 -116.806 1.00 78.69 778 LEU A O 1
ATOM 6359 N N . GLU A 1 779 ? 72.301 42.270 -115.105 1.00 77.69 779 GLU A N 1
ATOM 6360 C CA . GLU A 1 779 ? 73.724 41.925 -114.980 1.00 77.69 779 GLU A CA 1
ATOM 6361 C C . GLU A 1 779 ? 74.250 41.214 -116.230 1.00 77.69 779 GLU A C 1
ATOM 6363 O O . GLU A 1 779 ? 75.377 41.473 -116.649 1.00 77.69 779 GLU A O 1
ATOM 6368 N N . ARG A 1 780 ? 73.434 40.361 -116.866 1.00 83.19 780 ARG A N 1
ATOM 6369 C CA . ARG A 1 780 ? 73.780 39.752 -118.158 1.00 83.19 780 ARG A CA 1
ATOM 6370 C C . ARG A 1 780 ? 73.789 40.789 -119.275 1.00 83.19 780 ARG A C 1
ATOM 6372 O O . ARG A 1 780 ? 74.788 40.890 -119.969 1.00 83.19 780 ARG A O 1
ATOM 6379 N N . GLU A 1 781 ? 72.757 41.625 -119.373 1.00 82.81 781 GLU A N 1
ATOM 6380 C CA . GLU A 1 781 ? 72.693 42.699 -120.377 1.00 82.81 781 GLU A CA 1
ATOM 6381 C C . GLU A 1 781 ? 73.825 43.738 -120.219 1.00 82.81 781 GLU A C 1
ATOM 6383 O O . GLU A 1 781 ? 74.249 44.357 -121.193 1.00 82.81 781 GLU A O 1
ATOM 6388 N N . LEU A 1 782 ? 74.320 43.953 -118.995 1.00 78.38 782 LEU A N 1
ATOM 6389 C CA . LEU A 1 782 ? 75.481 44.798 -118.707 1.00 78.38 782 LEU A CA 1
ATOM 6390 C C . LEU A 1 782 ? 76.777 44.083 -119.111 1.00 78.38 782 LEU A C 1
ATOM 6392 O O . LEU A 1 782 ? 77.606 44.674 -119.795 1.00 78.38 782 LEU A O 1
ATOM 6396 N N . LYS A 1 783 ? 76.916 42.796 -118.780 1.00 80.12 783 LYS A N 1
ATOM 6397 C CA . LYS A 1 783 ? 78.083 41.991 -119.150 1.00 80.12 783 LYS A CA 1
ATOM 6398 C C . LYS A 1 783 ? 78.231 41.812 -120.663 1.00 80.12 783 LYS A C 1
ATOM 6400 O O . LYS A 1 783 ? 79.339 41.942 -121.167 1.00 80.12 783 LYS A O 1
ATOM 6405 N N . ASP A 1 784 ? 77.134 41.591 -121.383 1.00 81.69 784 ASP A N 1
ATOM 6406 C CA . ASP A 1 784 ? 77.128 41.522 -122.849 1.00 81.69 784 ASP A CA 1
ATOM 6407 C C . ASP A 1 784 ? 77.628 42.855 -123.454 1.00 81.69 784 ASP A C 1
ATOM 6409 O O . ASP A 1 784 ? 78.426 42.854 -124.390 1.00 81.69 784 ASP A O 1
ATOM 6413 N N . LYS A 1 785 ? 77.259 44.001 -122.857 1.00 81.56 785 LYS A N 1
ATOM 6414 C CA . LYS A 1 785 ? 77.760 45.333 -123.255 1.00 81.56 785 LYS A CA 1
ATOM 6415 C C . LYS A 1 785 ? 79.220 45.581 -122.875 1.00 81.56 785 LYS A C 1
ATOM 6417 O O . LYS A 1 785 ? 79.906 46.297 -123.599 1.00 81.56 785 LYS A O 1
ATOM 6422 N N . ASP A 1 786 ? 79.705 45.024 -121.767 1.00 80.06 786 ASP A N 1
ATOM 6423 C CA . ASP A 1 786 ? 81.131 45.065 -121.418 1.00 80.06 786 ASP A CA 1
ATOM 6424 C C . ASP A 1 786 ? 81.963 44.215 -122.396 1.00 80.06 786 ASP A C 1
ATOM 6426 O O . ASP A 1 786 ? 83.057 44.623 -122.786 1.00 80.06 786 ASP A O 1
ATOM 6430 N N . GLU A 1 787 ? 81.429 43.083 -122.865 1.00 81.88 787 GLU A N 1
ATOM 6431 C CA . GLU A 1 787 ? 82.033 42.253 -123.917 1.00 81.88 787 GLU A CA 1
ATOM 6432 C C . GLU A 1 787 ? 82.039 42.996 -125.277 1.00 81.88 787 GLU A C 1
ATOM 6434 O O . GLU A 1 787 ? 83.083 43.079 -125.929 1.00 81.88 787 GLU A O 1
ATOM 6439 N N . ASP A 1 788 ? 80.938 43.661 -125.662 1.00 81.31 788 ASP A N 1
ATOM 6440 C CA . ASP A 1 788 ? 80.885 44.569 -126.826 1.00 81.31 788 ASP A CA 1
ATOM 6441 C C . ASP A 1 788 ? 81.891 45.734 -126.703 1.00 81.31 788 ASP A C 1
ATOM 6443 O O . ASP A 1 788 ? 82.541 46.122 -127.679 1.00 81.31 788 ASP A O 1
ATOM 6447 N N . LEU A 1 789 ? 82.065 46.302 -125.503 1.00 79.00 789 LEU A N 1
ATOM 6448 C CA . LEU A 1 789 ? 83.054 47.353 -125.233 1.00 79.00 789 LEU A CA 1
ATOM 6449 C C . LEU A 1 789 ? 84.497 46.833 -125.291 1.00 79.00 789 LEU A C 1
ATOM 6451 O O . LEU A 1 789 ? 85.389 47.580 -125.710 1.00 79.00 789 LEU A O 1
ATOM 6455 N N . LEU A 1 790 ? 84.741 45.573 -124.919 1.00 79.94 790 LEU A N 1
ATOM 6456 C CA . LEU A 1 790 ? 86.030 44.908 -125.107 1.00 79.94 790 LEU A CA 1
ATOM 6457 C C . LEU A 1 790 ? 86.334 44.716 -126.596 1.00 79.94 790 LEU A C 1
ATOM 6459 O O . LEU A 1 790 ? 87.432 45.089 -127.016 1.00 79.94 790 LEU A O 1
ATOM 6463 N N . ILE A 1 791 ? 85.360 44.254 -127.392 1.00 80.94 791 ILE A N 1
ATOM 6464 C CA . ILE A 1 791 ? 85.461 44.111 -128.856 1.00 80.94 791 ILE A CA 1
ATOM 6465 C C . ILE A 1 791 ? 85.719 45.472 -129.518 1.00 80.94 791 ILE A C 1
ATOM 6467 O O . ILE A 1 791 ? 86.694 45.621 -130.252 1.00 80.94 791 ILE A O 1
ATOM 6471 N N . LEU A 1 792 ? 84.938 46.507 -129.194 1.00 82.00 792 LEU A N 1
ATOM 6472 C CA . LEU A 1 792 ? 85.157 47.875 -129.686 1.00 82.00 792 LEU A CA 1
ATOM 6473 C C . LEU A 1 792 ? 86.509 48.453 -129.213 1.00 82.00 792 LEU A C 1
ATOM 6475 O O . LEU A 1 792 ? 87.109 49.309 -129.870 1.00 82.00 792 LEU A O 1
ATOM 6479 N N . GLY A 1 793 ? 87.009 47.998 -128.063 1.00 79.81 793 GLY A N 1
ATOM 6480 C CA . GLY A 1 793 ? 88.367 48.254 -127.594 1.00 79.81 793 GLY A CA 1
ATOM 6481 C C . GLY A 1 793 ? 89.426 47.563 -128.458 1.00 79.81 793 GLY A C 1
ATOM 6482 O O . GLY A 1 793 ? 90.440 48.183 -128.774 1.00 79.81 793 GLY A O 1
ATOM 6483 N N . GLU A 1 794 ? 89.184 46.317 -128.868 1.00 80.88 794 GLU A N 1
ATOM 6484 C CA . GLU A 1 794 ? 89.998 45.531 -129.804 1.00 80.88 794 GLU A CA 1
ATOM 6485 C C . GLU A 1 794 ? 90.072 46.212 -131.178 1.00 80.88 794 GLU A C 1
ATOM 6487 O O . GLU A 1 794 ? 91.163 46.435 -131.699 1.00 80.88 794 GLU A O 1
ATOM 6492 N N . GLU A 1 795 ? 88.928 4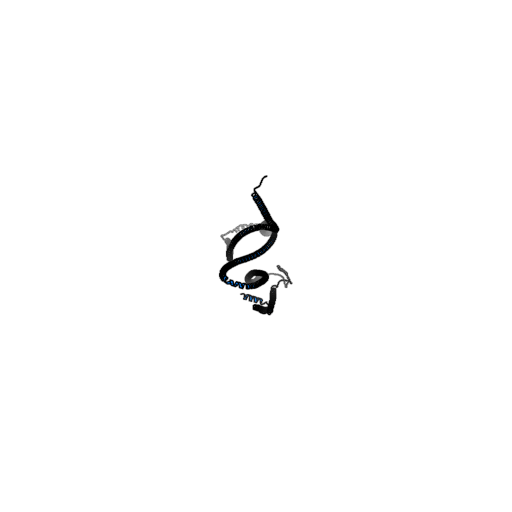6.641 -131.719 1.00 81.25 795 GLU A N 1
ATOM 6493 C CA . GLU A 1 795 ? 88.826 47.383 -132.980 1.00 81.25 795 GLU A CA 1
ATOM 6494 C C . GLU A 1 795 ? 89.586 48.712 -132.923 1.00 81.25 795 GLU A C 1
ATOM 6496 O O . GLU A 1 795 ? 90.325 49.049 -133.847 1.00 81.25 795 GLU A O 1
ATOM 6501 N N . LYS A 1 796 ? 89.485 49.456 -131.813 1.00 82.44 796 LYS A N 1
ATOM 6502 C CA . LYS A 1 796 ? 90.283 50.675 -131.601 1.00 82.44 796 LYS A CA 1
ATOM 6503 C C . LYS A 1 796 ? 91.778 50.363 -131.492 1.00 82.44 796 LYS A C 1
ATOM 6505 O O . LYS A 1 796 ? 92.585 51.096 -132.063 1.00 82.44 796 LYS A O 1
ATOM 6510 N N . ARG A 1 797 ? 92.166 49.268 -130.822 1.00 81.44 797 ARG A N 1
ATOM 6511 C CA . ARG A 1 797 ? 93.559 48.775 -130.784 1.00 81.44 797 ARG A CA 1
ATOM 6512 C C . ARG A 1 797 ? 94.059 48.367 -132.177 1.00 81.44 797 ARG A C 1
ATOM 6514 O O . ARG A 1 797 ? 95.241 48.549 -132.461 1.00 81.44 797 ARG A O 1
ATOM 6521 N N . GLU A 1 798 ? 93.197 47.835 -133.040 1.00 82.25 798 GLU A N 1
ATOM 6522 C CA . GLU A 1 798 ? 93.509 47.479 -134.431 1.00 82.25 798 GLU A CA 1
ATOM 6523 C C . GLU A 1 798 ? 93.637 48.721 -135.323 1.00 82.25 798 GLU A C 1
ATOM 6525 O O . GLU A 1 798 ? 94.648 48.884 -135.999 1.00 82.25 798 GLU A O 1
ATOM 6530 N N . ALA A 1 799 ? 92.688 49.657 -135.256 1.00 79.75 799 ALA A N 1
ATOM 6531 C CA . ALA A 1 799 ? 92.743 50.922 -135.990 1.00 79.75 799 ALA A CA 1
ATOM 6532 C C . ALA A 1 799 ? 93.993 51.748 -135.632 1.00 79.75 799 ALA A C 1
ATOM 6534 O O . ALA A 1 799 ? 94.629 52.325 -136.513 1.00 79.75 799 ALA A O 1
ATOM 6535 N N . ILE A 1 800 ? 94.401 51.749 -134.356 1.00 77.50 800 ILE A N 1
ATOM 6536 C CA . ILE A 1 800 ? 95.671 52.347 -133.916 1.00 77.50 800 ILE A CA 1
ATOM 6537 C C . ILE A 1 800 ? 96.869 51.613 -134.539 1.00 77.50 800 ILE A C 1
ATOM 6539 O O . ILE A 1 800 ? 97.767 52.272 -135.057 1.00 77.50 800 ILE A O 1
ATOM 6543 N N . ARG A 1 801 ? 96.887 50.272 -134.560 1.00 82.69 801 ARG A N 1
ATOM 6544 C CA . ARG A 1 801 ? 97.973 49.500 -135.196 1.00 82.69 801 ARG A CA 1
ATOM 6545 C C . ARG A 1 801 ? 98.052 49.734 -136.709 1.00 82.69 801 ARG A C 1
ATOM 6547 O O . ARG A 1 801 ? 99.153 49.904 -137.228 1.00 82.69 801 ARG A O 1
ATOM 6554 N N . GLN A 1 802 ? 96.920 49.839 -137.403 1.00 81.19 802 GLN A N 1
ATOM 6555 C CA . GLN A 1 802 ? 96.872 50.202 -138.825 1.00 81.19 802 GLN A CA 1
ATOM 6556 C C . GLN A 1 802 ? 97.378 51.633 -139.073 1.00 81.19 802 GLN A C 1
ATOM 6558 O O . GLN A 1 802 ? 98.138 51.857 -140.016 1.00 81.19 802 GLN A O 1
ATOM 6563 N N . LEU A 1 803 ? 97.034 52.591 -138.202 1.00 77.88 803 LEU A N 1
ATOM 6564 C CA . LEU A 1 803 ? 97.585 53.950 -138.246 1.00 77.88 803 LEU A CA 1
ATOM 6565 C C . LEU A 1 803 ? 99.098 53.974 -137.990 1.00 77.88 803 LEU A C 1
ATOM 6567 O O . LEU A 1 803 ? 99.801 54.699 -138.688 1.00 77.88 803 LEU A O 1
ATOM 6571 N N . CYS A 1 804 ? 99.621 53.168 -137.061 1.00 80.75 804 CYS A N 1
ATOM 6572 C CA . CYS A 1 804 ? 101.066 53.024 -136.857 1.00 80.75 804 CYS A CA 1
ATOM 6573 C C . CYS A 1 804 ? 101.764 52.488 -138.116 1.00 80.75 804 CYS A C 1
ATOM 6575 O O . CYS A 1 804 ? 102.709 53.112 -138.580 1.00 80.75 804 CYS A O 1
ATOM 6577 N N . VAL A 1 805 ? 101.252 51.419 -138.739 1.00 80.75 805 VAL A N 1
ATOM 6578 C CA . VAL A 1 805 ? 101.811 50.880 -139.997 1.00 80.75 805 VAL A CA 1
ATOM 6579 C C . VAL A 1 805 ? 101.761 51.911 -141.136 1.00 80.75 805 VAL A C 1
ATOM 6581 O O . VAL A 1 805 ? 102.694 51.999 -141.936 1.00 80.75 805 VAL A O 1
ATOM 6584 N N . LEU A 1 806 ? 100.708 52.731 -141.207 1.00 80.06 806 LEU A N 1
ATOM 6585 C CA . LEU A 1 806 ? 100.610 53.824 -142.178 1.00 80.06 806 LEU A CA 1
ATOM 6586 C C . LEU A 1 806 ? 101.632 54.941 -141.895 1.00 80.06 806 LEU A C 1
ATOM 6588 O O . LEU A 1 806 ? 102.253 55.455 -142.826 1.00 80.06 806 LEU A O 1
ATOM 6592 N N . ILE A 1 807 ? 101.842 55.293 -140.624 1.00 77.31 807 ILE A N 1
ATOM 6593 C CA . ILE A 1 807 ? 102.869 56.251 -140.193 1.00 77.31 807 ILE A CA 1
ATOM 6594 C C . ILE A 1 807 ? 104.268 55.719 -140.527 1.00 77.31 807 ILE A C 1
ATOM 6596 O O . ILE A 1 807 ? 105.046 56.455 -141.126 1.00 77.31 807 ILE A O 1
ATOM 6600 N N . ASP A 1 808 ? 104.566 54.453 -140.238 1.00 76.69 808 ASP A N 1
ATOM 6601 C CA . ASP A 1 808 ? 105.851 53.818 -140.550 1.00 76.69 808 ASP A CA 1
ATOM 6602 C C . ASP A 1 808 ? 106.092 53.749 -142.068 1.00 76.69 808 ASP A C 1
ATOM 6604 O O . ASP A 1 808 ? 107.194 54.032 -142.537 1.00 76.69 808 ASP A O 1
ATOM 6608 N N . HIS A 1 809 ? 105.054 53.481 -142.871 1.00 76.31 809 HIS A N 1
ATOM 6609 C CA . HIS A 1 809 ? 105.136 53.567 -144.334 1.00 76.31 809 HIS A CA 1
ATOM 6610 C C . HIS A 1 809 ? 105.451 54.995 -144.815 1.00 76.31 809 HIS A C 1
ATOM 6612 O O . HIS A 1 809 ? 106.265 55.182 -145.724 1.00 76.31 809 HIS A O 1
ATOM 6618 N N . HIS A 1 810 ? 104.841 56.016 -144.205 1.00 75.00 810 HIS A N 1
ATOM 6619 C CA . HIS A 1 810 ? 105.148 57.413 -144.512 1.00 75.00 810 HIS A CA 1
ATOM 6620 C C . HIS A 1 810 ? 106.543 57.838 -144.031 1.00 75.00 810 HIS A C 1
ATOM 6622 O O . HIS A 1 810 ? 107.201 58.593 -144.745 1.00 75.00 810 HIS A O 1
ATOM 6628 N N . GLN A 1 811 ? 107.024 57.337 -142.889 1.00 73.69 811 GLN A N 1
ATOM 6629 C CA . GLN A 1 811 ? 108.385 57.582 -142.402 1.00 73.69 811 GLN A CA 1
ATOM 6630 C C . GLN A 1 811 ? 109.425 56.907 -143.301 1.00 73.69 811 GLN A C 1
ATOM 6632 O O . GLN A 1 811 ? 110.330 57.593 -143.767 1.00 73.69 811 GLN A O 1
ATOM 6637 N N . SER A 1 812 ? 109.238 55.631 -143.660 1.00 71.94 812 SER A N 1
ATOM 6638 C CA . SER A 1 812 ? 110.089 54.927 -144.630 1.00 71.94 812 SER A CA 1
ATOM 6639 C C . SER A 1 812 ? 110.180 55.707 -145.939 1.00 71.94 812 SER A C 1
ATOM 6641 O O . SER A 1 812 ? 111.276 56.038 -146.373 1.00 71.94 812 SER A O 1
ATOM 6643 N N . ARG A 1 813 ? 109.041 56.111 -146.523 1.00 70.56 813 ARG A N 1
ATOM 6644 C CA . ARG A 1 813 ? 109.041 56.896 -147.769 1.00 70.56 813 ARG A CA 1
ATOM 6645 C C . ARG A 1 813 ? 109.620 58.302 -147.616 1.00 70.56 813 ARG A C 1
ATOM 6647 O O . ARG A 1 813 ? 110.071 58.867 -148.610 1.00 70.56 813 ARG A O 1
ATOM 6654 N N . TYR A 1 814 ? 109.603 58.884 -146.418 1.00 71.62 814 TYR A N 1
ATOM 6655 C CA . TYR A 1 814 ? 110.259 60.162 -146.138 1.00 71.62 814 TYR A CA 1
ATOM 6656 C C . TYR A 1 814 ? 111.780 59.997 -146.032 1.00 71.62 814 TYR A C 1
ATOM 6658 O O . TYR A 1 814 ? 112.516 60.802 -146.602 1.00 71.62 814 TYR A O 1
ATOM 6666 N N . ASP A 1 815 ? 112.257 58.937 -145.376 1.00 67.12 815 ASP A N 1
ATOM 6667 C CA . ASP A 1 815 ? 113.681 58.611 -145.299 1.00 67.12 815 ASP A CA 1
ATOM 6668 C C . ASP A 1 815 ? 114.247 58.141 -146.652 1.00 67.12 815 ASP A C 1
ATOM 6670 O O . ASP A 1 815 ? 115.324 58.600 -147.029 1.00 67.12 815 ASP A O 1
ATOM 6674 N N . ASP A 1 816 ? 113.487 57.391 -147.459 1.00 66.50 816 ASP A N 1
ATOM 6675 C CA . ASP A 1 816 ? 113.807 57.094 -148.868 1.00 66.50 816 ASP A CA 1
ATOM 6676 C C . ASP A 1 816 ? 114.003 58.393 -149.676 1.00 66.50 816 ASP A C 1
ATOM 6678 O O . ASP A 1 816 ? 114.970 58.552 -150.428 1.00 66.50 816 ASP A O 1
ATOM 6682 N N . LEU A 1 817 ? 113.094 59.365 -149.508 1.00 61.06 817 LEU A N 1
ATOM 6683 C CA . LEU A 1 817 ? 113.149 60.655 -150.202 1.00 61.06 817 LEU A CA 1
ATOM 6684 C C . LEU A 1 817 ? 114.351 61.496 -149.734 1.00 61.06 817 LEU A C 1
ATOM 6686 O O . LEU A 1 817 ? 115.031 62.132 -150.540 1.00 61.06 817 LEU A O 1
ATOM 6690 N N . LYS A 1 818 ? 114.640 61.470 -148.432 1.00 63.38 818 LYS A N 1
ATOM 6691 C CA . LYS A 1 818 ? 115.757 62.154 -147.766 1.00 63.38 818 LYS A CA 1
ATOM 6692 C C . LYS A 1 818 ? 117.109 61.540 -148.130 1.00 63.38 818 LYS A C 1
ATOM 6694 O O . LYS A 1 818 ? 118.072 62.284 -148.335 1.00 63.38 818 LYS A O 1
ATOM 6699 N N . GLU A 1 819 ? 117.192 60.224 -148.311 1.00 62.00 819 GLU A N 1
ATOM 6700 C CA . GLU A 1 819 ? 118.379 59.553 -148.840 1.00 62.00 819 GLU A CA 1
ATOM 6701 C C . GLU A 1 819 ? 118.557 59.860 -150.339 1.00 62.00 819 GLU A C 1
ATOM 6703 O O . GLU A 1 819 ? 119.665 60.194 -150.768 1.00 62.00 819 GLU A O 1
ATOM 6708 N N . ALA A 1 820 ? 117.474 59.868 -151.127 1.00 59.91 820 ALA A N 1
ATOM 6709 C CA . ALA A 1 820 ? 117.505 60.261 -152.540 1.00 59.91 820 ALA A CA 1
ATOM 6710 C C . ALA A 1 820 ? 117.948 61.723 -152.754 1.00 59.91 820 ALA A C 1
ATOM 6712 O O . ALA A 1 820 ? 118.661 62.018 -153.716 1.00 59.91 820 ALA A O 1
ATOM 6713 N N . VAL A 1 821 ? 117.582 62.639 -151.849 1.00 58.66 821 VAL A N 1
ATOM 6714 C CA . VAL A 1 821 ? 118.088 64.023 -151.827 1.00 58.66 821 VAL A CA 1
ATOM 6715 C C . VAL A 1 821 ? 119.559 64.064 -151.397 1.00 58.66 821 VAL A C 1
ATOM 6717 O O . VAL A 1 821 ? 120.372 64.695 -152.075 1.00 58.66 821 VAL A O 1
ATOM 6720 N N . SER A 1 822 ? 119.936 63.341 -150.337 1.00 56.38 822 SER A N 1
ATOM 6721 C CA . SER A 1 822 ? 121.315 63.314 -149.818 1.00 56.38 822 SER A CA 1
ATOM 6722 C C . SER A 1 822 ? 122.318 62.727 -150.820 1.00 56.38 822 SER A C 1
ATOM 6724 O O . SER A 1 822 ? 123.459 63.178 -150.890 1.00 56.38 822 SER A O 1
ATOM 6726 N N . LYS A 1 823 ? 121.896 61.773 -151.660 1.00 55.38 823 LYS A N 1
ATOM 6727 C CA . LYS A 1 823 ? 122.724 61.196 -152.734 1.00 55.38 823 LYS A CA 1
ATOM 6728 C C . LYS A 1 823 ? 122.838 62.089 -153.980 1.00 55.38 823 LYS A C 1
ATOM 6730 O O . LYS A 1 823 ? 123.656 61.795 -154.850 1.00 55.38 823 LYS A O 1
ATOM 6735 N N . ARG A 1 824 ? 122.072 63.186 -154.090 1.00 50.12 824 ARG A N 1
ATOM 6736 C CA . ARG A 1 824 ? 122.014 64.023 -155.308 1.00 50.12 824 ARG A CA 1
ATOM 6737 C C . ARG A 1 824 ? 122.938 65.251 -155.297 1.00 50.12 824 ARG A C 1
ATOM 6739 O O . ARG A 1 824 ? 123.166 65.825 -156.358 1.00 50.12 824 ARG A O 1
ATOM 6746 N N . SER A 1 825 ? 123.513 65.635 -154.155 1.00 45.59 825 SER A N 1
ATOM 6747 C CA . SER A 1 825 ? 124.379 66.826 -154.026 1.00 45.59 825 SER A CA 1
ATOM 6748 C C . SER A 1 825 ? 125.892 66.560 -154.133 1.00 45.59 825 SER A C 1
ATOM 6750 O O . SER A 1 825 ? 126.672 67.507 -154.186 1.00 45.59 825 SER A O 1
ATOM 6752 N N . ALA A 1 826 ? 126.332 65.297 -154.214 1.00 48.00 826 ALA A N 1
ATOM 6753 C CA . ALA A 1 826 ? 127.756 64.926 -154.214 1.00 48.00 826 ALA A CA 1
ATOM 6754 C C . ALA A 1 826 ? 128.384 64.695 -155.613 1.00 48.00 826 ALA A C 1
ATOM 6756 O O . ALA A 1 826 ? 129.579 64.411 -155.711 1.00 48.00 826 ALA A O 1
ATOM 6757 N N . ALA A 1 827 ? 127.602 64.786 -156.699 1.00 46.28 827 ALA A N 1
ATOM 6758 C CA . ALA A 1 827 ? 127.966 64.232 -158.015 1.00 46.28 827 ALA A CA 1
ATOM 6759 C C . ALA A 1 827 ? 128.175 65.250 -159.167 1.00 46.28 827 ALA A C 1
ATOM 6761 O O . ALA A 1 827 ? 128.376 64.836 -160.306 1.00 46.28 827 ALA A O 1
ATOM 6762 N N . ALA A 1 828 ? 128.188 66.560 -158.895 1.00 43.62 828 ALA A N 1
ATOM 6763 C CA . ALA A 1 828 ? 128.634 67.620 -159.818 1.00 43.62 828 ALA A CA 1
ATOM 6764 C C . ALA A 1 828 ? 129.047 68.851 -158.983 1.00 43.62 828 ALA A C 1
ATOM 6766 O O . ALA A 1 828 ? 128.273 69.276 -158.135 1.00 43.62 828 ALA A O 1
ATOM 6767 N N . ARG A 1 829 ? 130.238 69.462 -159.062 1.00 40.41 829 ARG A N 1
ATOM 6768 C CA . ARG A 1 829 ? 131.399 69.370 -159.975 1.00 40.41 829 ARG A CA 1
ATOM 6769 C C . ARG A 1 829 ? 131.184 69.934 -161.399 1.00 40.41 829 ARG A C 1
ATOM 6771 O O . ARG A 1 829 ? 130.683 69.225 -162.254 1.00 40.41 829 ARG A O 1
ATOM 6778 N N . SER A 1 830 ? 131.684 71.166 -161.623 1.00 45.53 830 SER A N 1
ATOM 6779 C CA . SER A 1 830 ? 132.301 71.724 -162.864 1.00 45.53 830 SER A CA 1
ATOM 6780 C C . SER A 1 830 ? 131.572 71.543 -164.219 1.00 45.53 830 SER A C 1
ATOM 6782 O O . SER A 1 830 ? 131.388 70.414 -164.650 1.00 45.53 830 SER A O 1
ATOM 6784 N N . ARG A 1 831 ? 131.265 72.562 -165.044 1.00 38.41 831 ARG A N 1
ATOM 6785 C CA . ARG A 1 831 ? 131.783 73.943 -165.265 1.00 38.41 831 ARG A CA 1
ATOM 6786 C C . ARG A 1 831 ? 130.652 74.818 -165.875 1.00 38.41 831 ARG A C 1
ATOM 6788 O O . ARG A 1 831 ? 129.763 74.235 -166.479 1.00 38.41 831 ARG A O 1
ATOM 6795 N N . ALA A 1 832 ? 130.660 76.158 -165.898 1.00 41.56 832 ALA A N 1
ATOM 6796 C CA . ALA A 1 832 ? 131.347 77.197 -165.109 1.00 41.56 832 ALA A CA 1
ATOM 6797 C C . ALA A 1 832 ? 130.755 78.594 -165.456 1.00 41.56 832 ALA A C 1
ATOM 6799 O O . ALA A 1 832 ? 130.360 78.796 -166.596 1.00 41.56 832 ALA A O 1
ATOM 6800 N N . VAL A 1 833 ? 130.783 79.530 -164.494 1.00 48.97 833 VAL A N 1
ATOM 6801 C CA . VAL A 1 833 ? 130.638 81.006 -164.620 1.00 48.97 833 VAL A CA 1
ATOM 6802 C C . VAL A 1 833 ? 129.487 81.542 -165.497 1.00 48.97 833 VAL A C 1
ATOM 6804 O O . VAL A 1 833 ? 129.660 81.789 -166.689 1.00 48.97 833 VAL A O 1
ATOM 6807 N N . THR A 1 834 ? 128.389 81.911 -164.836 1.00 40.84 834 THR A N 1
ATOM 6808 C CA . THR A 1 834 ? 128.208 83.318 -164.414 1.00 40.84 834 THR A CA 1
ATOM 6809 C C . THR A 1 834 ? 127.911 83.368 -162.919 1.00 40.84 834 THR A C 1
ATOM 6811 O O . THR A 1 834 ? 127.592 82.288 -162.368 1.00 40.84 834 THR A O 1
#

InterPro domains:
  IPR011684 Protein Networked (NET), actin-binding (NAB) domain [PF07765] (13-83)
  IPR011684 Protein Networked (NET), actin-binding (NAB) domain [PS51774] (9-89)

Foldseek 3Di:
DPVPVVVVVVVVCPPPDDPVVVVVVVVLVVVLVVLVVVLVVLVVVVVPDDDDDDPCVVVSVVVNVVSVVVNVVSVVVVVVVVVVVVVVVVVVPDDDDDDDDDDDDDDDDDDDDDDDDDDDDDDDDDDDDDDYDDDDDDDPPCVVVVVVVVVVVVVVVVVVVVVVVVVVVVVVVVVVVVVVVVVVVVVVVVVVVVVVVVVVVVVVVVVVVVVVVVVVVVVVVVVVVVVVVVVVVVVVVVVVVVVVVVVVVVVVVVVVVVVVVVVVVVVVVVVVVVVVVVVVVVVVVVVVVVVVVVVVVVVVVVVVVVVVVVVVVVVVCVVVCVVVPPCPVVVVVVVVVVVVVVVVVVVVVVVVVVVVVVVVVVVVVVVVVVVVVVVVVVVVVVVVVVVVVVVVVVVVVVVVVVVVVVVVVVVVVVVVVVVVVVVVVVVVVVVVVVVVVVVVVVVVVVVVVVVVVVVVVVVVVVVVVVVVVVVVVVVVVVVVVVVVVVVVVVVVVVVVVVVVVVVVVVVVVVVVVVVVVVVVVVVVVVVVVVVVVVVVVVVVVVVVVVVVVVVCVVVCVVDDVVPVPPPPPPDDDDPDDDDDDDDDDDDDDDDDDPDVVVVVVVVVVVVVVVVVVVVVVVVVVVVVVVVVVVVVVVVVVVVVVVVVVVVVVVVVVVVVVVVVVVVVVVVVVVVVVVVVVVVVVVVVVVVVVVVVVVVVVVVVVVVVVVVVVVVVVVVVVVVVVVVVVVVVVVVVVVVVVVVVVVVVVVVVVVVVVVVVVVVVVVVVVVVVVVVVVVVVVVVVVVVVVVVVVVVVVVVVVVVVVVVVVVVVVVVVVVVVVVVVVVVPPPPDDDDDDD

Sequence (834 aa):
MIKHRWRELAKSFGNHVDPEKTEQLKRTKSEIENNVTRIFKLIKNEEQGKKEDSRKDSKNESELVGLIENFYQQYQSLYALYDHLVGESGRIVRGKKERKGFALSPSSSDSEYYSSEDVEGNNAKLENEHQKLADSIKHEANTENSEVADLKEKLVSRNEEKEAINSEYMEALRKIRQAGNIDKDLKNEMDERVRELSALVEAHEAHGNESSARVKELEGQLTGFKIELESLCCQKRDLEAWKEGKAAEAKQLGEKNIGLHARVLELEIGLKGKEDEISDLQKKLKENEDSSTSKVSDLMAQASNLQVEVNSLRSQKGELEQKMVSKKNESLAQVKGLRDQINGVQKELKSLRQHKTESEAQLDKKNKEISKHLLQIENLKEELNRKDTIEMKMMDDRQCLLERMKELEMQMDSRRSQRKNLEKQIKNRNQENNKLRQENEGLLSKIFELERTLNERGDEFYALHRECEDGKNESSTQLTDLTTQVSNLKQELDSLQTKKSQSHLQIEKESRQYFERLGEMENQNSKLTGKIARIERENRKYLDRLTEMENQNNNLTVKISEQQRILKEQEDTIRKFNKDHKQAKIWFPSSKLNLQVAERKMEELAEKYRINIEDNVRLLYQRIRVAEQIHNENKEGYKKMKDWYETEIRGLKEKLATYEDPARKMKEISETAKGTFQGLDLVVLKFEEGHKNFLNQISKMSNDLESAKMWVTGTAREIKRLRHNVECLATQLNEKEEQEGVLRDKVCELKVSASKEAEEKLNMTKGLSQLEEQVGNLERELKDKDEDLLILGEEKREAIRQLCVLIDHHQSRYDDLKEAVSKRSAAARSRAVT